Protein AF-0000000073092460 (afdb_homodimer)

Structure (mmCIF, N/CA/C/O backbone):
data_AF-0000000073092460-model_v1
#
loop_
_entity.id
_entity.type
_entity.pdbx_description
1 polymer 'Sorting nexin 8a'
#
loop_
_atom_site.group_PDB
_atom_site.id
_atom_site.type_symbol
_atom_site.label_atom_id
_atom_site.label_alt_id
_atom_site.label_comp_id
_atom_site.label_asym_id
_atom_site.label_entity_id
_atom_site.label_seq_id
_atom_site.pdbx_PDB_ins_code
_atom_site.Cartn_x
_atom_site.Cartn_y
_atom_site.Cartn_z
_atom_site.occupancy
_atom_site.B_iso_or_equiv
_atom_site.auth_seq_id
_atom_site.auth_comp_id
_atom_site.auth_asym_id
_atom_site.auth_atom_id
_atom_site.pdbx_PDB_model_num
ATOM 1 N N . HIS A 1 1 ? -19.469 68.062 6.016 1 27.83 1 HIS A N 1
ATOM 2 C CA . HIS A 1 1 ? -19.203 66.688 5.645 1 27.83 1 HIS A CA 1
ATOM 3 C C . HIS A 1 1 ? -17.906 66.188 6.27 1 27.83 1 HIS A C 1
ATOM 5 O O . HIS A 1 1 ? -16.812 66.562 5.844 1 27.83 1 HIS A O 1
ATOM 11 N N . LEU A 1 2 ? -17.828 66 7.57 1 33.78 2 LEU A N 1
ATOM 12 C CA . LEU A 1 2 ? -16.625 65.688 8.32 1 33.78 2 LEU A CA 1
ATOM 13 C C . LEU A 1 2 ? -15.961 64.438 7.77 1 33.78 2 LEU A C 1
ATOM 15 O O . LEU A 1 2 ? -16.656 63.5 7.379 1 33.78 2 LEU A O 1
ATOM 19 N N . PRO A 1 3 ? -14.836 64.562 7.066 1 35.75 3 PRO A N 1
ATOM 20 C CA . PRO A 1 3 ? -14.172 63.375 6.52 1 35.75 3 PRO A CA 1
ATOM 21 C C . PRO A 1 3 ? -14.219 62.188 7.465 1 35.75 3 PRO A C 1
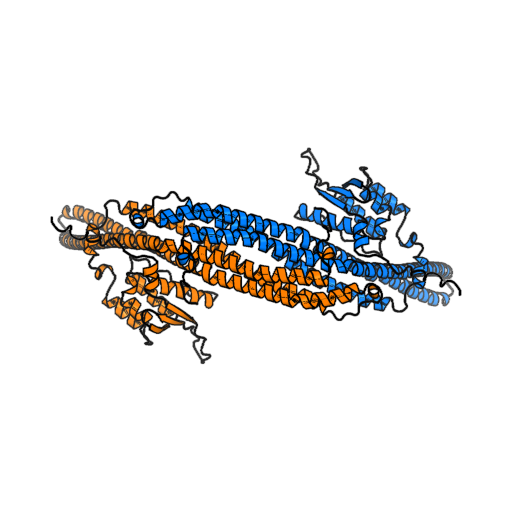ATOM 23 O O . PRO A 1 3 ? -14.07 62.344 8.68 1 35.75 3 PRO A O 1
ATOM 26 N N . MET A 1 4 ? -15.156 61.25 7.23 1 36.34 4 MET A N 1
ATOM 27 C CA . MET A 1 4 ? -15.203 60 8.023 1 36.34 4 MET A CA 1
ATOM 28 C C . MET A 1 4 ? -13.789 59.531 8.375 1 36.34 4 MET A C 1
ATOM 30 O O . MET A 1 4 ? -12.938 59.438 7.492 1 36.34 4 MET A O 1
ATOM 34 N N . GLN A 1 5 ? -13.203 59.938 9.445 1 38.81 5 GLN A N 1
ATOM 35 C CA . GLN A 1 5 ? -11.922 59.438 9.945 1 38.81 5 GLN A CA 1
ATOM 36 C C . GLN A 1 5 ? -11.703 57.969 9.562 1 38.81 5 GLN A C 1
ATOM 38 O O . GLN A 1 5 ? -12.633 57.188 9.586 1 38.81 5 GLN A O 1
ATOM 43 N N . PRO A 1 6 ? -10.773 57.656 8.711 1 42.28 6 PRO A N 1
ATOM 44 C CA . PRO A 1 6 ? -10.469 56.281 8.367 1 42.28 6 PRO A CA 1
ATOM 45 C C . PRO A 1 6 ? -10.664 55.312 9.547 1 42.28 6 PRO A C 1
ATOM 47 O O . PRO A 1 6 ? -10.367 55.688 10.688 1 42.28 6 PRO A O 1
ATOM 50 N N . THR A 1 7 ? -11.734 54.594 9.742 1 44.62 7 THR A N 1
ATOM 51 C CA . THR A 1 7 ? -12.039 53.625 10.797 1 44.62 7 THR A CA 1
ATOM 52 C C . THR A 1 7 ? -10.766 52.969 11.312 1 44.62 7 THR A C 1
ATOM 54 O O . THR A 1 7 ? -10.062 52.312 10.555 1 44.62 7 THR A O 1
ATOM 57 N N . GLN A 1 8 ? -9.906 53.562 12.016 1 51.09 8 GLN A N 1
ATOM 58 C CA . GLN A 1 8 ? -8.695 53.062 12.656 1 51.09 8 GLN A CA 1
ATOM 59 C C . GLN A 1 8 ? -8.867 51.625 13.086 1 51.09 8 GLN A C 1
ATOM 61 O O . GLN A 1 8 ? -9.789 51.281 13.82 1 51.09 8 GLN A O 1
ATOM 66 N N . GLU A 1 9 ? -8.375 50.625 12.297 1 67.19 9 GLU A N 1
ATOM 67 C CA . GLU A 1 9 ? -8.469 49.219 12.547 1 67.19 9 GLU A CA 1
ATOM 68 C C . GLU A 1 9 ? -8.07 48.875 13.977 1 67.19 9 GLU A C 1
ATOM 70 O O . GLU A 1 9 ? -7.129 49.438 14.523 1 67.19 9 GLU A O 1
ATOM 75 N N . SER A 1 10 ? -8.891 48.188 14.734 1 82.38 10 SER A N 1
ATOM 76 C CA . SER A 1 10 ? -8.672 47.75 16.109 1 82.38 10 SER A CA 1
ATOM 77 C C . SER A 1 10 ? -7.344 47 16.234 1 82.38 10 SER A C 1
ATOM 79 O O . SER A 1 10 ? -6.973 46.219 15.367 1 82.38 10 SER A O 1
ATOM 81 N N . PRO A 1 11 ? -6.512 47.469 17.125 1 88.12 11 PRO A N 1
ATOM 82 C CA . PRO A 1 11 ? -5.254 46.75 17.359 1 88.12 11 PRO A CA 1
ATOM 83 C C . PRO A 1 11 ? -5.449 45.25 17.547 1 88.12 11 PRO A C 1
ATOM 85 O O . PRO A 1 11 ? -4.484 44.469 17.5 1 88.12 11 PRO A O 1
ATOM 88 N N . LEU A 1 12 ? -6.672 44.844 17.703 1 89.38 12 LEU A N 1
ATOM 89 C CA . LEU A 1 12 ? -6.988 43.438 17.891 1 89.38 12 LEU A CA 1
ATOM 90 C C . LEU A 1 12 ? -6.949 42.688 16.562 1 89.38 12 LEU A C 1
ATOM 92 O O . LEU A 1 12 ? -6.77 41.469 16.547 1 89.38 12 LEU A O 1
ATOM 96 N N . THR A 1 13 ? -7.113 43.406 15.547 1 89.12 13 THR A N 1
ATOM 97 C CA . THR A 1 13 ? -7.211 42.781 14.227 1 89.12 13 THR A CA 1
ATOM 98 C C . THR A 1 13 ? -5.828 42.625 13.609 1 89.12 13 THR A C 1
ATOM 100 O O . THR A 1 13 ? -5 43.531 13.656 1 89.12 13 THR A O 1
ATOM 103 N N . VAL A 1 14 ? -5.582 41.406 13.086 1 89.44 14 VAL A N 1
ATOM 104 C CA . VAL A 1 14 ? -4.34 41.125 12.375 1 89.44 14 VAL A CA 1
ATOM 105 C C . VAL A 1 14 ? -4.609 41.031 10.875 1 89.44 14 VAL A C 1
ATOM 107 O O . VAL A 1 14 ? -4.98 39.969 10.375 1 89.44 14 VAL A O 1
ATOM 110 N N . PRO A 1 15 ? -4.418 42.125 10.18 1 86.94 15 PRO A N 1
ATOM 111 C CA . PRO A 1 15 ? -4.75 42.156 8.75 1 86.94 15 PRO A CA 1
ATOM 112 C C . PRO A 1 15 ? -3.719 41.406 7.898 1 86.94 15 PRO A C 1
ATOM 114 O O . PRO A 1 15 ? -2.82 42.031 7.332 1 86.94 15 PRO A O 1
ATOM 117 N N . GLN A 1 16 ? -3.756 40.125 7.812 1 88.81 16 GLN A N 1
ATOM 118 C CA . GLN A 1 16 ? -2.844 39.281 7.047 1 88.81 16 GLN A CA 1
ATOM 119 C C . GLN A 1 16 ? -3.609 38.344 6.121 1 88.81 16 GLN A C 1
ATOM 121 O O . GLN A 1 16 ? -4.781 38.031 6.359 1 88.81 16 GLN A O 1
ATOM 126 N N . THR A 1 17 ? -3.088 38.031 4.996 1 88.62 17 THR A N 1
ATOM 127 C CA . THR A 1 17 ? -3.539 36.938 4.125 1 88.62 17 THR A CA 1
ATOM 128 C C . THR A 1 17 ? -2.498 35.844 4.062 1 88.62 17 THR A C 1
ATOM 130 O O . THR A 1 17 ? -1.337 36.031 4.426 1 88.62 17 THR A O 1
ATOM 133 N N . LEU A 1 18 ? -2.957 34.781 3.656 1 90.38 18 LEU A N 1
ATOM 134 C CA . LEU A 1 18 ? -2.016 33.688 3.559 1 90.38 18 LEU A CA 1
ATOM 135 C C . LEU A 1 18 ? -0.86 34.031 2.625 1 90.38 18 LEU A C 1
ATOM 137 O O . LEU A 1 18 ? 0.301 33.75 2.941 1 90.38 18 LEU A O 1
ATOM 141 N N . GLY A 1 19 ? -1.152 34.625 1.521 1 90.38 19 GLY A N 1
ATOM 142 C CA . GLY A 1 19 ? -0.123 35.031 0.574 1 90.38 19 GLY A CA 1
ATOM 143 C C . GLY A 1 19 ? 0.905 35.969 1.17 1 90.38 19 GLY A C 1
ATOM 144 O O . GLY A 1 19 ? 2.105 35.812 0.932 1 90.38 19 GLY A O 1
ATOM 145 N N . LYS A 1 20 ? 0.437 36.906 1.949 1 92.62 20 LYS A N 1
ATOM 146 C CA . LYS A 1 20 ? 1.335 37.875 2.582 1 92.62 20 LYS A CA 1
ATOM 147 C C . LYS A 1 20 ? 2.236 37.188 3.607 1 92.62 20 LYS A C 1
ATOM 149 O O . LYS A 1 20 ? 3.422 37.5 3.709 1 92.62 20 LYS A O 1
ATOM 154 N N . LEU A 1 21 ? 1.664 36.25 4.352 1 94.31 21 LEU A N 1
ATOM 155 C CA . LEU A 1 21 ? 2.439 35.531 5.359 1 94.31 21 LEU A CA 1
ATOM 156 C C . LEU A 1 21 ? 3.531 34.688 4.703 1 94.31 21 LEU A C 1
ATOM 158 O O . LEU A 1 21 ? 4.688 34.719 5.141 1 94.31 21 LEU A O 1
ATOM 162 N N . LEU A 1 22 ? 3.152 34.062 3.643 1 93.31 22 LEU A N 1
ATOM 163 C CA . LEU A 1 22 ? 4.094 33.188 2.965 1 93.31 22 LEU A CA 1
ATOM 164 C C . LEU A 1 22 ? 5.195 33.969 2.277 1 93.31 22 LEU A C 1
ATOM 166 O O . LEU A 1 22 ? 6.309 33.469 2.102 1 93.31 22 LEU A O 1
ATOM 170 N N . ALA A 1 23 ? 4.922 35.156 1.959 1 93.44 23 ALA A N 1
ATOM 171 C CA . ALA A 1 23 ? 5.859 36 1.221 1 93.44 23 ALA A CA 1
ATOM 172 C C . ALA A 1 23 ? 6.863 36.656 2.162 1 93.44 23 ALA A C 1
ATOM 174 O O . ALA A 1 23 ? 7.871 37.219 1.716 1 93.44 23 ALA A O 1
ATOM 175 N N . ARG A 1 24 ? 6.59 36.594 3.467 1 95.75 24 ARG A N 1
ATOM 176 C CA . ARG A 1 24 ? 7.457 37.25 4.43 1 95.75 24 ARG A CA 1
ATOM 177 C C . ARG A 1 24 ? 8.883 36.719 4.352 1 95.75 24 ARG A C 1
ATOM 179 O O . ARG A 1 24 ? 9.844 37.5 4.379 1 95.75 24 ARG A O 1
ATOM 186 N N . ASP A 1 25 ? 8.984 35.375 4.285 1 96.25 25 ASP A N 1
ATOM 187 C CA . ASP A 1 25 ? 10.305 34.75 4.16 1 96.25 25 ASP A CA 1
ATOM 188 C C . ASP A 1 25 ? 10.18 33.281 3.744 1 96.25 25 ASP A C 1
ATOM 190 O O . ASP A 1 25 ? 9.125 32.656 3.92 1 96.25 25 ASP A O 1
ATOM 194 N N . THR A 1 26 ? 11.172 32.812 3.076 1 96.62 26 THR A N 1
ATOM 195 C CA . THR A 1 26 ? 11.391 31.406 2.816 1 96.62 26 THR A CA 1
ATOM 196 C C . THR A 1 26 ? 12.789 30.984 3.262 1 96.62 26 THR A C 1
ATOM 198 O O . THR A 1 26 ? 13.789 31.469 2.715 1 96.62 26 THR A O 1
ATOM 201 N N . VAL A 1 27 ? 12.797 30.078 4.207 1 97.88 27 VAL A N 1
ATOM 202 C CA . VAL A 1 27 ? 14.07 29.672 4.789 1 97.88 27 VAL A CA 1
ATOM 203 C C . VAL A 1 27 ? 14.391 28.234 4.398 1 97.88 27 VAL A C 1
ATOM 205 O O . VAL A 1 27 ? 13.617 27.328 4.684 1 97.88 27 VAL A O 1
ATOM 208 N N . GLN A 1 28 ? 15.492 28.047 3.797 1 97.38 28 GLN A N 1
ATOM 209 C CA . GLN A 1 28 ? 15.961 26.719 3.424 1 97.38 28 GLN A CA 1
ATOM 210 C C . GLN A 1 28 ? 16.891 26.141 4.492 1 97.38 28 GLN A C 1
ATOM 212 O O . GLN A 1 28 ? 17.734 26.844 5.043 1 97.38 28 GLN A O 1
ATOM 217 N N . VAL A 1 29 ? 16.625 24.891 4.852 1 96.88 29 VAL A N 1
ATOM 218 C CA . VAL A 1 29 ? 17.484 24.172 5.789 1 96.88 29 VAL A CA 1
ATOM 219 C C . VAL A 1 29 ? 18.109 22.969 5.098 1 96.88 29 VAL A C 1
ATOM 221 O O . VAL A 1 29 ? 17.406 22.078 4.613 1 96.88 29 VAL A O 1
ATOM 224 N N . GLU A 1 30 ? 19.406 22.938 5.062 1 95.5 30 GLU A N 1
ATOM 225 C CA . GLU A 1 30 ? 20.125 21.859 4.395 1 95.5 30 GLU A CA 1
ATOM 226 C C . GLU A 1 30 ? 21.109 21.188 5.344 1 95.5 30 GLU A C 1
ATOM 228 O O . GLU A 1 30 ? 21.734 21.859 6.176 1 95.5 30 GLU A O 1
ATOM 233 N N . LEU A 1 31 ? 21.188 19.906 5.105 1 91.69 31 LEU A N 1
ATOM 234 C CA . LEU A 1 31 ? 22.172 19.156 5.883 1 91.69 31 LEU A CA 1
ATOM 235 C C . LEU A 1 31 ? 23.562 19.312 5.301 1 91.69 31 LEU A C 1
ATOM 237 O O . LEU A 1 31 ? 23.766 19.188 4.09 1 91.69 31 LEU A O 1
ATOM 241 N N . ILE A 1 32 ? 24.406 19.594 6.152 1 88.25 32 ILE A N 1
ATOM 242 C CA . ILE A 1 32 ? 25.797 19.672 5.711 1 88.25 32 ILE A CA 1
ATOM 243 C C . ILE A 1 32 ? 26.5 18.344 5.961 1 88.25 32 ILE A C 1
ATOM 245 O O . ILE A 1 32 ? 26.469 17.812 7.074 1 88.25 32 ILE A O 1
ATOM 249 N N . PRO A 1 33 ? 26.922 17.75 4.832 1 74.94 33 PRO A N 1
ATOM 250 C CA . PRO A 1 33 ? 27.609 16.469 4.98 1 74.94 33 PRO A CA 1
ATOM 251 C C . PRO A 1 33 ? 28.75 16.516 6 1 74.94 33 PRO A C 1
ATOM 253 O O . PRO A 1 33 ? 29.406 17.562 6.141 1 74.94 33 PRO A O 1
ATOM 256 N N . GLU A 1 34 ? 28.75 15.688 6.926 1 63.59 34 GLU A N 1
ATOM 257 C CA . GLU A 1 34 ? 29.781 15.586 7.945 1 63.59 34 GLU A CA 1
ATOM 258 C C . GLU A 1 34 ? 31.172 15.648 7.32 1 63.59 34 GLU A C 1
ATOM 260 O O . GLU A 1 34 ? 31.438 15 6.305 1 63.59 34 GLU A O 1
ATOM 265 N N . LYS A 1 35 ? 31.797 16.781 7.383 1 52.41 35 LYS A N 1
ATOM 266 C CA . LYS A 1 35 ? 33.219 16.672 7.039 1 52.41 35 LYS A CA 1
ATOM 267 C C . LYS A 1 35 ? 33.875 15.57 7.863 1 52.41 35 LYS A C 1
ATOM 269 O O . LYS A 1 35 ? 33.594 15.43 9.062 1 52.41 35 LYS A O 1
ATOM 274 N N . LYS A 1 36 ? 34.25 14.391 7.234 1 48.78 36 LYS A N 1
ATOM 275 C CA . LYS A 1 36 ? 35.031 13.32 7.855 1 48.78 36 LYS A CA 1
ATOM 276 C C . LYS A 1 36 ? 36.094 13.883 8.805 1 48.78 36 LYS A C 1
ATOM 278 O O . LYS A 1 36 ? 37.094 13.227 9.086 1 48.78 36 LYS A O 1
ATOM 283 N N . GLY A 1 37 ? 36.188 15.18 9.094 1 46.88 37 GLY A N 1
ATOM 284 C CA . GLY A 1 37 ? 37.344 15.344 9.984 1 46.88 37 GLY A CA 1
ATOM 285 C C . GLY A 1 37 ? 37.219 14.539 11.266 1 46.88 37 GLY A C 1
ATOM 286 O O . GLY A 1 37 ? 36.156 13.984 11.555 1 46.88 37 GLY A O 1
ATOM 287 N N . LEU A 1 38 ? 38.312 14.508 12.18 1 49.75 38 LEU A N 1
ATOM 288 C CA . LEU A 1 38 ? 38.625 13.617 13.297 1 49.75 38 LEU A CA 1
ATOM 289 C C . LEU A 1 38 ? 37.438 13.5 14.227 1 49.75 38 LEU A C 1
ATOM 291 O O . LEU A 1 38 ? 37.031 12.398 14.602 1 49.75 38 LEU A O 1
ATOM 295 N N . PHE A 1 39 ? 37.281 14.453 15.391 1 52.34 39 PHE A N 1
ATOM 296 C CA . PHE A 1 39 ? 36.656 14.164 16.688 1 52.34 39 PHE A CA 1
ATOM 297 C C . PHE A 1 39 ? 35.125 14.133 16.578 1 52.34 39 PHE A C 1
ATOM 299 O O . PHE A 1 39 ? 34.5 13.125 16.891 1 52.34 39 PHE A O 1
ATOM 306 N N . LEU A 1 40 ? 34.375 15.219 17.281 1 52.28 40 LEU A N 1
ATOM 307 C CA . LEU A 1 40 ? 33 15.234 17.766 1 52.28 40 LEU A CA 1
ATOM 308 C C . LEU A 1 40 ? 32.031 15.531 16.609 1 52.28 40 LEU A C 1
ATOM 310 O O . LEU A 1 40 ? 32.062 16.625 16.047 1 52.28 40 LEU A O 1
ATOM 314 N N . LYS A 1 41 ? 31.531 14.617 15.859 1 62.44 41 LYS A N 1
ATOM 315 C CA . LYS A 1 41 ? 30.797 14.656 14.602 1 62.44 41 LYS A CA 1
ATOM 316 C C . LYS A 1 41 ? 29.391 15.203 14.797 1 62.44 41 LYS A C 1
ATOM 318 O O . LYS A 1 41 ? 28.562 14.57 15.461 1 62.44 41 LYS A O 1
ATOM 323 N N . HIS A 1 42 ? 29.25 16.562 15.039 1 75 42 HIS A N 1
ATOM 324 C CA . HIS A 1 42 ? 27.891 17.078 15.133 1 75 42 HIS A CA 1
ATOM 325 C C . HIS A 1 42 ? 27.312 17.375 13.75 1 75 42 HIS A C 1
ATOM 327 O O . HIS A 1 42 ? 28.047 17.703 12.82 1 75 42 HIS A O 1
ATOM 333 N N . VAL A 1 43 ? 26.078 17.094 13.617 1 84.69 43 VAL A N 1
ATOM 334 C CA . VAL A 1 43 ? 25.328 17.438 12.414 1 84.69 43 VAL A CA 1
ATOM 335 C C . VAL A 1 43 ? 25.094 18.938 12.367 1 84.69 43 VAL A C 1
ATOM 337 O O . VAL A 1 43 ? 24.672 19.547 13.367 1 84.69 43 VAL A O 1
ATOM 340 N N . GLU A 1 44 ? 25.5 19.516 11.312 1 90.94 44 GLU A N 1
ATOM 341 C CA . GLU A 1 44 ? 25.281 20.938 11.102 1 90.94 44 GLU A CA 1
ATOM 342 C C . GLU A 1 44 ? 24.328 21.188 9.945 1 90.94 44 GLU A C 1
ATOM 344 O O . GLU A 1 44 ? 24.266 20.406 8.992 1 90.94 44 GLU A O 1
ATOM 349 N N . TYR A 1 45 ? 23.594 22.359 10.125 1 94.81 45 TYR A N 1
ATOM 350 C CA . TYR A 1 45 ? 22.625 22.734 9.102 1 94.81 45 TYR A CA 1
ATOM 351 C C . TYR A 1 45 ? 22.984 24.094 8.508 1 94.81 45 TYR A C 1
ATOM 353 O O . TYR A 1 45 ? 23.391 25.016 9.227 1 94.81 45 TYR A O 1
ATOM 361 N N . GLN A 1 46 ? 22.906 24.109 7.277 1 96.5 46 GLN A N 1
ATOM 362 C CA . GLN A 1 46 ? 22.969 25.406 6.621 1 96.5 46 GLN A CA 1
ATOM 363 C C . GLN A 1 46 ? 21.578 26.016 6.473 1 96.5 46 GLN A C 1
ATOM 365 O O . GLN A 1 46 ? 20.688 25.406 5.863 1 96.5 46 GLN A O 1
ATOM 370 N N . ILE A 1 47 ? 21.406 27.172 7.07 1 97.62 47 ILE A N 1
ATOM 371 C CA . ILE A 1 47 ? 20.125 27.875 7.047 1 97.62 47 ILE A CA 1
ATOM 372 C C . ILE A 1 47 ? 20.234 29.094 6.125 1 97.62 47 ILE A C 1
ATOM 374 O O . ILE A 1 47 ? 21.094 29.953 6.316 1 97.62 47 ILE A O 1
ATOM 378 N N . THR A 1 48 ? 19.328 29.141 5.129 1 97.94 48 THR A N 1
ATOM 379 C CA . THR A 1 48 ? 19.359 30.25 4.18 1 97.94 48 THR A CA 1
ATOM 380 C C . THR A 1 48 ? 18.031 31 4.168 1 97.94 48 THR A C 1
ATOM 382 O O . THR A 1 48 ? 17 30.438 3.766 1 97.94 48 THR A O 1
ATOM 385 N N . SER A 1 49 ? 18.047 32.281 4.598 1 97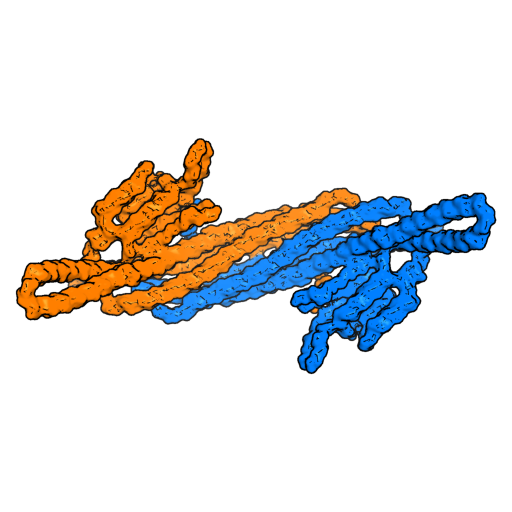.81 49 SER A N 1
ATOM 386 C CA . SER A 1 49 ? 16.859 33.125 4.57 1 97.81 49 SER A CA 1
ATOM 387 C C . SER A 1 49 ? 16.781 33.938 3.268 1 97.81 49 SER A C 1
ATOM 389 O O . SER A 1 49 ? 17.719 34.625 2.893 1 97.81 49 SER A O 1
ATOM 391 N N . GLN A 1 50 ? 15.664 33.875 2.609 1 97.06 50 GLN A N 1
ATOM 392 C CA . GLN A 1 50 ? 15.469 34.625 1.378 1 97.06 50 GLN A CA 1
ATOM 393 C C . GLN A 1 50 ? 15.273 36.094 1.673 1 97.06 50 GLN A C 1
ATOM 395 O O . GLN A 1 50 ? 15.727 36.969 0.909 1 97.06 50 GLN A O 1
ATOM 400 N N . HIS A 1 51 ? 14.586 36.375 2.705 1 96.94 51 HIS A N 1
ATOM 401 C CA . HIS A 1 51 ? 14.305 37.75 3.096 1 96.94 51 HIS A CA 1
ATOM 402 C C . HIS A 1 51 ? 15.602 38.5 3.396 1 96.94 51 HIS A C 1
ATOM 404 O O . HIS A 1 51 ? 15.805 39.625 2.895 1 96.94 51 HIS A O 1
ATOM 410 N N . PHE A 1 52 ? 16.484 37.844 4.125 1 97.31 52 PHE A N 1
ATOM 411 C CA . PHE A 1 52 ? 17.719 38.5 4.547 1 97.31 52 PHE A CA 1
ATOM 412 C C . PHE A 1 52 ? 18.828 38.25 3.537 1 97.31 52 PHE A C 1
ATOM 414 O O . PHE A 1 52 ? 19.891 38.875 3.615 1 97.31 52 PHE A O 1
ATOM 421 N N . LYS A 1 53 ? 18.625 37.281 2.586 1 97.25 53 LYS A N 1
ATOM 422 C CA . LYS A 1 53 ? 19.609 36.906 1.572 1 97.25 53 LYS A CA 1
ATOM 423 C C . LYS A 1 53 ? 20.938 36.531 2.211 1 97.25 53 LYS A C 1
ATOM 425 O O . LYS A 1 53 ? 21.984 37.031 1.811 1 97.25 53 LYS A O 1
ATOM 430 N N . ILE A 1 54 ? 20.891 35.688 3.182 1 97.12 54 ILE A N 1
ATOM 431 C CA . ILE A 1 54 ? 22.078 35.281 3.92 1 97.12 54 ILE A CA 1
ATOM 432 C C . ILE A 1 54 ? 21.969 33.812 4.309 1 97.12 54 ILE A C 1
ATOM 434 O O . ILE A 1 54 ? 20.859 33.281 4.5 1 97.12 54 ILE A O 1
ATOM 438 N N . SER A 1 55 ? 23.078 33.156 4.371 1 97.12 55 SER A N 1
ATOM 439 C CA . SER A 1 55 ? 23.172 31.766 4.859 1 97.12 55 SER A CA 1
ATOM 440 C C . SER A 1 55 ? 24.047 31.688 6.102 1 97.12 55 SER A C 1
ATOM 442 O O . SER A 1 55 ? 25.094 32.344 6.172 1 97.12 55 SER A O 1
ATOM 444 N N . VAL A 1 56 ? 23.594 31 7.031 1 97.81 56 VAL A N 1
ATOM 445 C CA . VAL A 1 56 ? 24.359 30.781 8.25 1 97.81 56 VAL A CA 1
ATOM 446 C C . VAL A 1 56 ? 24.344 29.297 8.617 1 97.81 56 VAL A C 1
ATOM 448 O O . VAL A 1 56 ? 23.562 28.516 8.062 1 97.81 56 VAL A O 1
ATOM 451 N N . TYR A 1 57 ? 25.25 28.922 9.562 1 95.44 57 TYR A N 1
ATOM 452 C CA . TYR A 1 57 ? 25.312 27.547 10.023 1 95.44 57 TYR A CA 1
ATOM 453 C C . TYR A 1 57 ? 24.797 27.406 11.445 1 95.44 57 TYR A C 1
ATOM 455 O O . TYR A 1 57 ? 25.109 28.25 12.305 1 95.44 57 TYR A O 1
ATOM 463 N N . ARG A 1 58 ? 23.922 26.438 11.633 1 96.25 58 ARG A N 1
ATOM 464 C CA . ARG A 1 58 ? 23.344 26.172 12.945 1 96.25 58 ARG A CA 1
ATOM 465 C C . ARG A 1 58 ? 23.422 24.688 13.281 1 96.25 58 ARG A C 1
ATOM 467 O O . ARG A 1 58 ? 23.328 23.828 12.391 1 96.25 58 ARG A O 1
ATOM 474 N N . ARG A 1 59 ? 23.531 24.359 14.539 1 92.44 59 ARG A N 1
ATOM 475 C CA . ARG A 1 59 ? 23.375 23.016 15.078 1 92.44 59 ARG A CA 1
ATOM 476 C C . ARG A 1 59 ? 22.016 22.844 15.75 1 92.44 59 ARG A C 1
ATOM 478 O O . ARG A 1 59 ? 21.297 23.828 15.961 1 92.44 59 ARG A O 1
ATOM 485 N N . TYR A 1 60 ? 21.688 21.688 16.094 1 93.81 60 TYR A N 1
ATOM 486 C CA . TYR A 1 60 ? 20.438 21.453 16.797 1 93.81 60 TYR A CA 1
ATOM 487 C C . TYR A 1 60 ? 20.422 22.188 18.125 1 93.81 60 TYR A C 1
ATOM 489 O O . TYR A 1 60 ? 19.375 22.703 18.547 1 93.81 60 TYR A O 1
ATOM 497 N N . SER A 1 61 ? 21.516 22.234 18.797 1 94.19 61 SER A N 1
ATOM 498 C CA . SER A 1 61 ? 21.594 22.891 20.094 1 94.19 61 SER A CA 1
ATOM 499 C C . SER A 1 61 ? 21.281 24.375 19.969 1 94.19 61 SER A C 1
ATOM 501 O O . SER A 1 61 ? 20.734 24.984 20.906 1 94.19 61 SER A O 1
ATOM 503 N N . ASP A 1 62 ? 21.641 25 18.875 1 96.81 62 ASP A N 1
ATOM 504 C CA . ASP A 1 62 ? 21.297 26.391 18.625 1 96.81 62 ASP A CA 1
ATOM 505 C C . ASP A 1 62 ? 19.781 26.562 18.5 1 96.81 62 ASP A C 1
ATOM 507 O O . ASP A 1 62 ? 19.203 27.516 19.031 1 96.81 62 ASP A O 1
ATOM 511 N N . PHE A 1 63 ? 19.188 25.594 17.781 1 97.69 63 PHE A N 1
ATOM 512 C CA . PHE A 1 63 ? 17.734 25.609 17.672 1 97.69 63 PHE A CA 1
ATOM 513 C C . PHE A 1 63 ? 17.078 25.469 19.031 1 97.69 63 PHE A C 1
ATOM 515 O O . PHE A 1 63 ? 16.078 26.125 19.328 1 97.69 63 PHE A O 1
ATOM 522 N N . ASP A 1 64 ? 17.656 24.672 19.812 1 97.06 64 ASP A N 1
ATOM 523 C CA . ASP A 1 64 ? 17.109 24.406 21.141 1 97.06 64 ASP A CA 1
ATOM 524 C C . ASP A 1 64 ? 17.125 25.672 21.984 1 97.06 64 ASP A C 1
ATOM 526 O O . ASP A 1 64 ? 16.109 26.031 22.594 1 97.06 64 ASP A O 1
ATOM 530 N N . VAL A 1 65 ? 18.219 26.359 22 1 98.06 65 VAL A N 1
ATOM 531 C CA . VAL A 1 65 ? 18.344 27.609 22.734 1 98.06 65 VAL A CA 1
ATOM 532 C C . VAL A 1 65 ? 17.406 28.656 22.141 1 98.06 65 VAL A C 1
ATOM 534 O O . VAL A 1 65 ? 16.734 29.391 22.875 1 98.06 65 VAL A O 1
ATOM 537 N N . PHE A 1 66 ? 17.406 28.719 20.844 1 98.5 66 PHE A N 1
ATOM 538 C CA . PHE A 1 66 ? 16.531 29.641 20.141 1 98.5 66 PHE A CA 1
ATOM 539 C C . PHE A 1 66 ? 15.078 29.422 20.547 1 98.5 66 PHE A C 1
ATOM 541 O O . PHE A 1 66 ? 14.359 30.391 20.828 1 98.5 66 PHE A O 1
ATOM 548 N N . HIS A 1 67 ? 14.703 28.219 20.594 1 98.56 67 HIS A N 1
ATOM 549 C CA . HIS A 1 67 ? 13.336 27.875 20.938 1 98.56 67 HIS A CA 1
ATOM 550 C C . HIS A 1 67 ? 13.016 28.266 22.375 1 98.56 67 HIS A C 1
ATOM 552 O O . HIS A 1 67 ? 11.945 28.812 22.641 1 98.56 67 HIS A O 1
ATOM 558 N N . GLU A 1 68 ? 13.812 28.031 23.281 1 97.88 68 GLU A N 1
ATOM 559 C CA . GLU A 1 68 ? 13.648 28.406 24.672 1 97.88 68 GLU A CA 1
ATOM 560 C C . GLU A 1 68 ? 13.484 29.922 24.828 1 97.88 68 GLU A C 1
ATOM 562 O O . GLU A 1 68 ? 12.617 30.391 25.562 1 97.88 68 GLU A O 1
ATOM 567 N N . LEU A 1 69 ? 14.344 30.625 24.156 1 98.31 69 LEU A N 1
ATOM 568 C CA . LEU A 1 69 ? 14.312 32.062 24.234 1 98.31 69 LEU A CA 1
ATOM 569 C C . LEU A 1 69 ? 13.062 32.625 23.578 1 98.31 69 LEU A C 1
ATOM 571 O O . LEU A 1 69 ? 12.508 33.625 24.031 1 98.31 69 LEU A O 1
ATOM 575 N N . LEU A 1 70 ? 12.664 31.969 22.469 1 98.12 70 LEU A N 1
ATOM 576 C CA . LEU A 1 70 ? 11.43 32.375 21.812 1 98.12 70 LEU A CA 1
ATOM 577 C C . LEU A 1 70 ? 10.234 32.25 22.75 1 98.12 70 LEU A C 1
ATOM 579 O O . LEU A 1 70 ? 9.375 33.125 22.797 1 98.12 70 LEU A O 1
ATOM 583 N N . LEU A 1 71 ? 10.227 31.188 23.531 1 97.69 71 LEU A N 1
ATOM 584 C CA . LEU A 1 71 ? 9.141 30.953 24.469 1 97.69 71 LEU A CA 1
ATOM 585 C C . LEU A 1 71 ? 9.18 31.984 25.594 1 97.69 71 LEU A C 1
ATOM 587 O O . LEU A 1 71 ? 8.133 32.406 26.094 1 97.69 71 LEU A O 1
ATOM 591 N N . GLN A 1 72 ? 10.297 32.375 25.984 1 96.38 72 GLN A N 1
ATOM 592 C CA . GLN A 1 72 ? 10.453 33.406 27.031 1 96.38 72 GLN A CA 1
ATOM 593 C C . GLN A 1 72 ? 10.031 34.781 26.531 1 96.38 72 GLN A C 1
ATOM 595 O O . GLN A 1 72 ? 9.352 35.5 27.234 1 96.38 72 GLN A O 1
ATOM 600 N N . ARG A 1 73 ? 10.422 35.062 25.328 1 96.94 73 ARG A N 1
ATOM 601 C CA . ARG A 1 73 ? 10.148 36.375 24.734 1 96.94 73 ARG A CA 1
ATOM 602 C C . ARG A 1 73 ? 8.68 36.5 24.344 1 96.94 73 ARG A C 1
ATOM 604 O O . ARG A 1 73 ? 8.078 37.562 24.516 1 96.94 73 ARG A O 1
ATOM 611 N N . PHE A 1 74 ? 8.141 35.344 23.828 1 97.5 74 PHE A N 1
ATOM 612 C CA . PHE A 1 74 ? 6.797 35.344 23.266 1 97.5 74 PHE A CA 1
ATOM 613 C C . PHE A 1 74 ? 5.934 34.312 23.953 1 97.5 74 PHE A C 1
ATOM 615 O O . PHE A 1 74 ? 5.371 33.438 23.281 1 97.5 74 PHE A O 1
ATOM 622 N N . ALA A 1 75 ? 5.734 34.469 25.219 1 94.94 75 ALA A N 1
ATOM 623 C CA . ALA A 1 75 ? 5.016 33.469 26.031 1 94.94 75 ALA A CA 1
ATOM 624 C C . ALA A 1 75 ? 3.541 33.406 25.641 1 94.94 75 ALA A C 1
ATOM 626 O O . ALA A 1 75 ? 2.869 32.406 25.875 1 94.94 75 ALA A O 1
ATOM 627 N N . TYR A 1 76 ? 3.057 34.469 24.984 1 96.88 76 TYR A N 1
ATOM 628 C CA . TYR A 1 76 ? 1.625 34.594 24.719 1 96.88 76 TYR A CA 1
ATOM 629 C C . TYR A 1 76 ? 1.331 34.438 23.234 1 96.88 76 TYR A C 1
ATOM 631 O O . TYR A 1 76 ? 0.254 34.812 22.766 1 96.88 76 TYR A O 1
ATOM 639 N N . ARG A 1 77 ? 2.311 33.875 22.484 1 98.19 77 ARG A N 1
ATOM 640 C CA . ARG A 1 77 ? 2.141 33.656 21.062 1 98.19 77 ARG A CA 1
ATOM 641 C C . ARG A 1 77 ? 2.318 32.188 20.719 1 98.19 77 ARG A C 1
ATOM 643 O O . ARG A 1 77 ? 2.758 31.391 21.547 1 98.19 77 ARG A O 1
ATOM 650 N N . MET A 1 78 ? 1.969 31.875 19.438 1 98.19 78 MET A N 1
ATOM 651 C CA . MET A 1 78 ? 2.055 30.5 18.969 1 98.19 78 MET A CA 1
ATOM 652 C C . MET A 1 78 ? 3.484 30.156 18.562 1 98.19 78 MET A C 1
ATOM 654 O O . MET A 1 78 ? 3.824 30.156 17.375 1 98.19 78 MET A O 1
ATOM 658 N N . VAL A 1 79 ? 4.258 29.75 19.516 1 98.62 79 VAL A N 1
ATOM 659 C CA . VAL A 1 79 ? 5.605 29.281 19.234 1 98.62 79 VAL A CA 1
ATOM 660 C C . VAL A 1 79 ? 5.555 27.812 18.828 1 98.62 79 VAL A C 1
ATOM 662 O O . VAL A 1 79 ? 5.133 26.953 19.609 1 98.62 79 VAL A O 1
ATOM 665 N N . PRO A 1 80 ? 6 27.531 17.578 1 98.56 80 PRO A N 1
ATOM 666 C CA . PRO A 1 80 ? 5.957 26.141 17.141 1 98.56 80 PRO A CA 1
ATOM 667 C C . PRO A 1 80 ? 6.867 25.234 17.984 1 98.56 80 PRO A C 1
ATOM 669 O O . PRO A 1 80 ? 7.902 25.688 18.469 1 98.56 80 PRO A O 1
ATOM 672 N N . ALA A 1 81 ? 6.48 24.016 18.094 1 97.69 81 ALA A N 1
ATOM 673 C CA . ALA A 1 81 ? 7.289 23.031 18.828 1 97.69 81 ALA A CA 1
ATOM 674 C C . ALA A 1 81 ? 8.547 22.672 18.047 1 97.69 81 ALA A C 1
ATOM 676 O O . ALA A 1 81 ? 8.516 22.578 16.812 1 97.69 81 ALA A O 1
ATOM 677 N N . LEU A 1 82 ? 9.539 22.516 18.766 1 96.44 82 LEU A N 1
ATOM 678 C CA . LEU A 1 82 ? 10.789 22.031 18.172 1 96.44 82 LEU A CA 1
ATOM 679 C C . LEU A 1 82 ? 10.773 20.5 18.062 1 96.44 82 LEU A C 1
ATOM 681 O O . LEU A 1 82 ? 10.328 19.812 18.984 1 96.44 82 LEU A O 1
ATOM 685 N N . PRO A 1 83 ? 11.234 20.062 16.875 1 94.12 83 PRO A N 1
ATOM 686 C CA . PRO A 1 83 ? 11.344 18.609 16.812 1 94.12 83 PRO A CA 1
ATOM 687 C C . PRO A 1 83 ? 12.266 18.047 17.891 1 94.12 83 PRO A C 1
ATOM 689 O O . PRO A 1 83 ? 13.227 18.703 18.297 1 94.12 83 PRO A O 1
ATOM 692 N N . PRO A 1 84 ? 11.945 16.844 18.281 1 90.88 84 PRO A N 1
ATOM 693 C CA . PRO A 1 84 ? 12.773 16.266 19.344 1 90.88 84 PRO A CA 1
ATOM 694 C C . PRO A 1 84 ? 14.203 15.984 18.891 1 90.88 84 PRO A C 1
ATOM 696 O O . PRO A 1 84 ? 14.461 15.812 17.688 1 90.88 84 PRO A O 1
ATOM 699 N N . LYS A 1 85 ? 15.086 15.938 19.828 1 82.19 85 LYS A N 1
ATOM 700 C CA . LYS A 1 85 ? 16.5 15.719 19.562 1 82.19 85 LYS A CA 1
ATOM 701 C C . LYS A 1 85 ? 16.75 14.32 19.016 1 82.19 85 LYS A C 1
ATOM 703 O O . LYS A 1 85 ? 17.562 14.133 18.109 1 82.19 85 LYS A O 1
ATOM 708 N N . ARG A 1 86 ? 16.094 13.289 19.625 1 70.44 86 ARG A N 1
ATOM 709 C CA . ARG A 1 86 ? 16.328 11.914 19.203 1 70.44 86 ARG A CA 1
ATOM 710 C C . ARG A 1 86 ? 15.328 11.508 18.109 1 70.44 86 ARG A C 1
ATOM 712 O O . ARG A 1 86 ? 14.117 11.484 18.344 1 70.44 86 ARG A O 1
ATOM 719 N N . MET A 1 87 ? 15.68 11.914 17.031 1 67.69 87 MET A N 1
ATOM 720 C CA . MET A 1 87 ? 14.883 11.461 15.898 1 67.69 87 MET A CA 1
ATOM 721 C C . MET A 1 87 ? 15.656 10.461 15.055 1 67.69 87 MET A C 1
ATOM 723 O O . MET A 1 87 ? 16.859 10.602 14.867 1 67.69 87 MET A O 1
ATOM 727 N N . ASP A 1 88 ? 15.094 9.367 14.805 1 60.47 88 ASP A N 1
ATOM 728 C CA . ASP A 1 88 ? 15.727 8.234 14.133 1 60.47 88 ASP A CA 1
ATOM 729 C C . ASP A 1 88 ? 16.281 8.641 12.766 1 60.47 88 ASP A C 1
ATOM 731 O O . ASP A 1 88 ? 17.281 8.109 12.312 1 60.47 88 ASP A O 1
ATOM 735 N N . PHE A 1 89 ? 15.578 9.68 12.156 1 77.75 89 PHE A N 1
ATOM 736 C CA . PHE A 1 89 ? 16.016 9.914 10.781 1 77.75 89 PHE A CA 1
ATOM 737 C C . PHE A 1 89 ? 16.5 11.352 10.609 1 77.75 89 PHE A C 1
ATOM 739 O O . PHE A 1 89 ? 15.758 12.297 10.898 1 77.75 89 PHE A O 1
ATOM 746 N N . ILE A 1 90 ? 17.703 11.531 10.188 1 83.69 90 ILE A N 1
ATOM 747 C CA . ILE A 1 90 ? 18.375 12.812 9.977 1 83.69 90 ILE A CA 1
ATOM 748 C C . ILE A 1 90 ? 17.547 13.656 9.008 1 83.69 90 ILE A C 1
ATOM 750 O O . ILE A 1 90 ? 17.344 14.852 9.242 1 83.69 90 ILE A O 1
ATOM 754 N N . GLU A 1 91 ? 17.016 13.016 8.047 1 87.56 91 GLU A N 1
ATOM 755 C CA . GLU A 1 91 ? 16.219 13.75 7.066 1 87.56 91 GLU A CA 1
ATOM 756 C C . GLU A 1 91 ? 14.891 14.195 7.668 1 87.56 91 GLU A C 1
ATOM 758 O O . GLU A 1 91 ? 14.406 15.289 7.363 1 87.56 91 GLU A O 1
ATOM 763 N N . GLY A 1 92 ? 14.391 13.43 8.438 1 90.81 92 GLY A N 1
ATOM 764 C CA . GLY A 1 92 ? 13.172 13.805 9.141 1 90.81 92 GLY A CA 1
ATOM 765 C C . GLY A 1 92 ? 13.352 15.023 10.039 1 90.81 92 GLY A C 1
ATOM 766 O O . GLY A 1 92 ? 12.484 15.898 10.078 1 90.81 92 GLY A O 1
ATOM 767 N N . ARG A 1 93 ? 14.43 15.055 10.719 1 92.81 93 ARG A N 1
ATOM 768 C CA . ARG A 1 93 ? 14.711 16.188 11.586 1 92.81 93 ARG A CA 1
ATOM 769 C C . ARG A 1 93 ? 14.938 17.453 10.773 1 92.81 93 ARG A C 1
ATOM 771 O O . ARG A 1 93 ? 14.453 18.531 11.133 1 92.81 93 ARG A O 1
ATOM 778 N N . ARG A 1 94 ? 15.703 17.312 9.719 1 94.06 94 ARG A N 1
ATOM 779 C CA . ARG A 1 94 ? 15.953 18.453 8.844 1 94.06 94 ARG A CA 1
ATOM 780 C C . ARG A 1 94 ? 14.648 19.062 8.352 1 94.06 94 ARG A C 1
ATOM 782 O O . ARG A 1 94 ? 14.477 20.281 8.383 1 94.06 94 ARG A O 1
ATOM 789 N N . ARG A 1 95 ? 13.688 18.234 7.926 1 94.25 95 ARG A N 1
ATOM 790 C CA . ARG A 1 95 ? 12.398 18.703 7.43 1 94.25 95 ARG A CA 1
ATOM 791 C C . ARG A 1 95 ? 11.594 19.375 8.539 1 94.25 95 ARG A C 1
ATOM 793 O O . ARG A 1 95 ? 10.961 20.406 8.312 1 94.25 95 ARG A O 1
ATOM 800 N N . ALA A 1 96 ? 11.695 18.75 9.695 1 95.94 96 ALA A N 1
ATOM 801 C CA . ALA A 1 96 ? 10.969 19.297 10.828 1 95.94 96 ALA A CA 1
ATOM 802 C C . ALA A 1 96 ? 11.539 20.656 11.234 1 95.94 96 ALA A C 1
ATOM 804 O O . ALA A 1 96 ? 10.789 21.578 11.57 1 95.94 96 ALA A O 1
ATOM 805 N N . LEU A 1 97 ? 12.844 20.766 11.211 1 96.56 97 LEU A N 1
ATOM 806 C CA . LEU A 1 97 ? 13.477 22.047 11.508 1 96.56 97 LEU A CA 1
ATOM 807 C C . LEU A 1 97 ? 13.109 23.094 10.461 1 96.56 97 LEU A C 1
ATOM 809 O O . LEU A 1 97 ? 12.945 24.266 10.781 1 96.56 97 LEU A O 1
ATOM 813 N N . GLY A 1 98 ? 13 22.594 9.258 1 97 98 GLY A N 1
ATOM 814 C CA . GLY A 1 98 ? 12.555 23.469 8.188 1 97 98 GLY A CA 1
ATOM 815 C C . GLY A 1 98 ? 11.164 24.031 8.414 1 97 98 GLY A C 1
ATOM 816 O O . GLY A 1 98 ? 10.945 25.234 8.266 1 97 98 GLY A O 1
ATOM 817 N N . ARG A 1 99 ? 10.242 23.203 8.789 1 97.31 99 ARG A N 1
ATOM 818 C CA . ARG A 1 99 ? 8.891 23.672 9.094 1 97.31 99 ARG A CA 1
ATOM 819 C C . ARG A 1 99 ? 8.891 24.641 10.273 1 97.31 99 ARG A C 1
ATOM 821 O O . ARG A 1 99 ? 8.242 25.688 10.219 1 97.31 99 ARG A O 1
ATOM 828 N N . PHE A 1 100 ? 9.648 24.312 11.25 1 98.25 100 PHE A N 1
ATOM 829 C CA . PHE A 1 100 ? 9.75 25.141 12.445 1 98.25 100 PHE A CA 1
ATOM 830 C C . PHE A 1 100 ? 10.203 26.547 12.094 1 98.25 100 PHE A C 1
ATOM 832 O O . PHE A 1 100 ? 9.531 27.531 12.438 1 98.25 100 PHE A O 1
ATOM 839 N N . ILE A 1 101 ? 11.312 26.609 11.422 1 98.38 101 ILE A N 1
ATOM 840 C CA . ILE A 1 101 ? 11.938 27.906 11.188 1 98.38 101 ILE A CA 1
ATOM 841 C C . ILE A 1 101 ? 11.07 28.734 10.234 1 98.38 101 ILE A C 1
ATOM 843 O O . ILE A 1 101 ? 11 29.969 10.359 1 98.38 101 ILE A O 1
ATOM 847 N N . ASN A 1 102 ? 10.406 28.109 9.297 1 98.12 102 ASN A N 1
ATOM 848 C CA . ASN A 1 102 ? 9.555 28.844 8.375 1 98.12 102 ASN A CA 1
ATOM 849 C C . ASN A 1 102 ? 8.305 29.375 9.07 1 98.12 102 ASN A C 1
ATOM 851 O O . ASN A 1 102 ? 7.844 30.484 8.773 1 98.12 102 ASN A O 1
ATOM 855 N N . LEU A 1 103 ? 7.746 28.594 9.992 1 98.44 103 LEU A N 1
ATOM 856 C CA . LEU A 1 103 ? 6.621 29.094 10.773 1 98.44 103 LEU A CA 1
ATOM 857 C C . LEU A 1 103 ? 7.031 30.312 11.602 1 98.44 103 LEU A C 1
ATOM 859 O O . LEU A 1 103 ? 6.27 31.281 11.719 1 98.44 103 LEU A O 1
ATOM 863 N N . VAL A 1 104 ? 8.234 30.281 12.109 1 98.62 104 VAL A N 1
ATOM 864 C CA . VAL A 1 104 ? 8.734 31.375 12.938 1 98.62 104 VAL A CA 1
ATOM 865 C C . VAL A 1 104 ? 9.031 32.594 12.055 1 98.62 104 VAL A C 1
ATOM 867 O O . VAL A 1 104 ? 8.578 33.688 12.344 1 98.62 104 VAL A O 1
ATOM 870 N N . ALA A 1 105 ? 9.68 32.344 10.969 1 98.25 105 ALA A N 1
ATOM 871 C CA . ALA A 1 105 ? 10.133 33.438 10.094 1 98.25 105 ALA A CA 1
ATOM 872 C C . ALA A 1 105 ? 8.953 34.125 9.406 1 98.25 105 ALA A C 1
ATOM 874 O O . ALA A 1 105 ? 9.047 35.281 9.008 1 98.25 105 ALA A O 1
ATOM 875 N N . ARG A 1 106 ? 7.84 33.438 9.336 1 98.06 106 ARG A N 1
ATOM 876 C CA . ARG A 1 106 ? 6.691 33.969 8.602 1 98.06 106 ARG A CA 1
ATOM 877 C C . ARG A 1 106 ? 5.66 34.562 9.562 1 98.06 106 ARG A C 1
ATOM 879 O O . ARG A 1 106 ? 4.695 35.188 9.133 1 98.06 106 ARG A O 1
ATOM 886 N N . HIS A 1 107 ? 5.828 34.312 10.859 1 98.25 107 HIS A N 1
ATOM 887 C CA . HIS A 1 107 ? 4.906 34.875 11.844 1 98.25 107 HIS A CA 1
ATOM 888 C C . HIS A 1 107 ? 5 36.375 11.906 1 98.25 107 HIS A C 1
ATOM 890 O O . HIS A 1 107 ? 6.098 36.938 12.031 1 98.25 107 HIS A O 1
ATOM 896 N N . PRO A 1 108 ? 3.867 37.031 11.828 1 96.31 108 PRO A N 1
ATOM 897 C CA . PRO A 1 108 ? 3.904 38.5 11.688 1 96.31 108 PRO A CA 1
ATOM 898 C C . PRO A 1 108 ? 4.594 39.188 12.867 1 96.31 108 PRO A C 1
ATOM 900 O O . PRO A 1 108 ? 5.199 40.25 12.703 1 96.31 108 PRO A O 1
ATOM 903 N N . PHE A 1 109 ? 4.559 38.625 14.047 1 96.38 109 PHE A N 1
ATOM 904 C CA . PHE A 1 109 ? 5.137 39.25 15.234 1 96.38 109 PHE A CA 1
ATOM 905 C C . PHE A 1 109 ? 6.559 38.75 15.469 1 96.38 109 PHE A C 1
ATOM 907 O O . PHE A 1 109 ? 7.426 39.5 15.898 1 96.38 109 PHE A O 1
ATOM 914 N N . PHE A 1 110 ? 6.836 37.5 15.141 1 97.81 110 PHE A N 1
ATOM 915 C CA . PHE A 1 110 ? 8.172 36.938 15.32 1 97.81 110 PHE A CA 1
ATOM 916 C C . PHE A 1 110 ? 9.148 37.531 14.312 1 97.81 110 PHE A C 1
ATOM 918 O O . PHE A 1 110 ? 10.289 37.875 14.656 1 97.81 110 PHE A O 1
ATOM 925 N N . SER A 1 111 ? 8.719 37.688 13.102 1 96.75 111 SER A N 1
ATOM 926 C CA . SER A 1 111 ? 9.578 38.031 11.977 1 96.75 111 SER A CA 1
ATOM 927 C C . SER A 1 111 ? 10.258 39.375 12.195 1 96.75 111 SER A C 1
ATOM 929 O O . SER A 1 111 ? 11.328 39.625 11.633 1 96.75 111 SER A O 1
ATOM 931 N N . GLU A 1 112 ? 9.68 40.219 13.008 1 93.31 112 GLU A N 1
ATOM 932 C CA . GLU A 1 112 ? 10.195 41.562 13.227 1 93.31 112 GLU A CA 1
ATOM 933 C C . GLU A 1 112 ? 11.086 41.625 14.461 1 93.31 112 GLU A C 1
ATOM 935 O O . GLU A 1 112 ? 11.664 42.688 14.766 1 93.31 112 GLU A O 1
ATOM 940 N N . ASP A 1 113 ? 11.227 40.562 15.086 1 96.12 113 ASP A N 1
ATOM 941 C CA . ASP A 1 113 ? 11.914 40.562 16.375 1 96.12 113 ASP A CA 1
ATOM 942 C C . ASP A 1 113 ? 13.422 40.406 16.188 1 96.12 113 ASP A C 1
ATOM 944 O O . ASP A 1 113 ? 13.867 39.656 15.305 1 96.12 113 ASP A O 1
ATOM 948 N N . GLU A 1 114 ? 14.211 41.031 17.047 1 95.75 114 GLU A N 1
ATOM 949 C CA . GLU A 1 114 ? 15.672 41 16.984 1 95.75 114 GLU A CA 1
ATOM 950 C C . GLU A 1 114 ? 16.219 39.594 17.234 1 95.75 114 GLU A C 1
ATOM 952 O O . GLU A 1 114 ? 17.25 39.219 16.672 1 95.75 114 GLU A O 1
ATOM 957 N N . LEU A 1 115 ? 15.57 38.875 18.078 1 97.31 115 LEU A N 1
ATOM 958 C CA . LEU A 1 115 ? 15.984 37.531 18.375 1 97.31 115 LEU A CA 1
ATOM 959 C C . LEU A 1 115 ? 15.969 36.656 17.125 1 97.31 115 LEU A C 1
ATOM 961 O O . LEU A 1 115 ? 16.938 35.938 16.844 1 97.31 115 LEU A O 1
ATOM 965 N N . VAL A 1 116 ? 14.891 36.781 16.328 1 98.06 116 VAL A N 1
ATOM 966 C CA . VAL A 1 116 ? 14.727 36 15.102 1 98.06 116 VAL A CA 1
ATOM 967 C C . VAL A 1 116 ? 15.742 36.469 14.055 1 98.06 116 VAL A C 1
ATOM 969 O O . VAL A 1 116 ? 16.375 35.625 13.383 1 98.06 116 VAL A O 1
ATOM 972 N N . LYS A 1 117 ? 15.914 37.719 13.992 1 97.5 117 LYS A N 1
ATOM 973 C CA . LYS A 1 117 ? 16.906 38.25 13.078 1 97.5 117 LYS A CA 1
ATOM 974 C C . LYS A 1 117 ? 18.297 37.719 13.391 1 97.5 117 LYS A C 1
ATOM 976 O O . LYS A 1 117 ? 19.047 37.344 12.484 1 97.5 117 LYS A O 1
ATOM 981 N N . THR A 1 118 ? 18.609 37.719 14.656 1 97.75 118 THR A N 1
ATOM 982 C CA . THR A 1 118 ? 19.938 37.25 15.078 1 97.75 118 THR A CA 1
ATOM 983 C C . THR A 1 118 ? 20.125 35.781 14.695 1 97.75 118 THR A C 1
ATOM 985 O O . THR A 1 118 ? 21.172 35.438 14.164 1 97.75 118 THR A O 1
ATOM 988 N N . PHE A 1 119 ? 19.203 35 14.922 1 98.38 119 PHE A N 1
ATOM 989 C CA . PHE A 1 119 ? 19.297 33.594 14.617 1 98.38 119 PHE A CA 1
ATOM 990 C C . PHE A 1 119 ? 19.516 33.375 13.125 1 98.38 119 PHE A C 1
ATOM 992 O O . PHE A 1 119 ? 20.297 32.5 12.719 1 98.38 119 PHE A O 1
ATOM 999 N N . LEU A 1 120 ? 18.828 34.156 12.266 1 98.25 120 LEU A N 1
ATOM 1000 C CA . LEU A 1 120 ? 18.812 33.938 10.828 1 98.25 120 LEU A CA 1
ATOM 1001 C C . LEU A 1 120 ? 20 34.594 10.148 1 98.25 120 LEU A C 1
ATOM 1003 O O . LEU A 1 120 ? 20.328 34.281 9.008 1 98.25 120 LEU A O 1
ATOM 1007 N N . THR A 1 121 ? 20.703 35.469 10.891 1 98 121 THR A N 1
ATOM 1008 C CA . THR A 1 121 ? 21.656 36.25 10.148 1 98 121 THR A CA 1
ATOM 1009 C C . THR A 1 121 ? 23.031 36.219 10.812 1 98 121 THR A C 1
ATOM 1011 O O . THR A 1 121 ? 24.047 36.469 10.164 1 98 121 THR A O 1
ATOM 1014 N N . PHE A 1 122 ? 23.094 36 12.062 1 97.94 122 PHE A N 1
ATOM 1015 C CA . PHE A 1 122 ? 24.359 36.094 12.766 1 97.94 122 PHE A CA 1
ATOM 1016 C C . PHE A 1 122 ? 25.281 34.938 12.375 1 97.94 122 PHE A C 1
ATOM 1018 O O . PHE A 1 122 ? 24.953 33.781 12.57 1 97.94 122 PHE A O 1
ATOM 1025 N N . ASN A 1 123 ? 26.422 35.156 11.93 1 94.94 123 ASN A N 1
ATOM 1026 C CA . ASN A 1 123 ? 27.344 34.156 11.414 1 94.94 123 ASN A CA 1
ATOM 1027 C C . ASN A 1 123 ? 28.469 33.844 12.414 1 94.94 123 ASN A C 1
ATOM 1029 O O . ASN A 1 123 ? 29.344 33.031 12.141 1 94.94 123 ASN A O 1
ATOM 1033 N N . GLY A 1 124 ? 28.422 34.312 13.516 1 91.06 124 GLY A N 1
ATOM 1034 C CA . GLY A 1 124 ? 29.453 34.062 14.508 1 91.06 124 GLY A CA 1
ATOM 1035 C C . GLY A 1 124 ? 29.266 32.75 15.234 1 91.06 124 GLY A C 1
ATOM 1036 O O . GLY A 1 124 ? 28.188 32.156 15.195 1 91.06 124 GLY A O 1
ATOM 1037 N N . SER A 1 125 ? 30.312 32.188 15.922 1 88.88 125 SER A N 1
ATOM 1038 C CA . SER A 1 125 ? 30.297 30.922 16.641 1 88.88 125 SER A CA 1
ATOM 1039 C C . SER A 1 125 ? 29.562 31.047 17.969 1 88.88 125 SER A C 1
ATOM 1041 O O . SER A 1 125 ? 29.156 30.047 18.562 1 88.88 125 SER A O 1
ATOM 1043 N N . ASP A 1 126 ? 29.328 32.219 18.406 1 94.88 126 ASP A N 1
ATOM 1044 C CA . ASP A 1 126 ? 28.719 32.438 19.719 1 94.88 126 ASP A CA 1
ATOM 1045 C C . ASP A 1 126 ? 27.266 32.875 19.578 1 94.88 126 ASP A C 1
ATOM 1047 O O . ASP A 1 126 ? 26.812 33.781 20.266 1 94.88 126 ASP A O 1
ATOM 1051 N N . VAL A 1 127 ? 26.562 32.312 18.734 1 96.44 127 VAL A N 1
ATOM 1052 C CA . VAL A 1 127 ? 25.188 32.719 18.422 1 96.44 127 VAL A CA 1
ATOM 1053 C C . VAL A 1 127 ? 24.312 32.531 19.672 1 96.44 127 VAL A C 1
ATOM 1055 O O . VAL A 1 127 ? 23.406 33.344 19.922 1 96.44 127 VAL A O 1
ATOM 1058 N N . GLN A 1 128 ? 24.531 31.516 20.484 1 97.44 128 GLN A N 1
ATOM 1059 C CA . GLN A 1 128 ? 23.734 31.266 21.672 1 97.44 128 GLN A CA 1
ATOM 1060 C C . GLN A 1 128 ? 23.859 32.406 22.672 1 97.44 128 GLN A C 1
ATOM 1062 O O . GLN A 1 128 ? 22.859 32.875 23.25 1 97.44 128 GLN A O 1
ATOM 1067 N N . VAL A 1 129 ? 25.062 32.844 22.797 1 97.12 129 VAL A N 1
ATOM 1068 C CA . VAL A 1 129 ? 25.312 33.938 23.703 1 97.12 129 VAL A CA 1
ATOM 1069 C C . VAL A 1 129 ? 24.641 35.219 23.172 1 97.12 129 VAL A C 1
ATOM 1071 O O . VAL A 1 129 ? 24.016 35.969 23.922 1 97.12 129 VAL A O 1
ATOM 1074 N N . LYS A 1 130 ? 24.812 35.438 21.922 1 96.88 130 LYS A N 1
ATOM 1075 C CA . LYS A 1 130 ? 24.234 36.625 21.297 1 96.88 130 LYS A CA 1
ATOM 1076 C C . LYS A 1 130 ? 22.719 36.625 21.422 1 96.88 130 LYS A C 1
ATOM 1078 O O . LYS A 1 130 ? 22.109 37.688 21.656 1 96.88 130 LYS A O 1
ATOM 1083 N N . MET A 1 131 ? 22.125 35.5 21.266 1 97.12 131 MET A N 1
ATOM 1084 C CA . MET A 1 131 ? 20.672 35.375 21.391 1 97.12 131 MET A CA 1
ATOM 1085 C C . MET A 1 131 ? 20.234 35.625 22.828 1 97.12 131 MET A C 1
ATOM 1087 O O . MET A 1 131 ? 19.234 36.312 23.078 1 97.12 131 MET A O 1
ATOM 1091 N N . ARG A 1 132 ? 20.953 35.094 23.766 1 96.88 132 ARG A N 1
ATOM 1092 C CA . ARG A 1 132 ? 20.625 35.281 25.172 1 96.88 132 ARG A CA 1
ATOM 1093 C C . ARG A 1 132 ? 20.734 36.75 25.578 1 96.88 132 ARG A C 1
ATOM 1095 O O . ARG A 1 132 ? 19.906 37.25 26.312 1 96.88 132 ARG A O 1
ATOM 1102 N N . ASP A 1 133 ? 21.766 37.344 25.078 1 94.44 133 ASP A N 1
ATOM 1103 C CA . ASP A 1 133 ? 21.953 38.781 25.344 1 94.44 133 ASP A CA 1
ATOM 1104 C C . ASP A 1 133 ? 20.812 39.594 24.781 1 94.44 133 ASP A C 1
ATOM 1106 O O . ASP A 1 133 ? 20.312 40.531 25.438 1 94.44 133 ASP A O 1
ATOM 1110 N N . ALA A 1 134 ? 20.422 39.281 23.609 1 91.06 134 ALA A N 1
ATOM 1111 C CA . ALA A 1 134 ? 19.312 39.969 22.969 1 91.06 134 ALA A CA 1
ATOM 1112 C C . ALA A 1 134 ? 18.016 39.781 23.766 1 91.06 134 ALA A C 1
ATOM 1114 O O . ALA A 1 134 ? 17.266 40.75 23.953 1 91.06 134 ALA A O 1
ATOM 1115 N N . CYS A 1 135 ? 17.781 38.656 24.234 1 92.31 135 CYS A N 1
ATOM 1116 C CA . CYS A 1 135 ? 16.562 38.344 24.969 1 92.31 135 CYS A CA 1
ATOM 1117 C C . CYS A 1 135 ? 16.578 39.031 26.328 1 92.31 135 CYS A C 1
ATOM 1119 O O . CYS A 1 135 ? 15.547 39.531 26.781 1 92.31 135 CYS A O 1
ATOM 1121 N N . LYS A 1 136 ? 17.719 39.031 26.984 1 92.38 136 LYS A N 1
ATOM 1122 C CA . LYS A 1 136 ? 17.844 39.656 28.281 1 92.38 136 LYS A CA 1
ATOM 1123 C C . LYS A 1 136 ? 17.578 41.156 28.203 1 92.38 136 LYS A C 1
ATOM 1125 O O . LYS A 1 136 ? 16.953 41.75 29.078 1 92.38 136 LYS A O 1
ATOM 1130 N N . LYS A 1 137 ? 18.031 41.75 27.219 1 91.5 137 LYS A N 1
ATOM 1131 C CA . LYS A 1 137 ? 17.891 43.188 27.031 1 91.5 137 LYS A CA 1
ATOM 1132 C C . LYS A 1 137 ? 16.438 43.562 26.75 1 91.5 137 LYS A C 1
ATOM 1134 O O . LYS A 1 137 ? 15.945 44.594 27.234 1 91.5 137 LYS A O 1
ATOM 1139 N N . MET A 1 138 ? 15.727 42.844 26.031 1 91.5 138 MET A N 1
ATOM 1140 C CA . MET A 1 138 ? 14.383 43.188 25.562 1 91.5 138 MET A CA 1
ATOM 1141 C C . MET A 1 138 ? 13.328 42.75 26.578 1 91.5 138 MET A C 1
ATOM 1143 O O . MET A 1 138 ? 12.32 43.438 26.766 1 91.5 138 MET A O 1
ATOM 1147 N N . GLY A 1 139 ? 13.5 41.625 27.25 1 91.88 139 GLY A N 1
ATOM 1148 C CA . GLY A 1 139 ? 12.484 41.031 28.109 1 91.88 139 GLY A CA 1
ATOM 1149 C C . GLY A 1 139 ? 11.352 40.375 27.328 1 91.88 139 GLY A C 1
ATOM 1150 O O . GLY A 1 139 ? 11.453 40.188 26.109 1 91.88 139 GLY A O 1
ATOM 1151 N N . ASP A 1 140 ? 10.297 40.031 28 1 93.88 140 ASP A N 1
ATOM 1152 C CA . ASP A 1 140 ? 9.188 39.406 27.312 1 93.88 140 ASP A CA 1
ATOM 1153 C C . ASP A 1 140 ? 8.32 40.406 26.562 1 93.88 140 ASP A C 1
ATOM 1155 O O . ASP A 1 140 ? 8.43 41.625 26.812 1 93.88 140 ASP A O 1
ATOM 1159 N N . GLU A 1 141 ? 7.527 40 25.688 1 95.75 141 GLU A N 1
ATOM 1160 C CA . GLU A 1 141 ? 6.738 40.844 24.797 1 95.75 141 GLU A CA 1
ATOM 1161 C C . GLU A 1 141 ? 5.848 41.781 25.594 1 95.75 141 GLU A C 1
ATOM 1163 O O . GLU A 1 141 ? 5.602 42.938 25.172 1 95.75 141 GLU A O 1
ATOM 1168 N N . PHE A 1 142 ? 5.352 41.344 26.812 1 94.88 142 PHE A N 1
ATOM 1169 C CA . PHE A 1 142 ? 4.504 42.156 27.656 1 94.88 142 PHE A CA 1
ATOM 1170 C C . PHE A 1 142 ? 5.223 43.469 28.047 1 94.88 142 PHE A C 1
ATOM 1172 O O . PHE A 1 142 ? 4.602 44.531 28.125 1 94.88 142 PHE A O 1
ATOM 1179 N N . MET A 1 143 ? 6.492 43.406 28.219 1 92.69 143 MET A N 1
ATOM 1180 C CA . MET A 1 143 ? 7.289 44.531 28.688 1 92.69 143 MET A CA 1
ATOM 1181 C C . MET A 1 143 ? 7.562 45.531 27.562 1 92.69 143 MET A C 1
ATOM 1183 O O . MET A 1 143 ? 7.785 46.688 27.812 1 92.69 143 MET A O 1
ATOM 1187 N N . THR A 1 144 ? 7.52 45.062 26.391 1 92.5 144 THR A N 1
ATOM 1188 C CA . THR A 1 144 ? 7.969 45.906 25.281 1 92.5 144 THR A CA 1
ATOM 1189 C C . THR A 1 144 ? 6.797 46.281 24.391 1 92.5 144 THR A C 1
ATOM 1191 O O . THR A 1 144 ? 6.891 47.25 23.609 1 92.5 144 THR A O 1
ATOM 1194 N N . ASN A 1 145 ? 5.691 45.625 24.5 1 93.19 145 ASN A N 1
ATOM 1195 C CA . ASN A 1 145 ? 4.531 45.875 23.641 1 93.19 145 ASN A CA 1
ATOM 1196 C C . ASN A 1 145 ? 3.732 47.062 24.156 1 93.19 145 ASN A C 1
ATOM 1198 O O . ASN A 1 145 ? 3.311 47.094 25.312 1 93.19 145 ASN A O 1
ATOM 1202 N N . THR A 1 146 ? 3.486 48 23.312 1 91.12 146 THR A N 1
ATOM 1203 C CA . THR A 1 146 ? 2.836 49.25 23.672 1 91.12 146 THR A CA 1
ATOM 1204 C C . THR A 1 146 ? 1.363 49.031 24 1 91.12 146 THR A C 1
ATOM 1206 O O . THR A 1 146 ? 0.74 49.844 24.688 1 91.12 146 THR A O 1
ATOM 1209 N N . MET A 1 147 ? 0.857 47.938 23.531 1 91.25 147 MET A N 1
ATOM 1210 C CA . MET A 1 147 ? -0.565 47.656 23.734 1 91.25 147 MET A CA 1
ATOM 1211 C C . MET A 1 147 ? -0.795 46.812 24.984 1 91.25 147 MET A C 1
ATOM 1213 O O . MET A 1 147 ? -1.938 46.625 25.406 1 91.25 147 MET A O 1
ATOM 1217 N N . ALA A 1 148 ? 0.224 46.344 25.609 1 92.94 148 ALA A N 1
ATOM 1218 C CA . ALA A 1 148 ? 0.117 45.375 26.688 1 92.94 148 ALA A CA 1
ATOM 1219 C C . ALA A 1 148 ? -0.73 45.938 27.844 1 92.94 148 ALA A C 1
ATOM 1221 O O . ALA A 1 148 ? -1.613 45.25 28.344 1 92.94 148 ALA A O 1
ATOM 1222 N N . THR A 1 149 ? -0.53 47.188 28.203 1 92.12 149 THR A N 1
ATOM 1223 C CA . THR A 1 149 ? -1.218 47.75 29.359 1 92.12 149 THR A CA 1
ATOM 1224 C C . THR A 1 149 ? -2.609 48.25 28.969 1 92.12 149 THR A C 1
ATOM 1226 O O . THR A 1 149 ? -3.453 48.469 29.828 1 92.12 149 THR A O 1
ATOM 1229 N N . LEU A 1 150 ? -2.842 48.344 27.688 1 94.06 150 LEU A N 1
ATOM 1230 C CA . LEU A 1 150 ? -4.129 48.844 27.203 1 94.06 150 LEU A CA 1
ATOM 1231 C C . LEU A 1 150 ? -4.992 47.688 26.688 1 94.06 150 LEU A C 1
ATOM 1233 O O . LEU A 1 150 ? -6.109 47.938 26.219 1 94.06 150 LEU A O 1
ATOM 1237 N N . ALA A 1 151 ? -4.527 46.469 26.781 1 94.62 151 ALA A N 1
ATOM 1238 C CA . ALA A 1 151 ? -5.16 45.312 26.156 1 94.62 151 ALA A CA 1
ATOM 1239 C C . ALA A 1 151 ? -6.613 45.188 26.594 1 94.62 151 ALA A C 1
ATOM 1241 O O . ALA A 1 151 ? -7.492 44.875 25.781 1 94.62 151 ALA A O 1
ATOM 1242 N N . LYS A 1 152 ? -6.879 45.406 27.828 1 93.25 152 LYS A N 1
ATOM 1243 C CA . LYS A 1 152 ? -8.211 45.25 28.406 1 93.25 152 LYS A CA 1
ATOM 1244 C C . LYS A 1 152 ? -9.234 46.094 27.672 1 93.25 152 LYS A C 1
ATOM 1246 O O . LYS A 1 152 ? -10.375 45.656 27.469 1 93.25 152 LYS A O 1
ATOM 1251 N N . ASP A 1 153 ? -8.844 47.25 27.219 1 93.75 153 ASP A N 1
ATOM 1252 C CA . ASP A 1 153 ? -9.75 48.219 26.625 1 93.75 153 ASP A CA 1
ATOM 1253 C C . ASP A 1 153 ? -10.172 47.781 25.219 1 93.75 153 ASP A C 1
ATOM 1255 O O . ASP A 1 153 ? -11.172 48.25 24.688 1 93.75 153 ASP A O 1
ATOM 1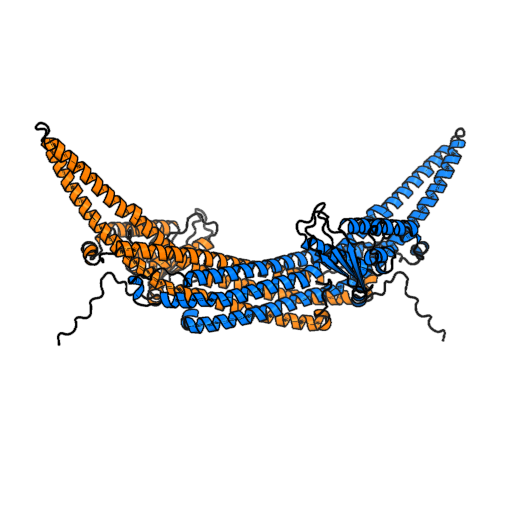259 N N . TYR A 1 154 ? -9.422 46.906 24.688 1 92.62 154 TYR A N 1
ATOM 1260 C CA . TYR A 1 154 ? -9.695 46.5 23.297 1 92.62 154 TYR A CA 1
ATOM 1261 C C . TYR A 1 154 ? -10.414 45.156 23.25 1 92.62 154 TYR A C 1
ATOM 1263 O O . TYR A 1 154 ? -10.922 44.781 22.203 1 92.62 154 TYR A O 1
ATOM 1271 N N . LEU A 1 155 ? -10.492 44.531 24.375 1 93.25 155 LEU A N 1
ATOM 1272 C CA . LEU A 1 155 ? -11.078 43.188 24.406 1 93.25 155 LEU A CA 1
ATOM 1273 C C . LEU A 1 155 ? -12.602 43.281 24.5 1 93.25 155 LEU A C 1
ATOM 1275 O O . LEU A 1 155 ? -13.141 44.062 25.281 1 93.25 155 LEU A O 1
ATOM 1279 N N . PRO A 1 156 ? -13.234 42.531 23.641 1 89.38 156 PRO A N 1
ATOM 1280 C CA . PRO A 1 156 ? -14.695 42.469 23.781 1 89.38 156 PRO A CA 1
ATOM 1281 C C . PRO A 1 156 ? -15.133 41.812 25.094 1 89.38 156 PRO A C 1
ATOM 1283 O O . PRO A 1 156 ? -14.391 41.031 25.688 1 89.38 156 PRO A O 1
ATOM 1286 N N . ALA A 1 157 ? -16.359 42.062 25.453 1 90.12 157 ALA A N 1
ATOM 1287 C CA . ALA A 1 157 ? -16.891 41.562 26.719 1 90.12 157 ALA A CA 1
ATOM 1288 C C . ALA A 1 157 ? -17.031 40.062 26.719 1 90.12 157 ALA A C 1
ATOM 1290 O O . ALA A 1 157 ? -16.891 39.406 27.766 1 90.12 157 ALA A O 1
ATOM 1291 N N . ASP A 1 158 ? -17.219 39.5 25.656 1 89.81 158 ASP A N 1
ATOM 1292 C CA . ASP A 1 158 ? -17.453 38.062 25.562 1 89.81 158 ASP A CA 1
ATOM 1293 C C . ASP A 1 158 ? -16.203 37.312 25.062 1 89.81 158 ASP A C 1
ATOM 1295 O O . ASP A 1 158 ? -16.312 36.312 24.391 1 89.81 158 ASP A O 1
ATOM 1299 N N . ILE A 1 159 ? -15.055 37.875 25.359 1 89.62 159 ILE A N 1
ATOM 1300 C CA . ILE A 1 159 ? -13.789 37.375 24.828 1 89.62 159 ILE A CA 1
ATOM 1301 C C . ILE A 1 159 ? -13.578 35.938 25.281 1 89.62 159 ILE A C 1
ATOM 1303 O O . ILE A 1 159 ? -13.055 35.094 24.531 1 89.62 159 ILE A O 1
ATOM 1307 N N . GLN A 1 160 ? -13.945 35.625 26.5 1 87.81 160 GLN A N 1
ATOM 1308 C CA . GLN A 1 160 ? -13.75 34.281 27.031 1 87.81 160 GLN A CA 1
ATOM 1309 C C . GLN A 1 160 ? -14.602 33.281 26.281 1 87.81 160 GLN A C 1
ATOM 1311 O O . GLN A 1 160 ? -14.148 32.156 25.984 1 87.81 160 GLN A O 1
ATOM 1316 N N . ALA A 1 161 ? -15.797 33.625 25.969 1 88.94 161 ALA A N 1
ATOM 1317 C CA . ALA A 1 161 ? -16.688 32.75 25.203 1 88.94 161 ALA A CA 1
ATOM 1318 C C . ALA A 1 161 ? -16.188 32.562 23.766 1 88.94 161 ALA A C 1
ATOM 1320 O O . ALA A 1 161 ? -16.25 31.453 23.219 1 88.94 161 ALA A O 1
ATOM 1321 N N . GLN A 1 162 ? -15.695 33.625 23.219 1 88.25 162 GLN A N 1
ATOM 1322 C CA . GLN A 1 162 ? -15.141 33.562 21.859 1 88.25 162 GLN A CA 1
ATOM 1323 C C . GLN A 1 162 ? -13.914 32.656 21.812 1 88.25 162 GLN A C 1
ATOM 1325 O O . GLN A 1 162 ? -13.773 31.844 20.891 1 88.25 162 GLN A O 1
ATOM 1330 N N . PHE A 1 163 ? -13.148 32.844 22.812 1 89.62 163 PHE A N 1
ATOM 1331 C CA . PHE A 1 163 ? -11.953 32 22.891 1 89.62 163 PHE A CA 1
ATOM 1332 C C . PHE A 1 163 ? -12.312 30.531 23.016 1 89.62 163 PHE A C 1
ATOM 1334 O O . PHE A 1 163 ? -11.75 29.688 22.312 1 89.62 163 PHE A O 1
ATOM 1341 N N . SER A 1 164 ? -13.242 30.203 23.844 1 90.5 164 SER A N 1
ATOM 1342 C CA . SER A 1 164 ? -13.648 28.828 24.062 1 90.5 164 SER A CA 1
ATOM 1343 C C . SER A 1 164 ? -14.211 28.203 22.781 1 90.5 164 SER A C 1
ATOM 1345 O O . SER A 1 164 ? -13.898 27.062 22.453 1 90.5 164 SER A O 1
ATOM 1347 N N . SER A 1 165 ? -15 28.938 22.094 1 89.75 165 SER A N 1
ATOM 1348 C CA . SER A 1 165 ? -15.586 28.469 20.844 1 89.75 165 SER A CA 1
ATOM 1349 C C . SER A 1 165 ? -14.523 28.234 19.781 1 89.75 165 SER A C 1
ATOM 1351 O O . SER A 1 165 ? -14.539 27.234 19.078 1 89.75 165 SER A O 1
ATOM 1353 N N . SER A 1 166 ? -13.602 29.188 19.656 1 90.44 166 SER A N 1
ATOM 1354 C CA . SER A 1 166 ? -12.539 29.078 18.672 1 90.44 166 SER A CA 1
ATOM 1355 C C . SER A 1 166 ? -11.609 27.906 18.984 1 90.44 166 SER A C 1
ATOM 1357 O O . SER A 1 166 ? -11.172 27.188 18.078 1 90.44 166 SER A O 1
ATOM 1359 N N . ARG A 1 167 ? -11.375 27.797 20.219 1 92.5 167 ARG A N 1
ATOM 1360 C CA . ARG A 1 167 ? -10.5 26.719 20.641 1 92.5 167 ARG A CA 1
ATOM 1361 C C . ARG A 1 167 ? -11.086 25.359 20.266 1 92.5 167 ARG A C 1
ATOM 1363 O O . ARG A 1 167 ? -10.367 24.484 19.781 1 92.5 167 ARG A O 1
ATOM 1370 N N . GLU A 1 168 ? -12.352 25.188 20.469 1 91.81 168 GLU A N 1
ATOM 1371 C CA . GLU A 1 168 ? -13.023 23.938 20.109 1 91.81 168 GLU A CA 1
ATOM 1372 C C . GLU A 1 168 ? -13 23.703 18.609 1 91.81 168 GLU A C 1
ATOM 1374 O O . GLU A 1 168 ? -12.719 22.594 18.156 1 91.81 168 GLU A O 1
ATOM 1379 N N . LEU A 1 169 ? -13.281 24.719 17.906 1 91.25 169 LEU A N 1
ATOM 1380 C CA . LEU A 1 169 ? -13.266 24.609 16.438 1 91.25 169 LEU A CA 1
ATOM 1381 C C . LEU A 1 169 ? -11.883 24.219 15.945 1 91.25 169 LEU A C 1
ATOM 1383 O O . LEU A 1 169 ? -11.75 23.328 15.109 1 91.25 169 LEU A O 1
ATOM 1387 N N . ILE A 1 170 ? -10.914 24.906 16.422 1 94.31 170 ILE A N 1
ATOM 1388 C CA . ILE A 1 170 ? -9.547 24.672 15.977 1 94.31 170 ILE A CA 1
ATOM 1389 C C . ILE A 1 170 ? -9.094 23.266 16.406 1 94.31 170 ILE A C 1
ATOM 1391 O O . ILE A 1 170 ? -8.367 22.594 15.672 1 94.31 170 ILE A O 1
ATOM 1395 N N . ARG A 1 171 ? -9.578 22.875 17.562 1 95.25 171 ARG A N 1
ATOM 1396 C CA . ARG A 1 171 ? -9.305 21.5 17.984 1 95.25 171 ARG A CA 1
ATOM 1397 C C . ARG A 1 171 ? -9.867 20.484 17 1 95.25 171 ARG A C 1
ATOM 1399 O O . ARG A 1 171 ? -9.195 19.516 16.641 1 95.25 171 ARG A O 1
ATOM 1406 N N . ASN A 1 172 ? -11.039 20.672 16.547 1 94.12 172 ASN A N 1
ATOM 1407 C CA . ASN A 1 172 ? -11.664 19.812 15.555 1 94.12 172 ASN A CA 1
ATOM 1408 C C . ASN A 1 172 ? -10.891 19.812 14.242 1 94.12 172 ASN A C 1
ATOM 1410 O O . ASN A 1 172 ? -10.68 18.766 13.641 1 94.12 172 ASN A O 1
ATOM 1414 N N . ILE A 1 173 ? -10.516 20.969 13.844 1 94.94 173 ILE A N 1
ATOM 1415 C CA . ILE A 1 173 ? -9.719 21.109 12.633 1 94.94 173 ILE A CA 1
ATOM 1416 C C . ILE A 1 173 ? -8.414 20.328 12.789 1 94.94 173 ILE A C 1
ATOM 1418 O O . ILE A 1 173 ? -8.016 19.594 11.883 1 94.94 173 ILE A O 1
ATOM 1422 N N . HIS A 1 174 ? -7.828 20.5 13.93 1 97.44 174 HIS A N 1
ATOM 1423 C CA . HIS A 1 174 ? -6.582 19.797 14.219 1 97.44 174 HIS A CA 1
ATOM 1424 C C . HIS A 1 174 ? -6.766 18.297 14.109 1 97.44 174 HIS A C 1
ATOM 1426 O O . HIS A 1 174 ? -5.953 17.609 13.484 1 97.44 174 HIS A O 1
ATOM 1432 N N . ASN A 1 175 ? -7.805 17.75 14.68 1 96.94 175 ASN A N 1
ATOM 1433 C CA . ASN A 1 175 ? -8.086 16.312 14.641 1 96.94 175 ASN A CA 1
ATOM 1434 C C . ASN A 1 175 ? -8.305 15.828 13.211 1 96.94 175 ASN A C 1
ATOM 1436 O O . ASN A 1 175 ? -7.781 14.781 12.82 1 96.94 175 ASN A O 1
ATOM 1440 N N . SER A 1 176 ? -9.031 16.562 12.508 1 96.44 176 SER A N 1
ATOM 1441 C CA . SER A 1 176 ? -9.312 16.188 11.125 1 96.44 176 SER A CA 1
ATOM 1442 C C . SER A 1 176 ? -8.047 16.172 10.281 1 96.44 176 SER A C 1
ATOM 1444 O O . SER A 1 176 ? -7.797 15.227 9.531 1 96.44 176 SER A O 1
ATOM 1446 N N . PHE A 1 177 ? -7.277 17.188 10.445 1 97.88 177 PHE A N 1
ATOM 1447 C CA . PHE A 1 177 ? -6.062 17.297 9.648 1 97.88 177 PHE A CA 1
ATOM 1448 C C . PHE A 1 177 ? -5.062 16.203 10.039 1 97.88 177 PHE A C 1
ATOM 1450 O O . PHE A 1 177 ? -4.285 15.742 9.203 1 97.88 177 PHE A O 1
ATOM 1457 N N . HIS A 1 178 ? -5.098 15.836 11.273 1 98.25 178 HIS A N 1
ATOM 1458 C CA . HIS A 1 178 ? -4.262 14.711 11.695 1 98.25 178 HIS A CA 1
ATOM 1459 C C . HIS A 1 178 ? -4.645 13.43 10.961 1 98.25 178 HIS A C 1
ATOM 1461 O O . HIS A 1 178 ? -3.771 12.711 10.469 1 98.25 178 HIS A O 1
ATOM 1467 N N . LYS A 1 179 ? -5.867 13.172 10.852 1 98.12 179 LYS A N 1
ATOM 1468 C CA . LYS A 1 179 ? -6.355 11.992 10.141 1 98.12 179 LYS A CA 1
ATOM 1469 C C . LYS A 1 179 ? -6.02 12.07 8.656 1 98.12 179 LYS A C 1
ATOM 1471 O O . LYS A 1 179 ? -5.594 11.078 8.062 1 98.12 179 LYS A O 1
ATOM 1476 N N . LEU A 1 180 ? -6.234 13.219 8.07 1 98.06 180 LEU A N 1
ATOM 1477 C CA . LEU A 1 180 ? -5.914 13.414 6.664 1 98.06 180 LEU A CA 1
ATOM 1478 C C . LEU A 1 180 ? -4.434 13.156 6.398 1 98.06 180 LEU A C 1
ATOM 1480 O O . LEU A 1 180 ? -4.078 12.469 5.438 1 98.06 180 LEU A O 1
ATOM 1484 N N . ARG A 1 181 ? -3.658 13.711 7.289 1 98.5 181 ARG A N 1
ATOM 1485 C CA . ARG A 1 181 ? -2.215 13.539 7.148 1 98.5 181 ARG A CA 1
ATOM 1486 C C . ARG A 1 181 ? -1.827 12.062 7.25 1 98.5 181 ARG A C 1
ATOM 1488 O O . ARG A 1 181 ? -1.015 11.578 6.461 1 98.5 181 ARG A O 1
ATOM 1495 N N . ASP A 1 182 ? -2.371 11.328 8.125 1 98.06 182 ASP A N 1
ATOM 1496 C CA . ASP A 1 182 ? -2.07 9.914 8.289 1 98.06 182 ASP A CA 1
ATOM 1497 C C . ASP A 1 182 ? -2.408 9.125 7.027 1 98.06 182 ASP A C 1
ATOM 1499 O O . ASP A 1 182 ? -1.631 8.266 6.598 1 98.06 182 ASP A O 1
ATOM 1503 N N . ARG A 1 183 ? -3.529 9.406 6.508 1 97.69 183 ARG A N 1
ATOM 1504 C CA . ARG A 1 183 ? -3.953 8.711 5.293 1 97.69 183 ARG A CA 1
ATOM 1505 C C . ARG A 1 183 ? -3.039 9.055 4.121 1 97.69 183 ARG A C 1
ATOM 1507 O O . ARG A 1 183 ? -2.641 8.172 3.359 1 97.69 183 ARG A O 1
ATOM 1514 N N . ALA A 1 184 ? -2.748 10.336 3.992 1 97.44 184 ALA A N 1
ATOM 1515 C CA . ALA A 1 184 ? -1.874 10.766 2.906 1 97.44 184 ALA A CA 1
ATOM 1516 C C . ALA A 1 184 ? -0.498 10.117 3.016 1 97.44 184 ALA A C 1
ATOM 1518 O O . ALA A 1 184 ? 0.081 9.703 2.01 1 97.44 184 ALA A O 1
ATOM 1519 N N . GLU A 1 185 ? 0 10.055 4.199 1 97.19 185 GLU A N 1
ATOM 1520 C CA . GLU A 1 185 ? 1.306 9.445 4.434 1 97.19 185 GLU A CA 1
ATOM 1521 C C . GLU A 1 185 ? 1.297 7.965 4.066 1 97.19 185 GLU A C 1
ATOM 1523 O O . GLU A 1 185 ? 2.236 7.473 3.438 1 97.19 185 GLU A O 1
ATOM 1528 N N . LYS A 1 186 ? 0.278 7.301 4.461 1 97.44 186 LYS A N 1
ATOM 1529 C CA . LYS A 1 186 ? 0.157 5.879 4.137 1 97.44 186 LYS A CA 1
ATOM 1530 C C . LYS A 1 186 ? 0.084 5.668 2.627 1 97.44 186 LYS A C 1
ATOM 1532 O O . LYS A 1 186 ? 0.707 4.746 2.094 1 97.44 186 LYS A O 1
ATOM 1537 N N . MET A 1 187 ? -0.667 6.41 1.969 1 96.38 187 MET A N 1
ATOM 1538 C CA . MET A 1 187 ? -0.806 6.293 0.52 1 96.38 187 MET A CA 1
ATOM 1539 C C . MET A 1 187 ? 0.526 6.551 -0.177 1 96.38 187 MET A C 1
ATOM 1541 O O . MET A 1 187 ? 0.877 5.852 -1.13 1 96.38 187 MET A O 1
ATOM 1545 N N . ALA A 1 188 ? 1.222 7.582 0.295 1 96.12 188 ALA A N 1
ATOM 1546 C CA . ALA A 1 188 ? 2.535 7.871 -0.277 1 96.12 188 ALA A CA 1
ATOM 1547 C C . ALA A 1 188 ? 3.49 6.695 -0.073 1 96.12 188 ALA A C 1
ATOM 1549 O O . ALA A 1 188 ? 4.223 6.32 -0.99 1 96.12 188 ALA A O 1
ATOM 1550 N N . GLU A 1 189 ? 3.471 6.121 1.104 1 96 189 GLU A N 1
ATOM 1551 C CA . GLU A 1 189 ? 4.316 4.973 1.405 1 96 189 GLU A CA 1
ATOM 1552 C C . GLU A 1 189 ? 3.953 3.773 0.533 1 96 189 GLU A C 1
ATOM 1554 O O . GLU A 1 189 ? 4.836 3.076 0.027 1 96 189 GLU A O 1
ATOM 1559 N N . ARG A 1 190 ? 2.691 3.512 0.377 1 96.12 190 ARG A N 1
ATOM 1560 C CA . ARG A 1 190 ? 2.234 2.396 -0.446 1 96.12 190 ARG A CA 1
ATOM 1561 C C . ARG A 1 190 ? 2.656 2.58 -1.9 1 96.12 190 ARG A C 1
ATOM 1563 O O . ARG A 1 190 ? 2.955 1.604 -2.594 1 96.12 190 ARG A O 1
ATOM 1570 N N . SER A 1 191 ? 2.619 3.824 -2.361 1 95.38 191 SER A N 1
ATOM 1571 C CA . SER A 1 191 ? 3.094 4.094 -3.715 1 95.38 191 SER A CA 1
ATOM 1572 C C . SER A 1 191 ? 4.543 3.654 -3.889 1 95.38 191 SER A C 1
ATOM 1574 O O . SER A 1 191 ? 4.895 3.043 -4.898 1 95.38 191 SER A O 1
ATOM 1576 N N . LYS A 1 192 ? 5.344 3.896 -2.926 1 95.81 192 LYS A N 1
ATOM 1577 C CA . LYS A 1 192 ? 6.746 3.498 -2.98 1 95.81 192 LYS A CA 1
ATOM 1578 C C . LYS A 1 192 ? 6.891 1.981 -2.906 1 95.81 192 LYS A C 1
ATOM 1580 O O . LYS A 1 192 ? 7.727 1.397 -3.604 1 95.81 192 LYS A O 1
ATOM 1585 N N . GLU A 1 193 ? 6.086 1.392 -2.078 1 96.44 193 GLU A N 1
ATOM 1586 C CA . GLU A 1 193 ? 6.105 -0.064 -1.968 1 96.44 193 GLU A CA 1
ATOM 1587 C C . GLU A 1 193 ? 5.676 -0.723 -3.275 1 96.44 193 GLU A C 1
ATOM 1589 O O . GLU A 1 193 ? 6.254 -1.73 -3.689 1 96.44 193 GLU A O 1
ATOM 1594 N N . ASN A 1 194 ? 4.641 -0.204 -3.846 1 96.5 194 ASN A N 1
ATOM 1595 C CA . ASN A 1 194 ? 4.199 -0.708 -5.141 1 96.5 194 ASN A CA 1
ATOM 1596 C C . ASN A 1 194 ? 5.301 -0.604 -6.191 1 96.5 194 ASN A C 1
ATOM 1598 O O . ASN A 1 194 ? 5.477 -1.513 -7.004 1 96.5 194 ASN A O 1
ATOM 1602 N N . ALA A 1 195 ? 5.961 0.542 -6.156 1 97.25 195 ALA A N 1
ATOM 1603 C CA . ALA A 1 195 ? 7.07 0.734 -7.086 1 97.25 195 ALA A CA 1
ATOM 1604 C C . ALA A 1 195 ? 8.125 -0.351 -6.91 1 97.25 195 ALA A C 1
ATOM 1606 O O . ALA A 1 195 ? 8.617 -0.913 -7.891 1 97.25 195 ALA A O 1
ATOM 1607 N N . THR A 1 196 ? 8.422 -0.648 -5.688 1 97.69 196 THR A N 1
ATOM 1608 C CA . THR A 1 196 ? 9.406 -1.678 -5.387 1 97.69 196 THR A CA 1
ATOM 1609 C C . THR A 1 196 ? 8.945 -3.041 -5.891 1 97.69 196 THR A C 1
ATOM 1611 O O . THR A 1 196 ? 9.719 -3.783 -6.492 1 97.69 196 THR A O 1
ATOM 1614 N N . ASP A 1 197 ? 7.73 -3.379 -5.672 1 97.69 197 ASP A N 1
ATOM 1615 C CA . ASP A 1 197 ? 7.199 -4.672 -6.094 1 97.69 197 ASP A CA 1
ATOM 1616 C C . ASP A 1 197 ? 7.152 -4.773 -7.617 1 97.69 197 ASP A C 1
ATOM 1618 O O . ASP A 1 197 ? 7.398 -5.84 -8.18 1 97.69 197 ASP A O 1
ATOM 1622 N N . LEU A 1 198 ? 6.781 -3.689 -8.281 1 97.75 198 LEU A N 1
ATOM 1623 C CA . LEU A 1 198 ? 6.785 -3.684 -9.742 1 97.75 198 LEU A CA 1
ATOM 1624 C C . LEU A 1 198 ? 8.188 -3.947 -10.281 1 97.75 198 LEU A C 1
ATOM 1626 O O . LEU A 1 198 ? 8.359 -4.715 -11.234 1 97.75 198 LEU A O 1
ATOM 1630 N N . LEU A 1 199 ? 9.148 -3.318 -9.656 1 97.88 199 LEU A N 1
ATOM 1631 C CA . LEU A 1 199 ? 10.539 -3.535 -10.062 1 97.88 199 LEU A CA 1
ATOM 1632 C C . LEU A 1 199 ? 10.93 -4.996 -9.875 1 97.88 199 LEU A C 1
ATOM 1634 O O . LEU A 1 199 ? 11.531 -5.598 -10.773 1 97.88 199 LEU A O 1
ATOM 1638 N N . MET A 1 200 ? 10.57 -5.535 -8.734 1 97.81 200 MET A N 1
ATOM 1639 C CA . MET A 1 200 ? 10.914 -6.922 -8.438 1 97.81 200 MET A CA 1
ATOM 1640 C C . MET A 1 200 ? 10.164 -7.879 -9.359 1 97.81 200 MET A C 1
ATOM 1642 O O . MET A 1 200 ? 10.703 -8.914 -9.75 1 97.81 200 MET A O 1
ATOM 1646 N N . PHE A 1 201 ? 8.945 -7.605 -9.711 1 97.94 201 PHE A N 1
ATOM 1647 C CA . PHE A 1 201 ? 8.172 -8.398 -10.648 1 97.94 201 PHE A CA 1
ATOM 1648 C C . PHE A 1 201 ? 8.859 -8.469 -12.008 1 97.94 201 PHE A C 1
ATOM 1650 O O . PHE A 1 201 ? 9.016 -9.547 -12.578 1 97.94 201 PHE A O 1
ATOM 1657 N N . GLY A 1 202 ? 9.289 -7.289 -12.469 1 96.81 202 GLY A N 1
ATOM 1658 C CA . GLY A 1 202 ? 10.023 -7.238 -13.727 1 96.81 202 GLY A CA 1
ATOM 1659 C C . GLY A 1 202 ? 11.328 -8 -13.688 1 96.81 202 GLY A C 1
ATOM 1660 O O . GLY A 1 202 ? 11.672 -8.695 -14.648 1 96.81 202 GLY A O 1
ATOM 1661 N N . ARG A 1 203 ? 12.016 -7.883 -12.609 1 96.62 203 ARG A N 1
ATOM 1662 C CA . ARG A 1 203 ? 13.273 -8.602 -12.461 1 96.62 203 ARG A CA 1
ATOM 1663 C C . ARG A 1 203 ? 13.055 -10.109 -12.508 1 96.62 203 ARG A C 1
ATOM 1665 O O . ARG A 1 203 ? 13.852 -10.844 -13.102 1 96.62 203 ARG A O 1
ATOM 1672 N N . GLU A 1 204 ? 11.984 -10.547 -11.852 1 96.62 204 GLU A N 1
ATOM 1673 C CA . GLU A 1 204 ? 11.688 -11.977 -11.852 1 96.62 204 GLU A CA 1
ATOM 1674 C C . GLU A 1 204 ? 11.344 -12.461 -13.258 1 96.62 204 GLU A C 1
ATOM 1676 O O . GLU A 1 204 ? 11.734 -13.562 -13.648 1 96.62 204 GLU A O 1
ATOM 1681 N N . LEU A 1 205 ? 10.602 -11.688 -14.039 1 95.31 205 LEU A N 1
ATOM 1682 C CA . LEU A 1 205 ? 10.32 -12.039 -15.422 1 95.31 205 LEU A CA 1
ATOM 1683 C C . LEU A 1 205 ? 11.609 -12.164 -16.219 1 95.31 205 LEU A C 1
ATOM 1685 O O . LEU A 1 205 ? 11.766 -13.078 -17.031 1 95.31 205 LEU A O 1
ATOM 1689 N N . SER A 1 206 ? 12.477 -11.234 -15.977 1 94.19 206 SER A N 1
ATOM 1690 C CA . SER A 1 206 ? 13.766 -11.273 -16.656 1 94.19 206 SER A CA 1
ATOM 1691 C C . SER A 1 206 ? 14.562 -12.516 -16.281 1 94.19 206 SER A C 1
ATOM 1693 O O . SER A 1 206 ? 15.211 -13.125 -17.125 1 94.19 206 SER A O 1
ATOM 1695 N N . THR A 1 207 ? 14.523 -12.844 -14.992 1 94.06 207 THR A N 1
ATOM 1696 C CA . THR A 1 207 ? 15.203 -14.047 -14.516 1 94.06 207 THR A CA 1
ATOM 1697 C C . THR A 1 207 ? 14.633 -15.289 -15.195 1 94.06 207 THR A C 1
ATOM 1699 O O . THR A 1 207 ? 15.391 -16.156 -15.656 1 94.06 207 THR A O 1
ATOM 1702 N N . LEU A 1 208 ? 13.328 -15.367 -15.359 1 91.19 208 LEU A N 1
ATOM 1703 C CA . LEU A 1 208 ? 12.656 -16.469 -16.016 1 91.19 208 LEU A CA 1
ATOM 1704 C C . LEU A 1 208 ? 13.039 -16.547 -17.5 1 91.19 208 LEU A C 1
ATOM 1706 O O . LEU A 1 208 ? 13.266 -17.625 -18.031 1 91.19 208 LEU A O 1
ATOM 1710 N N . GLY A 1 209 ? 13.125 -15.383 -18.078 1 89.56 209 GLY A N 1
ATOM 1711 C CA . GLY A 1 209 ? 13.453 -15.312 -19.5 1 89.56 209 GLY A CA 1
ATOM 1712 C C . GLY A 1 209 ? 14.922 -15.594 -19.781 1 89.56 209 GLY A C 1
ATOM 1713 O O . GLY A 1 209 ? 15.273 -16.016 -20.875 1 89.56 209 GLY A O 1
ATOM 1714 N N . SER A 1 210 ? 15.773 -15.406 -18.797 1 89.38 210 SER A N 1
ATOM 1715 C CA . SER A 1 210 ? 17.219 -15.547 -19 1 89.38 210 SER A CA 1
ATOM 1716 C C . SER A 1 210 ? 17.703 -16.922 -18.531 1 89.38 210 SER A C 1
ATOM 1718 O O . SER A 1 210 ? 18.906 -17.188 -18.547 1 89.38 210 SER A O 1
ATOM 1720 N N . ASP A 1 211 ? 16.75 -17.719 -18.047 1 83.12 211 ASP A N 1
ATOM 1721 C CA . ASP A 1 211 ? 17.141 -19.047 -17.594 1 83.12 211 ASP A CA 1
ATOM 1722 C C . ASP A 1 211 ? 17.781 -19.859 -18.734 1 83.12 211 ASP A C 1
ATOM 1724 O O . ASP A 1 211 ? 17.141 -20.109 -19.75 1 83.12 211 ASP A O 1
ATOM 1728 N N . GLY A 1 212 ? 19 -20.25 -18.625 1 77.12 212 GLY A N 1
ATOM 1729 C CA . GLY A 1 212 ? 19.781 -20.922 -19.656 1 77.12 212 GLY A CA 1
ATOM 1730 C C . GLY A 1 212 ? 19.594 -22.422 -19.656 1 77.12 212 GLY A C 1
ATOM 1731 O O . GLY A 1 212 ? 20.266 -23.141 -20.391 1 77.12 212 GLY A O 1
ATOM 1732 N N . SER A 1 213 ? 18.656 -22.953 -18.828 1 78.19 213 SER A N 1
ATOM 1733 C CA . SER A 1 213 ? 18.453 -24.391 -18.781 1 78.19 213 SER A CA 1
ATOM 1734 C C . SER A 1 213 ? 17.938 -24.906 -20.125 1 78.19 213 SER A C 1
ATOM 1736 O O . SER A 1 213 ? 17.094 -24.281 -20.766 1 78.19 213 SER A O 1
ATOM 1738 N N . PRO A 1 214 ? 18.594 -25.984 -20.594 1 76.81 214 PRO A N 1
ATOM 1739 C CA . PRO A 1 214 ? 18.141 -26.547 -21.875 1 76.81 214 PRO A CA 1
ATOM 1740 C C . PRO A 1 214 ? 16.672 -26.969 -21.844 1 76.81 214 PRO A C 1
ATOM 1742 O O . PRO A 1 214 ? 16.203 -27.484 -20.828 1 76.81 214 PRO A O 1
ATOM 1745 N N . ILE A 1 215 ? 15.984 -26.594 -22.859 1 71.69 215 ILE A N 1
ATOM 1746 C CA . ILE A 1 215 ? 14.594 -27.016 -22.984 1 71.69 215 ILE A CA 1
ATOM 1747 C C . ILE A 1 215 ? 14.539 -28.484 -23.438 1 71.69 215 ILE A C 1
ATOM 1749 O O . ILE A 1 215 ? 15.086 -28.844 -24.484 1 71.69 215 ILE A O 1
ATOM 1753 N N . PRO A 1 216 ? 14.055 -29.25 -22.547 1 70.88 216 PRO A N 1
ATOM 1754 C CA . PRO A 1 216 ? 14.008 -30.672 -22.906 1 70.88 216 PRO A CA 1
ATOM 1755 C C . PRO A 1 216 ? 13.25 -30.922 -24.219 1 70.88 216 PRO A C 1
ATOM 1757 O O . PRO A 1 216 ? 12.398 -30.109 -24.594 1 70.88 216 PRO A O 1
ATOM 1760 N N . SER A 1 217 ? 13.758 -31.906 -25.031 1 63.09 217 SER A N 1
ATOM 1761 C CA . SER A 1 217 ? 13.172 -32.281 -26.312 1 63.09 217 SER A CA 1
ATOM 1762 C C . SER A 1 217 ? 11.664 -32.5 -26.188 1 63.09 217 SER A C 1
ATOM 1764 O O . SER A 1 217 ? 10.93 -32.281 -27.156 1 63.09 217 SER A O 1
ATOM 1766 N N . LEU A 1 218 ? 11.344 -32.938 -25.094 1 58.91 218 LEU A N 1
ATOM 1767 C CA . LEU A 1 218 ? 9.945 -33.25 -24.812 1 58.91 218 LEU A CA 1
ATOM 1768 C C . LEU A 1 218 ? 9.094 -31.969 -24.875 1 58.91 218 LEU A C 1
ATOM 1770 O O . LEU A 1 218 ? 7.91 -32.031 -25.219 1 58.91 218 LEU A O 1
ATOM 1774 N N . ALA A 1 219 ? 9.828 -30.938 -24.469 1 55.34 219 ALA A N 1
ATOM 1775 C CA . ALA A 1 219 ? 9.164 -29.625 -24.5 1 55.34 219 ALA A CA 1
ATOM 1776 C C . ALA A 1 219 ? 9.188 -29.047 -25.906 1 55.34 219 ALA A C 1
ATOM 1778 O O . ALA A 1 219 ? 8.57 -28 -26.156 1 55.34 219 ALA A O 1
ATOM 1779 N N . SER A 1 220 ? 10.133 -29.812 -26.75 1 49.31 220 SER A N 1
ATOM 1780 C CA . SER A 1 220 ? 10.641 -29.219 -27.969 1 49.31 220 SER A CA 1
ATOM 1781 C C . SER A 1 220 ? 9.516 -28.969 -28.984 1 49.31 220 SER A C 1
ATOM 1783 O O . SER A 1 220 ? 9.703 -28.25 -29.953 1 49.31 220 SER A O 1
ATOM 1785 N N . SER A 1 221 ? 8.727 -30.141 -29.078 1 46 221 SER A N 1
ATOM 1786 C CA . SER A 1 221 ? 8 -29.75 -30.281 1 46 221 SER A CA 1
ATOM 1787 C C . SER A 1 221 ? 7.723 -28.25 -30.297 1 46 221 SER A C 1
ATOM 1789 O O . SER A 1 221 ? 7.934 -27.578 -31.312 1 46 221 SER A O 1
ATOM 1791 N N . GLN A 1 222 ? 6.504 -27.828 -29.734 1 48.97 222 GLN A N 1
ATOM 1792 C CA . GLN A 1 222 ? 5.957 -26.5 -30.031 1 48.97 222 GLN A CA 1
ATOM 1793 C C . GLN A 1 222 ? 6.668 -25.422 -29.219 1 48.97 222 GLN A C 1
ATOM 1795 O O . GLN A 1 222 ? 6.492 -25.328 -28 1 48.97 222 GLN A O 1
ATOM 1800 N N . SER A 1 223 ? 7.992 -25.031 -29.531 1 55.5 223 SER A N 1
ATOM 1801 C CA . SER A 1 223 ? 8.984 -24.016 -29.188 1 55.5 223 SER A CA 1
ATOM 1802 C C . SER A 1 223 ? 8.336 -22.844 -28.453 1 55.5 223 SER A C 1
ATOM 1804 O O . SER A 1 223 ? 8.703 -21.688 -28.688 1 55.5 223 SER A O 1
ATOM 1806 N N . THR A 1 224 ? 7.223 -23.109 -27.844 1 69.75 224 THR A N 1
ATOM 1807 C CA . THR A 1 224 ? 6.453 -22.031 -27.234 1 69.75 224 THR A CA 1
ATOM 1808 C C . THR A 1 224 ? 7.172 -21.484 -26 1 69.75 224 THR A C 1
ATOM 1810 O O . THR A 1 224 ? 7.188 -20.266 -25.781 1 69.75 224 THR A O 1
ATOM 1813 N N . TRP A 1 225 ? 8.016 -22.406 -25.406 1 78.38 225 TRP A N 1
ATOM 1814 C CA . TRP A 1 225 ? 8.656 -21.906 -24.188 1 78.38 225 TRP A CA 1
ATOM 1815 C C . TRP A 1 225 ? 9.844 -21 -24.531 1 78.38 225 TRP A C 1
ATOM 1817 O O . TRP A 1 225 ? 10.078 -20 -23.875 1 78.38 225 TRP A O 1
ATOM 1827 N N . GLY A 1 226 ? 10.531 -21.438 -25.594 1 77.75 226 GLY A N 1
ATOM 1828 C CA . GLY A 1 226 ? 11.625 -20.594 -26.031 1 77.75 226 GLY A CA 1
ATOM 1829 C C . GLY A 1 226 ? 11.188 -19.188 -26.422 1 77.75 226 GLY A C 1
ATOM 1830 O O . GLY A 1 226 ? 11.82 -18.203 -26.031 1 77.75 226 GLY A O 1
ATOM 1831 N N . ILE A 1 227 ? 10.117 -19.125 -27.031 1 78.88 227 ILE A N 1
ATOM 1832 C CA . ILE A 1 227 ? 9.562 -17.859 -27.469 1 78.88 227 ILE A CA 1
ATOM 1833 C C . ILE A 1 227 ? 9.062 -17.062 -26.266 1 78.88 227 ILE A C 1
ATOM 1835 O O . ILE A 1 227 ? 9.289 -15.859 -26.156 1 78.88 227 ILE A O 1
ATOM 1839 N N . LEU A 1 228 ? 8.516 -17.766 -25.391 1 83.5 228 LEU A N 1
ATOM 1840 C CA . LEU A 1 228 ? 8 -17.141 -24.188 1 83.5 228 LEU A CA 1
ATOM 1841 C C . LEU A 1 228 ? 9.133 -16.578 -23.344 1 83.5 228 LEU A C 1
ATOM 1843 O O . LEU A 1 228 ? 9.055 -15.445 -22.844 1 83.5 228 LEU A O 1
ATOM 1847 N N . ARG A 1 229 ? 10.18 -17.328 -23.297 1 84.81 229 ARG A N 1
ATOM 1848 C CA . ARG A 1 229 ? 11.328 -16.891 -22.516 1 84.81 229 ARG A CA 1
ATOM 1849 C C . ARG A 1 229 ? 11.922 -15.602 -23.094 1 84.81 229 ARG A C 1
ATOM 1851 O O . ARG A 1 229 ? 12.227 -14.664 -22.344 1 84.81 229 ARG A O 1
ATOM 1858 N N . GLN A 1 230 ? 12.016 -15.547 -24.375 1 83.75 230 GLN A N 1
ATOM 1859 C CA . GLN A 1 230 ? 12.555 -14.367 -25.047 1 83.75 230 GLN A CA 1
ATOM 1860 C C . GLN A 1 230 ? 11.648 -13.156 -24.844 1 83.75 230 GLN A C 1
ATOM 1862 O O . GLN A 1 230 ? 12.125 -12.039 -24.656 1 83.75 230 GLN A O 1
ATOM 1867 N N . SER A 1 231 ? 10.422 -13.383 -24.875 1 86.06 231 SER A N 1
ATOM 1868 C CA . SER A 1 231 ? 9.438 -12.32 -24.688 1 86.06 231 SER A CA 1
ATOM 1869 C C . SER A 1 231 ? 9.469 -11.766 -23.281 1 86.06 231 SER A C 1
ATOM 1871 O O . SER A 1 231 ? 9.359 -10.555 -23.078 1 86.06 231 SER A O 1
ATOM 1873 N N . LEU A 1 232 ? 9.688 -12.609 -22.344 1 89.81 232 LEU A N 1
ATOM 1874 C CA . LEU A 1 232 ? 9.648 -12.211 -20.953 1 89.81 232 LEU A CA 1
ATOM 1875 C C . LEU A 1 232 ? 10.859 -11.359 -20.594 1 89.81 232 LEU A C 1
ATOM 1877 O O . LEU A 1 232 ? 10.742 -10.414 -19.797 1 89.81 232 LEU A O 1
ATOM 1881 N N . LYS A 1 233 ? 11.961 -11.641 -21.203 1 87.19 233 LYS A N 1
ATOM 1882 C CA . LYS A 1 233 ? 13.195 -10.906 -20.922 1 87.19 233 LYS A CA 1
ATOM 1883 C C . LYS A 1 233 ? 13.031 -9.422 -21.234 1 87.19 233 LYS A C 1
ATOM 1885 O O . LYS A 1 233 ? 13.508 -8.57 -20.484 1 87.19 233 LYS A O 1
ATOM 1890 N N . GLY A 1 234 ? 12.289 -9.094 -22.203 1 87.81 234 GLY A N 1
ATOM 1891 C CA . GLY A 1 234 ? 12.156 -7.723 -22.672 1 87.81 234 GLY A CA 1
ATOM 1892 C C . GLY A 1 234 ? 11.141 -6.922 -21.875 1 87.81 234 GLY A C 1
ATOM 1893 O O . GLY A 1 234 ? 11.133 -5.691 -21.922 1 87.81 234 GLY A O 1
ATOM 1894 N N . LEU A 1 235 ? 10.398 -7.566 -21.047 1 91.75 235 LEU A N 1
ATOM 1895 C CA . LEU A 1 235 ? 9.32 -6.875 -20.344 1 91.75 235 LEU A CA 1
ATOM 1896 C C . LEU A 1 235 ? 9.844 -6.148 -19.109 1 91.75 235 LEU A C 1
ATOM 1898 O O . LEU A 1 235 ? 9.172 -5.273 -18.562 1 91.75 235 LEU A O 1
ATOM 1902 N N . SER A 1 236 ? 11.07 -6.516 -18.641 1 92.25 236 SER A N 1
ATOM 1903 C CA . SER A 1 236 ? 11.648 -5.977 -17.422 1 92.25 236 SER A CA 1
ATOM 1904 C C . SER A 1 236 ? 11.883 -4.473 -17.531 1 92.25 236 SER A C 1
ATOM 1906 O O . SER A 1 236 ? 11.828 -3.756 -16.531 1 92.25 236 SER A O 1
ATOM 1908 N N . VAL A 1 237 ? 12.102 -3.996 -18.734 1 93.88 237 VAL A N 1
ATOM 1909 C CA . VAL A 1 237 ? 12.375 -2.582 -18.969 1 93.88 237 VAL A CA 1
ATOM 1910 C C . VAL A 1 237 ? 11.141 -1.753 -18.641 1 93.88 237 VAL A C 1
ATOM 1912 O O . VAL A 1 237 ? 11.227 -0.746 -17.922 1 93.88 237 VAL A O 1
ATOM 1915 N N . GLU A 1 238 ? 10.008 -2.182 -19.141 1 94.94 238 GLU A N 1
ATOM 1916 C CA . GLU A 1 238 ? 8.766 -1.459 -18.891 1 94.94 238 GLU A CA 1
ATOM 1917 C C . GLU A 1 238 ? 8.406 -1.482 -17.406 1 94.94 238 GLU A C 1
ATOM 1919 O O . GLU A 1 238 ? 7.926 -0.486 -16.859 1 94.94 238 GLU A O 1
ATOM 1924 N N . PHE A 1 239 ? 8.688 -2.586 -16.766 1 97.31 239 PHE A N 1
ATOM 1925 C CA . PHE A 1 239 ? 8.391 -2.682 -15.344 1 97.31 239 PHE A CA 1
ATOM 1926 C C . PHE A 1 239 ? 9.312 -1.778 -14.539 1 97.31 239 PHE A C 1
ATOM 1928 O O . PHE A 1 239 ? 8.898 -1.217 -13.523 1 97.31 239 PHE A O 1
ATOM 1935 N N . ALA A 1 240 ? 10.516 -1.658 -14.992 1 97.12 240 ALA A N 1
ATOM 1936 C CA . ALA A 1 240 ? 11.438 -0.726 -14.344 1 97.12 240 ALA A CA 1
ATOM 1937 C C . ALA A 1 240 ? 10.953 0.715 -14.5 1 97.12 240 ALA A C 1
ATOM 1939 O O . ALA A 1 240 ? 11.062 1.516 -13.57 1 97.12 240 ALA A O 1
ATOM 1940 N N . LEU A 1 241 ? 10.445 1.026 -15.664 1 97.62 241 LEU A N 1
ATOM 1941 C CA . LEU A 1 241 ? 9.906 2.359 -15.914 1 97.62 241 LEU A CA 1
ATOM 1942 C C . LEU A 1 241 ? 8.695 2.629 -15.023 1 97.62 241 LEU A C 1
ATOM 1944 O O . LEU A 1 241 ? 8.555 3.725 -14.477 1 97.62 241 LEU A O 1
ATOM 1948 N N . LEU A 1 242 ? 7.875 1.64 -14.93 1 97.69 242 LEU A N 1
ATOM 1949 C CA . LEU A 1 242 ? 6.711 1.754 -14.055 1 97.69 242 LEU A CA 1
ATOM 1950 C C . LEU A 1 242 ? 7.133 1.989 -12.609 1 97.69 242 LEU A C 1
ATOM 1952 O O . LEU A 1 242 ? 6.555 2.832 -11.922 1 97.69 242 LEU A O 1
ATOM 1956 N N . ALA A 1 243 ? 8.102 1.249 -12.18 1 97.88 243 ALA A N 1
ATOM 1957 C CA . ALA A 1 243 ? 8.617 1.396 -10.82 1 97.88 243 ALA A CA 1
ATOM 1958 C C . ALA A 1 243 ? 9.156 2.807 -10.586 1 97.88 243 ALA A C 1
ATOM 1960 O O . ALA A 1 243 ? 8.891 3.412 -9.547 1 97.88 243 ALA A O 1
ATOM 1961 N N . ASP A 1 244 ? 9.828 3.301 -11.547 1 97.75 244 ASP A N 1
ATOM 1962 C CA . ASP A 1 244 ? 10.383 4.645 -11.445 1 97.75 244 ASP A CA 1
ATOM 1963 C C . ASP A 1 244 ? 9.281 5.691 -11.32 1 97.75 244 ASP A C 1
ATOM 1965 O O . ASP A 1 244 ? 9.352 6.586 -10.477 1 97.75 244 ASP A O 1
ATOM 1969 N N . LYS A 1 245 ? 8.32 5.582 -12.141 1 97.19 245 LYS A N 1
ATOM 1970 C CA . LYS A 1 245 ? 7.207 6.523 -12.086 1 97.19 245 LYS A CA 1
ATOM 1971 C C . LYS A 1 245 ? 6.469 6.43 -10.758 1 97.19 245 LYS A C 1
ATOM 1973 O O . LYS A 1 245 ? 6.051 7.445 -10.203 1 97.19 245 LYS A O 1
ATOM 1978 N N . GLY A 1 246 ? 6.301 5.207 -10.328 1 95.88 246 GLY A N 1
ATOM 1979 C CA . GLY A 1 246 ? 5.664 5.027 -9.031 1 95.88 246 GLY A CA 1
ATOM 1980 C C . GLY A 1 246 ? 6.445 5.648 -7.891 1 95.88 246 GLY A C 1
ATOM 1981 O O . GLY A 1 246 ? 5.867 6.277 -7.004 1 95.88 246 GLY A O 1
ATOM 1982 N N . ALA A 1 247 ? 7.727 5.465 -7.906 1 96.69 247 ALA A N 1
ATOM 1983 C CA . ALA A 1 247 ? 8.594 6.043 -6.883 1 96.69 247 ALA A CA 1
ATOM 1984 C C . ALA A 1 247 ? 8.547 7.566 -6.926 1 96.69 247 ALA A C 1
ATOM 1986 O O . ALA A 1 247 ? 8.531 8.227 -5.883 1 96.69 247 ALA A O 1
ATOM 1987 N N . GLN A 1 248 ? 8.508 8.086 -8.086 1 96.12 248 GLN A N 1
ATOM 1988 C CA . GLN A 1 248 ? 8.43 9.531 -8.266 1 96.12 248 GLN A CA 1
ATOM 1989 C C . GLN A 1 248 ? 7.117 10.078 -7.719 1 96.12 248 GLN A C 1
ATOM 1991 O O . GLN A 1 248 ? 7.094 11.141 -7.094 1 96.12 248 GLN A O 1
ATOM 1996 N N . GLN A 1 249 ? 6.117 9.359 -8.008 1 94.5 249 GLN A N 1
ATOM 1997 C CA . GLN A 1 249 ? 4.82 9.773 -7.48 1 94.5 249 GLN A CA 1
ATOM 1998 C C . GLN A 1 249 ? 4.824 9.773 -5.953 1 94.5 249 GLN A C 1
ATOM 2000 O O . GLN A 1 249 ? 4.309 10.703 -5.328 1 94.5 249 GLN A O 1
ATOM 2005 N N . GLY A 1 250 ? 5.336 8.719 -5.379 1 95.88 250 GLY A N 1
ATOM 2006 C CA . GLY A 1 250 ? 5.43 8.664 -3.928 1 95.88 250 GLY A CA 1
ATOM 2007 C C . GLY A 1 250 ? 6.223 9.82 -3.338 1 95.88 250 GLY A C 1
ATOM 2008 O O . GLY A 1 250 ? 5.82 10.406 -2.336 1 95.88 250 GLY A O 1
ATOM 2009 N N . ARG A 1 251 ? 7.285 10.188 -3.932 1 95.69 251 ARG A N 1
ATOM 2010 C CA . ARG A 1 251 ? 8.125 11.297 -3.479 1 95.69 251 ARG A CA 1
ATOM 2011 C C . ARG A 1 251 ? 7.391 12.625 -3.615 1 95.69 251 ARG A C 1
ATOM 2013 O O . ARG A 1 251 ? 7.461 13.477 -2.725 1 95.69 251 ARG A O 1
ATOM 2020 N N . ARG A 1 252 ? 6.738 12.82 -4.684 1 94.94 252 ARG A N 1
ATOM 2021 C CA . ARG A 1 252 ? 5.973 14.031 -4.918 1 94.94 252 ARG A CA 1
ATOM 2022 C C . ARG A 1 252 ? 4.887 14.211 -3.859 1 94.94 252 ARG A C 1
ATOM 2024 O O . ARG A 1 252 ? 4.68 15.312 -3.355 1 94.94 252 ARG A O 1
ATOM 2031 N N . GLU A 1 253 ? 4.242 13.125 -3.572 1 95.88 253 GLU A N 1
ATOM 2032 C CA . GLU A 1 253 ? 3.182 13.195 -2.57 1 95.88 253 GLU A CA 1
ATOM 2033 C C . GLU A 1 253 ? 3.75 13.5 -1.186 1 95.88 253 GLU A C 1
ATOM 2035 O O . GLU A 1 253 ? 3.158 14.266 -0.421 1 95.88 253 GLU A O 1
ATOM 2040 N N . GLU A 1 254 ? 4.852 12.953 -0.883 1 95.31 254 GLU A N 1
ATOM 2041 C CA . GLU A 1 254 ? 5.496 13.234 0.396 1 95.31 254 GLU A CA 1
ATOM 2042 C C . GLU A 1 254 ? 5.926 14.695 0.489 1 95.31 254 GLU A C 1
ATOM 2044 O O . GLU A 1 254 ? 5.695 15.352 1.506 1 95.31 254 GLU A O 1
ATOM 2049 N N . ASP A 1 255 ? 6.406 15.18 -0.588 1 93.75 255 ASP A N 1
ATOM 2050 C CA . ASP A 1 255 ? 7.004 16.516 -0.592 1 93.75 255 ASP A CA 1
ATOM 2051 C C . ASP A 1 255 ? 5.93 17.594 -0.713 1 93.75 255 ASP A C 1
ATOM 2053 O O . ASP A 1 255 ? 6.039 18.656 -0.099 1 93.75 255 ASP A O 1
ATOM 2057 N N . ASP A 1 256 ? 4.934 17.328 -1.439 1 92.88 256 ASP A N 1
ATOM 2058 C CA . ASP A 1 256 ? 4.004 18.406 -1.784 1 92.88 256 ASP A CA 1
ATOM 2059 C C . ASP A 1 256 ? 2.717 18.297 -0.972 1 92.88 256 ASP A C 1
ATOM 2061 O O . ASP A 1 256 ? 1.984 19.266 -0.825 1 92.88 256 ASP A O 1
ATOM 2065 N N . VAL A 1 257 ? 2.455 17.141 -0.54 1 96.5 257 VAL A N 1
ATOM 2066 C CA . VAL A 1 257 ? 1.182 16.969 0.152 1 96.5 257 VAL A CA 1
ATOM 2067 C C . VAL A 1 257 ? 1.431 16.734 1.641 1 96.5 257 VAL A C 1
ATOM 2069 O O . VAL A 1 257 ? 1.043 17.547 2.479 1 96.5 257 VAL A O 1
ATOM 2072 N N . VAL A 1 258 ? 2.205 15.703 1.971 1 97.62 258 VAL A N 1
ATOM 2073 C CA . VAL A 1 258 ? 2.42 15.328 3.363 1 97.62 258 VAL A CA 1
ATOM 2074 C C . VAL A 1 258 ? 3.162 16.438 4.094 1 97.62 258 VAL A C 1
ATOM 2076 O O . VAL A 1 258 ? 2.824 16.781 5.23 1 97.62 258 VAL A O 1
ATOM 2079 N N . GLU A 1 259 ? 4.078 17.047 3.453 1 96.38 259 GLU A N 1
ATOM 2080 C CA . GLU A 1 259 ? 4.855 18.109 4.07 1 96.38 259 GLU A CA 1
ATOM 2081 C C . GLU A 1 259 ? 3.982 19.312 4.383 1 96.38 259 GLU A C 1
ATOM 2083 O O . GLU A 1 259 ? 4.121 19.938 5.441 1 96.38 259 GLU A O 1
ATOM 2088 N N . LYS A 1 260 ? 3.109 19.719 3.496 1 96.5 260 LYS A N 1
ATOM 2089 C CA . LYS A 1 260 ? 2.195 20.828 3.736 1 96.5 260 LYS A CA 1
ATOM 2090 C C . LYS A 1 260 ? 1.241 20.516 4.887 1 96.5 260 LYS A C 1
ATOM 2092 O O . LYS A 1 260 ? 0.934 21.391 5.699 1 96.5 260 LYS A O 1
ATOM 2097 N N . LEU A 1 261 ? 0.799 19.25 4.875 1 98.06 261 LEU A N 1
ATOM 2098 C CA . LEU A 1 261 ? -0.049 18.812 5.98 1 98.06 261 LEU A CA 1
ATOM 2099 C C . LEU A 1 261 ? 0.7 18.906 7.305 1 98.06 261 LEU A C 1
ATOM 2101 O O . LEU A 1 261 ? 0.16 19.406 8.297 1 98.06 261 LEU A O 1
ATOM 2105 N N . ASN A 1 262 ? 1.926 18.516 7.289 1 97.75 262 ASN A N 1
ATOM 2106 C CA . ASN A 1 262 ? 2.734 18.562 8.5 1 97.75 262 ASN A CA 1
ATOM 2107 C C . ASN A 1 262 ? 2.963 20 8.969 1 97.75 262 ASN A C 1
ATOM 2109 O O . ASN A 1 262 ? 2.93 20.281 10.164 1 97.75 262 ASN A O 1
ATOM 2113 N N . LEU A 1 263 ? 3.188 20.859 8.016 1 97.56 263 LEU A N 1
ATOM 2114 C CA . LEU A 1 263 ? 3.385 22.266 8.367 1 97.56 263 LEU A CA 1
ATOM 2115 C C . LEU A 1 263 ? 2.148 22.844 9.055 1 97.56 263 LEU A C 1
ATOM 2117 O O . LEU A 1 263 ? 2.258 23.5 10.086 1 97.56 263 LEU A O 1
ATOM 2121 N N . PHE A 1 264 ? 1.033 22.609 8.484 1 97.75 264 PHE A N 1
ATOM 2122 C CA . PHE A 1 264 ? -0.208 23.125 9.055 1 97.75 264 PHE A CA 1
ATOM 2123 C C . PHE A 1 264 ? -0.485 22.484 10.414 1 97.75 264 PHE A C 1
ATOM 2125 O O . PHE A 1 264 ? -0.955 23.156 11.328 1 97.75 264 PHE A O 1
ATOM 2132 N N . LEU A 1 265 ? -0.183 21.203 10.5 1 98.5 265 LEU A N 1
ATOM 2133 C CA . LEU A 1 265 ? -0.374 20.516 11.773 1 98.5 265 LEU A CA 1
ATOM 2134 C C . LEU A 1 265 ? 0.551 21.094 12.844 1 98.5 265 LEU A C 1
ATOM 2136 O O . LEU A 1 265 ? 0.161 21.219 14.008 1 98.5 265 LEU A O 1
ATOM 2140 N N . ASP A 1 266 ? 1.769 21.406 12.469 1 98.38 266 ASP A N 1
ATOM 2141 C CA . ASP A 1 266 ? 2.689 22.031 13.406 1 98.38 266 ASP A CA 1
ATOM 2142 C C . ASP A 1 266 ? 2.137 23.375 13.891 1 98.38 266 ASP A C 1
ATOM 2144 O O . ASP A 1 266 ? 2.27 23.719 15.07 1 98.38 266 ASP A O 1
ATOM 2148 N N . LEU A 1 267 ? 1.542 24.094 12.969 1 98.5 267 LEU A N 1
ATOM 2149 C CA . LEU A 1 267 ? 0.922 25.359 13.336 1 98.5 267 LEU A CA 1
ATOM 2150 C C . LEU A 1 267 ? -0.237 25.141 14.305 1 98.5 267 LEU A C 1
ATOM 2152 O O . LEU A 1 267 ? -0.338 25.828 15.32 1 98.5 267 LEU A O 1
ATOM 2156 N N . LEU A 1 268 ? -1.062 24.188 13.992 1 98.44 268 LEU A N 1
ATOM 2157 C CA . LEU A 1 268 ? -2.211 23.891 14.844 1 98.44 268 LEU A CA 1
ATOM 2158 C C . LEU A 1 268 ? -1.76 23.391 16.219 1 98.44 268 LEU A C 1
ATOM 2160 O O . LEU A 1 268 ? -2.359 23.75 17.234 1 98.44 268 LEU A O 1
ATOM 2164 N N . GLN A 1 269 ? -0.732 22.656 16.203 1 98.38 269 GLN A N 1
ATOM 2165 C CA . GLN A 1 269 ? -0.189 22.188 17.484 1 98.38 269 GLN A CA 1
ATOM 2166 C C . GLN A 1 269 ? 0.335 23.359 18.312 1 98.38 269 GLN A C 1
ATOM 2168 O O . GLN A 1 269 ? 0.184 23.359 19.531 1 98.38 269 GLN A O 1
ATOM 2173 N N . SER A 1 270 ? 0.962 24.281 17.688 1 98.62 270 SER A N 1
ATOM 2174 C CA . SER A 1 270 ? 1.469 25.453 18.406 1 98.62 270 SER A CA 1
ATOM 2175 C C . SER A 1 270 ? 0.335 26.234 19.062 1 98.62 270 SER A C 1
ATOM 2177 O O . SER A 1 270 ? 0.508 26.781 20.141 1 98.62 270 SER A O 1
ATOM 2179 N N . TYR A 1 271 ? -0.802 26.25 18.391 1 98.31 271 TYR A N 1
ATOM 2180 C CA . TYR A 1 271 ? -1.972 26.906 18.969 1 98.31 271 TYR A CA 1
ATOM 2181 C C . TYR A 1 271 ? -2.475 26.156 20.188 1 98.31 271 TYR A C 1
ATOM 2183 O O . TYR A 1 271 ? -2.828 26.766 21.203 1 98.31 271 TYR A O 1
ATOM 2191 N N . ARG A 1 272 ? -2.521 24.891 20.062 1 97.81 272 ARG A N 1
ATOM 2192 C CA . ARG A 1 272 ? -2.924 24.078 21.203 1 97.81 272 ARG A CA 1
ATOM 2193 C C . ARG A 1 272 ? -2.006 24.312 22.391 1 97.81 272 ARG A C 1
ATOM 2195 O O . ARG A 1 272 ? -2.477 24.469 23.531 1 97.81 272 ARG A O 1
ATOM 2202 N N . ASP A 1 273 ? -0.725 24.344 22.172 1 97.94 273 ASP A N 1
ATOM 2203 C CA . ASP A 1 273 ? 0.252 24.609 23.219 1 97.94 273 ASP A CA 1
ATOM 2204 C C . ASP A 1 273 ? 0.048 25.984 23.828 1 97.94 273 ASP A C 1
ATOM 2206 O O . ASP A 1 273 ? 0.197 26.156 25.047 1 97.94 273 ASP A O 1
ATOM 2210 N N . LEU A 1 274 ? -0.252 26.969 22.969 1 98.06 274 LEU A N 1
ATOM 2211 C CA . LEU A 1 274 ? -0.515 28.328 23.453 1 98.06 274 LEU A CA 1
ATOM 2212 C C . LEU A 1 274 ? -1.713 28.344 24.391 1 98.06 274 LEU A C 1
ATOM 2214 O O . LEU A 1 274 ? -1.665 28.984 25.438 1 98.06 274 LEU A O 1
ATOM 2218 N N . CYS A 1 275 ? -2.771 27.656 24.016 1 96.62 275 CYS A N 1
ATOM 2219 C CA . CYS A 1 275 ? -3.963 27.594 24.859 1 96.62 275 CYS A CA 1
ATOM 2220 C C . CYS A 1 275 ? -3.643 26.953 26.203 1 96.62 275 CYS A C 1
ATOM 2222 O O . CYS A 1 275 ? -4.141 27.406 27.234 1 96.62 275 CYS A O 1
ATOM 2224 N N . GLU A 1 276 ? -2.814 25.984 26.188 1 95.62 276 GLU A N 1
ATOM 2225 C CA . GLU A 1 276 ? -2.422 25.328 27.438 1 95.62 276 GLU A CA 1
ATOM 2226 C C . GLU A 1 276 ? -1.597 26.25 28.312 1 95.62 276 GLU A C 1
ATOM 2228 O O . GLU A 1 276 ? -1.774 26.281 29.531 1 95.62 276 GLU A O 1
ATOM 2233 N N . ARG A 1 277 ? -0.71 27 27.734 1 95.31 277 ARG A N 1
ATOM 2234 C CA . ARG A 1 277 ? 0.09 27.953 28.5 1 95.31 277 ARG A CA 1
ATOM 2235 C C . ARG A 1 277 ? -0.794 29.031 29.125 1 95.31 277 ARG A C 1
ATOM 2237 O O . ARG A 1 277 ? -0.546 29.453 30.266 1 95.31 277 ARG A O 1
ATOM 2244 N N . HIS A 1 278 ? -1.776 29.469 28.391 1 94.25 278 HIS A N 1
ATOM 2245 C CA . HIS A 1 278 ? -2.697 30.469 28.906 1 94.25 278 HIS A CA 1
ATOM 2246 C C . HIS A 1 278 ? -3.5 29.922 30.094 1 94.25 278 HIS A C 1
ATOM 2248 O O . HIS A 1 278 ? -3.605 30.562 31.125 1 94.25 278 HIS A O 1
ATOM 2254 N N . GLU A 1 279 ? -3.98 28.766 29.938 1 91.25 279 GLU A N 1
ATOM 2255 C CA . GLU A 1 279 ? -4.871 28.188 30.953 1 91.25 279 GLU A CA 1
ATOM 2256 C C . GLU A 1 279 ? -4.094 27.734 32.188 1 91.25 279 GLU A C 1
ATOM 2258 O O . GLU A 1 279 ? -4.504 28.016 33.312 1 91.25 279 GLU A O 1
ATOM 2263 N N . LYS A 1 280 ? -2.998 27.125 32.062 1 90.94 280 LYS A N 1
ATOM 2264 C CA . LYS A 1 280 ? -2.25 26.547 33.188 1 90.94 280 LYS A CA 1
ATOM 2265 C C . LYS A 1 280 ? -1.242 27.547 33.75 1 90.94 280 LYS A C 1
ATOM 2267 O O . LYS A 1 280 ? -0.767 27.375 34.875 1 90.94 280 LYS A O 1
ATOM 2272 N N . GLY A 1 281 ? -0.927 28.5 32.969 1 88.19 281 GLY A N 1
ATOM 2273 C CA . GLY A 1 281 ? 0.069 29.453 33.406 1 88.19 281 GLY A CA 1
ATOM 2274 C C . GLY A 1 281 ? -0.534 30.766 33.906 1 88.19 281 GLY A C 1
ATOM 2275 O O . GLY A 1 281 ? -0.854 30.906 35.094 1 88.19 281 GLY A O 1
ATOM 2276 N N . VAL A 1 282 ? -0.857 31.594 33 1 84 282 VAL A N 1
ATOM 2277 C CA . VAL A 1 282 ? -1.237 32.969 33.281 1 84 282 VAL A CA 1
ATOM 2278 C C . VAL A 1 282 ? -2.518 33 34.125 1 84 282 VAL A C 1
ATOM 2280 O O . VAL A 1 282 ? -2.576 33.656 35.156 1 84 282 VAL A O 1
ATOM 2283 N N . LEU A 1 283 ? -3.445 32.281 33.688 1 85.5 283 LEU A N 1
ATOM 2284 C CA . LEU A 1 283 ? -4.734 32.25 34.375 1 85.5 283 LEU A CA 1
ATOM 2285 C C . LEU A 1 283 ? -4.621 31.609 35.75 1 85.5 283 LEU A C 1
ATOM 2287 O O . LEU A 1 283 ? -5.168 32.125 36.75 1 85.5 283 LEU A O 1
ATOM 2291 N N . HIS A 1 284 ? -3.932 30.594 35.844 1 87.19 284 HIS A N 1
ATOM 2292 C CA . HIS A 1 284 ? -3.756 29.875 37.094 1 87.19 284 HIS A CA 1
ATOM 2293 C C . HIS A 1 284 ? -2.977 30.719 38.094 1 87.19 284 HIS A C 1
ATOM 2295 O O . HIS A 1 284 ? -3.32 30.75 39.281 1 87.19 284 HIS A O 1
ATOM 2301 N N . GLU A 1 285 ? -1.936 31.312 37.625 1 85.38 285 GLU A N 1
ATOM 2302 C CA . GLU A 1 285 ? -1.132 32.156 38.5 1 85.38 285 GLU A CA 1
ATOM 2303 C C . GLU A 1 285 ? -1.945 33.344 39 1 85.38 285 GLU A C 1
ATOM 2305 O O . GLU A 1 285 ? -1.812 33.75 40.156 1 85.38 285 GLU A O 1
ATOM 2310 N N . HIS A 1 286 ? -2.723 33.844 38.156 1 85.25 286 HIS A N 1
ATOM 2311 C CA . HIS A 1 286 ? -3.594 34.938 38.562 1 85.25 286 HIS A CA 1
ATOM 2312 C C . HIS A 1 286 ? -4.586 34.5 39.625 1 85.25 286 HIS A C 1
ATOM 2314 O O . HIS A 1 286 ? -4.77 35.219 40.625 1 85.25 286 HIS A O 1
ATOM 2320 N N . GLN A 1 287 ? -5.078 33.406 39.5 1 85.69 287 GLN A N 1
ATOM 2321 C CA . GLN A 1 287 ? -6.039 32.875 40.469 1 85.69 287 GLN A CA 1
ATOM 2322 C C . GLN A 1 287 ? -5.375 32.562 41.812 1 85.69 287 GLN A C 1
ATOM 2324 O O . GLN A 1 287 ? -5.941 32.844 42.844 1 85.69 287 GLN A O 1
ATOM 2329 N N . ARG A 1 288 ? -4.285 32.062 41.719 1 87.06 288 ARG A N 1
ATOM 2330 C CA . ARG A 1 288 ? -3.535 31.766 42.938 1 87.06 288 ARG A CA 1
ATOM 2331 C C . ARG A 1 288 ? -3.189 33.031 43.688 1 87.06 288 ARG A C 1
ATOM 2333 O O . ARG A 1 288 ? -3.238 33.062 44.938 1 87.06 288 ARG A O 1
ATOM 2340 N N . ALA A 1 289 ? -2.814 34.031 42.938 1 86.75 289 ALA A N 1
ATOM 2341 C CA . ALA A 1 289 ? -2.471 35.281 43.531 1 86.75 289 ALA A CA 1
ATOM 2342 C C . ALA A 1 289 ? -3.688 35.938 44.219 1 86.75 289 ALA A C 1
ATOM 2344 O O . ALA A 1 289 ? -3.572 36.531 45.281 1 86.75 289 ALA A O 1
ATOM 2345 N N . LEU A 1 290 ? -4.777 35.781 43.625 1 88.62 290 LEU A N 1
ATOM 2346 C CA . LEU A 1 290 ? -6.02 36.281 44.188 1 88.62 290 LEU A CA 1
ATOM 2347 C C . LEU A 1 290 ? -6.391 35.531 45.469 1 88.62 290 LEU A C 1
ATOM 2349 O O . LEU A 1 290 ? -6.852 36.125 46.438 1 88.62 290 LEU A O 1
ATOM 2353 N N . GLN A 1 291 ? -6.199 34.281 45.438 1 89.81 291 GLN A N 1
ATOM 2354 C CA . GLN A 1 291 ? -6.484 33.469 46.625 1 89.81 291 GLN A CA 1
ATOM 2355 C C . GLN A 1 291 ? -5.57 33.844 47.781 1 89.81 291 GLN A C 1
ATOM 2357 O O . GLN A 1 291 ? -6.02 33.938 48.938 1 89.81 291 GLN A O 1
ATOM 2362 N N . LYS A 1 292 ? -4.32 33.969 47.469 1 88.75 292 LYS A N 1
ATOM 2363 C CA . LYS A 1 292 ? -3.354 34.375 48.5 1 88.75 292 LYS A CA 1
ATOM 2364 C C . LYS A 1 292 ? -3.719 35.719 49.094 1 88.75 292 LYS A C 1
ATOM 2366 O O . LYS A 1 292 ? -3.582 35.906 50.312 1 88.75 292 LYS A O 1
ATOM 2371 N N . TYR A 1 293 ? -4.074 36.625 48.312 1 88 293 TYR A N 1
ATOM 2372 C CA . TYR A 1 293 ? -4.512 37.938 48.75 1 88 293 TYR A CA 1
ATOM 2373 C C . TYR A 1 293 ? -5.691 37.844 49.719 1 88 293 TYR A C 1
ATOM 2375 O O . TYR A 1 293 ? -5.727 38.5 50.75 1 88 293 TYR A O 1
ATOM 2383 N N . GLY A 1 294 ? -6.605 36.969 49.344 1 88.56 294 GLY A N 1
ATOM 2384 C CA . GLY A 1 294 ? -7.738 36.719 50.219 1 88.56 294 GLY A CA 1
ATOM 2385 C C . GLY A 1 294 ? -7.332 36.188 51.562 1 88.56 294 GLY A C 1
ATOM 2386 O O . GLY A 1 294 ? -7.875 36.625 52.594 1 88.56 294 GLY A O 1
ATOM 2387 N N . MET A 1 295 ? -6.445 35.344 51.562 1 88.31 295 MET A N 1
ATOM 2388 C CA . MET A 1 295 ? -5.953 34.75 52.812 1 88.31 295 MET A CA 1
ATOM 2389 C C . MET A 1 295 ? -5.242 35.812 53.656 1 88.31 295 MET A C 1
ATOM 2391 O O . MET A 1 295 ? -5.41 35.844 54.875 1 88.31 295 MET A O 1
ATOM 2395 N N . MET A 1 296 ? -4.48 36.656 53 1 87.31 296 MET A N 1
ATOM 2396 C CA . MET A 1 296 ? -3.744 37.688 53.688 1 87.31 296 MET A CA 1
ATOM 2397 C C . MET A 1 296 ? -4.699 38.719 54.312 1 87.31 296 MET A C 1
ATOM 2399 O O . MET A 1 296 ? -4.465 39.219 55.406 1 87.31 296 MET A O 1
ATOM 2403 N N . LYS A 1 297 ? -5.664 39 53.594 1 85.94 297 LYS A N 1
ATOM 2404 C CA . LYS A 1 297 ? -6.656 39.969 54.094 1 85.94 297 LYS A CA 1
ATOM 2405 C C . LYS A 1 297 ? -7.383 39.406 55.312 1 85.94 297 LYS A C 1
ATOM 2407 O O . LYS A 1 297 ? -7.688 40.156 56.25 1 85.94 297 LYS A O 1
ATOM 2412 N N . ARG A 1 298 ? -7.594 38.156 55.406 1 89.5 298 ARG A N 1
ATOM 2413 C CA . ARG A 1 298 ? -8.234 37.531 56.531 1 89.5 298 ARG A CA 1
ATOM 2414 C C . ARG A 1 298 ? -7.305 37.531 57.75 1 89.5 298 ARG A C 1
ATOM 2416 O O . ARG A 1 298 ? -7.754 37.719 58.875 1 89.5 298 ARG A O 1
ATOM 2423 N N . GLN A 1 299 ? -6.141 37.281 57.406 1 84.31 299 GLN A N 1
ATOM 2424 C CA . GLN A 1 299 ? -5.152 37.312 58.5 1 84.31 299 GLN A CA 1
ATOM 2425 C C . GLN A 1 299 ? -5.035 38.688 59.094 1 84.31 299 GLN A C 1
ATOM 2427 O O . GLN A 1 299 ? -4.883 38.844 60.312 1 84.31 299 GLN A O 1
ATOM 2432 N N . MET A 1 300 ? -5.082 39.656 58.25 1 82.69 300 MET A N 1
ATOM 2433 C CA . MET A 1 300 ? -5.012 41.062 58.719 1 82.69 300 MET A CA 1
ATOM 2434 C C . MET A 1 300 ? -6.219 41.406 59.562 1 82.69 300 MET A C 1
ATOM 2436 O O . MET A 1 300 ? -6.086 42.094 60.594 1 82.69 300 MET A O 1
ATOM 2440 N N . MET A 1 301 ? -7.379 41.031 59.125 1 83 301 MET A N 1
ATOM 2441 C CA . MET A 1 301 ? -8.609 41.281 59.875 1 83 301 MET A CA 1
ATOM 2442 C C . MET A 1 301 ? -8.562 40.656 61.25 1 83 301 MET A C 1
ATOM 2444 O O . MET A 1 301 ? -9.055 41.219 62.219 1 83 301 MET A O 1
ATOM 2448 N N . SER A 1 302 ? -7.934 39.531 61.312 1 81.81 302 SER A N 1
ATOM 2449 C CA . SER A 1 302 ? -7.832 38.812 62.594 1 81.81 302 SER A CA 1
ATOM 2450 C C . SER A 1 302 ? -6.773 39.438 63.5 1 81.81 302 SER A C 1
ATOM 2452 O O . SER A 1 302 ? -6.914 39.438 64.688 1 81.81 302 SER A O 1
ATOM 2454 N N . ALA A 1 303 ? -5.676 39.938 62.906 1 75.25 303 ALA A N 1
ATOM 2455 C CA . ALA A 1 303 ? -4.562 40.5 63.688 1 75.25 303 ALA A CA 1
ATOM 2456 C C . ALA A 1 303 ? -4.926 41.875 64.25 1 75.25 303 ALA A C 1
ATOM 2458 O O . ALA A 1 303 ? -4.398 42.281 65.312 1 75.25 303 ALA A O 1
ATOM 2459 N N . THR A 1 304 ? -5.629 42.719 63.562 1 70.38 304 THR A N 1
ATOM 2460 C CA . THR A 1 304 ? -6.027 44.062 64.062 1 70.38 304 THR A CA 1
ATOM 2461 C C . THR A 1 304 ? -6.914 43.938 65.25 1 70.38 304 THR A C 1
ATOM 2463 O O . THR A 1 304 ? -7.023 44.906 66.062 1 70.38 304 THR A O 1
ATOM 2466 N N . VAL A 1 305 ? -7.461 42.875 65.562 1 70.25 305 VAL A N 1
ATOM 2467 C CA . VAL A 1 305 ? -8.328 42.688 66.75 1 70.25 305 VAL A CA 1
ATOM 2468 C C . VAL A 1 305 ? -7.488 42.344 67.938 1 70.25 305 VAL A C 1
ATOM 2470 O O . VAL A 1 305 ? -7.887 42.625 69.062 1 70.25 305 VAL A O 1
ATOM 2473 N N . GLN A 1 306 ? -6.25 41.844 67.75 1 64.25 306 GLN A N 1
ATOM 2474 C CA . GLN A 1 306 ? -5.48 41.5 68.938 1 64.25 306 GLN A CA 1
ATOM 2475 C C . GLN A 1 306 ? -4.309 42.438 69.125 1 64.25 306 GLN A C 1
ATOM 2477 O O . GLN A 1 306 ? -3.508 42.656 68.25 1 64.25 306 GLN A O 1
ATOM 2482 N N . PRO A 1 307 ? -4.199 43.438 70.125 1 59.25 307 PRO A N 1
ATOM 2483 C CA . PRO A 1 307 ? -3.316 44.562 70.375 1 59.25 307 PRO A CA 1
ATOM 2484 C C . PRO A 1 307 ? -1.837 44.188 70.312 1 59.25 307 PRO A C 1
ATOM 2486 O O . PRO A 1 307 ? -0.98 45.094 70.25 1 59.25 307 PRO A O 1
ATOM 2489 N N . LYS A 1 308 ? -1.349 43.156 70.688 1 59.97 308 LYS A N 1
ATOM 2490 C CA . LYS A 1 308 ? 0.033 42.938 71.125 1 59.97 308 LYS A CA 1
ATOM 2491 C C . LYS A 1 308 ? 0.97 42.906 69.938 1 59.97 308 LYS A C 1
ATOM 2493 O O . LYS A 1 308 ? 2.191 42.969 70.062 1 59.97 308 LYS A O 1
ATOM 2498 N N . GLU A 1 309 ? 0.598 42.625 68.688 1 56.34 309 GLU A N 1
ATOM 2499 C CA . GLU A 1 309 ? 1.621 42.281 67.688 1 56.34 309 GLU A CA 1
ATOM 2500 C C . GLU A 1 309 ? 1.698 43.312 66.562 1 56.34 309 GLU A C 1
ATOM 2502 O O . GLU A 1 309 ? 1.729 42.969 65.375 1 56.34 309 GLU A O 1
ATOM 2507 N N . GLN A 1 310 ? 1.849 44.5 66.875 1 56.5 310 GLN A N 1
ATOM 2508 C CA . GLN A 1 310 ? 1.825 45.688 66 1 56.5 310 GLN A CA 1
ATOM 2509 C C . GLN A 1 310 ? 2.814 45.531 64.875 1 56.5 310 GLN A C 1
ATOM 2511 O O . GLN A 1 310 ? 2.49 45.812 63.719 1 56.5 310 GLN A O 1
ATOM 2516 N N . VAL A 1 311 ? 4.172 45.25 65.188 1 60.34 311 VAL A N 1
ATOM 2517 C CA . VAL A 1 311 ? 5.223 45.062 64.188 1 60.34 311 VAL A CA 1
ATOM 2518 C C . VAL A 1 311 ? 4.77 44.062 63.156 1 60.34 311 VAL A C 1
ATOM 2520 O O . VAL A 1 311 ? 4.992 44.281 61.969 1 60.34 311 VAL A O 1
ATOM 2523 N N . SER A 1 312 ? 3.803 43.25 63.656 1 73.94 312 SER A N 1
ATOM 2524 C CA . SER A 1 312 ? 3.336 42.156 62.781 1 73.94 312 SER A CA 1
ATOM 2525 C C . SER A 1 312 ? 2.285 42.688 61.812 1 73.94 312 SER A C 1
ATOM 2527 O O . SER A 1 312 ? 2.277 42.281 60.625 1 73.94 312 SER A O 1
ATOM 2529 N N . VAL A 1 313 ? 1.827 43.812 62.125 1 77.38 313 VAL A N 1
ATOM 2530 C CA . VAL A 1 313 ? 0.739 44.344 61.312 1 77.38 313 VAL A CA 1
ATOM 2531 C C . VAL A 1 313 ? 1.309 45.156 60.156 1 77.38 313 VAL A C 1
ATOM 2533 O O . VAL A 1 313 ? 0.805 45.094 59.031 1 77.38 313 VAL A O 1
ATOM 2536 N N . GLU A 1 314 ? 2.381 45.906 60.5 1 79.62 314 GLU A N 1
ATOM 2537 C CA . GLU A 1 314 ? 3.006 46.719 59.469 1 79.62 314 GLU A CA 1
ATOM 2538 C C . GLU A 1 314 ? 3.619 45.844 58.375 1 79.62 314 GLU A C 1
ATOM 2540 O O . GLU A 1 314 ? 3.531 46.188 57.188 1 79.62 314 GLU A O 1
ATOM 2545 N N . GLN A 1 315 ? 4.238 44.844 58.875 1 83.12 315 GLN A N 1
ATOM 2546 C CA . GLN A 1 315 ? 4.824 43.906 57.906 1 83.12 315 GLN A CA 1
ATOM 2547 C C . GLN A 1 315 ? 3.742 43.219 57.062 1 83.12 315 GLN A C 1
ATOM 2549 O O . GLN A 1 315 ? 3.916 43.031 55.875 1 83.12 315 GLN A O 1
ATOM 2554 N N . LEU A 1 316 ? 2.713 42.938 57.656 1 85.06 316 LEU A N 1
ATOM 2555 C CA . LEU A 1 316 ? 1.592 42.312 56.969 1 85.06 316 LEU A CA 1
ATOM 2556 C C . LEU A 1 316 ? 0.953 43.312 56 1 85.06 316 LEU A C 1
ATOM 2558 O O . LEU A 1 316 ? 0.562 42.906 54.875 1 85.06 316 LEU A O 1
ATOM 2562 N N . GLU A 1 317 ? 0.865 44.594 56.375 1 84.94 317 GLU A N 1
ATOM 2563 C CA . GLU A 1 317 ? 0.325 45.594 55.5 1 84.94 317 GLU A CA 1
ATOM 2564 C C . GLU A 1 317 ? 1.205 45.812 54.25 1 84.94 317 GLU A C 1
ATOM 2566 O O . GLU A 1 317 ? 0.699 45.969 53.156 1 84.94 317 GLU A O 1
ATOM 2571 N N . SER A 1 318 ? 2.48 45.812 54.5 1 87.69 318 SER A N 1
ATOM 2572 C CA . SER A 1 318 ? 3.416 45.938 53.406 1 87.69 318 SER A CA 1
ATOM 2573 C C . SER A 1 318 ? 3.297 44.719 52.469 1 87.69 318 SER A C 1
ATOM 2575 O O . SER A 1 318 ? 3.377 44.875 51.25 1 87.69 318 SER A O 1
ATOM 2577 N N . ARG A 1 319 ? 3.111 43.594 52.969 1 88.12 319 ARG A N 1
ATOM 2578 C CA . ARG A 1 319 ? 2.943 42.375 52.188 1 88.12 319 ARG A CA 1
ATOM 2579 C C . ARG A 1 319 ? 1.647 42.438 51.375 1 88.12 319 ARG A C 1
ATOM 2581 O O . ARG A 1 319 ? 1.592 41.938 50.25 1 88.12 319 ARG A O 1
ATOM 2588 N N . ILE A 1 320 ? 0.724 42.938 51.844 1 88.5 320 ILE A N 1
ATOM 2589 C CA . ILE A 1 320 ? -0.572 43.062 51.188 1 88.5 320 ILE A CA 1
ATOM 2590 C C . ILE A 1 320 ? -0.472 44.031 50 1 88.5 320 ILE A C 1
ATOM 2592 O O . ILE A 1 320 ? -1.011 43.75 48.938 1 88.5 320 ILE A O 1
ATOM 2596 N N . VAL A 1 321 ? 0.211 45.188 50.312 1 89.12 321 VAL A N 1
ATOM 2597 C CA . VAL A 1 321 ? 0.396 46.156 49.219 1 89.12 321 VAL A CA 1
ATOM 2598 C C . VAL A 1 321 ? 1.202 45.5 48.094 1 89.12 321 VAL A C 1
ATOM 2600 O O . VAL A 1 321 ? 0.895 45.688 46.906 1 89.12 321 VAL A O 1
ATOM 2603 N N . GLN A 1 322 ? 2.174 44.781 48.469 1 88.44 322 GLN A N 1
ATOM 2604 C CA . GLN A 1 322 ? 2.984 44.094 47.469 1 88.44 322 GLN A CA 1
ATOM 2605 C C . GLN A 1 322 ? 2.146 43.062 46.719 1 88.44 322 GLN A C 1
ATOM 2607 O O . GLN A 1 322 ? 2.295 42.906 45.5 1 88.44 322 GLN A O 1
ATOM 2612 N N . GLN A 1 323 ? 1.403 42.406 47.406 1 88 323 GLN A N 1
ATOM 2613 C CA . GLN A 1 323 ? 0.53 41.406 46.781 1 88 323 GLN A CA 1
ATOM 2614 C C . GLN A 1 323 ? -0.498 42.062 45.875 1 88 323 GLN A C 1
ATOM 2616 O O . GLN A 1 323 ? -0.836 41.531 44.812 1 88 323 GLN A O 1
ATOM 2621 N N . GLU A 1 324 ? -0.973 43.188 46.25 1 88.56 324 GLU A N 1
ATOM 2622 C CA . GLU A 1 324 ? -1.921 43.906 45.406 1 88.56 324 GLU A CA 1
ATOM 2623 C C . GLU A 1 324 ? -1.28 44.375 44.094 1 88.56 324 GLU A C 1
ATOM 2625 O O . GLU A 1 324 ? -1.908 44.281 43.031 1 88.56 324 GLU A O 1
ATOM 2630 N N . ASN A 1 325 ? -0.077 44.844 44.219 1 88.31 325 ASN A N 1
ATOM 2631 C CA . ASN A 1 325 ? 0.654 45.219 43.031 1 88.31 325 ASN A CA 1
ATOM 2632 C C . ASN A 1 325 ? 0.916 44.031 42.125 1 88.31 325 ASN A C 1
ATOM 2634 O O . ASN A 1 325 ? 0.839 44.125 40.906 1 88.31 325 ASN A O 1
ATOM 2638 N N . ALA A 1 326 ? 1.195 42.969 42.688 1 87.06 326 ALA A N 1
ATOM 2639 C CA . ALA A 1 326 ? 1.423 41.719 41.938 1 87.06 326 ALA A CA 1
ATOM 2640 C C . ALA A 1 326 ? 0.155 41.281 41.219 1 87.06 326 ALA A C 1
ATOM 2642 O O . ALA A 1 326 ? 0.215 40.844 40.062 1 87.06 326 ALA A O 1
ATOM 2643 N N . ILE A 1 327 ? -0.865 41.375 41.875 1 90 327 ILE A N 1
ATOM 2644 C CA . ILE A 1 327 ? -2.148 40.969 41.281 1 90 327 ILE A CA 1
ATOM 2645 C C . ILE A 1 327 ? -2.488 41.906 40.125 1 90 327 ILE A C 1
ATOM 2647 O O . ILE A 1 327 ? -2.996 41.438 39.094 1 90 327 ILE A O 1
ATOM 2651 N N . GLN A 1 328 ? -2.219 43.188 40.312 1 89.38 328 GLN A N 1
ATOM 2652 C CA . GLN A 1 328 ? -2.492 44.125 39.25 1 89.38 328 GLN A CA 1
ATOM 2653 C C . GLN A 1 328 ? -1.672 43.812 38 1 89.38 328 GLN A C 1
ATOM 2655 O O . GLN A 1 328 ? -2.191 43.844 36.875 1 89.38 328 GLN A O 1
ATOM 2660 N N . THR A 1 329 ? -0.468 43.562 38.219 1 88.88 329 THR A N 1
ATOM 2661 C CA . THR A 1 329 ? 0.403 43.188 37.125 1 88.88 329 THR A CA 1
ATOM 2662 C C . THR A 1 329 ? -0.068 41.906 36.469 1 88.88 329 THR A C 1
ATOM 2664 O O . THR A 1 329 ? -0.069 41.781 35.219 1 88.88 329 THR A O 1
ATOM 2667 N N . MET A 1 330 ? -0.41 41 37.25 1 90 330 MET A N 1
ATOM 2668 C CA . MET A 1 330 ? -0.881 39.719 36.719 1 90 330 MET A CA 1
ATOM 2669 C C . MET A 1 330 ? -2.168 39.875 35.938 1 90 330 MET A C 1
ATOM 2671 O O . MET A 1 330 ? -2.389 39.188 34.938 1 90 330 MET A O 1
ATOM 2675 N N . GLU A 1 331 ? -2.967 40.719 36.375 1 91.5 331 GLU A N 1
ATOM 2676 C CA . GLU A 1 331 ? -4.207 41 35.656 1 91.5 331 GLU A CA 1
ATOM 2677 C C . GLU A 1 331 ? -3.924 41.625 34.281 1 91.5 331 GLU A C 1
ATOM 2679 O O . GLU A 1 331 ? -4.578 41.25 33.312 1 91.5 331 GLU A O 1
ATOM 2684 N N . LEU A 1 332 ? -2.977 42.531 34.312 1 92.56 332 LEU A N 1
ATOM 2685 C CA . LEU A 1 332 ? -2.588 43.125 33.031 1 92.56 332 LEU A CA 1
ATOM 2686 C C . LEU A 1 332 ? -2.016 42.094 32.094 1 92.56 332 LEU A C 1
ATOM 2688 O O . LEU A 1 332 ? -2.32 42.094 30.891 1 92.56 332 LEU A O 1
ATOM 2692 N N . ARG A 1 333 ? -1.26 41.188 32.625 1 93.38 333 ARG A N 1
ATOM 2693 C CA . ARG A 1 333 ? -0.683 40.125 31.797 1 93.38 333 ARG A CA 1
ATOM 2694 C C . ARG A 1 333 ? -1.765 39.188 31.297 1 93.38 333 ARG A C 1
ATOM 2696 O O . ARG A 1 333 ? -1.673 38.688 30.172 1 93.38 333 ARG A O 1
ATOM 2703 N N . ASN A 1 334 ? -2.717 38.938 32.125 1 93.06 334 ASN A N 1
ATOM 2704 C CA . ASN A 1 334 ? -3.82 38.062 31.703 1 93.06 334 ASN A CA 1
ATOM 2705 C C . ASN A 1 334 ? -4.59 38.688 30.531 1 93.06 334 ASN A C 1
ATOM 2707 O O . ASN A 1 334 ? -4.902 37.969 29.562 1 93.06 334 ASN A O 1
ATOM 2711 N N . TYR A 1 335 ? -4.871 39.969 30.656 1 93.56 335 TYR A N 1
ATOM 2712 C CA . TYR A 1 335 ? -5.578 40.625 29.562 1 93.56 335 TYR A CA 1
ATOM 2713 C C . TYR A 1 335 ? -4.723 40.656 28.297 1 93.56 335 TYR A C 1
ATOM 2715 O O . TYR A 1 335 ? -5.234 40.5 27.188 1 93.56 335 TYR A O 1
ATOM 2723 N N . PHE A 1 336 ? -3.516 40.875 28.438 1 95.94 336 PHE A N 1
ATOM 2724 C CA . PHE A 1 336 ? -2.613 40.875 27.297 1 95.94 336 PHE A CA 1
ATOM 2725 C C . PHE A 1 336 ? -2.553 39.5 26.656 1 95.94 336 PHE A C 1
ATOM 2727 O O . PHE A 1 336 ? -2.512 39.375 25.438 1 95.94 336 PHE A O 1
ATOM 2734 N N . SER A 1 337 ? -2.486 38.5 27.531 1 95.88 337 SER A N 1
ATOM 2735 C CA . SER A 1 337 ? -2.498 37.125 27.031 1 95.88 337 SER A CA 1
ATOM 2736 C C . SER A 1 337 ? -3.736 36.875 26.188 1 95.88 337 SER A C 1
ATOM 2738 O O . SER A 1 337 ? -3.639 36.281 25.109 1 95.88 337 SER A O 1
ATOM 2740 N N . LEU A 1 338 ? -4.859 37.281 26.656 1 94.5 338 LEU A N 1
ATOM 2741 C CA . LEU A 1 338 ? -6.102 37.125 25.906 1 94.5 338 LEU A CA 1
ATOM 2742 C C . LEU A 1 338 ? -6.062 37.906 24.609 1 94.5 338 LEU A C 1
ATOM 2744 O O . LEU A 1 338 ? -6.574 37.438 23.578 1 94.5 338 LEU A O 1
ATOM 2748 N N . PHE A 1 339 ? -5.523 39.094 24.719 1 94.75 339 PHE A N 1
ATOM 2749 C CA . PHE A 1 339 ? -5.336 39.938 23.547 1 94.75 339 PHE A CA 1
ATOM 2750 C C . PHE A 1 339 ? -4.52 39.25 22.469 1 94.75 339 PHE A C 1
ATOM 2752 O O . PHE A 1 339 ? -4.926 39.188 21.312 1 94.75 339 PHE A O 1
ATOM 2759 N N . CYS A 1 340 ? -3.398 38.625 22.844 1 96.38 340 CYS A N 1
ATOM 2760 C CA . CYS A 1 340 ? -2.527 37.906 21.922 1 96.38 340 CYS A CA 1
ATOM 2761 C C . CYS A 1 340 ? -3.215 36.656 21.391 1 96.38 340 CYS A C 1
ATOM 2763 O O . CYS A 1 340 ? -3.092 36.312 20.219 1 96.38 340 CYS A O 1
ATOM 2765 N N . LEU A 1 341 ? -3.891 36 22.281 1 95.25 341 LEU A N 1
ATOM 2766 C CA . LEU A 1 341 ? -4.609 34.781 21.906 1 95.25 341 LEU A CA 1
ATOM 2767 C C . LEU A 1 341 ? -5.617 35.094 20.797 1 95.25 341 LEU A C 1
ATOM 2769 O O . LEU A 1 341 ? -5.785 34.281 19.875 1 95.25 341 LEU A O 1
ATOM 2773 N N . HIS A 1 342 ? -6.27 36.156 20.938 1 93.38 342 HIS A N 1
ATOM 2774 C CA . HIS A 1 342 ? -7.223 36.562 19.922 1 93.38 342 HIS A CA 1
ATOM 2775 C C . HIS A 1 342 ? -6.527 36.812 18.578 1 93.38 342 HIS A C 1
ATOM 2777 O O . HIS A 1 342 ? -7.023 36.375 17.531 1 93.38 342 HIS A O 1
ATOM 2783 N N . GLN A 1 343 ? -5.461 37.469 18.641 1 94.25 343 GLN A N 1
ATOM 2784 C CA . GLN A 1 343 ? -4.695 37.719 17.438 1 94.25 343 GLN A CA 1
ATOM 2785 C C . GLN A 1 343 ? -4.191 36.438 16.812 1 94.25 343 GLN A C 1
ATOM 2787 O O . GLN A 1 343 ? -4.285 36.25 15.594 1 94.25 343 GLN A O 1
ATOM 2792 N N . GLU A 1 344 ? -3.682 35.5 17.609 1 96.44 344 GLU A N 1
ATOM 2793 C CA . GLU A 1 344 ? -3.152 34.25 17.141 1 96.44 344 GLU A CA 1
ATOM 2794 C C . GLU A 1 344 ? -4.254 33.375 16.531 1 96.44 344 GLU A C 1
ATOM 2796 O O . GLU A 1 344 ? -4.016 32.625 15.594 1 96.44 344 GLU A O 1
ATOM 2801 N N . THR A 1 345 ? -5.422 33.438 17.125 1 94.25 345 THR A N 1
ATOM 2802 C CA . THR A 1 345 ? -6.559 32.719 16.578 1 94.25 345 THR A CA 1
ATOM 2803 C C . THR A 1 345 ? -6.848 33.156 15.141 1 94.25 345 THR A C 1
ATOM 2805 O O . THR A 1 345 ? -7.102 32.344 14.266 1 94.25 345 THR A O 1
ATOM 2808 N N . GLN A 1 346 ? -6.773 34.438 14.938 1 91.75 346 GLN A N 1
ATOM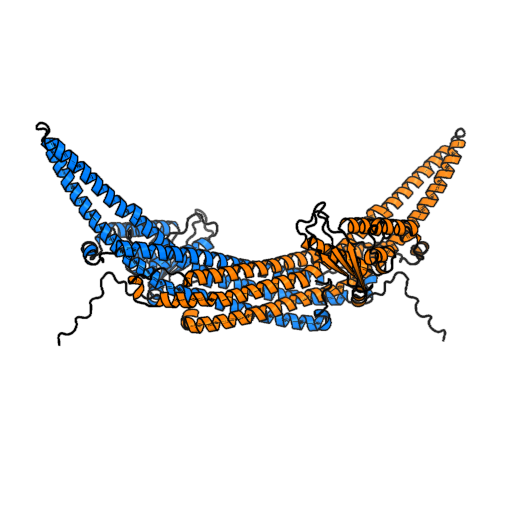 2809 C CA . GLN A 1 346 ? -6.984 35 13.594 1 91.75 346 GLN A CA 1
ATOM 2810 C C . GLN A 1 346 ? -5.957 34.438 12.617 1 91.75 346 GLN A C 1
ATOM 2812 O O . GLN A 1 346 ? -6.281 34.156 11.453 1 91.75 346 GLN A O 1
ATOM 2817 N N . LEU A 1 347 ? -4.789 34.25 13.062 1 94.12 347 LEU A N 1
ATOM 2818 C CA . LEU A 1 347 ? -3.727 33.75 12.195 1 94.12 347 LEU A CA 1
ATOM 2819 C C . LEU A 1 347 ? -4.02 32.344 11.75 1 94.12 347 LEU A C 1
ATOM 2821 O O . LEU A 1 347 ? -3.713 31.953 10.617 1 94.12 347 LEU A O 1
ATOM 2825 N N . ILE A 1 348 ? -4.566 31.5 12.609 1 94.69 348 ILE A N 1
ATOM 2826 C CA . ILE A 1 348 ? -4.938 30.141 12.242 1 94.69 348 ILE A CA 1
ATOM 2827 C C . ILE A 1 348 ? -5.926 30.172 11.078 1 94.69 348 ILE A C 1
ATOM 2829 O O . ILE A 1 348 ? -5.754 29.438 10.094 1 94.69 348 ILE A O 1
ATOM 2833 N N . PHE A 1 349 ? -6.867 31.031 11.211 1 89.62 349 PHE A N 1
ATOM 2834 C CA . PHE A 1 349 ? -7.883 31.109 10.172 1 89.62 349 PHE A CA 1
ATOM 2835 C C . PHE A 1 349 ? -7.293 31.672 8.875 1 89.62 349 PHE A C 1
ATOM 2837 O O . PHE A 1 349 ? -7.711 31.281 7.781 1 89.62 349 PHE A O 1
ATOM 2844 N N . THR A 1 350 ? -6.336 32.531 9.016 1 90.62 350 THR A N 1
ATOM 2845 C CA . THR A 1 350 ? -5.641 33.062 7.848 1 90.62 350 THR A CA 1
ATOM 2846 C C . THR A 1 350 ? -4.91 31.953 7.105 1 90.62 350 THR A C 1
ATOM 2848 O O . THR A 1 350 ? -4.742 32.031 5.883 1 90.62 350 THR A O 1
ATOM 2851 N N . TYR A 1 351 ? -4.504 30.875 7.793 1 93 351 TYR A N 1
ATOM 2852 C CA . TYR A 1 351 ? -3.75 29.766 7.203 1 93 351 TYR A CA 1
ATOM 2853 C C . TYR A 1 351 ? -4.688 28.734 6.59 1 93 351 TYR A C 1
ATOM 2855 O O . TYR A 1 351 ? -4.246 27.859 5.848 1 93 351 TYR A O 1
ATOM 2863 N N . LEU A 1 352 ? -5.965 28.812 6.793 1 90.06 352 LEU A N 1
ATOM 2864 C CA . LEU A 1 352 ? -6.914 27.766 6.43 1 90.06 352 LEU A CA 1
ATOM 2865 C C . LEU A 1 352 ? -6.934 27.547 4.922 1 90.06 352 LEU A C 1
ATOM 2867 O O . LEU A 1 352 ? -7.078 26.406 4.457 1 90.06 352 LEU A O 1
ATOM 2871 N N . PRO A 1 353 ? -6.695 28.609 4.18 1 88.25 353 PRO A N 1
ATOM 2872 C CA . PRO A 1 353 ? -6.688 28.422 2.729 1 88.25 353 PRO A CA 1
ATOM 2873 C C . PRO A 1 353 ? -5.582 27.469 2.268 1 88.25 353 PRO A C 1
ATOM 2875 O O . PRO A 1 353 ? -5.605 27 1.126 1 88.25 353 PRO A O 1
ATOM 2878 N N . ILE A 1 354 ? -4.68 27.156 3.096 1 91.62 354 ILE A N 1
ATOM 2879 C CA . ILE A 1 354 ? -3.631 26.188 2.768 1 91.62 354 ILE A CA 1
ATOM 2880 C C . ILE A 1 354 ? -4.258 24.844 2.412 1 91.62 354 ILE A C 1
ATOM 2882 O O . ILE A 1 354 ? -3.631 24.016 1.75 1 91.62 354 ILE A O 1
ATOM 2886 N N . THR A 1 355 ? -5.496 24.641 2.9 1 92.12 355 THR A N 1
ATOM 2887 C CA . THR A 1 355 ? -6.242 23.422 2.6 1 92.12 355 THR A CA 1
ATOM 2888 C C . THR A 1 355 ? -6.41 23.25 1.093 1 92.12 355 THR A C 1
ATOM 2890 O O . THR A 1 355 ? -6.25 22.141 0.567 1 92.12 355 THR A O 1
ATOM 2893 N N . SER A 1 356 ? -6.676 24.375 0.423 1 90.06 356 SER A N 1
ATOM 2894 C CA . SER A 1 356 ? -6.828 24.312 -1.027 1 90.06 356 SER A CA 1
ATOM 2895 C C . SER A 1 356 ? -5.504 23.969 -1.707 1 90.06 356 SER A C 1
ATOM 2897 O O . SER A 1 356 ? -5.48 23.25 -2.707 1 90.06 356 SER A O 1
ATOM 2899 N N . HIS A 1 357 ? -4.422 24.484 -1.142 1 91.31 357 HIS A N 1
ATOM 2900 C CA . HIS A 1 357 ? -3.1 24.156 -1.664 1 91.31 357 HIS A CA 1
ATOM 2901 C C . HIS A 1 357 ? -2.801 22.672 -1.507 1 91.31 357 HIS A C 1
ATOM 2903 O O . HIS A 1 357 ? -2.273 22.031 -2.426 1 91.31 357 HIS A O 1
ATOM 2909 N N . ILE A 1 358 ? -3.123 22.172 -0.408 1 94.75 358 ILE A N 1
ATOM 2910 C CA . ILE A 1 358 ? -2.871 20.781 -0.095 1 94.75 358 ILE A CA 1
ATOM 2911 C C . ILE A 1 358 ? -3.686 19.875 -1.027 1 94.75 358 ILE A C 1
ATOM 2913 O O . ILE A 1 358 ? -3.145 18.969 -1.649 1 94.75 358 ILE A O 1
ATOM 2917 N N . LEU A 1 359 ? -4.977 20.172 -1.161 1 94.44 359 LEU A N 1
ATOM 2918 C CA . LEU A 1 359 ? -5.859 19.375 -2.002 1 94.44 359 LEU A CA 1
ATOM 2919 C C . LEU A 1 359 ? -5.457 19.484 -3.469 1 94.44 359 LEU A C 1
ATOM 2921 O O . LEU A 1 359 ? -5.473 18.484 -4.195 1 94.44 359 LEU A O 1
ATOM 2925 N N . GLY A 1 360 ? -5.109 20.703 -3.82 1 93.5 360 GLY A N 1
ATOM 2926 C CA . GLY A 1 360 ? -4.625 20.891 -5.18 1 93.5 360 GLY A CA 1
ATOM 2927 C C . GLY A 1 360 ? -3.385 20.062 -5.488 1 93.5 360 GLY A C 1
ATOM 2928 O O . GLY A 1 360 ? -3.305 19.422 -6.535 1 93.5 360 GLY A O 1
ATOM 2929 N N . ALA A 1 361 ? -2.469 20.078 -4.602 1 94.75 361 ALA A N 1
ATOM 2930 C CA . ALA A 1 361 ? -1.239 19.297 -4.766 1 94.75 361 ALA A CA 1
ATOM 2931 C C . ALA A 1 361 ? -1.536 17.797 -4.824 1 94.75 361 ALA A C 1
ATOM 2933 O O . ALA A 1 361 ? -0.947 17.078 -5.629 1 94.75 361 ALA A O 1
ATOM 2934 N N . PHE A 1 362 ? -2.42 17.391 -4.004 1 96.38 362 PHE A N 1
ATOM 2935 C CA . PHE A 1 362 ? -2.791 15.977 -3.943 1 96.38 362 PHE A CA 1
ATOM 2936 C C . PHE A 1 362 ? -3.393 15.516 -5.266 1 96.38 362 PHE A C 1
ATOM 2938 O O . PHE A 1 362 ? -2.936 14.539 -5.855 1 96.38 362 PHE A O 1
ATOM 2945 N N . VAL A 1 363 ? -4.336 16.266 -5.703 1 96.12 363 VAL A N 1
ATOM 2946 C CA . VAL A 1 363 ? -5.047 15.914 -6.93 1 96.12 363 VAL A CA 1
ATOM 2947 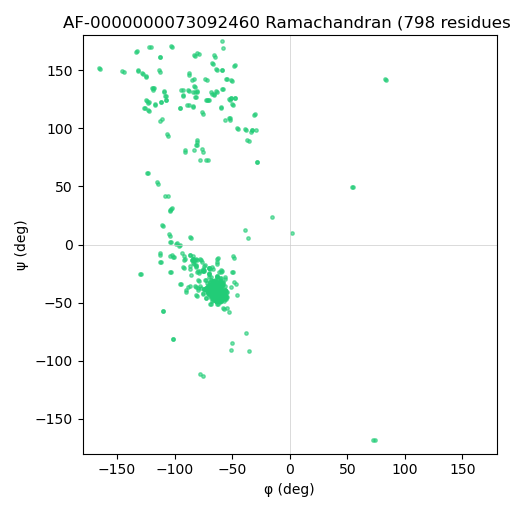C C . VAL A 1 363 ? -4.098 16.016 -8.125 1 96.12 363 VAL A C 1
ATOM 2949 O O . VAL A 1 363 ? -4.082 15.125 -8.984 1 96.12 363 VAL A O 1
ATOM 2952 N N . ASN A 1 364 ? -3.299 17.016 -8.164 1 94.62 364 ASN A N 1
ATOM 2953 C CA . ASN A 1 364 ? -2.344 17.172 -9.258 1 94.62 364 ASN A CA 1
ATOM 2954 C C . ASN A 1 364 ? -1.349 16.016 -9.297 1 94.62 364 ASN A C 1
ATOM 2956 O O . ASN A 1 364 ? -1 15.531 -10.367 1 94.62 364 ASN A O 1
ATOM 2960 N N . SER A 1 365 ? -0.881 15.656 -8.117 1 95.44 365 SER A N 1
ATOM 2961 C CA . SER A 1 365 ? 0.045 14.531 -8.039 1 95.44 365 SER A CA 1
ATOM 2962 C C . SER A 1 365 ? -0.584 13.258 -8.586 1 95.44 365 SER A C 1
ATOM 2964 O O . SER A 1 365 ? 0.055 12.516 -9.336 1 95.44 365 SER A O 1
ATOM 2966 N N . GLN A 1 366 ? -1.85 13.031 -8.25 1 96.44 366 GLN A N 1
ATOM 2967 C CA . GLN A 1 366 ? -2.545 11.828 -8.703 1 96.44 366 GLN A CA 1
ATOM 2968 C C . GLN A 1 366 ? -2.822 11.883 -10.203 1 96.44 366 GLN A C 1
ATOM 2970 O O . GLN A 1 366 ? -2.645 10.891 -10.906 1 96.44 366 GLN A O 1
ATOM 2975 N N . VAL A 1 367 ? -3.244 13.047 -10.664 1 96.94 367 VAL A N 1
ATOM 2976 C CA . VAL A 1 367 ? -3.5 13.211 -12.094 1 96.94 367 VAL A CA 1
ATOM 2977 C C . VAL A 1 367 ? -2.223 12.93 -12.883 1 96.94 367 VAL A C 1
ATOM 2979 O O . VAL A 1 367 ? -2.232 12.164 -13.844 1 96.94 367 VAL A O 1
ATOM 2982 N N . GLN A 1 368 ? -1.144 13.5 -12.438 1 96.31 368 GLN A N 1
ATOM 2983 C CA . GLN A 1 368 ? 0.135 13.305 -13.109 1 96.31 368 GLN A CA 1
ATOM 2984 C C . GLN A 1 368 ? 0.584 11.852 -13.023 1 96.31 368 GLN A C 1
ATOM 2986 O O . GLN A 1 368 ? 1.06 11.289 -14.016 1 96.31 368 GLN A O 1
ATOM 2991 N N . GLY A 1 369 ? 0.471 11.289 -11.883 1 95.88 369 GLY A N 1
ATOM 2992 C CA . GLY A 1 369 ? 0.854 9.898 -11.703 1 95.88 369 GLY A CA 1
ATOM 2993 C C . GLY A 1 369 ? 0.08 8.945 -12.594 1 95.88 369 GLY A C 1
ATOM 2994 O O . GLY A 1 369 ? 0.668 8.07 -13.234 1 95.88 369 GLY A O 1
ATOM 2995 N N . HIS A 1 370 ? -1.231 9.039 -12.656 1 96.56 370 HIS A N 1
ATOM 2996 C CA . HIS A 1 370 ? -2.07 8.172 -13.469 1 96.56 370 HIS A CA 1
ATOM 2997 C C . HIS A 1 370 ? -1.807 8.383 -14.961 1 96.56 370 HIS A C 1
ATOM 2999 O O . HIS A 1 370 ? -1.896 7.449 -15.75 1 96.56 370 HIS A O 1
ATOM 3005 N N . GLN A 1 371 ? -1.474 9.594 -15.281 1 96.38 371 GLN A N 1
ATOM 3006 C CA . GLN A 1 371 ? -1.134 9.875 -16.672 1 96.38 371 GLN A CA 1
ATOM 3007 C C . GLN A 1 371 ? 0.176 9.195 -17.062 1 96.38 371 GLN A C 1
ATOM 3009 O O . GLN A 1 371 ? 0.244 8.516 -18.094 1 96.38 371 GLN A O 1
ATOM 3014 N N . GLU A 1 372 ? 1.169 9.406 -16.266 1 96.62 372 GLU A N 1
ATOM 3015 C CA . GLU A 1 372 ? 2.492 8.867 -16.562 1 96.62 372 GLU A CA 1
ATOM 3016 C C . GLU A 1 372 ? 2.48 7.34 -16.547 1 96.62 372 GLU A C 1
ATOM 3018 O O . GLU A 1 372 ? 2.971 6.699 -17.469 1 96.62 372 GLU A O 1
ATOM 3023 N N . MET A 1 373 ? 1.945 6.754 -15.562 1 96.81 373 MET A N 1
ATOM 3024 C CA . MET A 1 373 ? 1.919 5.301 -15.453 1 96.81 373 MET A CA 1
ATOM 3025 C C . MET A 1 373 ? 0.945 4.695 -16.453 1 96.81 373 MET A C 1
ATOM 3027 O O . MET A 1 373 ? 1.21 3.631 -17.016 1 96.81 373 MET A O 1
ATOM 3031 N N . GLY A 1 374 ? -0.221 5.422 -16.625 1 97.12 374 GLY A N 1
ATOM 3032 C CA . GLY A 1 374 ? -1.166 4.957 -17.625 1 97.12 374 GLY A CA 1
ATOM 3033 C C . GLY A 1 374 ? -0.552 4.824 -19.016 1 97.12 374 GLY A C 1
ATOM 3034 O O . GLY A 1 374 ? -0.833 3.863 -19.734 1 97.12 374 GLY A O 1
ATOM 3035 N N . ALA A 1 375 ? 0.273 5.727 -19.344 1 97.31 375 ALA A N 1
ATOM 3036 C CA . ALA A 1 375 ? 0.941 5.688 -20.656 1 97.31 375 ALA A CA 1
ATOM 3037 C C . ALA A 1 375 ? 1.855 4.473 -20.766 1 97.31 375 ALA A C 1
ATOM 3039 O O . ALA A 1 375 ? 1.875 3.797 -21.797 1 97.31 375 ALA A O 1
ATOM 3040 N N . VAL A 1 376 ? 2.619 4.195 -19.75 1 97.25 376 VAL A N 1
ATOM 3041 C CA . VAL A 1 376 ? 3.545 3.066 -19.766 1 97.25 376 VAL A CA 1
ATOM 3042 C C . VAL A 1 376 ? 2.762 1.758 -19.828 1 97.25 376 VAL A C 1
ATOM 3044 O O . VAL A 1 376 ? 3.123 0.848 -20.578 1 97.25 376 VAL A O 1
ATOM 3047 N N . TRP A 1 377 ? 1.662 1.615 -19.078 1 97.5 377 TRP A N 1
ATOM 3048 C CA . TRP A 1 377 ? 0.833 0.415 -19.109 1 97.5 377 TRP A CA 1
ATOM 3049 C C . TRP A 1 377 ? 0.224 0.2 -20.484 1 97.5 377 TRP A C 1
ATOM 3051 O O . TRP A 1 377 ? 0.152 -0.932 -20.969 1 97.5 377 TRP A O 1
ATOM 3061 N N . ASN A 1 378 ? -0.234 1.283 -21.094 1 96.75 378 ASN A N 1
ATOM 3062 C CA . ASN A 1 378 ? -0.778 1.189 -22.438 1 96.75 378 ASN A CA 1
ATOM 3063 C C . ASN A 1 378 ? 0.27 0.694 -23.438 1 96.75 378 ASN A C 1
ATOM 3065 O O . ASN A 1 378 ? -0.026 -0.141 -24.297 1 96.75 378 ASN A O 1
ATOM 3069 N N . ASP A 1 379 ? 1.428 1.216 -23.312 1 95.56 379 ASP A N 1
ATOM 3070 C CA . ASP A 1 379 ? 2.523 0.755 -24.156 1 95.56 379 ASP A CA 1
ATOM 3071 C C . ASP A 1 379 ? 2.803 -0.729 -23.938 1 95.56 379 ASP A C 1
ATOM 3073 O O . ASP A 1 379 ? 3.041 -1.472 -24.891 1 95.56 379 ASP A O 1
ATOM 3077 N N . LEU A 1 380 ? 2.805 -1.088 -22.734 1 94.81 380 LEU A N 1
ATOM 3078 C CA . LEU A 1 380 ? 3.053 -2.482 -22.375 1 94.81 380 LEU A CA 1
ATOM 3079 C C . LEU A 1 380 ? 1.956 -3.387 -22.938 1 94.81 380 LEU A C 1
ATOM 3081 O O . LEU A 1 380 ? 2.232 -4.504 -23.375 1 94.81 380 LEU A O 1
ATOM 3085 N N . GLN A 1 381 ? 0.728 -2.947 -22.891 1 94.06 381 GLN A N 1
ATOM 3086 C CA . GLN A 1 381 ? -0.388 -3.705 -23.438 1 94.06 381 GLN A CA 1
ATOM 3087 C C . GLN A 1 381 ? -0.2 -3.945 -24.938 1 94.06 381 GLN A C 1
ATOM 3089 O O . GLN A 1 381 ? -0.432 -5.055 -25.422 1 94.06 381 GLN A O 1
ATOM 3094 N N . GLN A 1 382 ? 0.249 -2.91 -25.641 1 93.19 382 GLN A N 1
ATOM 3095 C CA . GLN A 1 382 ? 0.516 -3.031 -27.062 1 93.19 382 GLN A CA 1
ATOM 3096 C C . GLN A 1 382 ? 1.674 -3.99 -27.328 1 93.19 382 GLN A C 1
ATOM 3098 O O . GLN A 1 382 ? 1.604 -4.82 -28.234 1 93.19 382 GLN A O 1
ATOM 3103 N N . LYS A 1 383 ? 2.629 -3.854 -26.531 1 91.81 383 LYS A N 1
ATOM 3104 C CA . LYS A 1 383 ? 3.791 -4.727 -26.672 1 91.81 383 LYS A CA 1
ATOM 3105 C C . LYS A 1 383 ? 3.406 -6.188 -26.453 1 91.81 383 LYS A C 1
ATOM 3107 O O . LYS A 1 383 ? 3.828 -7.066 -27.203 1 91.81 383 LYS A O 1
ATOM 3112 N N . LEU A 1 384 ? 2.629 -6.496 -25.422 1 91.12 384 LEU A N 1
ATOM 3113 C CA . LEU A 1 384 ? 2.191 -7.855 -25.125 1 91.12 384 LEU A CA 1
ATOM 3114 C C . LEU A 1 384 ? 1.312 -8.398 -26.25 1 91.12 384 LEU A C 1
ATOM 3116 O O . LEU A 1 384 ? 1.385 -9.586 -26.578 1 91.12 384 LEU A O 1
ATOM 3120 N N . GLY A 1 385 ? 0.465 -7.477 -26.812 1 86.88 385 GLY A N 1
ATOM 3121 C CA . GLY A 1 385 ? -0.357 -7.875 -27.938 1 86.88 385 GLY A CA 1
ATOM 3122 C C . GLY A 1 385 ? 0.455 -8.328 -29.141 1 86.88 385 GLY A C 1
ATOM 3123 O O . GLY A 1 385 ? 0.075 -9.273 -29.828 1 86.88 385 GLY A O 1
ATOM 3124 N N . CYS A 1 386 ? 1.587 -7.766 -29.312 1 84.31 386 CYS A N 1
ATOM 3125 C CA . CYS A 1 386 ? 2.469 -8.117 -30.406 1 84.31 386 CYS A CA 1
ATOM 3126 C C . CYS A 1 386 ? 3.227 -9.406 -30.125 1 84.31 386 CYS A C 1
ATOM 3128 O O . CYS A 1 386 ? 3.49 -10.195 -31.031 1 84.31 386 CYS A O 1
ATOM 3130 N N . LEU A 1 387 ? 3.453 -9.562 -28.844 1 82.19 387 LEU A N 1
ATOM 3131 C CA . LEU A 1 387 ? 4.258 -10.719 -28.453 1 82.19 387 LEU A CA 1
ATOM 3132 C C . LEU A 1 387 ? 3.404 -11.977 -28.406 1 82.19 387 LEU A C 1
ATOM 3134 O O . LEU A 1 387 ? 3.82 -13.031 -28.891 1 82.19 387 LEU A O 1
ATOM 3138 N N . PHE A 1 388 ? 2.195 -11.93 -27.844 1 79.38 388 PHE A N 1
ATOM 3139 C CA . PHE A 1 388 ? 1.429 -13.133 -27.547 1 79.38 388 PHE A CA 1
ATOM 3140 C C . PHE A 1 388 ? 0.178 -13.211 -28.422 1 79.38 388 PHE A C 1
ATOM 3142 O O . PHE A 1 388 ? -0.438 -14.266 -28.547 1 79.38 388 PHE A O 1
ATOM 3149 N N . GLY A 1 389 ? -0.145 -12.273 -29.109 1 75.06 389 GLY A N 1
ATOM 3150 C CA . GLY A 1 389 ? -1.412 -12.203 -29.812 1 75.06 389 GLY A CA 1
ATOM 3151 C C . GLY A 1 389 ? -2.555 -11.703 -28.953 1 75.06 389 GLY A C 1
ATOM 3152 O O . GLY A 1 389 ? -2.602 -11.992 -27.75 1 75.06 389 GLY A O 1
ATOM 3153 N N . VAL A 1 390 ? -3.424 -10.93 -29.469 1 66.38 390 VAL A N 1
ATOM 3154 C CA . VAL A 1 390 ? -4.496 -10.242 -28.766 1 66.38 390 VAL A CA 1
ATOM 3155 C C . VAL A 1 390 ? -5.473 -11.266 -28.188 1 66.38 390 VAL A C 1
ATOM 3157 O O . VAL A 1 390 ? -5.977 -11.086 -27.078 1 66.38 390 VAL A O 1
ATOM 3160 N N . ASP A 1 391 ? -5.617 -12.312 -28.797 1 62.06 391 ASP A N 1
ATOM 3161 C CA . ASP A 1 391 ? -6.586 -13.312 -28.359 1 62.06 391 ASP A CA 1
ATOM 3162 C C . ASP A 1 391 ? -6.105 -14.031 -27.109 1 62.06 391 ASP A C 1
ATOM 3164 O O . ASP A 1 391 ? -6.906 -14.375 -26.234 1 62.06 391 ASP A O 1
ATOM 3168 N N . GLU A 1 392 ? -4.883 -14.133 -27 1 60.62 392 GLU A N 1
ATOM 3169 C CA . GLU A 1 392 ? -4.312 -14.859 -25.859 1 60.62 392 GLU A CA 1
ATOM 3170 C C . GLU A 1 392 ? -4.395 -14.023 -24.578 1 60.62 392 GLU A C 1
ATOM 3172 O O . GLU A 1 392 ? -4.465 -14.578 -23.484 1 60.62 392 GLU A O 1
ATOM 3177 N N . MET A 1 393 ? -4.523 -12.727 -24.781 1 59.06 393 MET A N 1
ATOM 3178 C CA . MET A 1 393 ? -4.543 -11.828 -23.625 1 59.06 393 MET A CA 1
ATOM 3179 C C . MET A 1 393 ? -5.934 -11.781 -23 1 59.06 393 MET A C 1
ATOM 3181 O O . MET A 1 393 ? -6.082 -11.398 -21.844 1 59.06 393 MET A O 1
ATOM 3185 N N . GLN A 1 394 ? -6.996 -12.195 -23.734 1 57.59 394 GLN A N 1
ATOM 3186 C CA . GLN A 1 394 ? -8.375 -12.117 -23.266 1 57.59 394 GLN A CA 1
ATOM 3187 C C . GLN A 1 394 ? -8.875 -13.484 -22.797 1 57.59 394 GLN A C 1
ATOM 3189 O O . GLN A 1 394 ? -10.078 -13.742 -22.828 1 57.59 394 GLN A O 1
ATOM 3194 N N . SER A 1 395 ? -7.98 -14.297 -22.281 1 59.41 395 SER A N 1
ATOM 3195 C CA . SER A 1 395 ? -8.438 -15.648 -22 1 59.41 395 SER A CA 1
ATOM 3196 C C . SER A 1 395 ? -9.453 -15.664 -20.859 1 59.41 395 SER A C 1
ATOM 3198 O O . SER A 1 395 ? -9.398 -14.828 -19.953 1 59.41 395 SER A O 1
ATOM 3200 N N . PRO A 1 396 ? -10.562 -16.344 -21.062 1 55.84 396 PRO A N 1
ATOM 3201 C CA . PRO A 1 396 ? -11.633 -16.484 -20.062 1 55.84 396 PRO A CA 1
ATOM 3202 C C . PRO A 1 396 ? -11.102 -16.891 -18.703 1 55.84 396 PRO A C 1
ATOM 3204 O O . PRO A 1 396 ? -9.969 -17.375 -18.578 1 55.84 396 PRO A O 1
ATOM 3207 N N . PRO A 1 397 ? -11.805 -16.547 -17.641 1 53.5 397 PRO A N 1
ATOM 3208 C CA . PRO A 1 397 ? -11.414 -17 -16.297 1 53.5 397 PRO A CA 1
ATOM 3209 C C . PRO A 1 397 ? -11.148 -18.5 -16.234 1 53.5 397 PRO A C 1
ATOM 3211 O O . PRO A 1 397 ? -11.875 -19.281 -16.844 1 53.5 397 PRO A O 1
ATOM 3214 N N . LEU A 1 398 ? -9.922 -18.859 -15.852 1 57.5 398 LEU A N 1
ATOM 3215 C CA . LEU A 1 398 ? -9.531 -20.266 -15.789 1 57.5 398 LEU A CA 1
ATOM 3216 C C . LEU A 1 398 ? -10.414 -21.031 -14.805 1 57.5 398 LEU A C 1
ATOM 3218 O O . LEU A 1 398 ? -10.586 -22.234 -14.938 1 57.5 398 LEU A O 1
ATOM 3222 N N . THR A 1 399 ? -10.93 -20.281 -13.68 1 53.28 399 THR A N 1
ATOM 3223 C CA . THR A 1 399 ? -11.906 -20.859 -12.766 1 53.28 399 THR A CA 1
ATOM 3224 C C . THR A 1 399 ? -13.156 -19.984 -12.664 1 53.28 399 THR A C 1
ATOM 3226 O O . THR A 1 399 ? -13.062 -18.766 -12.688 1 53.28 399 THR A O 1
ATOM 3229 N N . PRO A 1 400 ? -14.297 -20.562 -12.922 1 47.47 400 PRO A N 1
ATOM 3230 C CA . PRO A 1 400 ? -15.516 -19.75 -12.805 1 47.47 400 PRO A CA 1
ATOM 3231 C C . PRO A 1 400 ? -15.617 -19.016 -11.469 1 47.47 400 PRO A C 1
ATOM 3233 O O . PRO A 1 400 ? -15.094 -19.5 -10.461 1 47.47 400 PRO A O 1
ATOM 3236 N N . LYS A 1 401 ? -16.047 -17.938 -11.469 1 57.69 401 LYS A N 1
ATOM 3237 C CA . LYS A 1 401 ? -16.188 -17.078 -10.297 1 57.69 401 LYS A CA 1
ATOM 3238 C C . LYS A 1 401 ? -17.5 -17.375 -9.562 1 57.69 401 LYS A C 1
ATOM 3240 O O . LYS A 1 401 ? -18.5 -17.734 -10.188 1 57.69 401 LYS A O 1
ATOM 3245 N N . HIS B 1 1 ? 6.125 -46.781 -54.344 1 27.44 1 HIS B N 1
ATOM 3246 C CA . HIS B 1 1 ? 6.094 -45.688 -53.406 1 27.44 1 HIS B CA 1
ATOM 3247 C C . HIS B 1 1 ? 5.316 -46.062 -52.125 1 27.44 1 HIS B C 1
ATOM 3249 O O . HIS B 1 1 ? 4.094 -46.219 -52.188 1 27.44 1 HIS B O 1
ATOM 3255 N N . LEU B 1 2 ? 5.84 -46.906 -51.281 1 34.06 2 LEU B N 1
ATOM 3256 C CA . LEU B 1 2 ? 5.156 -47.438 -50.094 1 34.06 2 LEU B CA 1
ATOM 3257 C C . LEU B 1 2 ? 4.59 -46.312 -49.25 1 34.06 2 LEU B C 1
ATOM 3259 O O . LEU B 1 2 ? 5.23 -45.281 -49.062 1 34.06 2 LEU B O 1
ATOM 3263 N N . PRO B 1 3 ? 3.281 -46.125 -49.25 1 35.78 3 PRO B N 1
ATOM 3264 C CA . PRO B 1 3 ? 2.705 -45.062 -48.406 1 35.78 3 PRO B CA 1
ATOM 3265 C C . PRO B 1 3 ? 3.383 -44.906 -47.062 1 35.78 3 PRO B C 1
ATOM 3267 O O . PRO B 1 3 ? 3.725 -45.938 -46.438 1 35.78 3 PRO B O 1
ATOM 3270 N N . MET B 1 4 ? 4.305 -43.938 -46.906 1 36.78 4 MET B N 1
ATOM 3271 C CA . MET B 1 4 ? 4.926 -43.688 -45.625 1 36.78 4 MET B CA 1
ATOM 3272 C C . MET B 1 4 ? 3.922 -43.875 -44.469 1 36.78 4 MET B C 1
ATOM 3274 O O . MET B 1 4 ? 2.818 -43.344 -44.531 1 36.78 4 MET B O 1
ATOM 3278 N N . GLN B 1 5 ? 3.775 -45.031 -43.906 1 38.59 5 GLN B N 1
ATOM 3279 C CA . GLN B 1 5 ? 2.941 -45.312 -42.75 1 38.59 5 GLN B CA 1
ATOM 3280 C C . GLN B 1 5 ? 2.885 -44.094 -41.844 1 38.59 5 GLN B C 1
ATOM 3282 O O . GLN B 1 5 ? 3.891 -43.406 -41.625 1 38.59 5 GLN B O 1
ATOM 3287 N N . PRO B 1 6 ? 1.783 -43.406 -41.688 1 42.06 6 PRO B N 1
ATOM 3288 C CA . PRO B 1 6 ? 1.666 -42.281 -40.75 1 42.06 6 PRO B CA 1
ATOM 3289 C C . PRO B 1 6 ? 2.525 -42.469 -39.5 1 42.06 6 PRO B C 1
ATOM 3291 O O . PRO B 1 6 ? 2.68 -43.594 -39 1 42.06 6 PRO B O 1
ATOM 3294 N N . THR B 1 7 ? 3.703 -41.938 -39.312 1 44.53 7 THR B N 1
ATOM 3295 C CA . THR B 1 7 ? 4.609 -42 -38.188 1 44.53 7 THR B CA 1
ATOM 3296 C C . THR B 1 7 ? 3.83 -42.188 -36.875 1 44.53 7 THR B C 1
ATOM 3298 O O . THR B 1 7 ? 3.018 -41.344 -36.5 1 44.53 7 THR B O 1
ATOM 3301 N N . GLN B 1 8 ? 3.244 -43.25 -36.562 1 51.03 8 GLN B N 1
ATOM 3302 C CA . GLN B 1 8 ? 2.559 -43.625 -35.312 1 51.03 8 GLN B CA 1
ATOM 3303 C C . GLN B 1 8 ? 3.182 -42.906 -34.125 1 51.03 8 GLN B C 1
ATOM 3305 O O . GLN B 1 8 ? 4.383 -43.031 -33.875 1 51.03 8 GLN B O 1
ATOM 3310 N N . GLU B 1 9 ? 2.605 -41.781 -33.625 1 67.12 9 GLU B N 1
ATOM 3311 C CA . GLU B 1 9 ? 3.082 -41 -32.5 1 67.12 9 GLU B CA 1
ATOM 3312 C C . GLU B 1 9 ? 3.426 -41.875 -31.297 1 67.12 9 GLU B C 1
ATOM 3314 O O . GLU B 1 9 ? 2.717 -42.844 -31 1 67.12 9 GLU B O 1
ATOM 3319 N N . SER B 1 10 ? 4.609 -41.781 -30.75 1 82.31 10 SER B N 1
ATOM 3320 C CA . SER B 1 10 ? 5.105 -42.531 -29.594 1 82.31 10 SER B CA 1
ATOM 3321 C C . SER B 1 10 ? 4.148 -42.406 -28.406 1 82.31 10 SER B C 1
ATOM 3323 O O . SER B 1 10 ? 3.605 -41.312 -28.156 1 82.31 10 SER B O 1
ATOM 3325 N N . PRO B 1 11 ? 3.713 -43.5 -27.875 1 88.12 11 PRO B N 1
ATOM 3326 C CA . PRO B 1 11 ? 2.859 -43.438 -26.688 1 88.12 11 PRO B CA 1
ATOM 3327 C C . PRO B 1 11 ? 3.418 -42.531 -25.594 1 88.12 11 PRO B C 1
ATOM 3329 O O . PRO B 1 11 ? 2.705 -42.188 -24.656 1 88.12 11 PRO B O 1
ATOM 3332 N N . LEU B 1 12 ? 4.637 -42.125 -25.781 1 89.38 12 LEU B N 1
ATOM 3333 C CA . LEU B 1 12 ? 5.281 -41.25 -24.797 1 89.38 12 LEU B CA 1
ATOM 3334 C C . LEU B 1 12 ? 4.824 -39.812 -24.969 1 89.38 12 LEU B C 1
ATOM 3336 O O . LEU B 1 12 ? 4.891 -39.031 -24.031 1 89.38 12 LEU B O 1
ATOM 3340 N N . THR B 1 13 ? 4.383 -39.531 -26.109 1 89 13 THR B N 1
ATOM 3341 C CA . THR B 1 13 ? 4.016 -38.156 -26.438 1 89 13 THR B CA 1
ATOM 3342 C C . THR B 1 13 ? 2.568 -37.875 -26.047 1 89 13 THR B C 1
ATOM 3344 O O . THR B 1 13 ? 1.683 -38.688 -26.297 1 89 13 THR B O 1
ATOM 3347 N N . VAL B 1 14 ? 2.359 -36.75 -25.359 1 89.44 14 VAL B N 1
ATOM 3348 C CA . VAL B 1 14 ? 1.024 -36.281 -25 1 89.44 14 VAL B CA 1
ATOM 3349 C C . VAL B 1 14 ? 0.623 -35.094 -25.859 1 89.44 14 VAL B C 1
ATOM 3351 O O . VAL B 1 14 ? 0.944 -33.969 -25.531 1 89.44 14 VAL B O 1
ATOM 3354 N N . PRO B 1 15 ? -0.072 -35.375 -26.953 1 86.88 15 PRO B N 1
ATOM 3355 C CA . PRO B 1 15 ? -0.407 -34.281 -27.875 1 86.88 15 PRO B CA 1
ATOM 3356 C C . PRO B 1 15 ? -1.534 -33.406 -27.359 1 86.88 15 PRO B C 1
ATOM 3358 O O . PRO B 1 15 ? -2.699 -33.625 -27.703 1 86.88 15 PRO B O 1
ATOM 3361 N N . GLN B 1 16 ? -1.275 -32.469 -26.516 1 88.81 16 GLN B N 1
ATOM 3362 C CA . GLN B 1 16 ? -2.238 -31.547 -25.938 1 88.81 16 GLN B CA 1
ATOM 3363 C C . GLN B 1 16 ? -1.781 -30.094 -26.094 1 88.81 16 GLN B C 1
ATOM 3365 O O . GLN B 1 16 ? -0.59 -29.828 -26.266 1 88.81 16 GLN B O 1
ATOM 3370 N N . THR B 1 17 ? -2.666 -29.188 -26.25 1 88.62 17 THR B N 1
ATOM 3371 C CA . THR B 1 17 ? -2.436 -27.75 -26.156 1 88.62 17 THR B CA 1
ATOM 3372 C C . THR B 1 17 ? -3.15 -27.172 -24.938 1 88.62 17 THR B C 1
ATOM 3374 O O . THR B 1 17 ? -4.055 -27.797 -24.391 1 88.62 17 THR B O 1
ATOM 3377 N N . LEU B 1 18 ? -2.711 -26.094 -24.609 1 90.44 18 LEU B N 1
ATOM 3378 C CA . LEU B 1 18 ? -3.354 -25.469 -23.453 1 90.44 18 LEU B CA 1
ATOM 3379 C C . LEU B 1 18 ? -4.844 -25.266 -23.703 1 90.44 18 LEU B C 1
ATOM 3381 O O . LEU B 1 18 ? -5.672 -25.547 -22.844 1 90.44 18 LEU B O 1
ATOM 3385 N N . GLY B 1 19 ? -5.18 -24.828 -24.875 1 90.38 19 GLY B N 1
ATOM 3386 C CA . GLY B 1 19 ? -6.578 -24.625 -25.234 1 90.38 19 GLY B CA 1
ATOM 3387 C C . GLY B 1 19 ? -7.41 -25.875 -25.125 1 90.38 19 GLY B C 1
ATOM 3388 O O . GLY B 1 19 ? -8.539 -25.844 -24.625 1 90.38 19 GLY B O 1
ATOM 3389 N N . LYS B 1 20 ? -6.852 -26.984 -25.578 1 92.62 20 LYS B N 1
ATOM 3390 C CA . LYS B 1 20 ? -7.559 -28.25 -25.516 1 92.62 20 LYS B CA 1
ATOM 3391 C C . LYS B 1 20 ? -7.762 -28.719 -24.078 1 92.62 20 LYS B C 1
ATOM 3393 O O . LYS B 1 20 ? -8.828 -29.234 -23.734 1 92.62 20 LYS B O 1
ATOM 3398 N N . LEU B 1 21 ? -6.758 -28.5 -23.266 1 94.25 21 LEU B N 1
ATOM 3399 C CA . LEU B 1 21 ? -6.855 -28.891 -21.859 1 94.25 21 LEU B CA 1
ATOM 3400 C C . LEU B 1 21 ? -7.93 -28.094 -21.141 1 94.25 21 LEU B C 1
ATOM 3402 O O . LEU B 1 21 ? -8.758 -28.656 -20.422 1 94.25 21 LEU B O 1
ATOM 3406 N N . LEU B 1 22 ? -7.93 -26.828 -21.438 1 93.19 22 LEU B N 1
ATOM 3407 C CA . LEU B 1 22 ? -8.867 -25.938 -20.766 1 93.19 22 LEU B CA 1
ATOM 3408 C C . LEU B 1 22 ? -10.297 -26.203 -21.219 1 93.19 22 LEU B C 1
ATOM 3410 O O . LEU B 1 22 ? -11.25 -25.969 -20.484 1 93.19 22 LEU B O 1
ATOM 3414 N N . ALA B 1 23 ? -10.438 -26.719 -22.375 1 93.38 23 ALA B N 1
ATOM 3415 C CA . ALA B 1 23 ? -11.75 -26.938 -22.969 1 93.38 23 ALA B CA 1
ATOM 3416 C C . ALA B 1 23 ? -12.359 -28.25 -22.484 1 93.38 23 ALA B C 1
ATOM 3418 O O . ALA B 1 23 ? -13.539 -28.516 -22.703 1 93.38 23 ALA B O 1
ATOM 3419 N N . ARG B 1 24 ? -11.523 -29.078 -21.828 1 95.62 24 ARG B N 1
ATOM 3420 C CA . ARG B 1 24 ? -12 -30.391 -21.406 1 95.62 24 ARG B CA 1
ATOM 3421 C C . ARG B 1 24 ? -13.18 -30.25 -20.438 1 95.62 24 ARG B C 1
ATOM 3423 O O . ARG B 1 24 ? -14.172 -30.969 -20.562 1 95.62 24 ARG B O 1
ATOM 3430 N N . ASP B 1 25 ? -13.023 -29.328 -19.453 1 96.19 25 ASP B N 1
ATOM 3431 C CA . ASP B 1 25 ? -14.102 -29.094 -18.5 1 96.19 25 ASP B CA 1
ATOM 3432 C C . ASP B 1 25 ? -13.875 -27.797 -17.734 1 96.19 25 ASP B C 1
ATOM 3434 O O . ASP B 1 25 ? -12.75 -27.297 -17.656 1 96.19 25 ASP B O 1
ATOM 3438 N N . THR B 1 26 ? -14.945 -27.203 -17.344 1 96.56 26 THR B N 1
ATOM 3439 C CA . THR B 1 26 ? -14.969 -26.109 -16.375 1 96.56 26 THR B CA 1
ATOM 3440 C C . THR B 1 26 ? -15.914 -26.438 -15.227 1 96.56 26 THR B C 1
ATOM 3442 O O . THR B 1 26 ? -17.125 -26.562 -15.422 1 96.56 26 THR B O 1
ATOM 3445 N N . VAL B 1 27 ? -15.32 -26.516 -14.047 1 97.81 27 VAL B N 1
ATOM 3446 C CA . VAL B 1 27 ? -16.109 -26.922 -12.883 1 97.81 27 VAL B CA 1
ATOM 3447 C C . VAL B 1 27 ? -16.266 -25.75 -11.93 1 97.81 27 VAL B C 1
ATOM 3449 O O . VAL B 1 27 ? -15.273 -25.188 -11.453 1 97.81 27 VAL B O 1
ATOM 3452 N N . GLN B 1 28 ? -17.453 -25.406 -11.656 1 97.38 28 GLN B N 1
ATOM 3453 C CA . GLN B 1 28 ? -17.766 -24.344 -10.703 1 97.38 28 GLN B CA 1
ATOM 3454 C C . GLN B 1 28 ? -17.984 -24.906 -9.305 1 97.38 28 GLN B C 1
ATOM 3456 O O . GLN B 1 28 ? -18.625 -25.938 -9.141 1 97.38 28 GLN B O 1
ATOM 3461 N N . VAL B 1 29 ? -17.359 -24.281 -8.328 1 96.75 29 VAL B N 1
ATOM 3462 C CA . VAL B 1 29 ? -17.547 -24.641 -6.926 1 96.75 29 VAL B CA 1
ATOM 3463 C C . VAL B 1 29 ? -18.156 -23.469 -6.164 1 96.75 29 VAL B C 1
ATOM 3465 O O . VAL B 1 29 ? -17.578 -22.375 -6.109 1 96.75 29 VAL B O 1
ATOM 3468 N N . GLU B 1 30 ? -19.297 -23.688 -5.602 1 95.44 30 GLU B N 1
ATOM 3469 C CA . GLU B 1 30 ? -20 -22.625 -4.879 1 95.44 30 GLU B CA 1
ATOM 3470 C C . GLU B 1 30 ? -20.328 -23.062 -3.451 1 95.44 30 GLU B C 1
ATOM 3472 O O . GLU B 1 30 ? -20.641 -24.219 -3.205 1 95.44 30 GLU B O 1
ATOM 3477 N N . LEU B 1 31 ? -20.234 -22.062 -2.631 1 91.56 31 LEU B N 1
ATOM 3478 C CA . LEU B 1 31 ? -20.594 -22.312 -1.238 1 91.56 31 LEU B CA 1
ATOM 3479 C C . LEU B 1 31 ? -22.109 -22.281 -1.058 1 91.56 31 LEU B C 1
ATOM 3481 O O . LEU B 1 31 ? -22.781 -21.375 -1.557 1 91.56 31 LEU B O 1
ATOM 3485 N N . ILE B 1 32 ? -22.531 -23.25 -0.433 1 88.12 32 ILE B N 1
ATOM 3486 C CA . ILE B 1 32 ? -23.953 -23.266 -0.128 1 88.12 32 ILE B CA 1
ATOM 3487 C C . ILE B 1 32 ? -24.188 -22.703 1.269 1 88.12 32 ILE B C 1
ATOM 3489 O O . ILE B 1 32 ? -23.562 -23.141 2.238 1 88.12 32 ILE B O 1
ATOM 3493 N N . PRO B 1 33 ? -24.938 -21.578 1.262 1 74.75 33 PRO B N 1
ATOM 3494 C CA . PRO B 1 33 ? -25.219 -20.969 2.566 1 74.75 33 PRO B CA 1
ATOM 3495 C C . PRO B 1 33 ? -25.781 -21.984 3.57 1 74.75 33 PRO B C 1
ATOM 3497 O O . PRO B 1 33 ? -26.484 -22.906 3.188 1 74.75 33 PRO B O 1
ATOM 3500 N N . GLU B 1 34 ? -25.219 -22.094 4.664 1 63.41 34 GLU B N 1
ATOM 3501 C CA . GLU B 1 34 ? -25.656 -22.969 5.746 1 63.41 34 GLU B CA 1
ATOM 3502 C C . GLU B 1 34 ? -27.172 -22.875 5.949 1 63.41 34 GLU B C 1
ATOM 3504 O O . GLU B 1 34 ? -27.719 -21.781 5.98 1 63.41 34 GLU B O 1
ATOM 3509 N N . LYS B 1 35 ? -27.875 -23.812 5.418 1 52.41 35 LYS B N 1
ATOM 3510 C CA . LYS B 1 35 ? -29.25 -23.812 5.93 1 52.41 35 LYS B CA 1
ATOM 3511 C C . LYS B 1 35 ? -29.266 -23.844 7.457 1 52.41 35 LYS B C 1
ATOM 3513 O O . LYS B 1 35 ? -28.484 -24.562 8.078 1 52.41 35 LYS B O 1
ATOM 3518 N N . LYS B 1 36 ? -29.656 -22.688 8.125 1 48.88 36 LYS B N 1
ATOM 3519 C CA . LYS B 1 36 ? -29.844 -22.609 9.57 1 48.88 36 LYS B CA 1
ATOM 3520 C C . LYS B 1 36 ? -30.5 -23.875 10.102 1 48.88 36 LYS B C 1
ATOM 3522 O O . LYS B 1 36 ? -31.625 -23.859 10.578 1 48.88 36 LYS B O 1
ATOM 3527 N N . GLY B 1 37 ? -30.625 -25 9.367 1 47.31 37 GLY B N 1
ATOM 3528 C CA . GLY B 1 37 ? -31.266 -26 10.203 1 47.31 37 GLY B CA 1
ATOM 3529 C C . GLY B 1 37 ? -30.5 -26.281 11.484 1 47.31 37 GLY B C 1
ATOM 3530 O O . GLY B 1 37 ? -29.344 -25.859 11.633 1 47.31 37 GLY B O 1
ATOM 3531 N N . LEU B 1 38 ? -31.109 -27.062 12.516 1 50.38 38 LEU B N 1
ATOM 3532 C CA . LEU B 1 38 ? -30.734 -27.266 13.914 1 50.38 38 LEU B CA 1
ATOM 3533 C C . LEU B 1 38 ? -29.266 -27.641 14.031 1 50.38 38 LEU B C 1
ATOM 3535 O O . LEU B 1 38 ? -28.547 -27.062 14.852 1 50.38 38 LEU B O 1
ATOM 3539 N N . PHE B 1 39 ? -28.812 -29.062 13.875 1 52.69 39 PHE B N 1
ATOM 3540 C CA . PHE B 1 39 ? -27.672 -29.688 14.531 1 52.69 39 PHE B CA 1
ATOM 3541 C C . PHE B 1 39 ? -26.375 -29.281 13.844 1 52.69 39 PHE B C 1
ATOM 3543 O O . PHE B 1 39 ? -25.469 -28.75 14.484 1 52.69 39 PHE B O 1
ATOM 3550 N N . LEU B 1 40 ? -25.609 -30.344 13.078 1 52.44 40 LEU B N 1
ATOM 3551 C CA . LEU B 1 40 ? -24.203 -30.406 12.727 1 52.44 40 LEU B CA 1
ATOM 3552 C C . LEU B 1 40 ? -23.906 -29.562 11.492 1 52.44 40 LEU B C 1
ATOM 3554 O O . LEU B 1 40 ? -24.406 -29.859 10.406 1 52.44 40 LEU B O 1
ATOM 3558 N N . LYS B 1 41 ? -23.578 -28.344 11.547 1 62.88 41 LYS B N 1
ATOM 3559 C CA . LYS B 1 41 ? -23.469 -27.281 10.547 1 62.88 41 LYS B CA 1
ATOM 3560 C C . LYS B 1 41 ? -22.25 -27.5 9.648 1 62.88 41 LYS B C 1
ATOM 3562 O O . LYS B 1 41 ? -21.109 -27.406 10.094 1 62.88 41 LYS B O 1
ATOM 3567 N N . HIS B 1 42 ? -22.312 -28.547 8.703 1 75 42 HIS B N 1
ATOM 3568 C CA . HIS B 1 42 ? -21.188 -28.688 7.801 1 75 42 HIS B CA 1
ATOM 3569 C C . HIS B 1 42 ? -21.328 -27.781 6.582 1 75 42 HIS B C 1
ATOM 3571 O O . HIS B 1 42 ? -22.453 -27.484 6.16 1 75 42 HIS B O 1
ATOM 3577 N N . VAL B 1 43 ? -20.25 -27.25 6.172 1 84.56 43 VAL B N 1
ATOM 3578 C CA . VAL B 1 43 ? -20.188 -26.469 4.941 1 84.56 43 VAL B CA 1
ATOM 3579 C C . VAL B 1 43 ? -20.297 -27.391 3.732 1 84.56 43 VAL B C 1
ATOM 3581 O O . VAL B 1 43 ? -19.625 -28.422 3.672 1 84.56 43 VAL B O 1
ATOM 3584 N N . GLU B 1 44 ? -21.234 -27.109 2.92 1 90.94 44 GLU B N 1
ATOM 3585 C CA . GLU B 1 44 ? -21.422 -27.859 1.688 1 90.94 44 GLU B CA 1
ATOM 3586 C C . GLU B 1 44 ? -21.125 -27.016 0.46 1 90.94 44 GLU B C 1
ATOM 3588 O O . GLU B 1 44 ? -21.328 -25.797 0.484 1 90.94 44 GLU B O 1
ATOM 3593 N N . TYR B 1 45 ? -20.625 -27.766 -0.592 1 94.81 45 TYR B N 1
ATOM 3594 C CA . TYR B 1 45 ? -20.297 -27.094 -1.849 1 94.81 45 TYR B CA 1
ATOM 3595 C C . TYR B 1 45 ? -21.141 -27.656 -2.992 1 94.81 45 TYR B C 1
ATOM 3597 O O . TYR B 1 45 ? -21.375 -28.859 -3.08 1 94.81 45 TYR B O 1
ATOM 3605 N N . GLN B 1 46 ? -21.641 -26.766 -3.697 1 96.44 46 GLN B N 1
ATOM 3606 C CA . GLN B 1 46 ? -22.234 -27.172 -4.961 1 96.44 46 GLN B CA 1
ATOM 3607 C C . GLN B 1 46 ? -21.203 -27.203 -6.082 1 96.44 46 GLN B C 1
ATOM 3609 O O . GLN B 1 46 ? -20.578 -26.172 -6.367 1 96.44 46 GLN B O 1
ATOM 3614 N N . ILE B 1 47 ? -21.031 -28.359 -6.652 1 97.56 47 ILE B N 1
ATOM 3615 C CA . ILE B 1 47 ? -20.062 -28.562 -7.73 1 97.56 47 ILE B CA 1
ATOM 3616 C C . ILE B 1 47 ? -20.812 -28.734 -9.055 1 97.56 47 ILE B C 1
ATOM 3618 O O . ILE B 1 47 ? -21.656 -29.625 -9.188 1 97.56 47 ILE B O 1
ATOM 3622 N N . THR B 1 48 ? -20.453 -27.875 -10.039 1 97.88 48 THR B N 1
ATOM 3623 C CA . THR B 1 48 ? -21.125 -27.938 -11.328 1 97.88 48 THR B CA 1
ATOM 3624 C C . THR B 1 48 ? -20.109 -28.156 -12.453 1 97.88 48 THR B C 1
ATOM 3626 O O . THR B 1 48 ? -19.266 -27.297 -12.711 1 97.88 48 THR B O 1
ATOM 3629 N N . SER B 1 49 ? -20.219 -29.328 -13.141 1 97.81 49 SER B N 1
ATOM 3630 C CA . SER B 1 49 ? -19.359 -29.641 -14.281 1 97.81 49 SER B CA 1
ATOM 3631 C C . SER B 1 49 ? -20 -29.219 -15.594 1 97.81 49 SER B C 1
ATOM 3633 O O . SER B 1 49 ? -21.141 -29.609 -15.883 1 97.81 49 SER B O 1
ATOM 3635 N N . GLN B 1 50 ? -19.297 -28.469 -16.391 1 97 50 GLN B N 1
ATOM 3636 C CA . GLN B 1 50 ? -19.812 -28.047 -17.688 1 97 50 GLN B CA 1
ATOM 3637 C C . GLN B 1 50 ? -19.812 -29.219 -18.688 1 97 50 GLN B C 1
ATOM 3639 O O . GLN B 1 50 ? -20.719 -29.344 -19.5 1 97 50 GLN B O 1
ATOM 3644 N N . HIS B 1 51 ? -18.812 -30 -18.609 1 96.88 51 HIS B N 1
ATOM 3645 C CA . HIS B 1 51 ? -18.688 -31.141 -19.5 1 96.88 51 HIS B CA 1
ATOM 3646 C C . HIS B 1 51 ? -19.844 -32.125 -19.312 1 96.88 51 HIS B C 1
ATOM 3648 O O . HIS B 1 51 ? -20.469 -32.562 -20.297 1 96.88 51 HIS B O 1
ATOM 3654 N N . PHE B 1 52 ? -20.156 -32.406 -18.062 1 97.25 52 PHE B N 1
ATOM 3655 C CA . PHE B 1 52 ? -21.188 -33.375 -17.766 1 97.25 52 PHE B CA 1
ATOM 3656 C C . PHE B 1 52 ? -22.547 -32.719 -17.641 1 97.25 52 PHE B C 1
ATOM 3658 O O . PHE B 1 52 ? -23.578 -33.406 -17.578 1 97.25 52 PHE B O 1
ATOM 3665 N N . LYS B 1 53 ? -22.578 -31.344 -17.562 1 97.25 53 LYS B N 1
ATOM 3666 C CA . LYS B 1 53 ? -23.812 -30.578 -17.422 1 97.25 53 LYS B CA 1
ATOM 3667 C C . LYS B 1 53 ? -24.625 -31.047 -16.219 1 97.25 53 LYS B C 1
ATOM 3669 O O . LYS B 1 53 ? -25.828 -31.297 -16.328 1 97.25 53 LYS B O 1
ATOM 3674 N N . ILE B 1 54 ? -24 -31.156 -15.094 1 97.12 54 ILE B N 1
ATOM 3675 C CA . ILE B 1 54 ? -24.641 -31.656 -13.875 1 97.12 54 ILE B CA 1
ATOM 3676 C C . ILE B 1 54 ? -24.062 -30.922 -12.664 1 97.12 54 ILE B C 1
ATOM 3678 O O . ILE B 1 54 ? -22.922 -30.484 -12.672 1 97.12 54 ILE B O 1
ATOM 3682 N N . SER B 1 55 ? -24.875 -30.766 -11.68 1 97.06 55 SER B N 1
ATOM 3683 C CA . SER B 1 55 ? -24.469 -30.203 -10.391 1 97.06 55 SER B CA 1
ATOM 3684 C C . SER B 1 55 ? -24.688 -31.219 -9.266 1 97.06 55 SER B C 1
ATOM 3686 O O . SER B 1 55 ? -25.703 -31.922 -9.234 1 97.06 55 SER B O 1
ATOM 3688 N N . VAL B 1 56 ? -23.75 -31.328 -8.453 1 97.75 56 VAL B N 1
ATOM 3689 C CA . VAL B 1 56 ? -23.844 -32.219 -7.301 1 97.75 56 VAL B CA 1
ATOM 3690 C C . VAL B 1 56 ? -23.359 -31.484 -6.047 1 97.75 56 VAL B C 1
ATOM 3692 O O . VAL B 1 56 ? -22.766 -30.406 -6.137 1 97.75 56 VAL B O 1
ATOM 3695 N N . TYR B 1 57 ? -23.672 -32.094 -4.871 1 95.44 57 TYR B N 1
ATOM 3696 C CA . TYR B 1 57 ? -23.25 -31.5 -3.604 1 95.44 57 TYR B CA 1
ATOM 3697 C C . TYR B 1 57 ? -22.141 -32.344 -2.965 1 95.44 57 TYR B C 1
ATOM 3699 O O . TYR B 1 57 ? -22.219 -33.562 -2.957 1 95.44 57 TYR B O 1
ATOM 3707 N N . ARG B 1 58 ? -21.094 -31.641 -2.543 1 96.19 58 ARG B N 1
ATOM 3708 C CA . ARG B 1 58 ? -19.969 -32.281 -1.889 1 96.19 58 ARG B CA 1
ATOM 3709 C C . ARG B 1 58 ? -19.578 -31.547 -0.608 1 96.19 58 ARG B C 1
ATOM 3711 O O . ARG B 1 58 ? -19.734 -30.328 -0.52 1 96.19 58 ARG B O 1
ATOM 3718 N N . ARG B 1 59 ? -19.062 -32.25 0.359 1 92.31 59 ARG B N 1
ATOM 3719 C CA . ARG B 1 59 ? -18.422 -31.719 1.553 1 92.31 59 ARG B CA 1
ATOM 3720 C C . ARG B 1 59 ? -16.906 -31.797 1.445 1 92.31 59 ARG B C 1
ATOM 3722 O O . ARG B 1 59 ? -16.375 -32.469 0.542 1 92.31 59 ARG B O 1
ATOM 3729 N N . TYR B 1 60 ? -16.234 -31.203 2.303 1 93.75 60 TYR B N 1
ATOM 3730 C CA . TYR B 1 60 ? -14.781 -31.297 2.301 1 93.75 60 TYR B CA 1
ATOM 3731 C C . TYR B 1 60 ? -14.336 -32.75 2.5 1 93.75 60 TYR B C 1
ATOM 3733 O O . TYR B 1 60 ? -13.352 -33.188 1.897 1 93.75 60 TYR B O 1
ATOM 3741 N N . SER B 1 61 ? -15.008 -33.469 3.318 1 94.19 61 SER B N 1
ATOM 3742 C CA . SER B 1 61 ? -14.648 -34.875 3.582 1 94.19 61 SER B CA 1
ATOM 3743 C C . SER B 1 61 ? -14.727 -35.719 2.312 1 94.19 61 SER B C 1
ATOM 3745 O O . SER B 1 61 ? -13.969 -36.656 2.146 1 94.19 61 SER B O 1
ATOM 3747 N N . ASP B 1 62 ? -15.656 -35.406 1.44 1 96.75 62 ASP B N 1
ATOM 3748 C CA . ASP B 1 62 ? -15.734 -36.094 0.157 1 96.75 62 ASP B CA 1
ATOM 3749 C C . ASP B 1 62 ? -14.508 -35.812 -0.702 1 96.75 62 ASP B C 1
ATOM 3751 O O . ASP B 1 62 ? -13.969 -36.719 -1.343 1 96.75 62 ASP B O 1
ATOM 3755 N N . PHE B 1 63 ? -14.102 -34.531 -0.664 1 97.69 63 PHE B N 1
ATOM 3756 C CA . PHE B 1 63 ? -12.875 -34.156 -1.367 1 97.69 63 PHE B CA 1
ATOM 3757 C C . PHE B 1 63 ? -11.68 -34.938 -0.808 1 97.69 63 PHE B C 1
ATOM 3759 O O . PHE B 1 63 ? -10.82 -35.375 -1.563 1 97.69 63 PHE B O 1
ATOM 3766 N N . ASP B 1 64 ? -11.68 -35.031 0.433 1 97.06 64 ASP B N 1
ATOM 3767 C CA . ASP B 1 64 ? -10.578 -35.719 1.11 1 97.06 64 ASP B CA 1
ATOM 3768 C C . ASP B 1 64 ? -10.469 -37.188 0.663 1 97.06 64 ASP B C 1
ATOM 3770 O O . ASP B 1 64 ? -9.391 -37.625 0.291 1 97.06 64 ASP B O 1
ATOM 3774 N N . VAL B 1 65 ? -11.562 -37.844 0.66 1 98.06 65 VAL B N 1
ATOM 3775 C CA . VAL B 1 65 ? -11.602 -39.25 0.222 1 98.06 65 VAL B CA 1
ATOM 3776 C C . VAL B 1 65 ? -11.258 -39.344 -1.262 1 98.06 65 VAL B C 1
ATOM 3778 O O . VAL B 1 65 ? -10.492 -40.219 -1.677 1 98.06 65 VAL B O 1
ATOM 3781 N N . PHE B 1 66 ? -11.844 -38.438 -1.999 1 98.5 66 PHE B N 1
ATOM 3782 C CA . PHE B 1 66 ? -11.578 -38.375 -3.43 1 98.5 66 PHE B CA 1
ATOM 3783 C C . PHE B 1 66 ? -10.086 -38.25 -3.693 1 98.5 66 PHE B C 1
ATOM 3785 O O . PHE B 1 66 ? -9.523 -38.938 -4.535 1 98.5 66 PHE B O 1
ATOM 3792 N N . HIS B 1 67 ? -9.484 -37.375 -2.971 1 98.56 67 HIS B N 1
ATOM 3793 C CA . HIS B 1 67 ? -8.055 -37.125 -3.121 1 98.56 67 HIS B CA 1
ATOM 3794 C C . HIS B 1 67 ? -7.234 -38.344 -2.77 1 98.56 67 HIS B C 1
ATOM 3796 O O . HIS B 1 67 ? -6.297 -38.719 -3.488 1 98.56 67 HIS B O 1
ATOM 3802 N N . GLU B 1 68 ? -7.5 -39 -1.759 1 97.88 68 GLU B N 1
ATOM 3803 C CA . GLU B 1 68 ? -6.82 -40.219 -1.341 1 97.88 68 GLU B CA 1
ATOM 3804 C C . GLU B 1 68 ? -6.922 -41.312 -2.412 1 97.88 68 GLU B C 1
ATOM 3806 O O . GLU B 1 68 ? -5.93 -41.969 -2.73 1 97.88 68 GLU B O 1
ATOM 3811 N N . LEU B 1 69 ? -8.094 -41.469 -2.895 1 98.25 69 LEU B N 1
ATOM 3812 C CA . LEU B 1 69 ? -8.328 -42.5 -3.904 1 98.25 69 LEU B CA 1
ATOM 3813 C C . LEU B 1 69 ? -7.629 -42.125 -5.211 1 98.25 69 LEU B C 1
ATOM 3815 O O . LEU B 1 69 ? -7.145 -43.031 -5.918 1 98.25 69 LEU B O 1
ATOM 3819 N N . LEU B 1 70 ? -7.633 -40.844 -5.523 1 98.12 70 LEU B N 1
ATOM 3820 C CA . LEU B 1 70 ? -6.922 -40.375 -6.715 1 98.12 70 LEU B CA 1
ATOM 3821 C C . LEU B 1 70 ? -5.441 -40.75 -6.625 1 98.12 70 LEU B C 1
ATOM 3823 O O . LEU B 1 70 ? -4.848 -41.188 -7.605 1 98.12 70 LEU B O 1
ATOM 3827 N N . LEU B 1 71 ? -4.875 -40.562 -5.445 1 97.69 71 LEU B N 1
ATOM 3828 C CA . LEU B 1 71 ? -3.465 -40.875 -5.23 1 97.69 71 LEU B CA 1
ATOM 3829 C C . LEU B 1 71 ? -3.215 -42.375 -5.34 1 97.69 71 LEU B C 1
ATOM 3831 O O . LEU B 1 71 ? -2.168 -42.812 -5.832 1 97.69 71 LEU B O 1
ATOM 3835 N N . GLN B 1 72 ? -4.113 -43.156 -4.93 1 96.31 72 GLN B N 1
ATOM 3836 C CA . GLN B 1 72 ? -3.998 -44.594 -5.02 1 96.31 72 GLN B CA 1
ATOM 3837 C C . GLN B 1 72 ? -4.125 -45.062 -6.465 1 96.31 72 GLN B C 1
ATOM 3839 O O . GLN B 1 72 ? -3.363 -45.938 -6.91 1 96.31 72 GLN B O 1
ATOM 3844 N N . ARG B 1 73 ? -5.051 -44.5 -7.156 1 96.88 73 ARG B N 1
ATOM 3845 C CA . ARG B 1 73 ? -5.336 -44.875 -8.531 1 96.88 73 ARG B CA 1
ATOM 3846 C C . ARG B 1 73 ? -4.246 -44.406 -9.477 1 96.88 73 ARG B C 1
ATOM 3848 O O . ARG B 1 73 ? -3.855 -45.094 -10.406 1 96.88 73 ARG B O 1
ATOM 3855 N N . PHE B 1 74 ? -3.768 -43.156 -9.18 1 97.5 74 PHE B N 1
ATOM 3856 C CA . PHE B 1 74 ? -2.826 -42.469 -10.07 1 97.5 74 PHE B CA 1
ATOM 3857 C C . PHE B 1 74 ? -1.558 -42.094 -9.32 1 97.5 74 PHE B C 1
ATOM 3859 O O . PHE B 1 74 ? -1.176 -40.906 -9.305 1 97.5 74 PHE B O 1
ATOM 3866 N N . ALA B 1 75 ? -0.865 -43.062 -8.82 1 94.94 75 ALA B N 1
ATOM 3867 C CA . ALA B 1 75 ? 0.319 -42.844 -7.988 1 94.94 75 ALA B CA 1
ATOM 3868 C C . ALA B 1 75 ? 1.451 -42.219 -8.805 1 94.94 75 ALA B C 1
ATOM 3870 O O . ALA B 1 75 ? 2.346 -41.594 -8.25 1 94.94 75 ALA B O 1
ATOM 3871 N N . TYR B 1 76 ? 1.374 -42.375 -10.141 1 96.88 76 TYR B N 1
ATOM 3872 C CA . TYR B 1 76 ? 2.496 -41.969 -10.977 1 96.88 76 TYR B CA 1
ATOM 3873 C C . TYR B 1 76 ? 2.137 -40.719 -11.805 1 96.88 76 TYR B C 1
ATOM 3875 O O . TYR B 1 76 ? 2.801 -40.438 -12.805 1 96.88 76 TYR B O 1
ATOM 3883 N N . ARG B 1 77 ? 1.06 -40.031 -11.398 1 98.19 77 ARG B N 1
ATOM 3884 C CA . ARG B 1 77 ? 0.629 -38.812 -12.094 1 98.19 77 ARG B CA 1
ATOM 3885 C C . ARG B 1 77 ? 0.62 -37.625 -11.148 1 98.19 77 ARG B C 1
ATOM 3887 O O . ARG B 1 77 ? 0.769 -37.781 -9.938 1 98.19 77 ARG B O 1
ATOM 3894 N N . MET B 1 78 ? 0.439 -36.438 -11.781 1 98.19 78 MET B N 1
ATOM 3895 C CA . MET B 1 78 ? 0.437 -35.188 -11.016 1 98.19 78 MET B CA 1
ATOM 3896 C C . MET B 1 78 ? -0.92 -34.969 -10.359 1 98.19 78 MET B C 1
ATOM 3898 O O . MET B 1 78 ? -1.744 -34.219 -10.875 1 98.19 78 MET B O 1
ATOM 3902 N N . VAL B 1 79 ? -1.097 -35.531 -9.211 1 98.62 79 VAL B N 1
ATOM 3903 C CA . VAL B 1 79 ? -2.307 -35.281 -8.438 1 98.62 79 VAL B CA 1
ATOM 3904 C C . VAL B 1 79 ? -2.143 -34 -7.629 1 98.62 79 VAL B C 1
ATOM 3906 O O . VAL B 1 79 ? -1.26 -33.906 -6.773 1 98.62 79 VAL B O 1
ATOM 3909 N N . PRO B 1 80 ? -3.023 -33.031 -7.922 1 98.56 80 PRO B N 1
ATOM 3910 C CA . PRO B 1 80 ? -2.891 -31.766 -7.176 1 98.56 80 PRO B CA 1
ATOM 3911 C C . PRO B 1 80 ? -3.143 -31.938 -5.68 1 98.56 80 PRO B C 1
ATOM 3913 O O . PRO B 1 80 ? -3.92 -32.812 -5.277 1 98.56 80 PRO B O 1
ATOM 3916 N N . ALA B 1 81 ? -2.514 -31.109 -4.91 1 97.62 81 ALA B N 1
ATOM 3917 C CA . ALA B 1 81 ? -2.703 -31.156 -3.463 1 97.62 81 ALA B CA 1
ATOM 3918 C C . ALA B 1 81 ? -4.07 -30.594 -3.074 1 97.62 81 ALA B C 1
ATOM 3920 O O . ALA B 1 81 ? -4.566 -29.656 -3.699 1 97.62 81 ALA B O 1
ATOM 3921 N N . LEU B 1 82 ? -4.602 -31.219 -2.133 1 96.38 82 LEU B N 1
ATOM 3922 C CA . LEU B 1 82 ? -5.848 -30.719 -1.562 1 96.38 82 LEU B CA 1
ATOM 3923 C C . LEU B 1 82 ? -5.582 -29.625 -0.54 1 96.38 82 LEU B C 1
ATOM 3925 O O . LEU B 1 82 ? -4.645 -29.719 0.255 1 96.38 82 LEU B O 1
ATOM 3929 N N . PRO B 1 83 ? -6.418 -28.578 -0.676 1 94.12 83 PRO B N 1
ATOM 3930 C CA . PRO B 1 83 ? -6.242 -27.578 0.385 1 94.12 83 PRO B CA 1
ATOM 3931 C C . PRO B 1 83 ? -6.461 -28.156 1.78 1 94.12 83 PRO B C 1
ATOM 3933 O O . PRO B 1 83 ? -7.262 -29.078 1.95 1 94.12 83 PRO B O 1
ATOM 3936 N N . PRO B 1 84 ? -5.762 -27.562 2.711 1 90.94 84 PRO B N 1
ATOM 3937 C CA . PRO B 1 84 ? -5.902 -28.094 4.07 1 90.94 84 PRO B CA 1
ATOM 3938 C C . PRO B 1 84 ? -7.301 -27.875 4.645 1 90.94 84 PRO B C 1
ATOM 3940 O O . PRO B 1 84 ? -8.008 -26.953 4.223 1 90.94 84 PRO B O 1
ATOM 3943 N N . LYS B 1 85 ? -7.656 -28.703 5.566 1 82 85 LYS B N 1
ATOM 3944 C CA . LYS B 1 85 ? -8.969 -28.656 6.195 1 82 85 LYS B CA 1
ATOM 3945 C C . LYS B 1 85 ? -9.141 -27.375 7.008 1 82 85 LYS B C 1
ATOM 3947 O O . LYS B 1 85 ? -10.211 -26.766 6.984 1 82 85 LYS B O 1
ATOM 3952 N N . ARG B 1 86 ? -8.094 -27 7.797 1 70.5 86 ARG B N 1
ATOM 3953 C CA . ARG B 1 86 ? -8.203 -25.812 8.648 1 70.5 86 ARG B CA 1
ATOM 3954 C C . ARG B 1 86 ? -7.723 -24.562 7.922 1 70.5 86 ARG B C 1
ATOM 3956 O O . ARG B 1 86 ? -6.551 -24.469 7.551 1 70.5 86 ARG B O 1
ATOM 3963 N N . MET B 1 87 ? -8.586 -24.141 7.172 1 67.56 87 MET B N 1
ATOM 3964 C CA . MET B 1 87 ? -8.281 -22.859 6.531 1 67.56 87 MET B CA 1
ATOM 3965 C C . MET B 1 87 ? -9.117 -21.734 7.129 1 67.56 87 MET B C 1
ATOM 3967 O O . MET B 1 87 ? -10.289 -21.938 7.453 1 67.56 87 MET B O 1
ATOM 3971 N N . ASP B 1 88 ? -8.508 -20.703 7.543 1 60.69 88 ASP B N 1
ATOM 3972 C CA . ASP B 1 88 ? -9.125 -19.594 8.266 1 60.69 88 ASP B CA 1
ATOM 3973 C C . ASP B 1 88 ? -10.281 -19 7.469 1 60.69 88 ASP B C 1
ATOM 3975 O O . ASP B 1 88 ? -11.258 -18.5 8.047 1 60.69 88 ASP B O 1
ATOM 3979 N N . PHE B 1 89 ? -10.156 -19.141 6.07 1 77.69 89 PHE B N 1
ATOM 3980 C CA . PHE B 1 89 ? -11.188 -18.406 5.348 1 77.69 89 PHE B CA 1
ATOM 3981 C C . PHE B 1 89 ? -11.977 -19.328 4.434 1 77.69 89 PHE B C 1
ATOM 3983 O O . PHE B 1 89 ? -11.391 -20.031 3.596 1 77.69 89 PHE B O 1
ATOM 3990 N N . ILE B 1 90 ? -13.25 -19.391 4.625 1 83.56 90 ILE B N 1
ATOM 3991 C CA . ILE B 1 90 ? -14.18 -20.234 3.879 1 83.56 90 ILE B CA 1
ATOM 3992 C C . ILE B 1 90 ? -14.047 -19.938 2.385 1 83.56 90 ILE B C 1
ATOM 3994 O O . ILE B 1 90 ? -14.016 -20.875 1.568 1 83.56 90 ILE B O 1
ATOM 3998 N N . GLU B 1 91 ? -13.891 -18.719 2.092 1 87.38 91 GLU B N 1
ATOM 3999 C CA . GLU B 1 91 ? -13.766 -18.344 0.687 1 87.38 91 GLU B CA 1
ATOM 4000 C C . GLU B 1 91 ? -12.43 -18.797 0.11 1 87.38 91 GLU B C 1
ATOM 4002 O O . GLU B 1 91 ? -12.359 -19.219 -1.05 1 87.38 91 GLU B O 1
ATOM 4007 N N . GLY B 1 92 ? -11.492 -18.734 0.856 1 90.69 92 GLY B N 1
ATOM 4008 C CA . GLY B 1 92 ? -10.195 -19.25 0.437 1 90.69 92 GLY B CA 1
ATOM 4009 C C . GLY B 1 92 ? -10.203 -20.734 0.134 1 90.69 92 GLY B C 1
ATOM 4010 O O . GLY B 1 92 ? -9.609 -21.172 -0.853 1 90.69 92 GLY B O 1
ATOM 4011 N N . ARG B 1 93 ? -10.867 -21.453 0.956 1 92.62 93 ARG B N 1
ATOM 4012 C CA . ARG B 1 93 ? -10.961 -22.891 0.738 1 92.62 93 ARG B CA 1
ATOM 4013 C C . ARG B 1 93 ? -11.773 -23.203 -0.515 1 92.62 93 ARG B C 1
ATOM 4015 O O . ARG B 1 93 ? -11.398 -24.078 -1.302 1 92.62 93 ARG B O 1
ATOM 4022 N N . ARG B 1 94 ? -12.883 -22.516 -0.652 1 93.94 94 ARG B N 1
A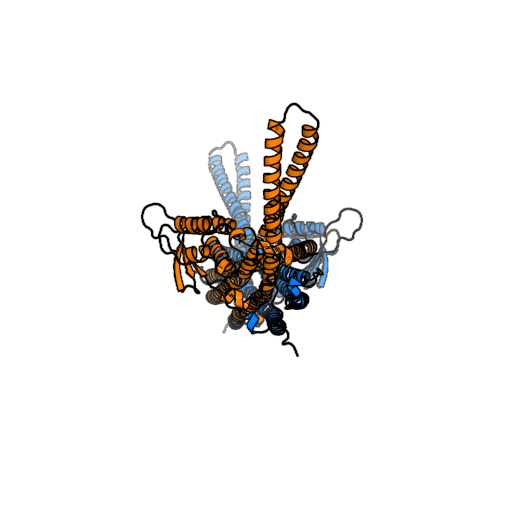TOM 4023 C CA . ARG B 1 94 ? -13.711 -22.703 -1.837 1 93.94 94 ARG B CA 1
ATOM 4024 C C . ARG B 1 94 ? -12.906 -22.5 -3.111 1 93.94 94 ARG B C 1
ATOM 4026 O O . ARG B 1 94 ? -12.984 -23.297 -4.043 1 93.94 94 ARG B O 1
ATOM 4033 N N . ARG B 1 95 ? -12.086 -21.453 -3.174 1 94.19 95 ARG B N 1
ATOM 4034 C CA . ARG B 1 95 ? -11.266 -21.141 -4.34 1 94.19 95 ARG B CA 1
ATOM 4035 C C . ARG B 1 95 ? -10.211 -22.219 -4.57 1 94.19 95 ARG B C 1
ATOM 4037 O O . ARG B 1 95 ? -9.977 -22.625 -5.707 1 94.19 95 ARG B O 1
ATOM 4044 N N . ALA B 1 96 ? -9.672 -22.641 -3.445 1 95.81 96 ALA B N 1
ATOM 4045 C CA . ALA B 1 96 ? -8.648 -23.688 -3.545 1 95.81 96 ALA B CA 1
ATOM 4046 C C . ALA B 1 96 ? -9.25 -24.984 -4.047 1 95.81 96 ALA B C 1
ATOM 4048 O O . ALA B 1 96 ? -8.641 -25.688 -4.859 1 95.81 96 ALA B O 1
ATOM 4049 N N . LEU B 1 97 ? -10.422 -25.312 -3.559 1 96.56 97 LEU B N 1
ATOM 4050 C CA . LEU B 1 97 ? -11.109 -26.516 -4.035 1 96.56 97 LEU B CA 1
ATOM 4051 C C . LEU B 1 97 ? -11.453 -26.391 -5.512 1 96.56 97 LEU B C 1
ATOM 4053 O O . LEU B 1 97 ? -11.398 -27.375 -6.254 1 96.56 97 LEU B O 1
ATOM 4057 N N . GLY B 1 98 ? -11.789 -25.156 -5.859 1 96.94 98 GLY B N 1
ATOM 4058 C CA . GLY B 1 98 ? -12.039 -24.891 -7.266 1 96.94 98 GLY B CA 1
ATOM 4059 C C . GLY B 1 98 ? -10.836 -25.156 -8.148 1 96.94 98 GLY B C 1
ATOM 4060 O O . GLY B 1 98 ? -10.945 -25.812 -9.188 1 96.94 98 GLY B O 1
ATOM 4061 N N . ARG B 1 99 ? -9.695 -24.672 -7.766 1 97.31 99 ARG B N 1
ATOM 4062 C CA . ARG B 1 99 ? -8.477 -24.938 -8.523 1 97.31 99 ARG B CA 1
ATOM 4063 C C . ARG B 1 99 ? -8.164 -26.422 -8.57 1 97.31 99 ARG B C 1
ATOM 4065 O O . ARG B 1 99 ? -7.832 -26.953 -9.633 1 97.31 99 ARG B O 1
ATOM 4072 N N . PHE B 1 100 ? -8.32 -27.062 -7.469 1 98.25 100 PHE B N 1
ATOM 4073 C CA . PHE B 1 100 ? -8.055 -28.484 -7.367 1 98.25 100 PHE B CA 1
ATOM 4074 C C . PHE B 1 100 ? -8.891 -29.266 -8.375 1 98.25 100 PHE B C 1
ATOM 4076 O O . PHE B 1 100 ? -8.352 -30.031 -9.18 1 98.25 100 PHE B O 1
ATOM 4083 N N . ILE B 1 101 ? -10.172 -29.062 -8.297 1 98.38 101 ILE B N 1
ATOM 4084 C CA . ILE B 1 101 ? -11.086 -29.891 -9.078 1 98.38 101 ILE B CA 1
ATOM 4085 C C . ILE B 1 101 ? -10.914 -29.578 -10.562 1 98.38 101 ILE B C 1
ATOM 4087 O O . ILE B 1 101 ? -11.039 -30.469 -11.406 1 98.38 101 ILE B O 1
ATOM 4091 N N . ASN B 1 102 ? -10.617 -28.359 -10.922 1 98.12 102 ASN B N 1
ATOM 4092 C CA . ASN B 1 102 ? -10.422 -28.016 -12.328 1 98.12 102 ASN B CA 1
ATOM 4093 C C . ASN B 1 102 ? -9.125 -28.625 -12.875 1 98.12 102 ASN B C 1
ATOM 4095 O O . ASN B 1 102 ? -9.078 -29.047 -14.031 1 98.12 102 ASN B O 1
ATOM 4099 N N . LEU B 1 103 ? -8.078 -28.641 -12.047 1 98.44 103 LEU B N 1
ATOM 4100 C CA . LEU B 1 103 ? -6.855 -29.312 -12.477 1 98.44 103 LEU B CA 1
ATOM 4101 C C . LEU B 1 103 ? -7.098 -30.797 -12.711 1 98.44 103 LEU B C 1
ATOM 4103 O O . LEU B 1 103 ? -6.578 -31.375 -13.672 1 98.44 103 LEU B O 1
ATOM 4107 N N . VAL B 1 104 ? -7.918 -31.375 -11.891 1 98.62 104 VAL B N 1
ATOM 4108 C CA . VAL B 1 104 ? -8.219 -32.812 -12.016 1 98.62 104 VAL B CA 1
ATOM 4109 C C . VAL B 1 104 ? -9.109 -33.031 -13.234 1 98.62 104 VAL B C 1
ATOM 4111 O O . VAL B 1 104 ? -8.805 -33.906 -14.062 1 98.62 104 VAL B O 1
ATOM 4114 N N . ALA B 1 105 ? -10.102 -32.219 -13.367 1 98.25 105 ALA B N 1
ATOM 4115 C CA . ALA B 1 105 ? -11.102 -32.438 -14.414 1 98.25 105 ALA B CA 1
ATOM 4116 C C . ALA B 1 105 ? -10.5 -32.156 -15.797 1 98.25 105 ALA B C 1
ATOM 4118 O O . ALA B 1 105 ? -11 -32.656 -16.812 1 98.25 105 ALA B O 1
ATOM 4119 N N . ARG B 1 106 ? -9.43 -31.422 -15.844 1 98 106 ARG B N 1
ATOM 4120 C CA . ARG B 1 106 ? -8.844 -31.016 -17.125 1 98 106 ARG B CA 1
ATOM 4121 C C . ARG B 1 106 ? -7.641 -31.891 -17.469 1 98 106 ARG B C 1
ATOM 4123 O O . ARG B 1 106 ? -7.113 -31.812 -18.578 1 98 106 ARG B O 1
ATOM 4130 N N . HIS B 1 107 ? -7.184 -32.688 -16.516 1 98.19 107 HIS B N 1
ATOM 4131 C CA . HIS B 1 107 ? -6.055 -33.594 -16.766 1 98.19 107 HIS B CA 1
ATOM 4132 C C . HIS B 1 107 ? -6.422 -34.656 -17.781 1 98.19 107 HIS B C 1
ATOM 4134 O O . HIS B 1 107 ? -7.441 -35.344 -17.625 1 98.19 107 HIS B O 1
ATOM 4140 N N . PRO B 1 108 ? -5.59 -34.812 -18.797 1 96.25 108 PRO B N 1
ATOM 4141 C CA . PRO B 1 108 ? -5.977 -35.719 -19.891 1 96.25 108 PRO B CA 1
ATOM 4142 C C . PRO B 1 108 ? -6.211 -37.156 -19.438 1 96.25 108 PRO B C 1
ATOM 4144 O O . PRO B 1 108 ? -7.035 -37.844 -20.016 1 96.25 108 PRO B O 1
ATOM 4147 N N . PHE B 1 109 ? -5.547 -37.594 -18.406 1 96.25 109 PHE B N 1
ATOM 4148 C CA . PHE B 1 109 ? -5.664 -39 -17.953 1 96.25 109 PHE B CA 1
ATOM 4149 C C . PHE B 1 109 ? -6.711 -39.094 -16.844 1 96.25 109 PHE B C 1
ATOM 4151 O O . PHE B 1 109 ? -7.445 -40.094 -16.797 1 96.25 109 PHE B O 1
ATOM 4158 N N . PHE B 1 110 ? -6.836 -38.094 -16.016 1 97.81 110 PHE B N 1
ATOM 4159 C CA . PHE B 1 110 ? -7.82 -38.125 -14.938 1 97.81 110 PHE B CA 1
ATOM 4160 C C . PHE B 1 110 ? -9.234 -38 -15.484 1 97.81 110 PHE B C 1
ATOM 4162 O O . PHE B 1 110 ? -10.148 -38.688 -15.031 1 97.81 110 PHE B O 1
ATOM 4169 N N . SER B 1 111 ? -9.414 -37.125 -16.438 1 96.75 111 SER B N 1
ATOM 4170 C CA . SER B 1 111 ? -10.727 -36.75 -16.922 1 96.75 111 SER B CA 1
ATOM 4171 C C . SER B 1 111 ? -11.5 -37.938 -17.469 1 96.75 111 SER B C 1
ATOM 4173 O O . SER B 1 111 ? -12.734 -37.906 -17.5 1 96.75 111 SER B O 1
ATOM 4175 N N . GLU B 1 112 ? -10.805 -38.969 -17.875 1 93.31 112 GLU B N 1
ATOM 4176 C CA . GLU B 1 112 ? -11.43 -40.125 -18.5 1 93.31 112 GLU B CA 1
ATOM 4177 C C . GLU B 1 112 ? -11.68 -41.219 -17.484 1 93.31 112 GLU B C 1
ATOM 4179 O O . GLU B 1 112 ? -12.266 -42.281 -17.812 1 93.31 112 GLU B O 1
ATOM 4184 N N . ASP B 1 113 ? -11.32 -41 -16.328 1 96.12 113 ASP B N 1
ATOM 4185 C CA . ASP B 1 113 ? -11.359 -42.062 -15.328 1 96.12 113 ASP B CA 1
ATOM 4186 C C . ASP B 1 113 ? -12.734 -42.125 -14.656 1 96.12 113 ASP B C 1
ATOM 4188 O O . ASP B 1 113 ? -13.359 -41.094 -14.406 1 96.12 113 ASP B O 1
ATOM 4192 N N . GLU B 1 114 ? -13.172 -43.312 -14.273 1 95.69 114 GLU B N 1
ATOM 4193 C CA . GLU B 1 114 ? -14.469 -43.531 -13.648 1 95.69 114 GLU B CA 1
ATOM 4194 C C . GLU B 1 114 ? -14.555 -42.906 -12.273 1 95.69 114 GLU B C 1
ATOM 4196 O O . GLU B 1 114 ? -15.625 -42.438 -11.859 1 95.69 114 GLU B O 1
ATOM 4201 N N . LEU B 1 115 ? -13.477 -42.906 -11.586 1 97.31 115 LEU B N 1
ATOM 4202 C CA . LEU B 1 115 ? -13.438 -42.281 -10.266 1 97.31 115 LEU B CA 1
ATOM 4203 C C . LEU B 1 115 ? -13.805 -40.781 -10.344 1 97.31 115 LEU B C 1
ATOM 4205 O O . LEU B 1 115 ? -14.633 -40.312 -9.57 1 97.31 115 LEU B O 1
ATOM 4209 N N . VAL B 1 116 ? -13.227 -40.094 -11.344 1 98 116 VAL B N 1
ATOM 4210 C CA . VAL B 1 116 ? -13.461 -38.656 -11.523 1 98 116 VAL B CA 1
ATOM 4211 C C . VAL B 1 116 ? -14.898 -38.406 -11.984 1 98 116 VAL B C 1
ATOM 4213 O O . VAL B 1 116 ? -15.578 -37.531 -11.484 1 98 116 VAL B O 1
ATOM 4216 N N . LYS B 1 117 ? -15.328 -39.25 -12.828 1 97.44 117 LYS B N 1
ATOM 4217 C CA . LYS B 1 117 ? -16.703 -39.156 -13.289 1 97.44 117 LYS B CA 1
ATOM 4218 C C . LYS B 1 117 ? -17.688 -39.312 -12.125 1 97.44 117 LYS B C 1
ATOM 4220 O O . LYS B 1 117 ? -18.656 -38.562 -12.016 1 97.44 117 LYS B O 1
ATOM 4225 N N . THR B 1 118 ? -17.422 -40.281 -11.289 1 97.75 118 THR B N 1
ATOM 4226 C CA . THR B 1 118 ? -18.297 -40.531 -10.148 1 97.75 118 THR B CA 1
ATOM 4227 C C . THR B 1 118 ? -18.344 -39.344 -9.219 1 97.75 118 THR B C 1
ATOM 4229 O O . THR B 1 118 ? -19.422 -38.906 -8.797 1 97.75 118 THR B O 1
ATOM 4232 N N . PHE B 1 119 ? -17.266 -38.781 -8.945 1 98.38 119 PHE B N 1
ATOM 4233 C CA . PHE B 1 119 ? -17.203 -37.625 -8.055 1 98.38 119 PHE B CA 1
ATOM 4234 C C . PHE B 1 119 ? -18 -36.469 -8.617 1 98.38 119 PHE B C 1
ATOM 4236 O O . PHE B 1 119 ? -18.688 -35.75 -7.879 1 98.38 119 PHE B O 1
ATOM 4243 N N . LEU B 1 120 ? -17.922 -36.219 -9.945 1 98.19 120 LEU B N 1
ATOM 4244 C CA . LEU B 1 120 ? -18.484 -35.031 -10.578 1 98.19 120 LEU B CA 1
ATOM 4245 C C . LEU B 1 120 ? -19.969 -35.25 -10.898 1 98.19 120 LEU B C 1
ATOM 4247 O O . LEU B 1 120 ? -20.688 -34.281 -11.156 1 98.19 120 LEU B O 1
ATOM 4251 N N . THR B 1 121 ? -20.422 -36.5 -10.82 1 97.94 121 THR B N 1
ATOM 4252 C CA . THR B 1 121 ? -21.75 -36.688 -11.383 1 97.94 121 THR B CA 1
ATOM 4253 C C . THR B 1 121 ? -22.656 -37.406 -10.391 1 97.94 121 THR B C 1
ATOM 4255 O O . THR B 1 121 ? -23.875 -37.312 -10.477 1 97.94 121 THR B O 1
ATOM 4258 N N . PHE B 1 122 ? -22.125 -38.156 -9.516 1 97.94 122 PHE B N 1
ATOM 4259 C CA . PHE B 1 122 ? -22.953 -39 -8.641 1 97.94 122 PHE B CA 1
ATOM 4260 C C . PHE B 1 122 ? -23.703 -38.125 -7.633 1 97.94 122 PHE B C 1
ATOM 4262 O O . PHE B 1 122 ? -23.094 -37.406 -6.836 1 97.94 122 PHE B O 1
ATOM 4269 N N . ASN B 1 123 ? -24.938 -38.188 -7.543 1 94.88 123 ASN B N 1
ATOM 4270 C CA . ASN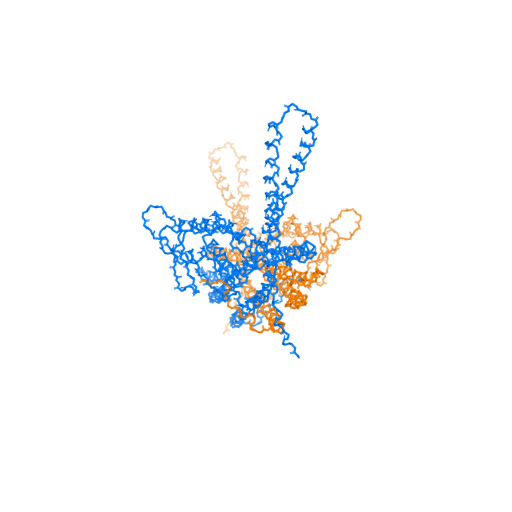 B 1 123 ? -25.781 -37.312 -6.703 1 94.88 123 ASN B CA 1
ATOM 4271 C C . ASN B 1 123 ? -26.266 -38.062 -5.461 1 94.88 123 ASN B C 1
ATOM 4273 O O . ASN B 1 123 ? -27 -37.5 -4.648 1 94.88 123 ASN B O 1
ATOM 4277 N N . GLY B 1 124 ? -25.828 -39.156 -5.191 1 91 124 GLY B N 1
ATOM 4278 C CA . GLY B 1 124 ? -26.25 -39.906 -4.02 1 91 124 GLY B CA 1
ATOM 4279 C C . GLY B 1 124 ? -25.5 -39.5 -2.758 1 91 124 GLY B C 1
ATOM 4280 O O . GLY B 1 124 ? -24.469 -38.844 -2.826 1 91 124 GLY B O 1
ATOM 4281 N N . SER B 1 125 ? -26.016 -39.844 -1.529 1 88.81 125 SER B N 1
ATOM 4282 C CA . SER B 1 125 ? -25.438 -39.5 -0.235 1 88.81 125 SER B CA 1
ATOM 4283 C C . SER B 1 125 ? -24.234 -40.406 0.085 1 88.81 125 SER B C 1
ATOM 4285 O O . SER B 1 125 ? -23.422 -40.062 0.947 1 88.81 125 SER B O 1
ATOM 4287 N N . ASP B 1 126 ? -24.047 -41.438 -0.614 1 94.81 126 ASP B N 1
ATOM 4288 C CA . ASP B 1 126 ? -22.984 -42.406 -0.325 1 94.81 126 ASP B CA 1
ATOM 4289 C C . ASP B 1 126 ? -21.875 -42.312 -1.354 1 94.81 126 ASP B C 1
ATOM 4291 O O . ASP B 1 126 ? -21.375 -43.312 -1.837 1 94.81 126 ASP B O 1
ATOM 4295 N N . VAL B 1 127 ? -21.516 -41.156 -1.715 1 96.38 127 VAL B N 1
ATOM 4296 C CA . VAL B 1 127 ? -20.531 -40.938 -2.764 1 96.38 127 VAL B CA 1
ATOM 4297 C C . VAL B 1 127 ? -19.188 -41.531 -2.344 1 96.38 127 VAL B C 1
ATOM 4299 O O . VAL B 1 127 ? -18.453 -42.062 -3.174 1 96.38 127 VAL B O 1
ATOM 4302 N N . GLN B 1 128 ? -18.812 -41.5 -1.089 1 97.44 128 GLN B N 1
ATOM 4303 C CA . GLN B 1 128 ? -17.547 -42.031 -0.609 1 97.44 128 GLN B CA 1
ATOM 4304 C C . GLN B 1 128 ? -17.453 -43.531 -0.826 1 97.44 128 GLN B C 1
ATOM 4306 O O . GLN B 1 128 ? -16.422 -44.031 -1.283 1 97.44 128 GLN B O 1
ATOM 4311 N N . VAL B 1 129 ? -18.531 -44.125 -0.529 1 97.12 129 VAL B N 1
ATOM 4312 C CA . VAL B 1 129 ? -18.578 -45.594 -0.719 1 97.12 129 VAL B CA 1
ATOM 4313 C C . VAL B 1 129 ? -18.484 -45.906 -2.207 1 97.12 129 VAL B C 1
ATOM 4315 O O . VAL B 1 129 ? -17.75 -46.812 -2.602 1 97.12 129 VAL B O 1
ATOM 4318 N N . LYS B 1 130 ? -19.234 -45.219 -2.986 1 96.88 130 LYS B N 1
ATOM 4319 C CA . LYS B 1 130 ? -19.234 -45.438 -4.43 1 96.88 130 LYS B CA 1
ATOM 4320 C C . LYS B 1 130 ? -17.844 -45.219 -5.02 1 96.88 130 LYS B C 1
ATOM 4322 O O . LYS B 1 130 ? -17.422 -45.969 -5.898 1 96.88 130 LYS B O 1
ATOM 4327 N N . MET B 1 131 ? -17.172 -44.219 -4.574 1 97.12 131 MET B N 1
ATOM 4328 C CA . MET B 1 131 ? -15.82 -43.938 -5.051 1 97.12 131 MET B CA 1
ATOM 4329 C C . MET B 1 131 ? -14.852 -45.062 -4.629 1 97.12 131 MET B C 1
ATOM 4331 O O . MET B 1 131 ? -14.031 -45.5 -5.43 1 97.12 131 MET B O 1
ATOM 4335 N N . ARG B 1 132 ? -14.977 -45.5 -3.426 1 96.88 132 ARG B N 1
ATOM 4336 C CA . ARG B 1 132 ? -14.109 -46.562 -2.932 1 96.88 132 ARG B CA 1
ATOM 4337 C C . ARG B 1 132 ? -14.328 -47.875 -3.717 1 96.88 132 ARG B C 1
ATOM 4339 O O . ARG B 1 132 ? -13.375 -48.562 -4.039 1 96.88 132 ARG B O 1
ATOM 4346 N N . ASP B 1 133 ? -15.562 -48.125 -3.967 1 94.44 133 ASP B N 1
ATOM 4347 C CA . ASP B 1 133 ? -15.906 -49.312 -4.75 1 94.44 133 ASP B CA 1
ATOM 4348 C C . ASP B 1 133 ? -15.32 -49.219 -6.156 1 94.44 133 ASP B C 1
ATOM 4350 O O . ASP B 1 133 ? -14.781 -50.188 -6.668 1 94.44 133 ASP B O 1
ATOM 4354 N N . ALA B 1 134 ? -15.43 -48.094 -6.727 1 91 134 ALA B N 1
ATOM 4355 C CA . ALA B 1 134 ? -14.875 -47.875 -8.062 1 91 134 ALA B CA 1
ATOM 4356 C C . ALA B 1 134 ? -13.359 -48.062 -8.062 1 91 134 ALA B C 1
ATOM 4358 O O . ALA B 1 134 ? -12.812 -48.688 -8.969 1 91 134 ALA B O 1
ATOM 4359 N N . CYS B 1 135 ? -12.711 -47.562 -7.102 1 92.38 135 CYS B N 1
ATOM 4360 C CA . CYS B 1 135 ? -11.258 -47.656 -7.004 1 92.38 135 CYS B CA 1
ATOM 4361 C C . CYS B 1 135 ? -10.805 -49.094 -6.742 1 92.38 135 CYS B C 1
ATOM 4363 O O . CYS B 1 135 ? -9.812 -49.531 -7.312 1 92.38 135 CYS B O 1
ATOM 4365 N N . LYS B 1 136 ? -11.531 -49.781 -5.898 1 92.38 136 LYS B N 1
ATOM 4366 C CA . LYS B 1 136 ? -11.195 -51.156 -5.582 1 92.38 136 LYS B CA 1
ATOM 4367 C C . LYS B 1 136 ? -11.312 -52.062 -6.812 1 92.38 136 LYS B C 1
ATOM 4369 O O . LYS B 1 136 ? -10.484 -52.938 -7.027 1 92.38 136 LYS B O 1
ATOM 4374 N N . LYS B 1 137 ? -12.242 -51.844 -7.574 1 91.38 137 LYS B N 1
ATOM 4375 C CA . LYS B 1 137 ? -12.492 -52.656 -8.773 1 91.38 137 LYS B CA 1
ATOM 4376 C C . LYS B 1 137 ? -11.414 -52.406 -9.828 1 91.38 137 LYS B C 1
ATOM 4378 O O . LYS B 1 137 ? -10.977 -53.344 -10.5 1 91.38 137 LYS B O 1
ATOM 4383 N N . MET B 1 138 ? -10.969 -51.25 -10.023 1 91.38 138 MET B N 1
ATOM 4384 C CA . MET B 1 138 ? -10.062 -50.875 -11.102 1 91.38 138 MET B CA 1
ATOM 4385 C C . MET B 1 138 ? -8.609 -51.094 -10.695 1 91.38 138 MET B C 1
ATOM 4387 O O . MET B 1 138 ? -7.785 -51.5 -11.523 1 91.38 138 MET B O 1
ATOM 4391 N N . GLY B 1 139 ? -8.25 -50.875 -9.438 1 91.81 139 GLY B N 1
ATOM 4392 C CA . GLY B 1 139 ? -6.867 -50.875 -9 1 91.81 139 GLY B CA 1
ATOM 4393 C C . GLY B 1 139 ? -6.086 -49.656 -9.453 1 91.81 139 GLY B C 1
ATOM 4394 O O . GLY B 1 139 ? -6.668 -48.688 -9.922 1 91.81 139 GLY B O 1
ATOM 4395 N N . ASP B 1 140 ? -4.789 -49.688 -9.305 1 93.88 140 ASP B N 1
ATOM 4396 C CA . ASP B 1 140 ? -3.994 -48.531 -9.703 1 93.88 140 ASP B CA 1
ATOM 4397 C C . ASP B 1 140 ? -3.76 -48.531 -11.211 1 93.88 140 ASP B C 1
ATOM 4399 O O . ASP B 1 140 ? -3.996 -49.531 -11.891 1 93.88 140 ASP B O 1
ATOM 4403 N N . GLU B 1 141 ? -3.359 -47.469 -11.75 1 95.75 141 GLU B N 1
ATOM 4404 C CA . GLU B 1 141 ? -3.227 -47.219 -13.188 1 95.75 141 GLU B CA 1
ATOM 4405 C C . GLU B 1 141 ? -2.293 -48.25 -13.82 1 95.75 141 GLU B C 1
ATOM 4407 O O . GLU B 1 141 ? -2.494 -48.656 -14.969 1 95.75 141 GLU B O 1
ATOM 4412 N N . PHE B 1 142 ? -1.245 -48.719 -13.047 1 94.88 142 PHE B N 1
ATOM 4413 C CA . PHE B 1 142 ? -0.302 -49.719 -13.547 1 94.88 142 PHE B CA 1
ATOM 4414 C C . PHE B 1 142 ? -1.024 -51 -13.945 1 94.88 142 PHE B C 1
ATOM 4416 O O . PHE B 1 142 ? -0.663 -51.625 -14.938 1 94.88 142 PHE B O 1
ATOM 4423 N N . MET B 1 143 ? -2.043 -51.312 -13.266 1 92.56 143 MET B N 1
ATOM 4424 C CA . MET B 1 143 ? -2.764 -52.594 -13.469 1 92.56 143 MET B CA 1
ATOM 4425 C C . MET B 1 143 ? -3.697 -52.5 -14.664 1 92.56 143 MET B C 1
ATOM 4427 O O . MET B 1 143 ? -4.027 -53.5 -15.281 1 92.56 143 MET B O 1
ATOM 4431 N N . THR B 1 144 ? -4.078 -51.312 -14.984 1 92.38 144 THR B N 1
ATOM 4432 C CA . THR B 1 144 ? -5.125 -51.188 -15.992 1 92.38 144 THR B CA 1
ATOM 4433 C C . THR B 1 144 ? -4.566 -50.562 -17.266 1 92.38 144 THR B C 1
ATOM 4435 O O . THR B 1 144 ? -5.184 -50.656 -18.328 1 92.38 144 THR B O 1
ATOM 4438 N N . ASN B 1 145 ? -3.41 -49.969 -17.219 1 93.12 145 ASN B N 1
ATOM 4439 C CA . ASN B 1 145 ? -2.818 -49.312 -18.391 1 93.12 145 ASN B CA 1
ATOM 4440 C C . ASN B 1 145 ? -2.133 -50.312 -19.312 1 93.12 145 ASN B C 1
ATOM 4442 O O . ASN B 1 145 ? -1.251 -51.062 -18.875 1 93.12 145 ASN B O 1
ATOM 4446 N N . THR B 1 146 ? -2.479 -50.281 -20.531 1 91.06 146 THR B N 1
ATOM 4447 C CA . THR B 1 146 ? -1.999 -51.25 -21.516 1 91.06 146 THR B CA 1
ATOM 4448 C C . THR B 1 146 ? -0.52 -51.031 -21.812 1 91.06 146 THR B C 1
ATOM 4450 O O . THR B 1 146 ? 0.164 -51.938 -22.297 1 91.06 146 THR B O 1
ATOM 4453 N N . MET B 1 147 ? -0.061 -49.875 -21.516 1 91.19 147 MET B N 1
ATOM 4454 C CA . MET B 1 147 ? 1.323 -49.531 -21.828 1 91.19 147 MET B CA 1
ATOM 4455 C C . MET B 1 147 ? 2.242 -49.844 -20.656 1 91.19 147 MET B C 1
ATOM 4457 O O . MET B 1 147 ? 3.467 -49.781 -20.781 1 91.19 147 MET B O 1
ATOM 4461 N N . ALA B 1 148 ? 1.714 -50.156 -19.531 1 92.94 148 ALA B N 1
ATOM 4462 C CA . ALA B 1 148 ? 2.479 -50.281 -18.297 1 92.94 148 ALA B CA 1
ATOM 4463 C C . ALA B 1 148 ? 3.605 -51.312 -18.422 1 92.94 148 ALA B C 1
ATOM 4465 O O . ALA B 1 148 ? 4.746 -51.031 -18.047 1 92.94 148 ALA B O 1
ATOM 4466 N N . THR B 1 149 ? 3.338 -52.438 -19.047 1 92.12 149 THR B N 1
ATOM 4467 C CA . THR B 1 149 ? 4.324 -53.5 -19.125 1 92.12 149 THR B CA 1
ATOM 4468 C C . THR B 1 149 ? 5.281 -53.25 -20.281 1 92.12 149 THR B C 1
ATOM 4470 O O . THR B 1 149 ? 6.348 -53.875 -20.359 1 92.12 149 THR B O 1
ATOM 4473 N N . LEU B 1 150 ? 4.906 -52.375 -21.172 1 94 150 LEU B N 1
ATOM 4474 C CA . LEU B 1 150 ? 5.723 -52.125 -22.344 1 94 150 LEU B CA 1
ATOM 4475 C C . LEU B 1 150 ? 6.488 -50.812 -22.188 1 94 150 LEU B C 1
ATOM 4477 O O . LEU B 1 150 ? 7.211 -50.375 -23.094 1 94 150 LEU B O 1
ATOM 4481 N N . ALA B 1 151 ? 6.363 -50.125 -21.062 1 94.5 151 ALA B N 1
ATOM 4482 C CA . ALA B 1 151 ? 6.883 -48.781 -20.844 1 94.5 151 ALA B CA 1
ATOM 4483 C C . ALA B 1 151 ? 8.375 -48.719 -21.141 1 94.5 151 ALA B C 1
ATOM 4485 O O . ALA B 1 151 ? 8.852 -47.781 -21.75 1 94.5 151 ALA B O 1
ATOM 4486 N N . LYS B 1 152 ? 9.102 -49.719 -20.75 1 93.12 152 LYS B N 1
ATOM 4487 C CA . LYS B 1 152 ? 10.555 -49.75 -20.906 1 93.12 152 LYS B CA 1
ATOM 4488 C C . LYS B 1 152 ? 10.961 -49.594 -22.359 1 93.12 152 LYS B C 1
ATOM 4490 O O . LYS B 1 152 ? 11.953 -48.938 -22.672 1 93.12 152 LYS B O 1
ATOM 4495 N N . ASP B 1 153 ? 10.18 -50.125 -23.25 1 93.62 153 ASP B N 1
ATOM 4496 C CA . ASP B 1 153 ? 10.516 -50.156 -24.672 1 93.62 153 ASP B CA 1
ATOM 4497 C C . ASP B 1 153 ? 10.359 -48.781 -25.297 1 93.62 153 ASP B C 1
ATOM 4499 O O . ASP B 1 153 ? 10.906 -48.5 -26.375 1 93.62 153 ASP B O 1
ATOM 4503 N N . TYR B 1 154 ? 9.664 -47.938 -24.641 1 92.62 154 TYR B N 1
ATOM 4504 C CA . TYR B 1 154 ? 9.375 -46.656 -25.234 1 92.62 154 TYR B CA 1
ATOM 4505 C C . TYR B 1 154 ? 10.258 -45.562 -24.609 1 92.62 154 TYR B C 1
ATOM 4507 O O . TYR B 1 154 ? 10.312 -44.438 -25.109 1 92.62 154 TYR B O 1
ATOM 4515 N N . LEU B 1 155 ? 10.945 -45.906 -23.562 1 93.12 155 LEU B N 1
ATOM 4516 C CA . LEU B 1 155 ? 11.75 -44.938 -22.844 1 93.12 155 LEU B CA 1
ATOM 4517 C C . LEU B 1 155 ? 13.102 -44.75 -23.531 1 93.12 155 LEU B C 1
ATOM 4519 O O . LEU B 1 155 ? 13.766 -45.719 -23.891 1 93.12 155 LEU B O 1
ATOM 4523 N N . PRO B 1 156 ? 13.453 -43.5 -23.734 1 89.38 156 PRO B N 1
ATOM 4524 C CA . PRO B 1 156 ? 14.805 -43.281 -24.25 1 89.38 156 PRO B CA 1
ATOM 4525 C C . PRO B 1 156 ? 15.891 -43.688 -23.266 1 89.38 156 PRO B C 1
ATOM 4527 O O . PRO B 1 156 ? 15.648 -43.75 -22.062 1 89.38 156 PRO B O 1
ATOM 4530 N N . ALA B 1 157 ? 17.062 -43.844 -23.781 1 90.06 157 ALA B N 1
ATOM 4531 C CA . ALA B 1 157 ? 18.172 -44.344 -22.969 1 90.06 157 ALA B CA 1
ATOM 4532 C C . ALA B 1 157 ? 18.609 -43.281 -21.938 1 90.06 157 ALA B C 1
ATOM 4534 O O . ALA B 1 157 ? 19.078 -43.656 -20.859 1 90.06 157 ALA B O 1
ATOM 4535 N N . ASP B 1 158 ? 18.438 -42.125 -22.203 1 89.69 158 ASP B N 1
ATOM 4536 C CA . ASP B 1 158 ? 18.891 -41.062 -21.328 1 89.69 158 ASP B CA 1
ATOM 4537 C C . ASP B 1 158 ? 17.734 -40.438 -20.531 1 89.69 158 ASP B C 1
ATOM 4539 O O . ASP B 1 158 ? 17.734 -39.25 -20.219 1 89.69 158 ASP B O 1
ATOM 4543 N N . ILE B 1 159 ? 16.734 -41.25 -20.266 1 89.31 159 ILE B N 1
ATOM 4544 C CA . ILE B 1 159 ? 15.5 -40.781 -19.641 1 89.31 159 ILE B CA 1
ATOM 4545 C C . ILE B 1 159 ? 15.797 -40.188 -18.266 1 89.31 159 ILE B C 1
ATOM 4547 O O . ILE B 1 159 ? 15.18 -39.219 -17.859 1 89.31 159 ILE B O 1
ATOM 4551 N N . GLN B 1 160 ? 16.703 -40.812 -17.562 1 87.5 160 GLN B N 1
ATOM 4552 C CA . GLN B 1 160 ? 17.047 -40.312 -16.234 1 87.5 160 GLN B CA 1
ATOM 4553 C C . GLN B 1 160 ? 17.672 -38.938 -16.281 1 87.5 160 GLN B C 1
ATOM 4555 O O . GLN B 1 160 ? 17.359 -38.062 -15.453 1 87.5 160 GLN B O 1
ATOM 4560 N N . ALA B 1 161 ? 18.516 -38.688 -17.219 1 88.81 161 ALA B N 1
ATOM 4561 C CA . ALA B 1 161 ? 19.141 -37.406 -17.391 1 88.81 161 ALA B CA 1
ATOM 4562 C C . ALA B 1 161 ? 18.125 -36.344 -17.828 1 88.81 161 ALA B C 1
ATOM 4564 O O . ALA B 1 161 ? 18.156 -35.219 -17.359 1 88.81 161 ALA B O 1
ATOM 4565 N N . GLN B 1 162 ? 17.219 -36.75 -18.672 1 88.12 162 GLN B N 1
ATOM 4566 C CA . GLN B 1 162 ? 16.156 -35.844 -19.125 1 88.12 162 GLN B CA 1
ATOM 4567 C C . GLN B 1 162 ? 15.25 -35.438 -17.969 1 88.12 162 GLN B C 1
ATOM 4569 O O . GLN B 1 162 ? 14.891 -34.281 -17.828 1 88.12 162 GLN B O 1
ATOM 4574 N N . PHE B 1 163 ? 14.984 -36.438 -17.234 1 89.5 163 PHE B N 1
ATOM 4575 C CA . PHE B 1 163 ? 14.133 -36.188 -16.078 1 89.5 163 PHE B CA 1
ATOM 4576 C C . PHE B 1 163 ? 14.797 -35.219 -15.102 1 89.5 163 PHE B C 1
ATOM 4578 O O . PHE B 1 163 ? 14.172 -34.281 -14.633 1 89.5 163 PHE B O 1
ATOM 4585 N N . SER B 1 164 ? 16.047 -35.406 -14.82 1 90.44 164 SER B N 1
ATOM 4586 C CA . SER B 1 164 ? 16.766 -34.562 -13.883 1 90.44 164 SER B CA 1
ATOM 4587 C C . SER B 1 164 ? 16.828 -33.125 -14.383 1 90.44 164 SER B C 1
ATOM 4589 O O . SER B 1 164 ? 16.641 -32.188 -13.609 1 90.44 164 SER B O 1
ATOM 4591 N N . SER B 1 165 ? 17.078 -32.969 -15.633 1 89.75 165 SER B N 1
ATOM 4592 C CA . SER B 1 165 ? 17.141 -31.625 -16.234 1 89.75 165 SER B CA 1
ATOM 4593 C C . SER B 1 165 ? 15.789 -30.922 -16.188 1 89.75 165 SER B C 1
ATOM 4595 O O . SER B 1 165 ? 15.703 -29.75 -15.852 1 89.75 165 SER B O 1
ATOM 4597 N N . SER B 1 166 ? 14.734 -31.672 -16.516 1 90.44 166 SER B N 1
ATOM 4598 C CA . SER B 1 166 ? 13.391 -31.094 -16.516 1 90.44 166 SER B CA 1
ATOM 4599 C C . SER B 1 166 ? 12.953 -30.734 -15.094 1 90.44 166 SER B C 1
ATOM 4601 O O . SER B 1 166 ? 12.328 -29.688 -14.883 1 90.44 166 SER B O 1
ATOM 4603 N N . ARG B 1 167 ? 13.297 -31.594 -14.258 1 92.5 167 ARG B N 1
ATOM 4604 C CA . ARG B 1 167 ? 12.938 -31.344 -12.859 1 92.5 167 ARG B CA 1
ATOM 4605 C C . ARG B 1 167 ? 13.562 -30.047 -12.359 1 92.5 167 ARG B C 1
ATOM 4607 O O . ARG B 1 167 ? 12.898 -29.25 -11.68 1 92.5 167 ARG B O 1
ATOM 4614 N N . GLU B 1 168 ? 14.805 -29.812 -12.68 1 91.88 168 GLU B N 1
ATOM 4615 C CA . GLU B 1 168 ? 15.492 -28.594 -12.266 1 91.88 168 GLU B CA 1
ATOM 4616 C C . GLU B 1 168 ? 14.867 -27.375 -12.906 1 91.88 168 GLU B C 1
ATOM 4618 O O . GLU B 1 168 ? 14.641 -26.359 -12.234 1 91.88 168 GLU B O 1
ATOM 4623 N N . LEU B 1 169 ? 14.594 -27.469 -14.141 1 91.25 169 LEU B N 1
ATOM 4624 C CA . LEU B 1 169 ? 13.961 -26.375 -14.859 1 91.25 169 LEU B CA 1
ATOM 4625 C C . LEU B 1 169 ? 12.609 -26.031 -14.25 1 91.25 169 LEU B C 1
ATOM 4627 O O . LEU B 1 169 ? 12.312 -24.859 -13.992 1 91.25 169 LEU B O 1
ATOM 4631 N N . ILE B 1 170 ? 11.836 -27.031 -14.039 1 94.31 170 ILE B N 1
ATOM 4632 C CA . ILE B 1 170 ? 10.492 -26.828 -13.516 1 94.31 170 ILE B CA 1
ATOM 4633 C C . ILE B 1 170 ? 10.57 -26.281 -12.094 1 94.31 170 ILE B C 1
ATOM 4635 O O . ILE B 1 170 ? 9.75 -25.453 -11.695 1 94.31 170 ILE B O 1
ATOM 4639 N N . ARG B 1 171 ? 11.578 -26.75 -11.391 1 95.25 171 ARG B N 1
ATOM 4640 C CA . ARG B 1 171 ? 11.797 -26.188 -10.055 1 95.25 171 ARG B CA 1
ATOM 4641 C C . ARG B 1 171 ? 12.062 -24.688 -10.125 1 95.25 171 ARG B C 1
ATOM 4643 O O . ARG B 1 171 ? 11.523 -23.922 -9.328 1 95.25 171 ARG B O 1
ATOM 4650 N N . ASN B 1 172 ? 12.867 -24.25 -11.008 1 94.19 172 ASN B N 1
ATOM 4651 C CA . ASN B 1 172 ? 13.156 -22.828 -11.195 1 94.19 172 ASN B CA 1
ATOM 4652 C C . ASN B 1 172 ? 11.906 -22.047 -11.578 1 94.19 172 ASN B C 1
ATOM 4654 O O . ASN B 1 172 ? 11.664 -20.953 -11.062 1 94.19 172 ASN B O 1
ATOM 4658 N N . ILE B 1 173 ? 11.172 -22.625 -12.461 1 94.94 173 ILE B N 1
ATOM 4659 C CA . ILE B 1 173 ? 9.922 -22 -12.875 1 94.94 173 ILE B CA 1
ATOM 4660 C C . ILE B 1 173 ? 8.992 -21.859 -11.664 1 94.94 173 ILE B C 1
ATOM 4662 O O . ILE B 1 173 ? 8.406 -20.797 -11.453 1 94.94 173 ILE B O 1
ATOM 4666 N N . HIS B 1 174 ? 8.945 -22.906 -10.914 1 97.5 174 HIS B N 1
ATOM 4667 C CA . HIS B 1 174 ? 8.117 -22.906 -9.711 1 97.5 174 HIS B CA 1
ATOM 4668 C C . HIS B 1 174 ? 8.539 -21.781 -8.766 1 97.5 174 HIS B C 1
ATOM 4670 O O . HIS B 1 174 ? 7.691 -21.031 -8.273 1 97.5 174 HIS B O 1
ATOM 4676 N N . ASN B 1 175 ? 9.797 -21.609 -8.531 1 96.88 175 ASN B N 1
ATOM 4677 C CA . ASN B 1 175 ? 10.32 -20.562 -7.648 1 96.88 175 ASN B CA 1
ATOM 4678 C C . ASN B 1 175 ? 9.992 -19.172 -8.172 1 96.88 175 ASN B C 1
ATOM 4680 O O . ASN B 1 175 ? 9.57 -18.297 -7.41 1 96.88 175 ASN B O 1
ATOM 4684 N N . SER B 1 176 ? 10.164 -19 -9.398 1 96.38 176 SER B N 1
ATOM 4685 C CA . SER B 1 176 ? 9.891 -17.719 -10.016 1 96.38 176 SER B CA 1
ATOM 4686 C C . SER B 1 176 ? 8.414 -17.359 -9.914 1 96.38 176 SER B C 1
ATOM 4688 O O . SER B 1 176 ? 8.062 -16.234 -9.539 1 96.38 176 SER B O 1
ATOM 4690 N N . PHE B 1 177 ? 7.609 -18.312 -10.203 1 97.81 177 PHE B N 1
ATOM 4691 C CA . PHE B 1 177 ? 6.176 -18.047 -10.18 1 97.81 177 PHE B CA 1
ATOM 4692 C C . PHE B 1 177 ? 5.695 -17.812 -8.758 1 97.81 177 PHE B C 1
ATOM 4694 O O . PHE B 1 177 ? 4.746 -17.047 -8.539 1 97.81 177 PHE B O 1
ATOM 4701 N N . HIS B 1 178 ? 6.336 -18.438 -7.836 1 98.25 178 HIS B N 1
ATOM 4702 C CA . HIS B 1 178 ? 6.016 -18.156 -6.441 1 98.25 178 HIS B CA 1
ATOM 4703 C C . HIS B 1 178 ? 6.289 -16.688 -6.094 1 98.25 178 HIS B C 1
ATOM 4705 O O . HIS B 1 178 ? 5.457 -16.031 -5.469 1 98.25 178 HIS B O 1
ATOM 4711 N N . LYS B 1 179 ? 7.367 -16.188 -6.504 1 98.06 179 LYS B N 1
ATOM 4712 C CA . LYS B 1 179 ? 7.723 -14.797 -6.262 1 98.06 179 LYS B CA 1
ATOM 4713 C C . LYS B 1 179 ? 6.766 -13.852 -6.98 1 98.06 179 LYS B C 1
ATOM 4715 O O . LYS B 1 179 ? 6.332 -12.852 -6.41 1 98.06 179 LYS B O 1
ATOM 4720 N N . LEU B 1 180 ? 6.465 -14.164 -8.203 1 98 180 LEU B N 1
ATOM 4721 C CA . LEU B 1 180 ? 5.527 -13.352 -8.977 1 98 180 LEU B CA 1
ATOM 4722 C C . LEU B 1 180 ? 4.168 -13.289 -8.289 1 98 180 LEU B C 1
ATOM 4724 O O . LEU B 1 180 ? 3.574 -12.211 -8.172 1 98 180 LEU B O 1
ATOM 4728 N N . ARG B 1 181 ? 3.768 -14.445 -7.852 1 98.5 181 ARG B N 1
ATOM 4729 C CA . ARG B 1 181 ? 2.477 -14.523 -7.176 1 98.5 181 ARG B CA 1
ATOM 4730 C C . ARG B 1 181 ? 2.477 -13.688 -5.898 1 98.5 181 ARG B C 1
ATOM 4732 O O . ARG B 1 181 ? 1.521 -12.961 -5.629 1 98.5 181 ARG B O 1
ATOM 4739 N N . ASP B 1 182 ? 3.48 -13.703 -5.137 1 98.06 182 ASP B N 1
ATOM 4740 C CA . ASP B 1 182 ? 3.576 -12.938 -3.9 1 98.06 182 ASP B CA 1
ATOM 4741 C C . ASP B 1 182 ? 3.48 -11.438 -4.172 1 98.06 182 ASP B C 1
ATOM 4743 O O . ASP B 1 182 ? 2.781 -10.719 -3.457 1 98.06 182 ASP B O 1
ATOM 4747 N N . ARG B 1 183 ? 4.184 -11.039 -5.141 1 97.69 183 ARG B N 1
ATOM 4748 C CA . ARG B 1 183 ? 4.164 -9.617 -5.496 1 97.69 183 ARG B CA 1
ATOM 4749 C C . ARG B 1 183 ? 2.785 -9.195 -5.984 1 97.69 183 ARG B C 1
ATOM 4751 O O . ARG B 1 183 ? 2.281 -8.141 -5.598 1 97.69 183 ARG B O 1
ATOM 4758 N N . ALA B 1 184 ? 2.211 -10.016 -6.84 1 97.44 184 ALA B N 1
ATOM 4759 C CA . ALA B 1 184 ? 0.882 -9.711 -7.363 1 97.44 184 ALA B CA 1
ATOM 4760 C C . ALA B 1 184 ? -0.147 -9.633 -6.238 1 97.44 184 ALA B C 1
ATOM 4762 O O . ALA B 1 184 ? -1.008 -8.75 -6.238 1 97.44 184 ALA B O 1
ATOM 4763 N N . GLU B 1 185 ? -0.054 -10.531 -5.332 1 97.25 185 GLU B N 1
ATOM 4764 C CA . GLU B 1 185 ? -0.973 -10.555 -4.199 1 97.25 185 GLU B CA 1
ATOM 4765 C C . GLU B 1 185 ? -0.828 -9.297 -3.342 1 97.25 185 GLU B C 1
ATOM 4767 O O . GLU B 1 185 ? -1.824 -8.711 -2.922 1 97.25 185 GLU B O 1
ATOM 4772 N N . LYS B 1 186 ? 0.37 -8.93 -3.096 1 97.5 186 LYS B N 1
ATOM 4773 C CA . LYS B 1 186 ? 0.625 -7.723 -2.311 1 97.5 186 LYS B CA 1
ATOM 4774 C C . LYS B 1 186 ? 0.074 -6.484 -3.012 1 97.5 186 LYS B C 1
ATOM 4776 O O . LYS B 1 186 ? -0.516 -5.613 -2.369 1 97.5 186 LYS B O 1
ATOM 4781 N N . MET B 1 187 ? 0.298 -6.367 -4.227 1 96.38 187 MET B N 1
ATOM 4782 C CA . MET B 1 187 ? -0.187 -5.223 -4.992 1 96.38 187 MET B CA 1
ATOM 4783 C C . MET B 1 187 ? -1.71 -5.164 -4.98 1 96.38 187 MET B C 1
ATOM 4785 O O . MET B 1 187 ? -2.293 -4.086 -4.852 1 96.38 187 MET B O 1
ATOM 4789 N N . ALA B 1 188 ? -2.324 -6.332 -5.145 1 96.12 188 ALA B N 1
ATOM 4790 C CA . ALA B 1 188 ? -3.783 -6.379 -5.09 1 96.12 188 ALA B CA 1
ATOM 4791 C C . ALA B 1 188 ? -4.297 -5.934 -3.723 1 96.12 188 ALA B C 1
ATOM 4793 O O . ALA B 1 188 ? -5.262 -5.172 -3.633 1 96.12 188 ALA B O 1
ATOM 4794 N N . GLU B 1 189 ? -3.65 -6.383 -2.682 1 96.12 189 GLU B N 1
ATOM 4795 C CA . GLU B 1 189 ? -4.027 -6 -1.325 1 96.12 189 GLU B CA 1
ATOM 4796 C C . GLU B 1 189 ? -3.85 -4.5 -1.103 1 96.12 189 GLU B C 1
ATOM 4798 O O . GLU B 1 189 ? -4.703 -3.85 -0.499 1 96.12 189 GLU B O 1
ATOM 4803 N N . ARG B 1 190 ? -2.762 -3.967 -1.557 1 96.19 190 ARG B N 1
ATOM 4804 C CA . ARG B 1 190 ? -2.492 -2.541 -1.406 1 96.19 190 ARG B CA 1
ATOM 4805 C C . ARG B 1 190 ? -3.531 -1.706 -2.146 1 96.19 190 ARG B C 1
ATOM 4807 O O . ARG B 1 190 ? -3.895 -0.618 -1.696 1 96.19 190 ARG B O 1
ATOM 4814 N N . SER B 1 191 ? -3.955 -2.203 -3.303 1 95.5 191 SER B N 1
ATOM 4815 C CA . SER B 1 191 ? -5.012 -1.508 -4.027 1 95.5 191 SER B CA 1
ATOM 4816 C C . SER B 1 191 ? -6.273 -1.382 -3.18 1 95.5 191 SER B C 1
ATOM 4818 O O . SER B 1 191 ? -6.895 -0.318 -3.137 1 95.5 191 SER B O 1
ATOM 4820 N N . LYS B 1 192 ? -6.602 -2.391 -2.471 1 95.88 192 LYS B N 1
ATOM 4821 C CA . LYS B 1 192 ? -7.777 -2.371 -1.605 1 95.88 192 LYS B CA 1
ATOM 4822 C C . LYS B 1 192 ? -7.566 -1.442 -0.412 1 95.88 192 LYS B C 1
ATOM 4824 O O . LYS B 1 192 ? -8.484 -0.722 -0.011 1 95.88 192 LYS B O 1
ATOM 4829 N N . GLU B 1 193 ? -6.379 -1.483 0.108 1 96.56 193 GLU B N 1
ATOM 4830 C CA . GLU B 1 193 ? -6.055 -0.599 1.223 1 96.56 193 GLU B CA 1
ATOM 4831 C C . GLU B 1 193 ? -6.109 0.866 0.798 1 96.56 193 GLU B C 1
ATOM 4833 O O . GLU B 1 193 ? -6.59 1.718 1.548 1 96.56 193 GLU B O 1
ATOM 4838 N N . ASN B 1 194 ? -5.555 1.141 -0.339 1 96.56 194 ASN B N 1
ATOM 4839 C CA . ASN B 1 194 ? -5.625 2.496 -0.876 1 96.56 194 ASN B CA 1
ATOM 4840 C C . ASN B 1 194 ? -7.066 2.959 -1.046 1 96.56 194 ASN B C 1
ATOM 4842 O O . ASN B 1 194 ? -7.391 4.113 -0.769 1 96.56 194 ASN B O 1
ATOM 4846 N N . ALA B 1 195 ? -7.871 2.033 -1.552 1 97.25 195 ALA B N 1
ATOM 4847 C CA . ALA B 1 195 ? -9.289 2.346 -1.714 1 97.25 195 ALA B CA 1
ATOM 4848 C C . ALA B 1 195 ? -9.922 2.73 -0.38 1 97.25 195 ALA B C 1
ATOM 4850 O O . ALA B 1 195 ? -10.672 3.709 -0.3 1 97.25 195 ALA B O 1
ATOM 4851 N N . THR B 1 196 ? -9.586 1.996 0.629 1 97.75 196 THR B N 1
ATOM 4852 C CA . THR B 1 196 ? -10.109 2.268 1.962 1 97.75 196 THR B CA 1
ATOM 4853 C C . THR B 1 196 ? -9.648 3.633 2.461 1 97.75 196 THR B C 1
ATOM 4855 O O . THR B 1 196 ? -10.438 4.402 3.004 1 97.75 196 THR B O 1
ATOM 4858 N N . ASP B 1 197 ? -8.414 3.945 2.285 1 97.69 197 ASP B N 1
ATOM 4859 C CA . ASP B 1 197 ? -7.871 5.219 2.742 1 97.69 197 ASP B CA 1
ATOM 4860 C C . ASP B 1 197 ? -8.477 6.387 1.969 1 97.69 197 ASP B C 1
ATOM 4862 O O . ASP B 1 197 ? -8.719 7.453 2.537 1 97.69 197 ASP B O 1
ATOM 4866 N N . LEU B 1 198 ? -8.664 6.215 0.669 1 97.75 198 LEU B N 1
ATOM 4867 C CA . LEU B 1 198 ? -9.305 7.25 -0.13 1 97.75 198 LEU B CA 1
ATOM 4868 C C . LEU B 1 198 ? -10.719 7.531 0.375 1 97.75 198 LEU B C 1
ATOM 4870 O O . LEU B 1 198 ? -11.125 8.688 0.479 1 97.75 198 LEU B O 1
ATOM 4874 N N . LEU B 1 199 ? -11.414 6.469 0.701 1 97.88 199 LEU B N 1
ATOM 4875 C CA . LEU B 1 199 ? -12.766 6.621 1.236 1 97.88 199 LEU B CA 1
ATOM 4876 C C . LEU B 1 199 ? -12.742 7.387 2.555 1 97.88 199 LEU B C 1
ATOM 4878 O O . LEU B 1 199 ? -13.539 8.305 2.758 1 97.88 199 LEU B O 1
ATOM 4882 N N . MET B 1 200 ? -11.805 7.004 3.4 1 97.88 200 MET B N 1
ATOM 4883 C CA . MET B 1 200 ? -11.703 7.648 4.707 1 97.88 200 MET B CA 1
ATOM 4884 C C . MET B 1 200 ? -11.25 9.094 4.566 1 97.88 200 MET B C 1
ATOM 4886 O O . MET B 1 200 ? -11.688 9.961 5.328 1 97.88 200 MET B O 1
ATOM 4890 N N . PHE B 1 201 ? -10.398 9.414 3.639 1 97.94 201 PHE B N 1
ATOM 4891 C CA . PHE B 1 201 ? -9.961 10.773 3.354 1 97.94 201 PHE B CA 1
ATOM 4892 C C . PHE B 1 201 ? -11.148 11.648 2.961 1 97.94 201 PHE B C 1
ATOM 4894 O O . PHE B 1 201 ? -11.312 12.75 3.49 1 97.94 201 PHE B O 1
ATOM 4901 N N . GLY B 1 202 ? -11.969 11.102 2.064 1 96.94 202 GLY B N 1
ATOM 4902 C CA . GLY B 1 202 ? -13.164 11.82 1.657 1 96.94 202 GLY B CA 1
ATOM 4903 C C . GLY B 1 202 ? -14.141 12.039 2.795 1 96.94 202 GLY B C 1
ATOM 4904 O O . GLY B 1 202 ? -14.727 13.117 2.92 1 96.94 202 GLY B O 1
ATOM 4905 N N . ARG B 1 203 ? -14.289 11.047 3.602 1 96.75 203 ARG B N 1
ATOM 4906 C CA . ARG B 1 203 ? -15.188 11.172 4.746 1 96.75 203 ARG B CA 1
ATOM 4907 C C . ARG B 1 203 ? -14.711 12.258 5.703 1 96.75 203 ARG B C 1
ATOM 4909 O O . ARG B 1 203 ? -15.516 13.008 6.254 1 96.75 203 ARG B O 1
ATOM 4916 N N . GLU B 1 204 ? -13.398 12.289 5.902 1 96.69 204 GLU B N 1
ATOM 4917 C CA . GLU B 1 204 ? -12.844 13.305 6.793 1 96.69 204 GLU B CA 1
ATOM 4918 C C . GLU B 1 204 ? -13.055 14.711 6.23 1 96.69 204 GLU B C 1
ATOM 4920 O O . GLU B 1 204 ? -13.344 15.648 6.977 1 96.69 204 GLU B O 1
ATOM 4925 N N . LEU B 1 205 ? -12.914 14.898 4.926 1 95.44 205 LEU B N 1
ATOM 4926 C CA . LEU B 1 205 ? -13.203 16.188 4.293 1 95.44 205 LEU B CA 1
ATOM 4927 C C . LEU B 1 205 ? -14.656 16.578 4.508 1 95.44 205 LEU B C 1
ATOM 4929 O O . LEU B 1 205 ? -14.961 17.734 4.789 1 95.44 205 LEU B O 1
ATOM 4933 N N . SER B 1 206 ? -15.5 15.609 4.367 1 94.31 206 SER B N 1
ATOM 4934 C CA . SER B 1 206 ? -16.922 15.859 4.586 1 94.31 206 SER B CA 1
ATOM 4935 C C . SER B 1 206 ? -17.203 16.25 6.031 1 94.31 206 SER B C 1
ATOM 4937 O O . SER B 1 206 ? -18.016 17.141 6.289 1 94.31 206 SER B O 1
ATOM 4939 N N . THR B 1 207 ? -16.531 15.562 6.953 1 94.25 207 THR B N 1
ATOM 4940 C CA . THR B 1 207 ? -16.672 15.891 8.367 1 94.25 207 THR B CA 1
ATOM 4941 C C . THR B 1 207 ? -16.219 17.328 8.641 1 94.25 207 THR B C 1
ATOM 4943 O O . THR B 1 207 ? -16.906 18.078 9.336 1 94.25 207 THR B O 1
ATOM 4946 N N . LEU B 1 208 ? -15.133 17.75 8.023 1 91.31 208 LEU B N 1
ATOM 4947 C CA . LEU B 1 208 ? -14.602 19.109 8.156 1 91.31 208 LEU B CA 1
ATOM 4948 C C . LEU B 1 208 ? -15.57 20.125 7.57 1 91.31 208 LEU B C 1
ATOM 4950 O O . LEU B 1 208 ? -15.781 21.203 8.148 1 91.31 208 LEU B O 1
ATOM 4954 N N . GLY B 1 209 ? -16.141 19.75 6.461 1 89.62 209 GLY B N 1
ATOM 4955 C CA . GLY B 1 209 ? -17.062 20.656 5.785 1 89.62 209 GLY B CA 1
ATOM 4956 C C . GLY B 1 209 ? -18.422 20.75 6.469 1 89.62 209 GLY B C 1
ATOM 4957 O O . GLY B 1 209 ? -19.125 21.75 6.32 1 89.62 209 GLY B O 1
ATOM 4958 N N . SER B 1 210 ? -18.781 19.75 7.238 1 89.5 210 SER B N 1
ATOM 4959 C CA . SER B 1 210 ? -20.094 19.703 7.859 1 89.5 210 SER B CA 1
ATOM 4960 C C . SER B 1 210 ? -20.047 20.188 9.305 1 89.5 210 SER B C 1
ATOM 4962 O O . SER B 1 210 ? -21.062 20.156 10.008 1 89.5 210 SER B O 1
ATOM 4964 N N . ASP B 1 211 ? -18.844 20.578 9.719 1 83.31 211 ASP B N 1
ATOM 4965 C CA . ASP B 1 211 ? -18.719 21.078 11.086 1 83.31 211 ASP B CA 1
ATOM 4966 C C . ASP B 1 211 ? -19.594 22.297 11.305 1 83.31 211 ASP B C 1
ATOM 4968 O O . ASP B 1 211 ? -19.422 23.328 10.641 1 83.31 211 ASP B O 1
ATOM 4972 N N . GLY B 1 212 ? -20.547 22.266 12.164 1 77.38 212 GLY B N 1
ATOM 4973 C CA . GLY B 1 212 ? -21.531 23.297 12.414 1 77.38 212 GLY B CA 1
ATOM 4974 C C . GLY B 1 212 ? -21.047 24.344 13.406 1 77.38 212 GLY B C 1
ATOM 4975 O O . GLY B 1 212 ? -21.812 25.219 13.805 1 77.38 212 GLY B O 1
ATOM 4976 N N . SER B 1 213 ? -19.781 24.266 13.836 1 78.38 213 SER B N 1
ATOM 4977 C CA . SER B 1 213 ? -19.297 25.25 14.797 1 78.38 213 SER B CA 1
ATOM 4978 C C . SER B 1 213 ? -19.312 26.656 14.219 1 78.38 213 SER B C 1
ATOM 4980 O O . SER B 1 213 ? -18.969 26.859 13.055 1 78.38 213 SER B O 1
ATOM 4982 N N . PRO B 1 214 ? -19.875 27.594 15.008 1 76.75 214 PRO B N 1
ATOM 4983 C CA . PRO B 1 214 ? -19.922 28.969 14.508 1 76.75 214 PRO B CA 1
ATOM 4984 C C . PRO B 1 214 ? -18.531 29.516 14.203 1 76.75 214 PRO B C 1
ATOM 4986 O O . PRO B 1 214 ? -17.578 29.219 14.922 1 76.75 214 PRO B O 1
ATOM 4989 N N . ILE B 1 215 ? -18.438 30.125 13.07 1 71.62 215 ILE B N 1
ATOM 4990 C CA . ILE B 1 215 ? -17.188 30.781 12.711 1 71.62 215 ILE B CA 1
ATOM 4991 C C . ILE B 1 215 ? -17.031 32.094 13.492 1 71.62 215 ILE B C 1
ATOM 4993 O O . ILE B 1 215 ? -17.891 32.969 13.398 1 71.62 215 ILE B O 1
ATOM 4997 N N . PRO B 1 216 ? -16.078 32.062 14.336 1 70.5 216 PRO B N 1
ATOM 4998 C CA . PRO B 1 216 ? -15.914 33.281 15.125 1 70.5 216 PRO B CA 1
ATOM 4999 C C . PRO B 1 216 ? -15.758 34.531 14.25 1 70.5 216 PRO B C 1
ATOM 5001 O O . PRO B 1 216 ? -15.336 34.438 13.102 1 70.5 216 PRO B O 1
ATOM 5004 N N . SER B 1 217 ? -16.391 35.688 14.734 1 62.41 217 SER B N 1
ATOM 5005 C CA . SER B 1 217 ? -16.344 36.969 14.039 1 62.41 217 SER B CA 1
ATOM 5006 C C . SER B 1 217 ? -14.93 37.312 13.602 1 62.41 217 SER B C 1
ATOM 5008 O O . SER B 1 217 ? -14.742 38.031 12.617 1 62.41 217 SER B O 1
ATOM 5010 N N . LEU B 1 218 ? -14.102 36.906 14.398 1 58.22 218 LEU B N 1
ATOM 5011 C CA . LEU B 1 218 ? -12.695 37.188 14.164 1 58.22 218 LEU B CA 1
ATOM 5012 C C . LEU B 1 218 ? -12.227 36.562 12.859 1 58.22 218 LEU B C 1
ATOM 5014 O O . LEU B 1 218 ? -11.32 37.094 12.195 1 58.22 218 LEU B O 1
ATOM 5018 N N . ALA B 1 219 ? -12.867 35.375 12.695 1 55.59 219 ALA B N 1
ATOM 5019 C CA . ALA B 1 219 ? -12.555 34.656 11.469 1 55.59 219 ALA B CA 1
ATOM 5020 C C . ALA B 1 219 ? -13.297 35.25 10.273 1 55.59 219 ALA B C 1
ATOM 5022 O O . ALA B 1 219 ? -13.086 34.844 9.133 1 55.59 219 ALA B O 1
ATOM 5023 N N . SER B 1 220 ? -14.344 36.188 10.805 1 48.56 220 SER B N 1
ATOM 5024 C CA . SER B 1 220 ? -15.438 36.562 9.914 1 48.56 220 SER B CA 1
ATOM 5025 C C . SER B 1 220 ? -14.906 37.281 8.68 1 48.56 220 SER B C 1
ATOM 5027 O O . SER B 1 220 ? -15.625 37.406 7.684 1 48.56 220 SER B O 1
ATOM 5029 N N . SER B 1 221 ? -14.023 38.281 9.156 1 45.44 221 SER B N 1
ATOM 5030 C CA . SER B 1 221 ? -13.953 39 7.883 1 45.44 221 SER B CA 1
ATOM 5031 C C . SER B 1 221 ? -13.938 38 6.711 1 45.44 221 SER B C 1
ATOM 5033 O O . SER B 1 221 ? -14.352 38.375 5.602 1 45.44 221 SER B O 1
ATOM 5035 N N . GLN B 1 222 ? -12.734 37.344 6.484 1 48.22 222 GLN B N 1
ATOM 5036 C CA . GLN B 1 222 ? -12.555 36.812 5.133 1 48.22 222 GLN B CA 1
ATOM 5037 C C . GLN B 1 222 ? -13.219 35.469 4.984 1 48.22 222 GLN B C 1
ATOM 5039 O O . GLN B 1 222 ? -12.867 34.5 5.691 1 48.22 222 GLN B O 1
ATOM 5044 N N . SER B 1 223 ? -14.648 35.375 4.742 1 55.12 223 SER B N 1
ATOM 5045 C CA . SER B 1 223 ? -15.633 34.5 4.094 1 55.12 223 SER B CA 1
ATOM 5046 C C . SER B 1 223 ? -14.977 33.25 3.494 1 55.12 223 SER B C 1
ATOM 5048 O O . SER B 1 223 ? -15.648 32.438 2.889 1 55.12 223 SER B O 1
ATOM 5050 N N . THR B 1 224 ? -13.664 33.125 3.885 1 69.88 224 THR B N 1
ATOM 5051 C CA . THR B 1 224 ? -12.953 32.125 3.111 1 69.88 224 THR B CA 1
ATOM 5052 C C . THR B 1 224 ? -13.156 30.734 3.717 1 69.88 224 THR B C 1
ATOM 5054 O O . THR B 1 224 ? -13.305 29.75 2.988 1 69.88 224 THR B O 1
ATOM 5057 N N . TRP B 1 225 ? -13.453 30.734 5.145 1 78.25 225 TRP B N 1
ATOM 5058 C CA . TRP B 1 225 ? -13.586 29.406 5.734 1 78.25 225 TRP B CA 1
ATOM 5059 C C . TRP B 1 225 ? -14.953 28.812 5.438 1 78.25 225 TRP B C 1
ATOM 5061 O O . TRP B 1 225 ? -15.078 27.609 5.195 1 78.25 225 TRP B O 1
ATOM 5071 N N . GLY B 1 226 ? -15.938 29.703 5.496 1 77.5 226 GLY B N 1
ATOM 5072 C CA . GLY B 1 226 ? -17.266 29.219 5.133 1 77.5 226 GLY B CA 1
ATOM 5073 C C . GLY B 1 226 ? -17.328 28.641 3.734 1 77.5 226 GLY B C 1
ATOM 5074 O O . GLY B 1 226 ? -17.906 27.578 3.523 1 77.5 226 GLY B O 1
ATOM 5075 N N . ILE B 1 227 ? -16.672 29.25 2.883 1 78.81 227 ILE B N 1
ATOM 5076 C CA . ILE B 1 227 ? -16.641 28.812 1.493 1 78.81 227 ILE B CA 1
ATOM 5077 C C . ILE B 1 227 ? -15.828 27.516 1.384 1 78.81 227 ILE B C 1
ATOM 5079 O O . ILE B 1 227 ? -16.219 26.594 0.679 1 78.81 227 ILE B O 1
ATOM 5083 N N . LEU B 1 228 ? -14.812 27.484 2.121 1 83.44 228 LEU B N 1
ATOM 5084 C CA . LEU B 1 228 ? -13.961 26.312 2.105 1 83.44 228 LEU B CA 1
ATOM 5085 C C . LEU B 1 228 ? -14.695 25.094 2.67 1 83.44 228 LEU B C 1
ATOM 5087 O O . LEU B 1 228 ? -14.633 24 2.102 1 83.44 228 LEU B O 1
ATOM 5091 N N . ARG B 1 229 ? -15.438 25.359 3.693 1 84.88 229 ARG B N 1
ATOM 5092 C CA . ARG B 1 229 ? -16.188 24.281 4.312 1 84.88 229 ARG B CA 1
ATOM 5093 C C . ARG B 1 229 ? -17.219 23.703 3.342 1 84.88 229 ARG B C 1
ATOM 5095 O O . ARG B 1 229 ? -17.344 22.484 3.219 1 84.88 229 ARG B O 1
ATOM 5102 N N . GLN B 1 230 ? -17.875 24.562 2.635 1 83.69 230 GLN B N 1
ATOM 5103 C CA . GLN B 1 230 ? -18.891 24.125 1.669 1 83.69 230 GLN B CA 1
ATOM 5104 C C . GLN B 1 230 ? -18.234 23.359 0.517 1 83.69 230 GLN B C 1
ATOM 5106 O O . GLN B 1 230 ? -18.797 22.359 0.039 1 83.69 230 GLN B O 1
ATOM 5111 N N . SER B 1 231 ? -17.141 23.766 0.122 1 86.12 231 SER B N 1
ATOM 5112 C CA . SER B 1 231 ? -16.406 23.125 -0.973 1 86.12 231 SER B CA 1
ATOM 5113 C C . SER B 1 231 ? -15.93 21.75 -0.575 1 86.12 231 SER B C 1
ATOM 5115 O O . SER B 1 231 ? -15.984 20.812 -1.376 1 86.12 231 SER B O 1
ATOM 5117 N N . LEU B 1 232 ? -15.531 21.609 0.637 1 90 232 LEU B N 1
ATOM 5118 C CA . LEU B 1 232 ? -14.961 20.359 1.107 1 90 232 LEU B CA 1
ATOM 5119 C C . LEU B 1 232 ? -16.031 19.281 1.212 1 90 232 LEU B C 1
ATOM 5121 O O . LEU B 1 232 ? -15.773 18.109 0.916 1 90 232 LEU B O 1
ATOM 5125 N N . LYS B 1 233 ? -17.219 19.688 1.572 1 87.38 233 LYS B N 1
ATOM 5126 C CA . LYS B 1 233 ? -18.312 18.734 1.731 1 87.38 233 LYS B CA 1
ATOM 5127 C C . LYS B 1 233 ? -18.609 18.016 0.421 1 87.38 233 LYS B C 1
ATOM 5129 O O . LYS B 1 233 ? -18.875 16.812 0.416 1 87.38 233 LYS B O 1
ATOM 5134 N N . GLY B 1 234 ? -18.469 18.656 -0.655 1 88 234 GLY B N 1
ATOM 5135 C CA . GLY B 1 234 ? -18.828 18.109 -1.953 1 88 234 GLY B CA 1
ATOM 5136 C C . GLY B 1 234 ? -17.75 17.203 -2.535 1 88 234 GLY B C 1
ATOM 5137 O O . GLY B 1 234 ? -18.031 16.422 -3.453 1 88 234 GLY B O 1
ATOM 5138 N N . LEU B 1 235 ? -16.609 17.219 -1.965 1 92 235 LEU B N 1
ATOM 5139 C CA . LEU B 1 235 ? -15.5 16.469 -2.547 1 92 235 LEU B CA 1
ATOM 5140 C C . LEU B 1 235 ? -15.57 14.992 -2.152 1 92 235 LEU B C 1
ATOM 5142 O O . LEU B 1 235 ? -14.922 14.148 -2.771 1 92 235 LEU B O 1
ATOM 5146 N N . SER B 1 236 ? -16.359 14.656 -1.092 1 92.5 236 SER B N 1
ATOM 5147 C CA . SER B 1 236 ? -16.438 13.305 -0.555 1 92.5 236 SER B CA 1
ATOM 5148 C C . SER B 1 236 ? -17 12.328 -1.586 1 92.5 236 SER B C 1
ATOM 5150 O O . SER B 1 236 ? -16.656 11.148 -1.578 1 92.5 236 SER B O 1
ATOM 5152 N N . VAL B 1 237 ? -17.797 12.836 -2.488 1 94.06 237 VAL B N 1
ATOM 5153 C CA . VAL B 1 237 ? -18.438 11.992 -3.5 1 94.06 237 VAL B CA 1
ATOM 5154 C C . VAL B 1 237 ? -17.375 11.453 -4.453 1 94.06 237 VAL B C 1
ATOM 5156 O O . VAL B 1 237 ? -17.344 10.25 -4.746 1 94.06 237 VAL B O 1
ATOM 5159 N N . GLU B 1 238 ? -16.531 12.328 -4.934 1 95.06 238 GLU B N 1
ATOM 5160 C CA . GLU B 1 238 ? -15.477 11.914 -5.852 1 95.06 238 GLU B CA 1
ATOM 5161 C C . GLU B 1 238 ? -14.508 10.938 -5.184 1 95.06 238 GLU B C 1
ATOM 5163 O O . GLU B 1 238 ? -14.047 9.984 -5.809 1 95.06 238 GLU B O 1
ATOM 5168 N N . PHE B 1 239 ? -14.242 11.18 -3.918 1 97.38 239 PHE B N 1
ATOM 5169 C CA . PHE B 1 239 ? -13.344 10.281 -3.203 1 97.38 239 PHE B CA 1
ATOM 5170 C C . PHE B 1 239 ? -13.977 8.914 -3.006 1 97.38 239 PHE B C 1
ATOM 5172 O O . PHE B 1 239 ? -13.289 7.891 -3.031 1 97.38 239 PHE B O 1
ATOM 5179 N N . ALA B 1 240 ? -15.258 8.914 -2.807 1 97.19 240 ALA B N 1
ATOM 5180 C CA . ALA B 1 240 ? -15.977 7.645 -2.717 1 97.19 240 ALA B CA 1
ATOM 5181 C C . ALA B 1 240 ? -15.922 6.891 -4.043 1 97.19 240 ALA B C 1
ATOM 5183 O O . ALA B 1 240 ? -15.766 5.664 -4.062 1 97.19 240 ALA B O 1
ATOM 5184 N N . LEU B 1 241 ? -16.031 7.617 -5.133 1 97.69 241 LEU B N 1
ATOM 5185 C CA . LEU B 1 241 ? -15.945 7.008 -6.453 1 97.69 241 LEU B CA 1
ATOM 5186 C C . LEU B 1 241 ? -14.555 6.434 -6.691 1 97.69 241 LEU B C 1
ATOM 5188 O O . LEU B 1 241 ? -14.414 5.336 -7.234 1 97.69 241 LEU B O 1
ATOM 5192 N N . LEU B 1 242 ? -13.578 7.191 -6.305 1 97.75 242 LEU B N 1
ATOM 5193 C CA . LEU B 1 242 ? -12.203 6.727 -6.418 1 97.75 242 LEU B CA 1
ATOM 5194 C C . LEU B 1 242 ? -11.992 5.449 -5.609 1 97.75 242 LEU B C 1
ATOM 5196 O O . LEU B 1 242 ? -11.352 4.504 -6.086 1 97.75 242 LEU B O 1
ATOM 5200 N N . ALA B 1 243 ? -12.5 5.441 -4.418 1 97.88 243 ALA B N 1
ATOM 5201 C CA . ALA B 1 243 ? -12.391 4.266 -3.555 1 97.88 243 ALA B CA 1
ATOM 5202 C C . ALA B 1 243 ? -13.047 3.051 -4.199 1 97.88 243 ALA B C 1
ATOM 5204 O O . ALA B 1 243 ? -12.492 1.951 -4.18 1 97.88 243 ALA B O 1
ATOM 5205 N N . ASP B 1 244 ? -14.164 3.281 -4.777 1 97.81 244 ASP B N 1
ATOM 5206 C CA . ASP B 1 244 ? -14.875 2.193 -5.438 1 97.81 244 ASP B CA 1
ATOM 5207 C C . ASP B 1 244 ? -14.062 1.628 -6.598 1 97.81 244 ASP B C 1
ATOM 5209 O O . ASP B 1 244 ? -13.945 0.41 -6.742 1 97.81 244 ASP B O 1
ATOM 5213 N N . LYS B 1 245 ? -13.57 2.469 -7.395 1 97.25 245 LYS B N 1
ATOM 5214 C CA . LYS B 1 245 ? -12.758 2.027 -8.531 1 97.25 245 LYS B CA 1
ATOM 5215 C C . LYS B 1 245 ? -11.508 1.289 -8.055 1 97.25 245 LYS B C 1
ATOM 5217 O O . LYS B 1 245 ? -11.109 0.293 -8.664 1 97.25 245 LYS B O 1
ATOM 5222 N N . GLY B 1 246 ? -10.914 1.836 -7.027 1 96 246 GLY B N 1
ATOM 5223 C CA . GLY B 1 246 ? -9.758 1.159 -6.473 1 96 246 GLY B CA 1
ATOM 5224 C C . GLY B 1 246 ? -10.07 -0.23 -5.949 1 96 246 GLY B C 1
ATOM 5225 O O . GLY B 1 246 ? -9.297 -1.169 -6.172 1 96 246 GLY B O 1
ATOM 5226 N N . ALA B 1 247 ? -11.164 -0.349 -5.266 1 96.75 247 ALA B N 1
ATOM 5227 C CA . ALA B 1 247 ? -11.594 -1.644 -4.746 1 96.75 247 ALA B CA 1
ATOM 5228 C C . ALA B 1 247 ? -11.883 -2.623 -5.879 1 96.75 247 ALA B C 1
ATOM 5230 O O . ALA B 1 247 ? -11.539 -3.805 -5.789 1 96.75 247 ALA B O 1
ATOM 5231 N N . GLN B 1 248 ? -12.461 -2.133 -6.898 1 96.19 248 GLN B N 1
ATOM 5232 C CA . GLN B 1 248 ? -12.758 -2.961 -8.062 1 96.19 248 GLN B CA 1
ATOM 5233 C C . GLN B 1 248 ? -11.484 -3.451 -8.734 1 96.19 248 GLN B C 1
ATOM 5235 O O . GLN B 1 248 ? -11.398 -4.605 -9.156 1 96.19 248 GLN B O 1
ATOM 5240 N N . GLN B 1 249 ? -10.586 -2.561 -8.812 1 94.62 249 GLN B N 1
ATOM 5241 C CA . GLN B 1 249 ? -9.305 -2.951 -9.391 1 94.62 249 GLN B CA 1
ATOM 5242 C C . GLN B 1 249 ? -8.641 -4.043 -8.562 1 94.62 249 GLN B C 1
ATOM 5244 O O . GLN B 1 249 ? -8.109 -5.012 -9.109 1 94.62 249 GLN B O 1
ATOM 5249 N N . GLY B 1 250 ? -8.617 -3.857 -7.27 1 95.94 250 GLY B N 1
ATOM 5250 C CA . GLY B 1 250 ? -8.055 -4.879 -6.402 1 95.94 250 GLY B CA 1
ATOM 5251 C C . GLY B 1 250 ? -8.727 -6.23 -6.559 1 95.94 250 GLY B C 1
ATOM 5252 O O . GLY B 1 250 ? -8.055 -7.262 -6.613 1 95.94 250 GLY B O 1
ATOM 5253 N N . ARG B 1 251 ? -10 -6.258 -6.676 1 95.69 251 ARG B N 1
ATOM 5254 C CA . ARG B 1 251 ? -10.758 -7.492 -6.855 1 95.69 251 ARG B CA 1
ATOM 5255 C C . ARG B 1 251 ? -10.445 -8.141 -8.203 1 95.69 251 ARG B C 1
ATOM 5257 O O . ARG B 1 251 ? -10.281 -9.359 -8.289 1 95.69 251 ARG B O 1
ATOM 5264 N N . ARG B 1 252 ? -10.383 -7.383 -9.211 1 94.94 252 ARG B N 1
ATOM 5265 C CA . ARG B 1 252 ? -10.062 -7.875 -10.547 1 94.94 252 ARG B CA 1
ATOM 5266 C C . ARG B 1 252 ? -8.688 -8.531 -10.57 1 94.94 252 ARG B C 1
ATOM 5268 O O . ARG B 1 252 ? -8.508 -9.594 -11.172 1 94.94 252 ARG B O 1
ATOM 5275 N N . GLU B 1 253 ? -7.773 -7.875 -9.922 1 95.88 253 GLU B N 1
ATOM 5276 C CA . GLU B 1 253 ? -6.422 -8.422 -9.883 1 95.88 253 GLU B CA 1
ATOM 5277 C C . GLU B 1 253 ? -6.379 -9.734 -9.094 1 95.88 253 GLU B C 1
ATOM 5279 O O . GLU B 1 253 ? -5.688 -10.672 -9.484 1 95.88 253 GLU B O 1
ATOM 5284 N N . GLU B 1 254 ? -7.098 -9.805 -8.055 1 95.31 254 GLU B N 1
ATOM 5285 C CA . GLU B 1 254 ? -7.16 -11.039 -7.277 1 95.31 254 GLU B CA 1
ATOM 5286 C C . GLU B 1 254 ? -7.793 -12.164 -8.086 1 95.31 254 GLU B C 1
ATOM 5288 O O . GLU B 1 254 ? -7.277 -13.289 -8.109 1 95.31 254 GLU B O 1
ATOM 5293 N N . ASP B 1 255 ? -8.789 -11.82 -8.805 1 93.69 255 ASP B N 1
ATOM 5294 C CA . ASP B 1 255 ? -9.578 -12.828 -9.508 1 93.69 255 ASP B CA 1
ATOM 5295 C C . ASP B 1 255 ? -8.906 -13.25 -10.812 1 93.69 255 ASP B C 1
ATOM 5297 O O . ASP B 1 255 ? -8.945 -14.422 -11.188 1 93.69 255 ASP B O 1
ATOM 5301 N N . ASP B 1 256 ? -8.312 -12.359 -11.453 1 92.81 256 ASP B N 1
ATOM 5302 C CA . ASP B 1 256 ? -7.859 -12.641 -12.812 1 92.81 256 ASP B CA 1
ATOM 5303 C C . ASP B 1 256 ? -6.355 -12.891 -12.852 1 92.81 256 ASP B C 1
ATOM 5305 O O . ASP B 1 256 ? -5.848 -13.516 -13.789 1 92.81 256 ASP B O 1
ATOM 5309 N N . VAL B 1 257 ? -5.703 -12.375 -11.906 1 96.5 257 VAL B N 1
ATOM 5310 C CA . VAL B 1 257 ? -4.25 -12.5 -11.961 1 96.5 257 VAL B CA 1
ATOM 5311 C C . VAL B 1 257 ? -3.773 -13.453 -10.867 1 96.5 257 VAL B C 1
ATOM 5313 O O . VAL B 1 257 ? -3.236 -14.523 -11.172 1 96.5 257 VAL B O 1
ATOM 5316 N N . VAL B 1 258 ? -4.094 -13.164 -9.625 1 97.56 258 VAL B N 1
ATOM 5317 C CA . VAL B 1 258 ? -3.6 -13.953 -8.5 1 97.56 258 VAL B CA 1
ATOM 5318 C C . VAL B 1 258 ? -4.156 -15.375 -8.578 1 97.56 258 VAL B C 1
ATOM 5320 O O . VAL B 1 258 ? -3.434 -16.344 -8.352 1 97.56 258 VAL B O 1
ATOM 5323 N N . GLU B 1 259 ? -5.367 -15.492 -8.961 1 96.31 259 GLU B N 1
ATOM 5324 C CA . GLU B 1 259 ? -5.992 -16.812 -9.047 1 96.31 259 GLU B CA 1
ATOM 5325 C C . GLU B 1 259 ? -5.332 -17.656 -10.125 1 96.31 259 GLU B C 1
ATOM 5327 O O . GLU B 1 259 ? -5.117 -18.859 -9.93 1 96.31 259 GLU B O 1
ATOM 5332 N N . LYS B 1 260 ? -5.039 -17.125 -11.273 1 96.44 260 LYS B N 1
ATOM 5333 C CA . LYS B 1 260 ? -4.359 -17.844 -12.336 1 96.44 260 LYS B CA 1
ATOM 5334 C C . LYS B 1 260 ? -2.959 -18.266 -11.898 1 96.44 260 LYS B C 1
ATOM 5336 O O . LYS B 1 260 ? -2.516 -19.375 -12.211 1 96.44 260 LYS B O 1
ATOM 5341 N N . LEU B 1 261 ? -2.314 -17.328 -11.188 1 98.06 261 LEU B N 1
ATOM 5342 C CA . LEU B 1 261 ? -1.002 -17.656 -10.648 1 98.06 261 LEU B CA 1
ATOM 5343 C C . LEU B 1 261 ? -1.101 -18.812 -9.664 1 98.06 261 LEU B C 1
ATOM 5345 O O . LEU B 1 261 ? -0.296 -19.75 -9.711 1 98.06 261 LEU B O 1
ATOM 5349 N N . ASN B 1 262 ? -2.1 -18.797 -8.859 1 97.75 262 ASN B N 1
ATOM 5350 C CA . ASN B 1 262 ? -2.287 -19.859 -7.879 1 97.75 262 ASN B CA 1
ATOM 5351 C C . ASN B 1 262 ? -2.576 -21.188 -8.555 1 97.75 262 ASN B C 1
ATOM 5353 O O . ASN B 1 262 ? -2.078 -22.234 -8.117 1 97.75 262 ASN B O 1
ATOM 5357 N N . LEU B 1 263 ? -3.363 -21.141 -9.594 1 97.56 263 LEU B N 1
ATOM 5358 C CA . LEU B 1 263 ? -3.672 -22.359 -10.32 1 97.56 263 LEU B CA 1
ATOM 5359 C C . LEU B 1 263 ? -2.402 -22.984 -10.891 1 97.56 263 LEU B C 1
ATOM 5361 O O . LEU B 1 263 ? -2.184 -24.188 -10.75 1 97.56 263 LEU B O 1
ATOM 5365 N N . PHE B 1 264 ? -1.635 -22.203 -11.531 1 97.75 264 PHE B N 1
ATOM 5366 C CA . PHE B 1 264 ? -0.404 -22.703 -12.125 1 97.75 264 PHE B CA 1
ATOM 5367 C C . PHE B 1 264 ? 0.556 -23.203 -11.047 1 97.75 264 PHE B C 1
ATOM 5369 O O . PHE B 1 264 ? 1.225 -24.219 -11.227 1 97.75 264 PHE B O 1
ATOM 5376 N N . LEU B 1 265 ? 0.609 -22.469 -9.953 1 98.5 265 LEU B N 1
ATOM 5377 C CA . LEU B 1 265 ? 1.47 -22.875 -8.852 1 98.5 265 LEU B CA 1
ATOM 5378 C C . LEU B 1 265 ? 1.006 -24.219 -8.273 1 98.5 265 LEU B C 1
ATOM 5380 O O . LEU B 1 265 ? 1.827 -25.047 -7.902 1 98.5 265 LEU B O 1
ATOM 5384 N N . ASP B 1 266 ? -0.295 -24.391 -8.164 1 98.38 266 ASP B N 1
ATOM 5385 C CA . ASP B 1 266 ? -0.825 -25.672 -7.707 1 98.38 266 ASP B CA 1
ATOM 5386 C C . ASP B 1 266 ? -0.396 -26.812 -8.633 1 98.38 266 ASP B C 1
ATOM 5388 O O . ASP B 1 266 ? -0.065 -27.906 -8.18 1 98.38 266 ASP B O 1
ATOM 5392 N N . LEU B 1 267 ? -0.426 -26.516 -9.906 1 98.5 267 LEU B N 1
ATOM 5393 C CA . LEU B 1 267 ? 0.02 -27.5 -10.883 1 98.5 267 LEU B CA 1
ATOM 5394 C C . LEU B 1 267 ? 1.502 -27.812 -10.703 1 98.5 267 LEU B C 1
ATOM 5396 O O . LEU B 1 267 ? 1.894 -28.984 -10.664 1 98.5 267 LEU B O 1
ATOM 5400 N N . LEU B 1 268 ? 2.285 -26.781 -10.555 1 98.44 268 LEU B N 1
ATOM 5401 C CA . LEU B 1 268 ? 3.723 -26.969 -10.375 1 98.44 268 LEU B CA 1
ATOM 5402 C C . LEU B 1 268 ? 4.023 -27.719 -9.078 1 98.44 268 LEU B C 1
ATOM 5404 O O . LEU B 1 268 ? 4.922 -28.562 -9.039 1 98.44 268 LEU B O 1
ATOM 5408 N N . GLN B 1 269 ? 3.268 -27.422 -8.109 1 98.31 269 GLN B N 1
ATOM 5409 C CA . GLN B 1 269 ? 3.438 -28.125 -6.844 1 98.31 269 GLN B CA 1
ATOM 5410 C C . GLN B 1 269 ? 3.105 -29.609 -6.996 1 98.31 269 GLN B C 1
ATOM 5412 O O . GLN B 1 269 ? 3.775 -30.469 -6.41 1 98.31 269 GLN B O 1
ATOM 5417 N N . SER B 1 270 ? 2.094 -29.906 -7.734 1 98.56 270 SER B N 1
ATOM 5418 C CA . SER B 1 270 ? 1.727 -31.297 -7.957 1 98.56 270 SER B CA 1
ATOM 5419 C C . SER B 1 270 ? 2.852 -32.062 -8.648 1 98.56 270 SER B C 1
ATOM 5421 O O . SER B 1 270 ? 3.064 -33.25 -8.375 1 98.56 270 SER B O 1
ATOM 5423 N N . TYR B 1 271 ? 3.549 -31.375 -9.523 1 98.31 271 TYR B N 1
ATOM 5424 C CA . TYR B 1 271 ? 4.691 -31.984 -10.195 1 98.31 271 TYR B CA 1
ATOM 5425 C C . TYR B 1 271 ? 5.816 -32.281 -9.203 1 98.31 271 TYR B C 1
ATOM 5427 O O . TYR B 1 271 ? 6.441 -33.344 -9.242 1 98.31 271 TYR B O 1
ATOM 5435 N N . ARG B 1 272 ? 6.066 -31.312 -8.391 1 97.81 272 ARG B N 1
ATOM 5436 C CA . ARG B 1 272 ? 7.082 -31.5 -7.363 1 97.81 272 ARG B CA 1
ATOM 5437 C C . ARG B 1 272 ? 6.75 -32.688 -6.48 1 97.81 272 ARG B C 1
ATOM 5439 O O . ARG B 1 272 ? 7.617 -33.531 -6.188 1 97.81 272 ARG B O 1
ATOM 5446 N N . ASP B 1 273 ? 5.504 -32.812 -6.066 1 97.94 273 ASP B N 1
ATOM 5447 C CA . ASP B 1 273 ? 5.055 -33.938 -5.25 1 97.94 273 ASP B CA 1
ATOM 5448 C C . ASP B 1 273 ? 5.223 -35.25 -5.996 1 97.94 273 ASP B C 1
ATOM 5450 O O . ASP B 1 273 ? 5.594 -36.281 -5.398 1 97.94 273 ASP B O 1
ATOM 5454 N N . LEU B 1 274 ? 4.91 -35.25 -7.297 1 98.06 274 LEU B N 1
ATOM 5455 C CA . LEU B 1 274 ? 5.074 -36.438 -8.125 1 98.06 274 LEU B CA 1
ATOM 5456 C C . LEU B 1 274 ? 6.531 -36.875 -8.148 1 98.06 274 LEU B C 1
ATOM 5458 O O . LEU B 1 274 ? 6.82 -38.062 -7.992 1 98.06 274 LEU B O 1
ATOM 5462 N N . CYS B 1 275 ? 7.441 -35.938 -8.328 1 96.56 275 CYS B N 1
ATOM 5463 C CA . CYS B 1 275 ? 8.867 -36.25 -8.336 1 96.56 275 CYS B CA 1
ATOM 5464 C C . CYS B 1 275 ? 9.297 -36.875 -7.012 1 96.56 275 CYS B C 1
ATOM 5466 O O . CYS B 1 275 ? 10.086 -37.812 -6.992 1 96.56 275 CYS B O 1
ATOM 5468 N N . GLU B 1 276 ? 8.766 -36.375 -5.957 1 95.56 276 GLU B N 1
ATOM 5469 C CA . GLU B 1 276 ? 9.094 -36.906 -4.637 1 95.56 276 GLU B CA 1
ATOM 5470 C C . GLU B 1 276 ? 8.57 -38.312 -4.457 1 95.56 276 GLU B C 1
ATOM 5472 O O . GLU B 1 276 ? 9.25 -39.156 -3.896 1 95.56 276 GLU B O 1
ATOM 5477 N N . ARG B 1 277 ? 7.387 -38.594 -4.922 1 95.31 277 ARG B N 1
ATOM 5478 C CA . ARG B 1 277 ? 6.82 -39.938 -4.848 1 95.31 277 ARG B CA 1
ATOM 5479 C C . ARG B 1 277 ? 7.656 -40.906 -5.648 1 95.31 277 ARG B C 1
ATOM 5481 O O . ARG B 1 277 ? 7.855 -42.062 -5.223 1 95.31 277 ARG B O 1
ATOM 5488 N N . HIS B 1 278 ? 8.109 -40.469 -6.797 1 94.25 278 HIS B N 1
ATOM 5489 C CA . HIS B 1 278 ? 8.938 -41.344 -7.629 1 94.25 278 HIS B CA 1
ATOM 5490 C C . HIS B 1 278 ? 10.266 -41.656 -6.945 1 94.25 278 HIS B C 1
ATOM 5492 O O . HIS B 1 278 ? 10.68 -42.812 -6.883 1 94.25 278 HIS B O 1
ATOM 5498 N N . GLU B 1 279 ? 10.867 -40.688 -6.41 1 91.25 279 GLU B N 1
ATOM 5499 C CA . GLU B 1 279 ? 12.203 -40.844 -5.836 1 91.25 279 GLU B CA 1
ATOM 5500 C C . GLU B 1 279 ? 12.148 -41.562 -4.504 1 91.25 279 GLU B C 1
ATOM 5502 O O . GLU B 1 279 ? 12.945 -42.5 -4.266 1 91.25 279 GLU B O 1
ATOM 5507 N N . LYS B 1 280 ? 11.258 -41.312 -3.641 1 90.88 280 LYS B N 1
ATOM 5508 C CA . LYS B 1 280 ? 11.203 -41.875 -2.291 1 90.88 280 LYS B CA 1
ATOM 5509 C C . LYS B 1 280 ? 10.367 -43.125 -2.254 1 90.88 280 LYS B C 1
ATOM 5511 O O . LYS B 1 280 ? 10.469 -43.938 -1.309 1 90.88 280 LYS B O 1
ATOM 5516 N N . GLY B 1 281 ? 9.547 -43.281 -3.23 1 88.25 281 GLY B N 1
ATOM 5517 C CA . GLY B 1 281 ? 8.68 -44.438 -3.238 1 88.25 281 GLY B CA 1
ATOM 5518 C C . GLY B 1 281 ? 9.156 -45.531 -4.168 1 88.25 281 GLY B C 1
ATOM 5519 O O . GLY B 1 281 ? 9.922 -46.406 -3.764 1 88.25 281 GLY B O 1
ATOM 5520 N N . VAL B 1 282 ? 8.867 -45.375 -5.41 1 83.94 282 VAL B N 1
ATOM 5521 C CA . VAL B 1 282 ? 9.055 -46.438 -6.402 1 83.94 282 VAL B CA 1
ATOM 5522 C C . VAL B 1 282 ? 10.531 -46.781 -6.523 1 83.94 282 VAL B C 1
ATOM 5524 O O . VAL B 1 282 ? 10.914 -47.969 -6.426 1 83.94 282 VAL B O 1
ATOM 5527 N N . LEU B 1 283 ? 11.312 -45.812 -6.641 1 85.56 283 LEU B N 1
ATOM 5528 C CA . LEU B 1 283 ? 12.742 -46.031 -6.828 1 85.56 283 LEU B CA 1
ATOM 5529 C C . LEU B 1 283 ? 13.375 -46.625 -5.562 1 85.56 283 LEU B C 1
ATOM 5531 O O . LEU B 1 283 ? 14.172 -47.562 -5.629 1 85.56 283 LEU B O 1
ATOM 5535 N N . HIS B 1 284 ? 13.016 -46.125 -4.473 1 87.12 284 HIS B N 1
ATOM 5536 C CA . HIS B 1 284 ? 13.555 -46.594 -3.199 1 87.12 284 HIS B CA 1
ATOM 5537 C C . HIS B 1 284 ? 13.141 -48.031 -2.908 1 87.12 284 HIS B C 1
ATOM 5539 O O . HIS B 1 284 ? 13.961 -48.844 -2.451 1 87.12 284 HIS B O 1
ATOM 5545 N N . GLU B 1 285 ? 11.891 -48.312 -3.148 1 85.38 285 GLU B N 1
ATOM 5546 C CA . GLU B 1 285 ? 11.391 -49.656 -2.939 1 85.38 285 GLU B CA 1
ATOM 5547 C C . GLU B 1 285 ? 12.086 -50.656 -3.865 1 85.38 285 GLU B C 1
ATOM 5549 O O . GLU B 1 285 ? 12.406 -51.781 -3.457 1 85.38 285 GLU B O 1
ATOM 5554 N N . HIS B 1 286 ? 12.305 -50.219 -5.023 1 85.25 286 HIS B N 1
ATOM 5555 C CA . HIS B 1 286 ? 13.023 -51.062 -5.98 1 85.25 286 HIS B CA 1
ATOM 5556 C C . HIS B 1 286 ? 14.445 -51.344 -5.512 1 85.25 286 HIS B C 1
ATOM 5558 O O . HIS B 1 286 ? 14.906 -52.469 -5.539 1 85.25 286 HIS B O 1
ATOM 5564 N N . GLN B 1 287 ? 15.062 -50.406 -5.004 1 85.62 287 GLN B N 1
ATOM 5565 C CA . GLN B 1 287 ? 16.422 -50.531 -4.516 1 85.62 287 GLN B CA 1
ATOM 5566 C C . GLN B 1 287 ? 16.5 -51.406 -3.279 1 85.62 287 GLN B C 1
ATOM 5568 O O . GLN B 1 287 ? 17.391 -52.25 -3.154 1 85.62 287 GLN B O 1
ATOM 5573 N N . ARG B 1 288 ? 15.602 -51.25 -2.484 1 86.88 288 ARG B N 1
ATOM 5574 C CA . ARG B 1 288 ? 15.539 -52.094 -1.28 1 86.88 288 ARG B CA 1
ATOM 5575 C C . ARG B 1 288 ? 15.305 -53.531 -1.629 1 86.88 288 ARG B C 1
ATOM 5577 O O . ARG B 1 288 ? 15.883 -54.438 -1.001 1 86.88 288 ARG B O 1
ATOM 5584 N N . ALA B 1 289 ? 14.438 -53.719 -2.59 1 86.62 289 ALA B N 1
ATOM 5585 C CA . ALA B 1 289 ? 14.148 -55.094 -3.018 1 86.62 289 ALA B CA 1
ATOM 5586 C C . ALA B 1 289 ? 15.383 -55.75 -3.637 1 86.62 289 ALA B C 1
ATOM 5588 O O . ALA B 1 289 ? 15.633 -56.938 -3.43 1 86.62 289 ALA B O 1
ATOM 5589 N N . LEU B 1 290 ? 16.109 -55 -4.32 1 88.31 290 LEU B N 1
ATOM 5590 C CA . LEU B 1 290 ? 17.344 -55.469 -4.922 1 88.31 290 LEU B CA 1
ATOM 5591 C C . LEU B 1 290 ? 18.375 -55.812 -3.848 1 88.31 290 LEU B C 1
ATOM 5593 O O . LEU B 1 290 ? 19.078 -56.812 -3.949 1 88.31 290 LEU B O 1
ATOM 5597 N N . GLN B 1 291 ? 18.453 -55.031 -2.883 1 89.69 291 GLN B N 1
ATOM 5598 C CA . GLN B 1 291 ? 19.391 -55.25 -1.78 1 89.69 291 GLN B CA 1
ATOM 5599 C C . GLN B 1 291 ? 19.016 -56.531 -1.017 1 89.69 291 GLN B C 1
ATOM 5601 O O . GLN B 1 291 ? 19.891 -57.344 -0.667 1 89.69 291 GLN B O 1
ATOM 5606 N N . LYS B 1 292 ? 17.766 -56.656 -0.722 1 88.81 292 LYS B N 1
ATOM 5607 C CA . LYS B 1 292 ? 17.281 -57.844 -0.033 1 88.81 292 LYS B CA 1
ATOM 5608 C C . LYS B 1 292 ? 17.578 -59.094 -0.833 1 88.81 292 LYS B C 1
ATOM 5610 O O . LYS B 1 292 ? 17.953 -60.125 -0.262 1 88.81 292 LYS B O 1
ATOM 5615 N N . TYR B 1 293 ? 17.359 -59.062 -2.084 1 87.94 293 TYR B N 1
ATOM 5616 C CA . TYR B 1 293 ? 17.672 -60.188 -2.969 1 87.94 293 TYR B CA 1
ATOM 5617 C C . TYR B 1 293 ? 19.156 -60.562 -2.879 1 87.94 293 TYR B C 1
ATOM 5619 O O . TYR B 1 293 ? 19.5 -61.719 -2.807 1 87.94 293 TYR B O 1
ATOM 5627 N N . GLY B 1 294 ? 19.969 -59.5 -2.867 1 88.44 294 GLY B N 1
ATOM 5628 C CA . GLY B 1 294 ? 21.406 -59.75 -2.709 1 88.44 294 GLY B CA 1
ATOM 5629 C C . GLY B 1 294 ? 21.75 -60.469 -1.413 1 88.44 294 GLY B C 1
ATOM 5630 O O . GLY B 1 294 ? 22.578 -61.375 -1.4 1 88.44 294 GLY B O 1
ATOM 5631 N N . MET B 1 295 ? 21.141 -60.062 -0.414 1 88.19 295 MET B N 1
ATOM 5632 C CA . MET B 1 295 ? 21.359 -60.656 0.895 1 88.19 295 MET B CA 1
ATOM 5633 C C . MET B 1 295 ? 20.906 -62.125 0.913 1 88.19 295 MET B C 1
ATOM 5635 O O . MET B 1 295 ? 21.578 -62.969 1.471 1 88.19 295 MET B O 1
ATOM 5639 N N . MET B 1 296 ? 19.766 -62.375 0.28 1 87.25 296 MET B N 1
ATOM 5640 C CA . MET B 1 296 ? 19.219 -63.719 0.228 1 87.25 296 MET B CA 1
ATOM 5641 C C . MET B 1 296 ? 20.109 -64.625 -0.585 1 87.25 296 MET B C 1
ATOM 5643 O O . MET B 1 296 ? 20.297 -65.812 -0.23 1 87.25 296 MET B O 1
ATOM 5647 N N . LYS B 1 297 ? 20.594 -64.125 -1.617 1 85.94 297 LYS B N 1
ATOM 5648 C CA . LYS B 1 297 ? 21.484 -64.938 -2.463 1 85.94 297 LYS B CA 1
ATOM 5649 C C . LYS B 1 297 ? 22.766 -65.25 -1.722 1 85.94 297 LYS B C 1
ATOM 5651 O O . LYS B 1 297 ? 23.266 -66.375 -1.858 1 85.94 297 LYS B O 1
ATOM 5656 N N . ARG B 1 298 ? 23.25 -64.438 -0.872 1 89.44 298 ARG B N 1
ATOM 5657 C CA . ARG B 1 298 ? 24.438 -64.75 -0.067 1 89.44 298 ARG B CA 1
ATOM 5658 C C . ARG B 1 298 ? 24.156 -65.75 0.996 1 89.44 298 ARG B C 1
ATOM 5660 O O . ARG B 1 298 ? 25 -66.625 1.261 1 89.44 298 ARG B O 1
ATOM 5667 N N . GLN B 1 299 ? 23.031 -65.625 1.522 1 84.44 299 GLN B N 1
ATOM 5668 C CA . GLN B 1 299 ? 22.625 -66.625 2.523 1 84.44 299 GLN B CA 1
ATOM 5669 C C . GLN B 1 299 ? 22.5 -68 1.906 1 84.44 299 GLN B C 1
ATO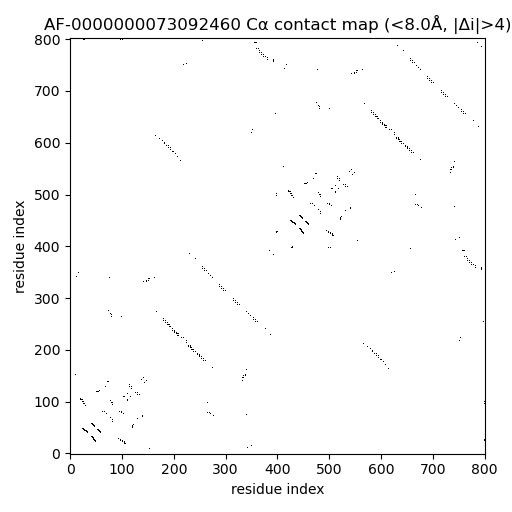M 5671 O O . GLN B 1 299 ? 22.875 -69 2.525 1 84.44 299 GLN B O 1
ATOM 5676 N N . MET B 1 300 ? 21.984 -68.062 0.719 1 82.75 300 MET B N 1
ATOM 5677 C CA . MET B 1 300 ? 21.828 -69.312 0.002 1 82.75 300 MET B CA 1
ATOM 5678 C C . MET B 1 300 ? 23.188 -69.938 -0.315 1 82.75 300 MET B C 1
ATOM 5680 O O . MET B 1 300 ? 23.375 -71.125 -0.182 1 82.75 300 MET B O 1
ATOM 5684 N N . MET B 1 301 ? 24.078 -69.125 -0.788 1 82.94 301 MET B N 1
ATOM 5685 C CA . MET B 1 301 ? 25.438 -69.562 -1.112 1 82.94 301 MET B CA 1
ATOM 5686 C C . MET B 1 301 ? 26.125 -70.125 0.122 1 82.94 301 MET B C 1
ATOM 5688 O O . MET B 1 301 ? 26.859 -71.125 0.027 1 82.94 301 MET B O 1
ATOM 5692 N N . SER B 1 302 ? 25.844 -69.562 1.239 1 81.62 302 SER B N 1
ATOM 5693 C CA . SER B 1 302 ? 26.453 -70 2.482 1 81.62 302 SER B CA 1
ATOM 5694 C C . SER B 1 302 ? 25.797 -71.312 2.99 1 81.62 302 SER B C 1
ATOM 5696 O O . SER B 1 302 ? 26.453 -72.125 3.58 1 81.62 302 SER B O 1
ATOM 5698 N N . ALA B 1 303 ? 24.453 -71.438 2.816 1 75.44 303 ALA B N 1
ATOM 5699 C CA . ALA B 1 303 ? 23.703 -72.625 3.33 1 75.44 303 ALA B CA 1
ATOM 5700 C C . ALA B 1 303 ? 23.984 -73.875 2.514 1 75.44 303 ALA B C 1
ATOM 5702 O O . ALA B 1 303 ? 23.891 -75 3.031 1 75.44 303 ALA B O 1
ATOM 5703 N N . THR B 1 304 ? 24.141 -73.812 1.201 1 70.56 304 THR B N 1
ATOM 5704 C CA . THR B 1 304 ? 24.406 -74.938 0.335 1 70.56 304 THR B CA 1
ATOM 5705 C C . THR B 1 304 ? 25.75 -75.562 0.696 1 70.56 304 THR B C 1
ATOM 5707 O O . THR B 1 304 ? 25.984 -76.75 0.391 1 70.56 304 THR B O 1
ATOM 5710 N N . VAL B 1 305 ? 26.594 -74.938 1.395 1 70.31 305 VAL B N 1
ATOM 5711 C CA . VAL B 1 305 ? 27.891 -75.5 1.772 1 70.31 305 VAL B CA 1
ATOM 5712 C C . VAL B 1 305 ? 27.75 -76.312 3.057 1 70.31 305 VAL B C 1
ATOM 5714 O O . VAL B 1 305 ? 28.531 -77.25 3.305 1 70.31 305 VAL B O 1
ATOM 5717 N N . GLN B 1 306 ? 26.688 -76.125 3.848 1 64.19 306 GLN B N 1
ATOM 5718 C CA . GLN B 1 306 ? 26.609 -76.875 5.094 1 64.19 306 GLN B CA 1
ATOM 5719 C C . GLN B 1 306 ? 25.469 -77.875 5.039 1 64.19 306 GLN B C 1
ATOM 5721 O O . GLN B 1 306 ? 24.328 -77.5 4.73 1 64.19 306 GLN B O 1
ATOM 5726 N N . PRO B 1 307 ? 25.594 -79.25 4.902 1 59.28 307 PRO B N 1
ATOM 5727 C CA . PRO B 1 307 ? 24.719 -80.438 4.633 1 59.28 307 PRO B CA 1
ATOM 5728 C C . PRO B 1 307 ? 23.453 -80.375 5.484 1 59.28 307 PRO B C 1
ATOM 5730 O O . PRO B 1 307 ? 22.484 -81.062 5.16 1 59.28 307 PRO B O 1
ATOM 5733 N N . LYS B 1 308 ? 23.391 -80.062 6.676 1 60.09 308 LYS B N 1
ATOM 5734 C CA . LYS B 1 308 ? 22.406 -80.5 7.656 1 60.09 308 LYS B CA 1
ATOM 5735 C C . LYS B 1 308 ? 21.078 -79.812 7.445 1 60.09 308 LYS B C 1
ATOM 5737 O O . LYS B 1 308 ? 20.047 -80.188 8 1 60.09 308 LYS B O 1
ATOM 5742 N N . GLU B 1 309 ? 20.922 -78.625 6.781 1 56.75 309 GLU B N 1
ATOM 5743 C CA . GLU B 1 309 ? 19.688 -77.875 6.941 1 56.75 309 GLU B CA 1
ATOM 5744 C C . GLU B 1 309 ? 18.922 -77.812 5.625 1 56.75 309 GLU B C 1
ATOM 5746 O O . GLU B 1 309 ? 18.438 -76.75 5.242 1 56.75 309 GLU B O 1
ATOM 5751 N N . GLN B 1 310 ? 18.672 -78.812 5 1 56.75 310 GLN B N 1
ATOM 5752 C CA . GLN B 1 310 ? 18.062 -79 3.682 1 56.75 310 GLN B CA 1
ATOM 5753 C C . GLN B 1 310 ? 16.734 -78.25 3.604 1 56.75 310 GLN B C 1
ATOM 5755 O O . GLN B 1 310 ? 16.453 -77.562 2.613 1 56.75 310 GLN B O 1
ATOM 5760 N N . VAL B 1 311 ? 15.781 -78.625 4.59 1 60.41 311 VAL B N 1
ATOM 5761 C CA . VAL B 1 311 ? 14.461 -78 4.633 1 60.41 311 VAL B CA 1
ATOM 5762 C C . VAL B 1 311 ? 14.602 -76.438 4.566 1 60.41 311 VAL B C 1
ATOM 5764 O O . VAL B 1 311 ? 13.844 -75.812 3.865 1 60.41 311 VAL B O 1
ATOM 5767 N N . SER B 1 312 ? 15.844 -76.062 5.012 1 74.06 312 SER B N 1
ATOM 5768 C CA . SER B 1 312 ? 16.094 -74.625 5.098 1 74.06 312 SER B CA 1
ATOM 5769 C C . SER B 1 312 ? 16.484 -74.062 3.736 1 74.06 312 SER B C 1
ATOM 5771 O O . SER B 1 312 ? 16.062 -72.938 3.381 1 74.06 312 SER B O 1
ATOM 5773 N N . VAL B 1 313 ? 16.781 -74.938 2.885 1 77.31 313 VAL B N 1
ATOM 5774 C CA . VAL B 1 313 ? 17.266 -74.5 1.587 1 77.31 313 VAL B CA 1
ATOM 5775 C C . VAL B 1 313 ? 16.094 -74.312 0.623 1 77.31 313 VAL B C 1
ATOM 5777 O O . VAL B 1 313 ? 16.047 -73.375 -0.151 1 77.31 313 VAL B O 1
ATOM 5780 N N . GLU B 1 314 ? 15.148 -75.312 0.734 1 79.56 314 GLU B N 1
ATOM 5781 C CA . GLU B 1 314 ? 13.977 -75.25 -0.134 1 79.56 314 GLU B CA 1
ATOM 5782 C C . GLU B 1 314 ? 13.148 -74 0.165 1 79.56 314 GLU B C 1
ATOM 5784 O O . GLU B 1 314 ? 12.641 -73.312 -0.752 1 79.56 314 GLU B O 1
ATOM 5789 N N . GLN B 1 315 ? 13.016 -73.812 1.429 1 83.31 315 GLN B N 1
ATOM 5790 C CA . GLN B 1 315 ? 12.289 -72.625 1.842 1 83.31 315 GLN B CA 1
ATOM 5791 C C . GLN B 1 315 ? 13 -71.312 1.384 1 83.31 315 GLN B C 1
ATOM 5793 O O . GLN B 1 315 ? 12.359 -70.375 0.928 1 83.31 315 GLN B O 1
ATOM 5798 N N . LEU B 1 316 ? 14.219 -71.375 1.467 1 85.25 316 LEU B N 1
ATOM 5799 C CA . LEU B 1 316 ? 15.023 -70.188 1.036 1 85.25 316 LEU B CA 1
ATOM 5800 C C . LEU B 1 316 ? 14.953 -70.062 -0.477 1 85.25 316 LEU B C 1
ATOM 5802 O O . LEU B 1 316 ? 14.891 -68.938 -0.975 1 85.25 316 LEU B O 1
ATOM 5806 N N . GLU B 1 317 ? 14.93 -71.125 -1.229 1 84.81 317 GLU B N 1
ATOM 5807 C CA . GLU B 1 317 ? 14.805 -71.125 -2.682 1 84.81 317 GLU B CA 1
ATOM 5808 C C . GLU B 1 317 ? 13.453 -70.5 -3.1 1 84.81 317 GLU B C 1
ATOM 5810 O O . GLU B 1 317 ? 13.375 -69.75 -4.055 1 84.81 317 GLU B O 1
ATOM 5815 N N . SER B 1 318 ? 12.453 -71 -2.418 1 87.69 318 SER B N 1
ATOM 5816 C CA . SER B 1 318 ? 11.117 -70.438 -2.693 1 87.69 318 SER B CA 1
ATOM 5817 C C . SER B 1 318 ? 11.055 -68.938 -2.406 1 87.69 318 SER B C 1
ATOM 5819 O O . SER B 1 318 ? 10.43 -68.188 -3.15 1 87.69 318 SER B O 1
ATOM 5821 N N . ARG B 1 319 ? 11.688 -68.5 -1.391 1 88.12 319 ARG B N 1
ATOM 5822 C CA . ARG B 1 319 ? 11.727 -67.125 -1.037 1 88.12 319 ARG B CA 1
ATOM 5823 C C . ARG B 1 319 ? 12.508 -66.312 -2.08 1 88.12 319 ARG B C 1
ATOM 5825 O O . ARG B 1 319 ? 12.164 -65.125 -2.371 1 88.12 319 ARG B O 1
ATOM 5832 N N . ILE B 1 320 ? 13.422 -66.812 -2.586 1 88.44 320 ILE B N 1
ATOM 5833 C CA . ILE B 1 320 ? 14.25 -66.125 -3.59 1 88.44 320 ILE B CA 1
ATOM 5834 C C . ILE B 1 320 ? 13.445 -65.938 -4.879 1 88.44 320 ILE B C 1
ATOM 5836 O O . ILE B 1 320 ? 13.5 -64.875 -5.504 1 88.44 320 ILE B O 1
ATOM 5840 N N . VAL B 1 321 ? 12.734 -67.062 -5.242 1 89.12 321 VAL B N 1
ATOM 5841 C CA . VAL B 1 321 ? 11.898 -67 -6.438 1 89.12 321 VAL B CA 1
ATOM 5842 C C . VAL B 1 321 ? 10.836 -65.875 -6.238 1 89.12 321 VAL B C 1
ATOM 5844 O O . VAL B 1 321 ? 10.555 -65.125 -7.152 1 89.12 321 VAL B O 1
ATOM 5847 N N . GLN B 1 322 ? 10.273 -65.875 -5.121 1 88.38 322 GLN B N 1
ATOM 5848 C CA . GLN B 1 322 ? 9.289 -64.875 -4.793 1 88.38 322 GLN B CA 1
ATOM 5849 C C . GLN B 1 322 ? 9.891 -63.469 -4.852 1 88.38 322 GLN B C 1
ATOM 5851 O O . GLN B 1 322 ? 9.266 -62.531 -5.348 1 88.38 322 GLN B O 1
ATOM 5856 N N . GLN B 1 323 ? 11 -63.375 -4.309 1 87.81 323 GLN B N 1
ATOM 5857 C CA . GLN B 1 323 ? 11.695 -62.094 -4.316 1 87.81 323 GLN B CA 1
ATOM 5858 C C . GLN B 1 323 ? 12.062 -61.688 -5.738 1 87.81 323 GLN B C 1
ATOM 5860 O O . GLN B 1 323 ? 12.016 -60.5 -6.074 1 87.81 323 GLN B O 1
ATOM 5865 N N . GLU B 1 324 ? 12.406 -62.594 -6.547 1 88.38 324 GLU B N 1
ATOM 5866 C CA . GLU B 1 324 ? 12.727 -62.312 -7.945 1 88.38 324 GLU B CA 1
ATOM 5867 C C . GLU B 1 324 ? 11.5 -61.781 -8.695 1 88.38 324 GLU B C 1
ATOM 5869 O O . GLU B 1 324 ? 11.602 -60.844 -9.492 1 88.38 324 GLU B O 1
ATOM 5874 N N . ASN B 1 325 ? 10.406 -62.438 -8.43 1 88.25 325 ASN B N 1
ATOM 5875 C CA . ASN B 1 325 ? 9.164 -61.969 -9.031 1 88.25 325 ASN B CA 1
ATOM 5876 C C . ASN B 1 325 ? 8.789 -60.562 -8.555 1 88.25 325 ASN B C 1
ATOM 5878 O O . ASN B 1 325 ? 8.305 -59.75 -9.336 1 88.25 325 ASN B O 1
ATOM 5882 N N . ALA B 1 326 ? 9 -60.344 -7.371 1 86.88 326 ALA B N 1
ATOM 5883 C CA . ALA B 1 326 ? 8.727 -59.031 -6.801 1 86.88 326 ALA B CA 1
ATOM 5884 C C . ALA B 1 326 ? 9.609 -57.938 -7.438 1 86.88 326 ALA B C 1
ATOM 5886 O O . ALA B 1 326 ? 9.148 -56.844 -7.715 1 86.88 326 ALA B O 1
ATOM 5887 N N . ILE B 1 327 ? 10.773 -58.25 -7.59 1 89.88 327 ILE B N 1
ATOM 5888 C CA . ILE B 1 327 ? 11.727 -57.344 -8.188 1 89.88 327 ILE B CA 1
ATOM 5889 C C . ILE B 1 327 ? 11.328 -57.031 -9.633 1 89.88 327 ILE B C 1
ATOM 5891 O O . ILE B 1 327 ? 11.414 -55.906 -10.094 1 89.88 327 ILE B O 1
ATOM 5895 N N . GLN B 1 328 ? 10.914 -58.094 -10.312 1 89.31 328 GLN B N 1
ATOM 5896 C CA . GLN B 1 328 ? 10.492 -57.906 -11.703 1 89.31 328 GLN B CA 1
ATOM 5897 C C . GLN B 1 328 ? 9.297 -56.969 -11.789 1 89.31 328 GLN B C 1
ATOM 5899 O O . GLN B 1 328 ? 9.258 -56.094 -12.648 1 89.31 328 GLN B O 1
ATOM 5904 N N . THR B 1 329 ? 8.398 -57.188 -10.953 1 88.75 329 THR B N 1
ATOM 5905 C CA . THR B 1 329 ? 7.227 -56.344 -10.922 1 88.75 329 THR B CA 1
ATOM 5906 C C . THR B 1 329 ? 7.617 -54.906 -10.562 1 88.75 329 THR B C 1
ATOM 5908 O O . THR B 1 329 ? 7.109 -53.938 -11.156 1 88.75 329 THR B O 1
ATOM 5911 N N . MET B 1 330 ? 8.438 -54.781 -9.625 1 89.94 330 MET B N 1
ATOM 5912 C CA . MET B 1 330 ? 8.891 -53.469 -9.195 1 89.94 330 MET B CA 1
ATOM 5913 C C . MET B 1 330 ? 9.633 -52.75 -10.312 1 89.94 330 MET B C 1
ATOM 5915 O O . MET B 1 330 ? 9.531 -51.531 -10.453 1 89.94 330 MET B O 1
ATOM 5919 N N . GLU B 1 331 ? 10.359 -53.469 -11.023 1 91.38 331 GLU B N 1
ATOM 5920 C CA . GLU B 1 331 ? 11.07 -52.906 -12.156 1 91.38 331 GLU B CA 1
ATOM 5921 C C . GLU B 1 331 ? 10.102 -52.375 -13.219 1 91.38 331 GLU B C 1
ATOM 5923 O O . GLU B 1 331 ? 10.32 -51.312 -13.789 1 91.38 331 GLU B O 1
ATOM 5928 N N . LEU B 1 332 ? 9.102 -53.188 -13.453 1 92.44 332 LEU B N 1
ATOM 5929 C CA . LEU B 1 332 ? 8.086 -52.781 -14.414 1 92.44 332 LEU B CA 1
ATOM 5930 C C . LEU B 1 332 ? 7.379 -51.5 -13.93 1 92.44 332 LEU B C 1
ATOM 5932 O O . LEU B 1 332 ? 7.129 -50.594 -14.719 1 92.44 332 LEU B O 1
ATOM 5936 N N . ARG B 1 333 ? 7.125 -51.438 -12.688 1 93.31 333 ARG B N 1
ATOM 5937 C CA . ARG B 1 333 ? 6.48 -50.281 -12.109 1 93.31 333 ARG B CA 1
ATOM 5938 C C . ARG B 1 333 ? 7.398 -49.062 -12.188 1 93.31 333 ARG B C 1
ATOM 5940 O O . ARG B 1 333 ? 6.934 -47.938 -12.391 1 93.31 333 ARG B O 1
ATOM 5947 N N . ASN B 1 334 ? 8.648 -49.281 -11.961 1 93.06 334 ASN B N 1
ATOM 5948 C CA . ASN B 1 334 ? 9.609 -48.188 -12.055 1 93.06 334 ASN B CA 1
ATOM 5949 C C . ASN B 1 334 ? 9.648 -47.594 -13.461 1 93.06 334 ASN B C 1
ATOM 5951 O O . ASN B 1 334 ? 9.641 -46.375 -13.617 1 93.06 334 ASN B O 1
ATOM 5955 N N . TYR B 1 335 ? 9.688 -48.5 -14.438 1 93.5 335 TYR B N 1
ATOM 5956 C CA . TYR B 1 335 ? 9.688 -48.031 -15.82 1 93.5 335 TYR B CA 1
ATOM 5957 C C . TYR B 1 335 ? 8.383 -47.312 -16.156 1 93.5 335 TYR B C 1
ATOM 5959 O O . TYR B 1 335 ? 8.391 -46.281 -16.859 1 93.5 335 TYR B O 1
ATOM 5967 N N . PHE B 1 336 ? 7.348 -47.812 -15.711 1 95.88 336 PHE B N 1
ATOM 5968 C CA . PHE B 1 336 ? 6.059 -47.156 -15.938 1 95.88 336 PHE B CA 1
ATOM 5969 C C . PHE B 1 336 ? 6.008 -45.781 -15.266 1 95.88 336 PHE B C 1
ATOM 5971 O O . PHE B 1 336 ? 5.465 -44.844 -15.828 1 95.88 336 PHE B O 1
ATOM 5978 N N . SER B 1 337 ? 6.523 -45.781 -14.047 1 95.81 337 SER B N 1
ATOM 5979 C CA . SER B 1 337 ? 6.598 -44.5 -13.336 1 95.81 337 SER B CA 1
ATOM 5980 C C . SER B 1 337 ? 7.367 -43.469 -14.148 1 95.81 337 SER B C 1
ATOM 5982 O O . SER B 1 337 ? 6.934 -42.312 -14.273 1 95.81 337 SER B O 1
ATOM 5984 N N . LEU B 1 338 ? 8.469 -43.844 -14.688 1 94.38 338 LEU B N 1
ATOM 5985 C CA . LEU B 1 338 ? 9.273 -42.938 -15.516 1 94.38 338 LEU B CA 1
ATOM 5986 C C . LEU B 1 338 ? 8.508 -42.562 -16.781 1 94.38 338 LEU B C 1
ATOM 5988 O O . LEU B 1 338 ? 8.602 -41.406 -17.219 1 94.38 338 LEU B O 1
ATOM 5992 N N . PHE B 1 339 ? 7.836 -43.531 -17.312 1 94.75 339 PHE B N 1
ATOM 5993 C CA . PHE B 1 339 ? 6.992 -43.312 -18.484 1 94.75 339 PHE B CA 1
ATOM 5994 C C . PHE B 1 339 ? 5.953 -42.219 -18.203 1 94.75 339 PHE B C 1
ATOM 5996 O O . PHE B 1 339 ? 5.812 -41.281 -18.969 1 94.75 339 PHE B O 1
ATOM 6003 N N . CYS B 1 340 ? 5.262 -42.312 -17.078 1 96.38 340 CYS B N 1
ATOM 6004 C CA . CYS B 1 340 ? 4.246 -41.344 -16.688 1 96.38 340 CYS B CA 1
ATOM 6005 C C . CYS B 1 340 ? 4.875 -39.969 -16.375 1 96.38 340 CYS B C 1
ATOM 6007 O O . CYS B 1 340 ? 4.324 -38.938 -16.734 1 96.38 340 CYS B O 1
ATOM 6009 N N . LEU B 1 341 ? 5.992 -40.031 -15.711 1 95.25 341 LEU B N 1
ATOM 6010 C CA . LEU B 1 341 ? 6.699 -38.812 -15.375 1 95.25 341 LEU B CA 1
ATOM 6011 C C . LEU B 1 341 ? 7.039 -38.031 -16.625 1 95.25 341 LEU B C 1
ATOM 6013 O O . LEU B 1 341 ? 6.93 -36.781 -16.641 1 95.25 341 LEU B O 1
ATOM 6017 N N . HIS B 1 342 ? 7.453 -38.719 -17.609 1 93.38 342 HIS B N 1
ATOM 6018 C CA . HIS B 1 342 ? 7.758 -38.062 -18.875 1 93.38 342 HIS B CA 1
ATOM 6019 C C . HIS B 1 342 ? 6.516 -37.406 -19.469 1 93.38 342 HIS B C 1
ATOM 6021 O O . HIS B 1 342 ? 6.578 -36.25 -19.938 1 93.38 342 HIS B O 1
ATOM 6027 N N . GLN B 1 343 ? 5.488 -38.125 -19.438 1 94.25 343 GLN B N 1
ATOM 6028 C CA . GLN B 1 343 ? 4.234 -37.562 -19.953 1 94.25 343 GLN B CA 1
ATOM 6029 C C . GLN B 1 343 ? 3.781 -36.344 -19.141 1 94.25 343 GLN B C 1
ATOM 6031 O O . GLN B 1 343 ? 3.375 -35.344 -19.719 1 94.25 343 GLN B O 1
ATOM 6036 N N . GLU B 1 344 ? 3.865 -36.438 -17.828 1 96.44 344 GLU B N 1
ATOM 6037 C CA . GLU B 1 344 ? 3.453 -35.344 -16.953 1 96.44 344 GLU B CA 1
ATOM 6038 C C . GLU B 1 344 ? 4.336 -34.094 -17.141 1 96.44 344 GLU B C 1
ATOM 6040 O O . GLU B 1 344 ? 3.865 -32.969 -17.016 1 96.44 344 GLU B O 1
ATOM 6045 N N . THR B 1 345 ? 5.594 -34.344 -17.375 1 94.38 345 THR B N 1
ATOM 6046 C CA . THR B 1 345 ? 6.5 -33.219 -17.656 1 94.38 345 THR B CA 1
ATOM 6047 C C . THR B 1 345 ? 6.039 -32.438 -18.891 1 94.38 345 THR B C 1
ATOM 6049 O O . THR B 1 345 ? 6.039 -31.219 -18.875 1 94.38 345 THR B O 1
ATOM 6052 N N . GLN B 1 346 ? 5.625 -33.156 -19.875 1 91.69 346 GLN B N 1
ATOM 6053 C CA . GLN B 1 346 ? 5.117 -32.531 -21.094 1 91.69 346 GLN B CA 1
ATOM 6054 C C . GLN B 1 346 ? 3.896 -31.656 -20.781 1 91.69 346 GLN B C 1
ATOM 6056 O O . GLN B 1 346 ? 3.732 -30.578 -21.359 1 91.69 346 GLN B O 1
ATOM 6061 N N . LEU B 1 347 ? 3.111 -32.094 -19.906 1 94.12 347 LEU B N 1
ATOM 6062 C CA . LEU B 1 347 ? 1.904 -31.359 -19.547 1 94.12 347 LEU B CA 1
ATOM 6063 C C . LEU B 1 347 ? 2.254 -30.031 -18.906 1 94.12 347 LEU B C 1
ATOM 6065 O O . LEU B 1 347 ? 1.568 -29.031 -19.125 1 94.12 347 LEU B O 1
ATOM 6069 N N . ILE B 1 348 ? 3.277 -29.984 -18.078 1 94.75 348 ILE B N 1
ATOM 6070 C CA . ILE B 1 348 ? 3.719 -28.734 -17.453 1 94.75 348 ILE B CA 1
ATOM 6071 C C . ILE B 1 348 ? 4.07 -27.719 -18.547 1 94.75 348 ILE B C 1
ATOM 6073 O O . ILE B 1 348 ? 3.635 -26.562 -18.484 1 94.75 348 ILE B O 1
ATOM 6077 N N . PHE B 1 349 ? 4.762 -28.203 -19.5 1 89.69 349 PHE B N 1
ATOM 6078 C CA . PHE B 1 349 ? 5.184 -27.297 -20.578 1 89.69 349 PHE B CA 1
ATOM 6079 C C . PHE B 1 349 ? 3.994 -26.859 -21.422 1 89.69 349 PHE B C 1
ATOM 6081 O O . PHE B 1 349 ? 3.965 -25.734 -21.922 1 89.69 349 PHE B O 1
ATOM 6088 N N . THR B 1 350 ? 3.047 -27.734 -21.547 1 90.69 350 THR B N 1
ATOM 6089 C CA . THR B 1 350 ? 1.822 -27.406 -22.266 1 90.69 350 THR B CA 1
ATOM 6090 C C . THR B 1 350 ? 1.078 -26.266 -21.547 1 90.69 350 THR B C 1
ATOM 6092 O O . THR B 1 350 ? 0.384 -25.484 -22.188 1 90.69 350 THR B O 1
ATOM 6095 N N . TYR B 1 351 ? 1.244 -26.125 -20.234 1 93 351 TYR B N 1
ATOM 6096 C CA . TYR B 1 351 ? 0.55 -25.109 -19.438 1 93 351 TYR B CA 1
ATOM 6097 C C . TYR B 1 351 ? 1.313 -23.797 -19.438 1 93 351 TYR B C 1
ATOM 6099 O O . TYR B 1 351 ? 0.784 -22.766 -19.016 1 93 351 TYR B O 1
ATOM 6107 N N . LEU B 1 352 ? 2.508 -23.719 -19.938 1 90.06 352 LEU B N 1
ATOM 6108 C CA . LEU B 1 352 ? 3.393 -22.562 -19.797 1 90.06 352 LEU B CA 1
ATOM 6109 C C . LEU B 1 352 ? 2.797 -21.344 -20.469 1 90.06 352 LEU B C 1
ATOM 6111 O O . LEU B 1 352 ? 2.951 -20.219 -19.984 1 90.06 352 LEU B O 1
ATOM 6115 N N . PRO B 1 353 ? 2.057 -21.578 -21.547 1 88.31 353 PRO B N 1
ATOM 6116 C CA . PRO B 1 353 ? 1.46 -20.406 -22.188 1 88.31 353 PRO B CA 1
ATOM 6117 C C . PRO B 1 353 ? 0.481 -19.672 -21.281 1 88.31 353 PRO B C 1
ATOM 6119 O O . PRO B 1 353 ? 0.1 -18.531 -21.578 1 88.31 353 PRO B O 1
ATOM 6122 N N . ILE B 1 354 ? 0.114 -20.234 -20.203 1 91.62 354 ILE B N 1
ATOM 6123 C CA . ILE B 1 354 ? -0.753 -19.562 -19.234 1 91.62 354 ILE B CA 1
ATOM 6124 C C . ILE B 1 354 ? -0.086 -18.281 -18.734 1 91.62 354 ILE B C 1
ATOM 6126 O O . ILE B 1 354 ? -0.758 -17.375 -18.234 1 91.62 354 ILE B O 1
ATOM 6130 N N . THR B 1 355 ? 1.252 -18.25 -18.875 1 92.12 355 THR B N 1
ATOM 6131 C CA . THR B 1 355 ? 2.02 -17.062 -18.484 1 92.12 355 THR B CA 1
ATOM 6132 C C . THR B 1 355 ? 1.546 -15.836 -19.266 1 92.12 355 THR B C 1
ATOM 6134 O O . THR B 1 355 ? 1.396 -14.75 -18.688 1 92.12 355 THR B O 1
ATOM 6137 N N . SER B 1 356 ? 1.253 -16.047 -20.547 1 90 356 SER B N 1
ATOM 6138 C CA . SER B 1 356 ? 0.767 -14.945 -21.359 1 90 356 SER B CA 1
ATOM 6139 C C . SER B 1 356 ? -0.62 -14.492 -20.906 1 90 356 SER B C 1
ATOM 6141 O O . SER B 1 356 ? -0.928 -13.297 -20.938 1 90 356 SER B O 1
ATOM 6143 N N . HIS B 1 357 ? -1.423 -15.461 -20.484 1 91.38 357 HIS B N 1
ATOM 6144 C CA . HIS B 1 357 ? -2.742 -15.125 -19.969 1 91.38 357 HIS B CA 1
ATOM 6145 C C . HIS B 1 357 ? -2.635 -14.305 -18.688 1 91.38 357 HIS B C 1
ATOM 6147 O O . HIS B 1 357 ? -3.367 -13.336 -18.5 1 91.38 357 HIS B O 1
ATOM 6153 N N . ILE B 1 358 ? -1.768 -14.703 -17.875 1 94.75 358 ILE B N 1
ATOM 6154 C CA . ILE B 1 358 ? -1.567 -14.047 -16.594 1 94.75 358 ILE B CA 1
ATOM 6155 C C . ILE B 1 358 ? -1.074 -12.617 -16.812 1 94.75 358 ILE B C 1
ATOM 6157 O O . ILE B 1 358 ? -1.632 -11.664 -16.266 1 94.75 358 ILE B O 1
ATOM 6161 N N . LEU B 1 359 ? -0.068 -12.445 -17.656 1 94.38 359 LEU B N 1
ATOM 6162 C CA . LEU B 1 359 ? 0.503 -11.133 -17.938 1 94.38 359 LEU B CA 1
ATOM 6163 C C . LEU B 1 359 ? -0.509 -10.234 -18.641 1 94.38 359 LEU B C 1
ATOM 6165 O O . LEU B 1 359 ? -0.61 -9.047 -18.328 1 94.38 359 LEU B O 1
ATOM 6169 N N . GLY B 1 360 ? -1.222 -10.867 -19.547 1 93.56 360 GLY B N 1
ATOM 6170 C CA . GLY B 1 360 ? -2.273 -10.109 -20.203 1 93.56 360 GLY B CA 1
ATOM 6171 C C . GLY B 1 360 ? -3.332 -9.602 -19.25 1 93.56 360 GLY B C 1
ATOM 6172 O O . GLY B 1 360 ? -3.729 -8.43 -19.328 1 93.56 360 GLY B O 1
ATOM 6173 N N . ALA B 1 361 ? -3.748 -10.422 -18.375 1 94.75 361 ALA B N 1
ATOM 6174 C CA . ALA B 1 361 ? -4.738 -10.031 -17.375 1 94.75 361 ALA B CA 1
ATOM 6175 C C . ALA B 1 361 ? -4.203 -8.938 -16.453 1 94.75 361 ALA B C 1
ATOM 6177 O O . ALA B 1 361 ? -4.922 -7.992 -16.125 1 94.75 361 ALA B O 1
ATOM 6178 N N . PHE B 1 362 ? -2.986 -9.062 -16.109 1 96.31 362 PHE B N 1
ATOM 6179 C CA . PHE B 1 362 ? -2.35 -8.094 -15.227 1 96.31 362 PHE B CA 1
ATOM 6180 C C . PHE B 1 362 ? -2.303 -6.719 -15.883 1 96.31 362 PHE B C 1
ATOM 6182 O O . PHE B 1 362 ? -2.768 -5.73 -15.305 1 96.31 362 PHE B O 1
ATOM 6189 N N . VAL B 1 363 ? -1.821 -6.707 -17.062 1 96.12 363 VAL B N 1
ATOM 6190 C CA . VAL B 1 363 ? -1.659 -5.457 -17.781 1 96.12 363 VAL B CA 1
ATOM 6191 C C . VAL B 1 363 ? -3.029 -4.855 -18.094 1 96.12 363 VAL B C 1
ATOM 6193 O O . VAL B 1 363 ? -3.238 -3.652 -17.922 1 96.12 363 VAL B O 1
ATOM 6196 N N . ASN B 1 364 ? -3.961 -5.664 -18.484 1 94.62 364 ASN B N 1
ATOM 6197 C CA . ASN B 1 364 ? -5.305 -5.18 -18.781 1 94.62 364 ASN B CA 1
ATOM 6198 C C . ASN B 1 364 ? -5.961 -4.578 -17.531 1 94.62 364 ASN B C 1
ATOM 6200 O O . ASN B 1 364 ? -6.633 -3.549 -17.625 1 94.62 364 ASN B O 1
ATOM 6204 N N . SER B 1 365 ? -5.777 -5.266 -16.438 1 95.44 365 SER B N 1
ATOM 6205 C CA . SER B 1 365 ? -6.324 -4.762 -15.18 1 95.44 365 SER B CA 1
ATOM 6206 C C . SER B 1 365 ? -5.754 -3.389 -14.836 1 95.44 365 SER B C 1
ATOM 6208 O O . SER B 1 365 ? -6.492 -2.486 -14.438 1 95.44 365 SER B O 1
ATOM 6210 N N . GLN B 1 366 ? -4.453 -3.223 -15.047 1 96.44 366 GLN B N 1
ATOM 6211 C CA . GLN B 1 366 ? -3.795 -1.957 -14.742 1 96.44 366 GLN B CA 1
ATOM 6212 C C . GLN B 1 366 ? -4.215 -0.864 -15.719 1 96.44 366 GLN B C 1
ATOM 6214 O O . GLN B 1 366 ? -4.477 0.271 -15.312 1 96.44 366 GLN B O 1
ATOM 6219 N N . VAL B 1 367 ? -4.297 -1.222 -16.984 1 96.94 367 VAL B N 1
ATOM 6220 C CA . VAL B 1 367 ? -4.727 -0.253 -17.984 1 96.94 367 VAL B CA 1
ATOM 6221 C C . VAL B 1 367 ? -6.137 0.238 -17.672 1 96.94 367 VAL B C 1
ATOM 6223 O O . VAL B 1 367 ? -6.391 1.444 -17.641 1 96.94 367 VAL B O 1
ATOM 6226 N N . GLN B 1 368 ? -6.996 -0.682 -17.359 1 96.31 368 GLN B N 1
ATOM 6227 C CA . GLN B 1 368 ? -8.375 -0.326 -17.031 1 96.31 368 GLN B CA 1
ATOM 6228 C C . GLN B 1 368 ? -8.438 0.496 -15.742 1 96.31 368 GLN B C 1
ATOM 6230 O O . GLN B 1 368 ? -9.172 1.482 -15.672 1 96.31 368 GLN B O 1
ATOM 6235 N N . GLY B 1 369 ? -7.711 0.076 -14.773 1 95.88 369 GLY B N 1
ATOM 6236 C CA . GLY B 1 369 ? -7.688 0.798 -13.516 1 95.88 369 GLY B CA 1
ATOM 6237 C C . GLY B 1 369 ? -7.203 2.229 -13.656 1 95.88 369 GLY B C 1
ATOM 6238 O O . GLY B 1 369 ? -7.824 3.154 -13.125 1 95.88 369 GLY B O 1
ATOM 6239 N N . HIS B 1 370 ? -6.109 2.475 -14.32 1 96.56 370 HIS B N 1
ATOM 6240 C CA . HIS B 1 370 ? -5.551 3.809 -14.516 1 96.56 370 HIS B CA 1
ATOM 6241 C C . HIS B 1 370 ? -6.473 4.676 -15.367 1 96.56 370 HIS B C 1
ATOM 6243 O O . HIS B 1 370 ? -6.547 5.891 -15.164 1 96.56 370 HIS B O 1
ATOM 6249 N N . GLN B 1 371 ? -7.156 4.035 -16.25 1 96.38 371 GLN B N 1
ATOM 6250 C CA . GLN B 1 371 ? -8.117 4.77 -17.062 1 96.38 371 GLN B CA 1
ATOM 6251 C C . GLN B 1 371 ? -9.297 5.242 -16.219 1 96.38 371 GLN B C 1
ATOM 6253 O O . GLN B 1 371 ? -9.672 6.418 -16.266 1 96.38 371 GLN B O 1
ATOM 6258 N N . GLU B 1 372 ? -9.852 4.32 -15.5 1 96.69 372 GLU B N 1
ATOM 6259 C CA . GLU B 1 372 ? -11.031 4.629 -14.695 1 96.69 372 GLU B CA 1
ATOM 6260 C C . GLU B 1 372 ? -10.711 5.641 -13.602 1 96.69 372 GLU B C 1
ATOM 6262 O O . GLU B 1 372 ? -11.414 6.641 -13.438 1 96.69 372 GLU B O 1
ATOM 6267 N N . MET B 1 373 ? -9.688 5.438 -12.875 1 96.81 373 MET B N 1
ATOM 6268 C CA . MET B 1 373 ? -9.32 6.332 -11.789 1 96.81 373 MET B CA 1
ATOM 6269 C C . MET B 1 373 ? -8.781 7.652 -12.328 1 96.81 373 MET B C 1
ATOM 6271 O O . MET B 1 373 ? -9.047 8.711 -11.758 1 96.81 373 MET B O 1
ATOM 6275 N N . GLY B 1 374 ? -7.992 7.535 -13.453 1 97.12 374 GLY B N 1
ATOM 6276 C CA . GLY B 1 374 ? -7.504 8.75 -14.086 1 97.12 374 GLY B CA 1
ATOM 6277 C C . GLY B 1 374 ? -8.617 9.703 -14.477 1 97.12 374 GLY B C 1
ATOM 6278 O O . GLY B 1 374 ? -8.492 10.922 -14.297 1 97.12 374 GLY B O 1
ATOM 6279 N N . ALA B 1 375 ? -9.672 9.172 -14.938 1 97.31 375 ALA B N 1
ATOM 6280 C CA . ALA B 1 375 ? -10.82 9.992 -15.328 1 97.31 375 ALA B CA 1
ATOM 6281 C C . ALA B 1 375 ? -11.43 10.703 -14.117 1 97.31 375 ALA B C 1
ATOM 6283 O O . ALA B 1 375 ? -11.758 11.891 -14.188 1 97.31 375 ALA B O 1
ATOM 6284 N N . VAL B 1 376 ? -11.594 10.008 -13.039 1 97.31 376 VAL B N 1
ATOM 6285 C CA . VAL B 1 376 ? -12.188 10.586 -11.836 1 97.31 376 VAL B CA 1
ATOM 6286 C C . VAL B 1 376 ? -11.258 11.664 -11.273 1 97.31 376 VAL B C 1
ATOM 6288 O O . VAL B 1 376 ? -11.719 12.742 -10.875 1 97.31 376 VAL B O 1
ATOM 6291 N N . TRP B 1 377 ? -9.945 11.445 -11.258 1 97.5 377 TRP B N 1
ATOM 6292 C CA . TRP B 1 377 ? -8.984 12.43 -10.773 1 97.5 377 TRP B CA 1
ATOM 6293 C C . TRP B 1 377 ? -9.008 13.688 -11.633 1 97.5 377 TRP B C 1
ATOM 6295 O O . TRP B 1 377 ? -8.922 14.805 -11.125 1 97.5 377 TRP B O 1
ATOM 6305 N N . ASN B 1 378 ? -9.094 13.492 -12.93 1 96.75 378 ASN B N 1
ATOM 6306 C CA . ASN B 1 378 ? -9.188 14.633 -13.836 1 96.75 378 ASN B CA 1
ATOM 6307 C C . ASN B 1 378 ? -10.438 15.461 -13.57 1 96.75 378 ASN B C 1
ATOM 6309 O O . ASN B 1 378 ? -10.383 16.688 -13.57 1 96.75 378 ASN B O 1
ATOM 6313 N N . ASP B 1 379 ? -11.5 14.789 -13.367 1 95.62 379 ASP B N 1
ATOM 6314 C CA . ASP B 1 379 ? -12.742 15.477 -13.023 1 95.62 379 ASP B CA 1
ATOM 6315 C C . ASP B 1 379 ? -12.594 16.25 -11.719 1 95.62 379 ASP B C 1
ATOM 6317 O O . ASP B 1 379 ? -13.07 17.391 -11.602 1 95.62 379 ASP B O 1
ATOM 6321 N N . LEU B 1 380 ? -11.992 15.633 -10.805 1 94.75 380 LEU B N 1
ATOM 6322 C CA . LEU B 1 380 ? -11.773 16.266 -9.508 1 94.75 380 LEU B CA 1
ATOM 6323 C C . LEU B 1 380 ? -10.875 17.484 -9.641 1 94.75 380 LEU B C 1
ATOM 6325 O O . LEU B 1 380 ? -11.078 18.5 -8.953 1 94.75 380 LEU B O 1
ATOM 6329 N N . GLN B 1 381 ? -9.867 17.406 -10.461 1 94 381 GLN B N 1
ATOM 6330 C CA . GLN B 1 381 ? -8.977 18.531 -10.711 1 94 381 GLN B CA 1
ATOM 6331 C C . GLN B 1 381 ? -9.75 19.719 -11.273 1 94 381 GLN B C 1
ATOM 6333 O O . GLN B 1 381 ? -9.531 20.859 -10.844 1 94 381 GLN B O 1
ATOM 6338 N N . GLN B 1 382 ? -10.656 19.438 -12.195 1 93.06 382 GLN B N 1
ATOM 6339 C CA . GLN B 1 382 ? -11.492 20.5 -12.773 1 93.06 382 GLN B CA 1
ATOM 6340 C C . GLN B 1 382 ? -12.422 21.094 -11.727 1 93.06 382 GLN B C 1
ATOM 6342 O O . GLN B 1 382 ? -12.602 22.312 -11.664 1 93.06 382 GLN B O 1
ATOM 6347 N N . LYS B 1 383 ? -12.945 20.234 -10.961 1 91.81 383 LYS B N 1
ATOM 6348 C CA . LYS B 1 383 ? -13.844 20.672 -9.906 1 91.81 383 LYS B CA 1
ATOM 6349 C C . LYS B 1 383 ? -13.117 21.578 -8.906 1 91.81 383 LYS B C 1
ATOM 6351 O O . LYS B 1 383 ? -13.641 22.609 -8.508 1 91.81 383 LYS B O 1
ATOM 6356 N N . LEU B 1 384 ? -11.914 21.203 -8.484 1 91.06 384 LEU B N 1
ATOM 6357 C CA . LEU B 1 384 ? -11.125 21.984 -7.539 1 91.06 384 LEU B CA 1
ATOM 6358 C C . LEU B 1 384 ? -10.734 23.328 -8.148 1 91.06 384 LEU B C 1
ATOM 6360 O O . LEU B 1 384 ? -10.703 24.344 -7.449 1 91.06 384 LEU B O 1
ATOM 6364 N N . GLY B 1 385 ? -10.43 23.297 -9.484 1 86.81 385 GLY B N 1
ATOM 6365 C CA . GLY B 1 385 ? -10.117 24.531 -10.18 1 86.81 385 GLY B CA 1
ATOM 6366 C C . GLY B 1 385 ? -11.258 25.531 -10.156 1 86.81 385 GLY B C 1
ATOM 6367 O O . GLY B 1 385 ? -11.039 26.734 -10.023 1 86.81 385 GLY B O 1
ATOM 6368 N N . CYS B 1 386 ? -12.438 25.031 -10.148 1 84.19 386 CYS B N 1
ATOM 6369 C CA . CYS B 1 386 ? -13.617 25.891 -10.117 1 84.19 386 CYS B CA 1
ATOM 6370 C C . CYS B 1 386 ? -13.891 26.391 -8.703 1 84.19 386 CYS B C 1
ATOM 6372 O O . CYS B 1 386 ? -14.359 27.516 -8.523 1 84.19 386 CYS B O 1
ATOM 6374 N N . LEU B 1 387 ? -13.508 25.531 -7.797 1 82.12 387 LEU B N 1
ATOM 6375 C CA . LEU B 1 387 ? -13.812 25.859 -6.41 1 82.12 387 LEU B CA 1
ATOM 6376 C C . LEU B 1 387 ? -12.781 26.844 -5.848 1 82.12 387 LEU B C 1
ATOM 6378 O O . LEU B 1 387 ? -13.141 27.812 -5.172 1 82.12 387 LEU B O 1
ATOM 6382 N N . PHE B 1 388 ? -11.484 26.641 -6.098 1 79.25 388 PHE B N 1
ATOM 6383 C CA . PHE B 1 388 ? -10.445 27.391 -5.41 1 79.25 388 PHE B CA 1
ATOM 6384 C C . PHE B 1 388 ? -9.703 28.312 -6.375 1 79.25 388 PHE B C 1
ATOM 6386 O O . PHE B 1 388 ? -9.008 29.234 -5.949 1 79.25 388 PHE B O 1
ATOM 6393 N N . GLY B 1 389 ? -9.914 28.266 -7.562 1 74.88 389 GLY B N 1
ATOM 6394 C CA . GLY B 1 389 ? -9.125 28.984 -8.555 1 74.88 389 GLY B CA 1
ATOM 6395 C C . GLY B 1 389 ? -7.844 28.25 -8.938 1 74.88 389 GLY B C 1
ATOM 6396 O O . GLY B 1 389 ? -7.227 27.594 -8.102 1 74.88 389 GLY B O 1
ATOM 6397 N N . VAL B 1 390 ? -7.465 28.297 -10.141 1 66 390 VAL B N 1
ATOM 6398 C CA . VAL B 1 390 ? -6.355 27.547 -10.719 1 66 390 VAL B CA 1
ATOM 6399 C C . VAL B 1 390 ? -5.039 28 -10.094 1 66 390 VAL B C 1
ATOM 6401 O O . VAL B 1 390 ? -4.148 27.188 -9.844 1 66 390 VAL B O 1
ATOM 6404 N N . ASP B 1 391 ? -4.977 29.172 -9.727 1 61.59 391 ASP B N 1
ATOM 6405 C CA . ASP B 1 391 ? -3.734 29.719 -9.188 1 61.59 391 ASP B CA 1
ATOM 6406 C C . ASP B 1 391 ? -3.457 29.188 -7.789 1 61.59 391 ASP B C 1
ATOM 6408 O O . ASP B 1 391 ? -2.303 28.953 -7.422 1 61.59 391 ASP B O 1
ATOM 6412 N N . GLU B 1 392 ? -4.461 28.922 -7.121 1 60.34 392 GLU B N 1
ATOM 6413 C CA . GLU B 1 392 ? -4.312 28.453 -5.746 1 60.34 392 GLU B CA 1
ATOM 6414 C C . GLU B 1 392 ? -3.848 27 -5.695 1 60.34 392 GLU B C 1
ATOM 6416 O O . GLU B 1 392 ? -3.186 26.594 -4.742 1 60.34 392 GLU B O 1
ATOM 6421 N N . MET B 1 393 ? -4.094 26.312 -6.801 1 58.34 393 MET B N 1
ATOM 6422 C CA . MET B 1 393 ? -3.752 24.906 -6.844 1 58.34 393 MET B CA 1
ATOM 6423 C C . MET B 1 393 ? -2.271 24.703 -7.148 1 58.34 393 MET B C 1
ATOM 6425 O O . MET B 1 393 ? -1.713 23.641 -6.883 1 58.34 393 MET B O 1
ATOM 6429 N N . GLN B 1 394 ? -1.586 25.734 -7.711 1 57.41 394 GLN B N 1
ATOM 6430 C CA . GLN B 1 394 ? -0.188 25.625 -8.117 1 57.41 394 GLN B CA 1
ATOM 6431 C C . GLN B 1 394 ? 0.731 26.312 -7.105 1 57.41 394 GLN B C 1
ATOM 6433 O O . GLN B 1 394 ? 1.837 26.734 -7.453 1 57.41 394 GLN B O 1
ATOM 6438 N N . SER B 1 395 ? 0.337 26.328 -5.848 1 59.16 395 SER B N 1
ATOM 6439 C CA . SER B 1 395 ? 1.135 27.125 -4.922 1 59.16 395 SER B CA 1
ATOM 6440 C C . SER B 1 395 ? 2.521 26.516 -4.727 1 59.16 395 SER B C 1
ATOM 6442 O O . SER B 1 395 ? 2.691 25.297 -4.805 1 59.16 395 SER B O 1
ATOM 6444 N N . PRO B 1 396 ? 3.549 27.344 -4.871 1 55.03 396 PRO B N 1
ATOM 6445 C CA . PRO B 1 396 ? 4.941 26.922 -4.688 1 55.03 396 PRO B CA 1
ATOM 6446 C C . PRO B 1 396 ? 5.156 26.125 -3.408 1 55.03 396 PRO B C 1
ATOM 6448 O O . PRO B 1 396 ? 4.309 26.141 -2.512 1 55.03 396 PRO B O 1
ATOM 6451 N N . PRO B 1 397 ? 6.164 25.281 -3.379 1 53 397 PRO B N 1
ATOM 6452 C CA . PRO B 1 397 ? 6.484 24.547 -2.154 1 53 397 PRO B CA 1
ATOM 6453 C C . PRO B 1 397 ? 6.582 25.453 -0.929 1 53 397 PRO B C 1
ATOM 6455 O O . PRO B 1 397 ? 7.125 26.562 -1.017 1 53 397 PRO B O 1
ATOM 6458 N N . LEU B 1 398 ? 5.75 25.172 0.065 1 54.69 398 LEU B N 1
ATOM 6459 C CA . LEU B 1 398 ? 5.727 25.984 1.275 1 54.69 398 LEU B CA 1
ATOM 6460 C C . LEU B 1 398 ? 7.086 25.969 1.97 1 54.69 398 LEU B C 1
ATOM 6462 O O . LEU B 1 398 ? 7.434 26.906 2.686 1 54.69 398 LEU B O 1
ATOM 6466 N N . THR B 1 399 ? 7.875 24.766 1.827 1 50.91 399 THR B N 1
ATOM 6467 C CA . THR B 1 399 ? 9.242 24.703 2.322 1 50.91 399 THR B CA 1
ATOM 6468 C C . THR B 1 399 ? 10.211 24.312 1.203 1 50.91 399 THR B C 1
ATOM 6470 O O . THR B 1 399 ? 9.875 23.484 0.349 1 50.91 399 THR B O 1
ATOM 6473 N N . PRO B 1 400 ? 11.211 25.125 0.948 1 46.16 400 PRO B N 1
ATOM 6474 C CA . PRO B 1 400 ? 12.172 24.781 -0.103 1 46.16 400 PRO B CA 1
ATOM 6475 C C . PRO B 1 400 ? 12.711 23.359 0.047 1 46.16 400 PRO B C 1
ATOM 6477 O O . PRO B 1 400 ? 12.812 22.844 1.165 1 46.16 400 PRO B O 1
ATOM 6480 N N . LYS B 1 401 ? 12.867 22.719 -0.897 1 55.75 401 LYS B N 1
ATOM 6481 C CA . LYS B 1 401 ? 13.359 21.359 -0.949 1 55.75 401 LYS B CA 1
ATOM 6482 C C . LYS B 1 401 ? 14.883 21.312 -0.927 1 55.75 401 LYS B C 1
ATOM 6484 O O . LYS B 1 401 ? 15.539 22.203 -1.474 1 55.75 401 LYS B O 1
#

Solvent-accessible surface area (backbone atoms only — not comparable to full-atom values): 42308 Å² total; per-residue (Å²): 131,76,75,75,68,76,79,76,75,57,89,62,62,71,97,66,46,47,69,59,34,58,65,54,32,52,42,35,57,40,80,44,77,70,71,84,67,87,84,87,86,64,72,38,29,41,36,32,31,56,69,76,68,37,72,24,75,44,40,66,67,49,51,51,52,50,49,53,50,47,46,58,31,38,65,51,42,64,60,59,67,74,69,69,87,87,50,96,42,71,66,57,48,45,54,42,48,29,44,38,52,34,56,44,44,25,30,83,72,47,49,75,32,68,56,52,48,43,70,52,58,51,74,59,93,56,49,64,58,54,43,50,52,49,45,66,74,57,47,33,47,68,77,65,40,88,53,27,85,52,24,62,80,73,52,60,93,56,46,69,60,52,48,54,52,48,50,52,48,51,48,50,52,44,53,45,51,51,52,45,37,52,41,49,45,51,50,24,50,48,32,36,51,47,13,52,40,37,32,51,44,16,50,44,36,25,51,62,25,62,55,79,68,78,75,51,69,76,52,41,75,73,56,53,60,62,53,48,22,58,54,32,38,64,48,24,59,60,25,42,51,45,13,50,48,28,38,50,39,17,51,48,37,44,62,48,24,36,45,50,44,50,43,52,48,42,52,47,48,10,44,52,52,34,53,48,44,44,56,68,38,50,50,41,52,41,50,51,46,52,50,50,48,52,52,50,52,50,49,49,63,57,50,74,71,50,83,85,53,58,77,55,48,55,54,48,50,53,49,48,53,53,47,49,52,50,43,50,52,38,50,39,49,40,33,26,35,52,44,36,44,52,33,50,53,38,50,54,56,36,49,51,63,51,55,51,29,32,52,30,33,46,39,50,47,49,36,50,39,29,51,56,45,34,50,52,35,48,51,47,46,54,51,48,34,70,72,63,35,63,70,46,35,64,57,70,74,91,58,68,127,132,76,76,75,67,77,78,75,76,56,89,63,62,71,96,66,46,47,69,59,34,59,66,54,33,53,41,36,57,39,80,45,77,69,70,85,64,89,84,86,88,64,72,38,29,42,36,34,31,58,66,76,67,36,71,25,76,44,39,66,68,50,50,52,53,50,51,53,50,46,46,58,31,38,65,51,42,64,60,57,68,74,70,69,87,87,51,95,41,70,67,58,47,46,52,42,47,28,43,37,51,34,56,45,45,25,31,83,72,47,49,73,30,66,55,54,46,45,70,51,58,52,72,60,95,55,52,66,58,53,42,50,52,50,44,65,73,57,47,33,47,68,78,65,41,87,52,27,85,50,23,62,80,72,53,60,93,57,46,68,59,51,47,54,52,48,51,52,48,51,49,50,50,46,55,46,50,50,52,45,36,52,43,50,47,50,51,23,51,47,31,36,50,46,13,51,40,38,33,51,45,16,50,45,35,26,52,62,25,62,55,78,68,78,74,50,69,76,49,44,73,63,64,54,61,64,51,47,21,58,56,32,38,62,46,23,60,58,25,43,51,45,15,48,49,30,37,49,39,16,51,48,37,42,61,49,24,37,44,51,44,47,43,52,48,43,51,48,48,9,46,54,52,33,52,47,43,44,55,69,38,50,49,41,52,41,51,50,46,52,52,51,48,53,52,51,52,50,51,48,63,57,49,74,72,50,82,85,52,56,76,57,48,56,56,48,51,54,48,48,53,52,47,50,53,49,45,52,52,38,49,40,49,42,33,24,36,53,46,36,44,53,32,50,52,38,50,54,56,36,50,50,63,51,54,51,30,32,50,29,34,45,39,50,46,50,37,50,38,29,51,56,46,33,51,53,36,48,52,48,45,53,52,47,33,71,72,63,37,62,69,46,34,64,58,70,75,92,60,68,128

Organism: Oncorhynchus kisutch (NCBI:txid8019)

Nearest PDB structures (foldseek):
  8a1g-assembly2_B  TM=8.280E-01  e=8.999E-05  Homo sapiens
  2v0o-assembly2_C  TM=3.831E-01  e=2.110E-04  Homo sapiens
  3qwe-assembly1_A-2  TM=4.825E-01  e=1.787E-02  Homo sapiens
  6iko-assembly1_A  TM=3.654E-01  e=2.599E-03  Mus musculus
  2efk-assembly1_A-2  TM=3.754E-01  e=3.014E-01  Homo sapiens

Sequence (802 aa):
HLPMQPTQESPLTVPQTLGKLLARDTVQVELIPEKKGLFLKHVEYQITSQHFKISVYRRYSDFDVFHELLLQRFAYRMVPALPPKRMDFIEGRRRALGRFINLVARHPFFSEDELVKTFLTFNGSDVQVKMRDACKKMGDEFMTNTMATLAKDYLPADIQAQFSSSRELIRNIHNSFHKLRDRAEKMAERSKENATDLLMFGRELSTLGSDGSPIPSLASSQSTWGILRQSLKGLSVEFALLADKGAQQGRREEDDVVEKLNLFLDLLQSYRDLCERHEKGVLHEHQRALQKYGMMKRQMMSATVQPKEQVSVEQLESRIVQQENAIQTMELRNYFSLFCLHQETQLIFTYLPITSHILGAFVNSQVQGHQEMGAVWNDLQQKLGCLFGVDEMQSPPLTPKHLPMQPTQESPLTVPQTLGKLLARDTVQVELIPEKKGLFLKHVEYQITSQHFKISVYRRYSDFDVFHELLLQRFAYRMVPALPPKRMDFIEGRRRALGRFINLVARHPFFSEDELVKTFLTFNGSDVQVKMRDACKKMGDEFMTNTMATLAKDYLPADIQAQFSSSRELIRNIHNSFHKLRDRAEKMAERSKENATDLLMFGRELSTLGSDGSPIPSLASSQSTWGILRQSLKGLSVEFALLADKGAQQGRREEDDVVEKLNLFLDLLQSYRDLCERHEKGVLHEHQRALQKYGMMKRQMMSATVQPKEQVSVEQLESRIVQQENAIQTMELRNYFSLFCLHQETQLIFTYLPITSHILGAFVNSQVQGHQEMGAVWNDLQQKLGCLFGVDEMQSPPLTPK

pLDDT: mean 88.28, std 13.82, range [27.44, 98.62]

InterPro domains:
  IPR001683 Phox homology [PF00787] (48-122)
  IPR001683 Phox homology [PS50195] (23-127)
  IPR001683 Phox homology [SM00312] (24-123)
  IPR027267 AH/BAR domain superfamily [G3DSA:1.20.1270.60] (158-334)
  IPR028662 Sorting nexin-8/Mvp1 [PTHR46571] (5-400)
  IPR035704 SNX8/Mvp1, PX domain [cd06866] (25-122)
  IPR036871 PX domain superfamily [G3DSA:3.30.1520.10] (24-125)
  IPR036871 PX domain superfamily [SSF64268] (33-124)
  IPR045734 Sorting nexin 8/Mvp1, BAR domain [PF19566] (139-384)

Foldseek 3Di:
DPPPPPPPPQPLADPDFPVQLLVLKAKAWAWDPQPPDDDDGFIKIWIAIPNVRAIAIDGVVLVVLLQVLCCFQEVLFLQFDQDDPDDPDPVVNRLRVNLRLSVQCSDPVNVPAPLNVLSRHPHDPPSSVVSVVSSVVQGHCCRNPPCLQVLLVRADPCLVVVLVVLLVVLVVVLVVLVVVLVVLLVVLVVLLVVLVVLLVVLVVLLVQLPPPDDDDVVNPPPCVSPLSSVLSNVLNVLSNQLSVLSNVLSVLSCVQASSLSVSLSSSSVSLVVSVVCLVVPLVVVLVVLVVVLVVLVVVLVVVVVPPPPVVVNVVSVVVNVVSVVVNSVSVSNSSSSSSNSSNNSVVSVSCVCCVVSNVVSVVVSVVVSCVSSVVSVVVSLVSVCVSPNPVVVPDPDPDDD/DPPPPPPPPQPLADPDFPVQLLVLWAKAWDWDPQPPDDDDGFIKIWIAIPNVRAIAIDGVVLVVLLQVLCCFQEVLFLQFDQDDPDDPDPVVNRLRVNLRLSVQCSDPVNVPAPLNVLSRHPHDPPSSVVSVVSSVVQGHCCVNPPCLQVLLVRADPCLVVVLVVLLVVLVVVLVVLVVVLVVLLVVLVVLLVVLVVLLVVLVVLLVQLPPPDDDDVVNPPPCVSPLSSVLSNVCSVLSNQLSVLSNVLSVLSCVQASSLSVSLSSSSVSLVVSVVCLVVPLVVVLVVLVVVLVVLVVVLVVVVVPPPPVVVNVVSVVVSVVSVVVNSVSVSNSSSSSSNSSNNSVVSVSCVCVVVSNVVSVVVSVVVSCVSSVVSVVVSLVSVCVSPNPVVVPDPDPDDD

Secondary structure (DSSP, 8-state):
----------TT-----HHHHHHH--EEEEEEP----SS----EEEEEETTTTEEEEEEHHHHHHHHHHHHHHTTTS-PPPPPPS--S-HHHHHHHHHHHHHHHHH-TTTTT-HHHHHHHH--STTHHHHHHHHHHHH--HHHH-TTGGGHHHHS-TTHHHHHHHHHHHHHHHHHHHHHHHHHHHHHHHHHHHHHHHHHHHHHHHHHHHT------GGGTSSTHHHHHHHHHHHHHHHHHHHHHHHHHHHHHHIIIIIHHHHHHHHHHHHHHHHHHHIIIIIIHHHHHHHHHHHHHHHHHHHHTTSGGGHHHHHHHHHHHHHHHHHHHHHHHHHHHHHHHHHHHHHHHHHHTTHHHHHHHHHHHHHHHHHHHHHHHHHHHHHHHHHHH-HHHHTPPPSS--/----------TT-----HHHHHHH--EEEEEEP----SS----EEEEEETTTTEEEEEEHHHHHHHHHHHHHHTTTS-PPPPPPS--S-HHHHHHHHHHHHHHHHH-TTTTT-HHHHHHHH--STTHHHHHHHHHHHH--HHHH-TTGGGHHHHS-TTHHHHHHHHHHHHHHHHHHHHHHHHHHHHHHHHHHHHHHHHHHHHHHHHHHHT------GGGTSSTHHHHHHHHHHHHHHHHHHHHHHHHHHHHHHIIIIIHHHHHHHHHHHHHHHHHHHIIIIIIHHHHHHHHHHHHHHHHHHHHTTSGGGHHHHHHHHHHHHHHHHHHHHHHHHHHHHHHHHHHHHHHHHHHTTHHHHHHHHHHHHHHHHHHHHHHHHHHHHHHHHHHH-HHHHTPPPSS--

Radius of gyration: 40.88 Å; Cα contacts (8 Å, |Δi|>4): 1011; chains: 2; bounding box: 70×147×124 Å